Protein 6GXS (pdb70)

Secondary structure (DSSP, 8-state):
----EEEEEEEE-GGG-EEEEEEETTT--EEEEEEE-TTS-EEEEEEPPPPTTSTT--EEEEEEEE-GGG-EEEEEEETTS-EEEEEEE-TTS-EEEEEE--PPTT-----EEEEE-GGG-EEEEESSBSSS-EEEEEE-TTS-EEEEEE-PPPTT--S-EEEEEEEE-GGG-EEEEEEETTS-EEEEEEE-TTS-EEEEEEPPPPTT--S-EEEEEEEE-GGG-EEEEEEETTS-EEEEEEE-TTS-EEEEEEPPPPTT--S-EEEEEEEE-GGG-EEEEEEETTS-EEEEEEE-TTS-EEEEEEPPPPTT--S-EEEEEEEE-GGG-EEEEEEETT--EEEEEEE-TTS-EEEEEEPPP-/----EEEEEEEE-GGG-EEEEEEETTT--EEEEEEE-TTS-EEEEEEPPPPTTSTT--EEEEEEEE-GGG-EEEEEEETTS-EEEEEEE-TTS-EEEEEEPPPPTT-----EEEEE-GGG-EEEEESSBSSS-EEEEEE-TTS-EEEEEE-PPPTT--S-EEEEEEEE-GGG-EEEEEEETTS-EEEEEEE-TT--EEEEEEPPPPTT--S-EEEEEEEE-GGG-EEEEEEETTS-EEEEEEE-TTS-EEEEEEPPPPTT--S-EEEEEEEE-GGG-EEEEEEETTS-EEEEEEE-TTS-EEEEEEPPPPTT--S--S-EEEEE-GGG-EEEEEE-TTS-EEEEEEE-TTS-EEEEEEPPPP-/---EEEEEEEE-GGG-EEEEEEETTT--EEEEEEE-TTS-EEEEEEPPPPTTSTT--EEEEEEEE-GGG-EEEEEEETTS-EEEEEEE-TTS-EEEEEE--PPTT-----EEEEE-GGG-EEEEESSBSSS-EEEEEE-TTS-EEEEEE-PPPTT--S-EEEEEEEE-GGG-EEEEEEETTS-EEEEEEE-TTS-EEEEEEPPPPTT--S-EEEEEEEE-GGG-EEEEEEETTS-EEEEEEE-TTS-EEEEEEPPPPTT--S-EEEEEEEE-GGG-EEEEEEETTS-EEEEEEE-TTS-EEEEEEPPPPTT--S--SEEEEEE-GGG-EEEEEE-TT--EEEEEEE-TTS-EEEEEEPPP-/---EEEEEEEE-GGG-EEEEEEETTT--EEEEEEE-TTS-EEEEEEPPPPTTSTT--EEEEEEEE-GGG-EEEEEEETTS-EEEEEEE-TTS-EEEEEEPP--TT-----EEEEE-GGG-EEEEESSBSSS-EEEEEE-TTS-EEEEEE-PPSTT--S-EEEEEEEE-TT--EEEEEEETTS-EEEEEEE-TTS-EEEEEEPPPPBT--S-EEEEEEEE-GGG-EEEEEEETTS-EEEEEEE-TTS-EEEEEEPPPPTT--S-EEEEEEEE-GGG-EEEEEEETTS-EEEEEEE-TTS-EEEEEEPPPPTT--S-EEEEEEEE-GGG-EEEEEEETT--EEEEEEE-TTS-EEEEEEPPPP-

B-factor: mean 12.96, std 6.47, range [5.0, 69.21]

Solvent-accessible surface area: 48402 Å² total; per-residue (Å²): 132,20,36,45,6,70,29,11,10,31,10,44,7,25,90,113,51,1,2,0,0,0,0,0,28,69,7,19,28,0,13,2,0,2,70,4,29,87,59,23,56,22,65,42,11,91,49,6,48,37,0,99,102,17,86,134,3,21,0,24,42,9,26,18,6,61,10,20,79,114,64,1,2,0,0,0,2,1,0,36,7,48,3,6,5,0,0,71,4,27,52,101,22,133,20,50,34,15,79,51,9,43,89,16,110,57,26,43,7,5,14,3,25,19,8,53,8,22,70,105,51,1,2,0,0,3,10,16,5,41,62,36,0,28,5,0,0,63,5,27,80,61,20,91,34,62,66,12,101,80,7,38,36,5,75,85,40,74,38,0,1,36,28,3,10,20,10,51,10,19,97,154,39,1,3,0,0,0,0,0,89,58,7,41,7,16,2,0,0,69,4,30,53,144,21,111,41,32,79,2,79,60,8,40,102,4,73,91,34,93,22,41,6,49,18,2,14,23,6,61,9,30,51,108,44,2,3,0,0,0,7,2,75,65,13,47,5,10,2,1,0,59,5,30,88,60,19,93,31,58,75,2,72,55,8,45,75,5,116,77,20,140,17,46,4,5,59,3,42,29,6,44,2,23,80,96,49,2,3,0,0,0,0,0,34,56,0,46,9,12,4,0,0,72,5,26,79,57,20,91,31,60,33,13,72,69,3,40,87,3,16,48,1,121,20,6,6,24,44,1,8,16,10,29,12,28,87,91,63,1,4,0,0,0,2,2,2,2,1,12,7,7,5,2,0,71,4,14,71,128,22,111,30,63,52,3,27,22,3,46,97,14,64,23,17,27,6,68,28,12,11,33,10,44,10,25,86,109,49,1,2,0,0,0,1,6,23,66,8,18,31,1,20,2,1,2,66,5,27,83,56,23,85,23,62,44,1,78,46,7,48,38,0,98,106,19,94,108,3,23,0,23,44,9,28,21,6,64,11,23,76,110,38,1,2,0,0,0,1,1,0,36,3,39,2,6,5,0,0,72,5,28,50,97,21,129,22,45,35,14,74,44,2,62,95,3,73,62,20,40,5,5,14,3,24,20,6,49,9,30,68,109,37,2,4,0,0,3,10,14,5,35,65,32,0,29,4,0,0,46,4,2,83,25,21,10,25,21,37,5,77,73,6,39,37,5,76,89,42,73,37,0,1,40,33,5,13,21,10,51,12,21,99,155,40,1,3,0,0,0,0,0,88,55,6,41,8,15,2,0,0,69,5,29,62,139,20,111,34,36,77,3,82,62,8,42,100,5,71,89,35,94,23,45,4,15,17,4,15,25,7,67,6,35,54,111,45,3,4,0,0,0,6,1,74,64,12,38,4,10,2,0,0,65,6,28,96,60,22,88,28,57,74,2,73,55,7,48,75,7,114,76,24,147,18,44,2,4,63,4,40,29,8,51,9,27,81,118,51,1,3,0,0,0,0,1,37,52,0,46,6,13,4,0,0,73,5,28,88,55,19,87,30,64,36,12,72,79,3,41,64,4,74,80,4,140,14,7,2,23,43,0,7,14,10,45,13,28,71,156,58,1,4,0,0,0,2,2,2,3,1,12,8,7,4,1,0,71,5,14,64,118,22,112,26,61,51,2,86,78,6,51,174,6,107,67,25,27,6,69,31,12,12,33,10,46,8,25,87,111,48,1,2,0,0,0,0,12,23,65,10,18,30,1,52,2,1,2,68,4,28,84,57,21,81,27,63,45,11,92,47,7,48,37,0,99,108,20,95,116,4,22,0,21,43,8,25,18,7,64,10,23,87,114,64,2,3,0,0,0,3,2,0,35,6,46,3,8,4,0,0,72,4,26,50,94,21,135,24,57,36,16,78,49,9,44,91,16,110,59,24,42,7,4,14,2,25,19,6,47,8,28,67,110,54,2,4,0,0,2,12,14,4,30,62,34,1,30,4,0,0,65,4,26,83,62,20,92,38,62,65,13,93,81,6,36,34,5,76,86,40,68,39,0,1,9,31,6,13,22,11,55,11,20,99,157,39,2,4,0,0,0,0,0,78,57,7,42,7,16,3,0,0,71,4,29,60,132,23,115,37,35,78,2,79,60,11,41,102,4,72,90,31,98,20,42,6,12,15,3,15,23,6,66,6,40,62,113,50,1,4,0,0,0,5,2,69,62,13,47,6,11,2,1,0,70,4,31,103,62,21,85,26,57,74,1,76,58,8,46,77,6,115,72,23,140,18,46,4,4,59,4,40,28,8,42,0,23,82,107,52,1,3,0,0,0,0,0,35,57,1,48,9,14,4,0,0,69,5,30,86,58,20,89,29,66,35,13,74,74,4,38,106,8,75,69,9,108,23,6,6,25,44,3,10,17,11,34,13,28,82,86,56,1,3,0,0,0,2,2,2,4,2,17,8,8,3,2,0,68,4,29,77,158,22,136,18,49,48,1,79,55,4,50,167,41,59,29,50,5,66,29,12,11,36,10,48,5,23,90,96,51,1,2,0,0,0,0,0,28,71,10,18,29,0,18,3,0,2,68,4,30,80,64,19,100,24,61,42,2,81,46,7,46,36,0,104,109,19,93,127,2,21,0,25,42,9,26,20,8,71,11,33,82,118,61,3,3,0,0,0,2,2,0,34,9,45,2,8,7,0,0,70,4,17,52,77,19,126,28,57,34,14,82,44,7,43,91,15,112,55,27,37,7,4,16,3,26,19,8,42,0,38,68,94,54,2,4,0,0,2,11,13,5,40,66,40,0,25,4,0,0,58,6,29,95,61,19,91,29,66,51,14,87,79,8,31,42,2,92,93,39,74,42,2,1,32,22,4,12,20,9,45,9,87,54,83,61,2,9,0,0,0,0,0,87,57,8,39,7,19,2,0,0,70,8,36,72,139,18,112,37,30,83,3,84,63,8,35,99,4,80,86,32,90,26,42,6,41,23,3,16,26,5,60,5,37,58,78,46,1,4,0,0,0,5,2,75,60,12,45,5,9,3,1,0,71,4,29,93,64,24,88,29,56,71,2,81,56,7,45,60,6,114,73,19,21,11,43,2,3,58,4,40,30,7,46,0,24,80,99,49,1,2,0,0,0,0,0,34,59,1,43,8,13,3,0,0,72,5,25,88,62,20,85,30,64,34,15,72,78,2,40,62,4,76,77,6,136,13,7,3,23,45,2,8,15,10,29,10,24,90,77,60,1,4,0,0,0,3,2,3,2,2,5,8,9,3,2,0,67,5,15,59,116,20,117,26,65,47,1,83,66,5,50,129,7,115

Radius of gyration: 36.04 Å; Cα contacts (8 Å, |Δi|>4): 4890; chains: 4; bounding box: 75×85×105 Å

Structure (mmCIF, N/CA/C/O backbone):
data_6GXS
#
_entry.id   6GXS
#
_cell.length_a   65.709
_cell.length_b   123.781
_cell.length_c   180.935
_cell.angle_alpha   90.00
_cell.angle_beta   90.00
_cell.angle_gamma   90.00
#
_symmetry.space_group_name_H-M   'P 21 21 21'
#
loop_
_entity.id
_entity.type
_entity.pdbx_description
1 polymer 'CV39L lectin'
2 non-polymer 'SULFATE ION'
3 non-polymer 1,2-ETHANEDIOL
4 non-polymer DI(HYDROXYETHYL)ETHER
5 non-polymer 'PENTAETHYLENE GLYCOL'
6 water water
#
loop_
_atom_site.group_PDB
_atom_site.id
_atom_site.type_symbol
_atom_site.label_atom_id
_atom_site.label_alt_id
_atom_site.label_comp_id
_atom_site.label_asym_id
_atom_site.label_entity_id
_atom_site.label_seq_id
_atom_site.pdbx_PDB_ins_code
_atom_site.Cartn_x
_atom_site.Cartn_y
_atom_site.Cartn_z
_atom_site.occupancy
_atom_site.B_iso_or_equiv
_atom_site.auth_seq_id
_atom_site.auth_comp_id
_atom_site.auth_asym_id
_atom_site.auth_atom_id
_atom_site.pdbx_PDB_model_num
ATOM 1 N N . SER A 1 14 ? -26.418 -4.954 24.597 1.00 24.03 13 SER A N 1
ATOM 2 C CA . SER A 1 14 ? -25.440 -5.576 23.606 1.00 27.87 13 SER A CA 1
ATOM 3 C C . SER A 1 14 ? -26.149 -6.260 22.386 1.00 30.73 13 SER A C 1
ATOM 4 O O . SER A 1 14 ? -27.162 -7.022 22.494 1.00 34.40 13 SER A O 1
ATOM 7 N N . SER A 1 15 ? -25.644 -5.924 21.205 1.00 28.83 14 SER A N 1
ATOM 8 C CA . SER A 1 15 ? -25.961 -6.674 19.979 1.00 23.71 14 SER A CA 1
ATOM 9 C C . SER A 1 15 ? -25.045 -7.852 19.781 1.00 24.05 14 SER A C 1
ATOM 10 O O . SER A 1 15 ? -23.814 -7.736 20.135 1.00 24.03 14 SER A O 1
ATOM 13 N N . SER A 1 16 ? -25.560 -8.902 19.105 1.00 15.30 15 SER A N 1
ATOM 14 C CA . SER A 1 16 ? -24.686 -10.048 18.813 1.00 18.50 15 SER A CA 1
ATOM 15 C C . SER A 1 16 ? -24.686 -10.520 17.364 1.00 13.55 15 SER A C 1
ATOM 16 O O . SER A 1 16 ? -24.031 -11.561 17.047 1.00 12.72 15 SER A O 1
ATOM 19 N N . GLN A 1 17 ? -25.334 -9.770 16.447 1.00 10.61 16 GLN A N 1
ATOM 20 C CA . GLN A 1 17 ? -25.424 -10.193 15.053 1.00 9.37 16 GLN A CA 1
ATOM 21 C C . GLN A 1 17 ? -25.030 -8.978 14.223 1.00 9.34 16 GLN A C 1
ATOM 22 O O . GLN A 1 17 ? -25.407 -7.867 14.544 1.00 8.45 16 GLN A O 1
ATOM 28 N N . PHE A 1 18 ? -24.203 -9.236 13.257 1.00 7.32 17 PHE A N 1
ATOM 29 C CA . PHE A 1 18 ? -23.437 -8.212 12.562 1.00 7.25 17 PHE A CA 1
ATOM 30 C C . PHE A 1 18 ? -23.421 -8.372 11.062 1.00 7.91 17 PHE A C 1
ATOM 31 O O . PHE A 1 18 ? -23.746 -9.430 10.516 1.00 8.50 17 PHE A O 1
ATOM 39 N N . HIS A 1 19 ? -22.986 -7.301 10.413 1.00 7.89 18 HIS A N 1
ATOM 40 C CA . HIS A 1 19 ? -22.682 -7.250 8.950 1.00 7.97 18 HIS A CA 1
ATOM 41 C C . HIS A 1 19 ? -21.456 -6.393 8.845 1.00 7.46 18 HIS A C 1
ATOM 42 O O . HIS A 1 19 ? -21.031 -5.728 9.839 1.00 7.55 18 HIS A O 1
ATOM 49 N N . GLY A 1 20 ? -20.869 -6.324 7.663 1.00 6.44 19 GLY A N 1
ATOM 50 C CA . GLY A 1 20 ? -19.767 -5.342 7.427 1.00 6.68 19 GLY A CA 1
ATOM 51 C C . GLY A 1 20 ? -18.517 -5.525 8.235 1.00 6.88 19 GLY A C 1
ATOM 52 O O . GLY A 1 20 ? -17.994 -4.569 8.847 1.00 6.81 19 GLY A O 1
ATOM 53 N N . LEU A 1 21 ? -18.116 -6.785 8.424 1.00 7.71 20 LEU A N 1
ATOM 54 C CA . LEU A 1 21 ? -16.949 -7.044 9.219 1.00 7.28 20 LEU A CA 1
ATOM 55 C C . LEU A 1 21 ? -15.738 -6.400 8.629 1.00 7.08 20 LEU A C 1
ATOM 56 O O . LEU A 1 21 ? -15.586 -6.262 7.411 1.00 7.60 20 LEU A O 1
ATOM 61 N N . ALA A 1 22 ? -14.783 -6.119 9.509 1.00 7.19 21 ALA A N 1
ATOM 62 C CA . ALA A 1 22 ? -13.449 -5.663 9.184 1.00 8.43 21 ALA A CA 1
ATOM 63 C C . ALA A 1 22 ? -12.519 -6.299 10.165 1.00 8.71 21 ALA A C 1
ATOM 64 O O . ALA A 1 22 ? -12.898 -6.610 11.260 1.00 10.31 21 ALA A O 1
ATOM 66 N N . ILE A 1 23 ? -11.281 -6.523 9.823 1.00 10.14 22 ILE A N 1
ATOM 67 C CA . ILE A 1 23 ? -10.429 -7.311 10.670 1.00 11.46 22 ILE A CA 1
ATOM 68 C C . ILE A 1 23 ? -9.089 -6.614 10.729 1.00 11.89 22 ILE A C 1
ATOM 69 O O . ILE A 1 23 ? -8.635 -6.086 9.710 1.00 12.13 22 ILE A O 1
ATOM 74 N N . GLY A 1 24 ? -8.461 -6.565 11.897 1.00 10.69 23 GLY A N 1
ATOM 75 C CA . GLY A 1 24 ? -7.056 -6.062 11.891 1.00 10.79 23 GLY A CA 1
ATOM 76 C C . GLY A 1 24 ? -6.344 -6.512 13.132 1.00 10.61 23 GLY A C 1
ATOM 77 O O . GLY A 1 24 ? -6.934 -7.230 13.912 1.00 10.47 23 GLY A O 1
ATOM 78 N N . ASN A 1 25 ? -5.044 -6.188 13.245 1.00 9.60 24 ASN A N 1
ATOM 79 C CA . ASN A 1 25 ? -4.320 -6.563 14.449 1.00 10.11 24 ASN A CA 1
ATOM 80 C C . ASN A 1 25 ? -4.111 -5.391 15.350 1.00 9.70 24 ASN A C 1
ATOM 81 O O . ASN A 1 25 ? -3.671 -4.285 14.925 1.00 8.46 24 ASN A O 1
ATOM 86 N N . GLY A 1 26 ? -4.351 -5.619 16.615 1.00 8.96 25 GLY A N 1
ATOM 87 C CA . GLY A 1 26 ? -4.205 -4.611 17.615 1.00 9.62 25 GLY A CA 1
ATOM 88 C C . GLY A 1 26 ? -3.031 -4.792 18.533 1.00 10.72 25 GLY A C 1
ATOM 89 O O . GLY A 1 26 ? -1.951 -5.249 18.092 1.00 11.09 25 GLY A O 1
ATOM 90 N N . ASN A 1 27 ? -3.267 -4.475 19.821 1.00 10.80 26 ASN A N 1
ATOM 91 C CA . ASN A 1 27 ? -2.183 -4.505 20.825 1.00 12.96 26 ASN A CA 1
ATOM 92 C C . ASN A 1 27 ? -1.610 -5.925 20.865 1.00 12.28 26 ASN A C 1
ATOM 93 O O . ASN A 1 27 ? -2.364 -6.915 20.788 1.00 11.74 26 ASN A O 1
ATOM 98 N N . SER A 1 28 ? -0.258 -6.007 20.898 1.00 13.04 27 SER A N 1
ATOM 99 C CA . SER A 1 28 ? 0.423 -7.297 20.890 1.00 14.59 27 SER A CA 1
ATOM 100 C C . SER A 1 28 ? 0.045 -8.184 19.691 1.00 12.96 27 SER A C 1
ATOM 101 O O . SER A 1 28 ? 0.149 -9.460 19.791 1.00 12.57 27 SER A O 1
ATOM 104 N N . ASN A 1 29 ? -0.294 -7.551 18.582 1.00 12.82 28 ASN A N 1
ATOM 105 C CA . ASN A 1 29 ? -0.859 -8.180 17.386 1.00 13.22 28 ASN A CA 1
ATOM 106 C C . ASN A 1 29 ? -2.051 -9.074 17.627 1.00 12.36 28 ASN A C 1
ATOM 107 O O . ASN A 1 29 ? -2.332 -9.934 16.778 1.00 11.63 28 ASN A O 1
ATOM 112 N N . TYR A 1 30 ? -2.793 -8.864 18.699 1.00 11.69 29 TYR A N 1
ATOM 113 C CA . TYR A 1 30 ? -4.022 -9.647 18.867 1.00 10.56 29 TYR A CA 1
ATOM 114 C C . TYR A 1 30 ? -5.050 -9.334 17.766 1.00 9.31 29 TYR A C 1
ATOM 115 O O . TYR A 1 30 ? -5.348 -8.178 17.499 1.00 7.96 29 TYR A O 1
ATOM 124 N N . LEU A 1 31 ? -5.581 -10.343 17.157 1.00 9.12 30 LEU A N 1
ATOM 125 C CA . LEU A 1 31 ? -6.575 -10.161 16.102 1.00 9.98 30 LEU A CA 1
ATOM 126 C C . LEU A 1 31 ? -7.884 -9.576 16.679 1.00 8.73 30 LEU A C 1
ATOM 127 O O . LEU A 1 31 ? -8.396 -10.038 17.694 1.00 8.64 30 LEU A O 1
ATOM 132 N N . GLN A 1 32 ? -8.445 -8.603 15.954 1.00 9.15 31 GLN A N 1
ATOM 133 C CA . GLN A 1 32 ? -9.622 -7.864 16.317 1.00 9.33 31 GLN A CA 1
ATOM 134 C C . GLN A 1 32 ? -10.611 -7.988 15.182 1.00 9.14 31 GLN A C 1
ATOM 135 O O . GLN A 1 32 ? -10.243 -7.728 14.001 1.00 9.11 31 GLN A O 1
ATOM 141 N N . VAL A 1 33 ? -11.821 -8.418 15.490 1.00 8.32 32 VAL A N 1
ATOM 142 C CA . VAL A 1 33 ? -12.848 -8.502 14.474 1.00 8.77 32 VAL A CA 1
ATOM 143 C C . VAL A 1 33 ? -13.838 -7.408 14.783 1.00 8.62 32 VAL A C 1
ATOM 144 O O . VAL A 1 33 ? -14.433 -7.382 15.894 1.00 8.05 32 VAL A O 1
ATOM 148 N N . LEU A 1 34 ? -13.920 -6.420 13.874 1.00 7.69 33 LEU A N 1
ATOM 149 C CA . LEU A 1 34 ? -14.892 -5.352 13.978 1.00 8.18 33 LEU A CA 1
ATOM 150 C C . LEU A 1 34 ? -16.145 -5.692 13.148 1.00 8.14 33 LEU A C 1
ATOM 151 O O . LEU A 1 34 ? -16.087 -6.448 12.192 1.00 8.19 33 LEU A O 1
ATOM 156 N N . GLY A 1 35 ? -17.245 -5.001 13.443 1.00 7.91 34 GLY A N 1
ATOM 157 C CA . GLY A 1 35 ? -18.508 -5.243 12.782 1.00 8.65 34 GLY A CA 1
ATOM 158 C C . GLY A 1 35 ? -19.533 -4.159 12.999 1.00 7.85 34 GLY A C 1
ATOM 159 O O . GLY A 1 35 ? -19.410 -3.400 13.945 1.00 8.11 34 GLY A O 1
ATOM 160 N N . LEU A 1 36 ? -20.560 -4.141 12.145 1.00 7.63 35 LEU A N 1
ATOM 161 C CA . LEU A 1 36 ? -21.676 -3.292 12.319 1.00 8.01 35 LEU A CA 1
ATOM 162 C C . LEU A 1 36 ? -22.873 -4.118 12.817 1.00 7.64 35 LEU A C 1
ATOM 163 O O . LEU A 1 36 ? -23.267 -5.031 12.152 1.00 7.16 35 LEU A O 1
ATOM 168 N N . ALA A 1 37 ? -23.419 -3.737 13.959 1.00 7.58 36 ALA A N 1
ATOM 169 C CA . ALA A 1 37 ? -24.605 -4.421 14.439 1.00 7.86 36 ALA A CA 1
ATOM 170 C C . ALA A 1 37 ? -25.716 -4.359 13.385 1.00 8.27 36 ALA A C 1
ATOM 171 O O . ALA A 1 37 ? -25.996 -3.257 12.820 1.00 8.47 36 ALA A O 1
ATOM 173 N N . ASN A 1 38 ? -26.382 -5.502 13.228 1.00 8.38 37 ASN A N 1
ATOM 174 C CA . ASN A 1 38 ? -27.589 -5.535 12.458 1.00 9.38 37 ASN A CA 1
ATOM 175 C C . ASN A 1 38 ? -28.647 -4.617 13.093 1.00 8.86 37 ASN A C 1
ATOM 176 O O . ASN A 1 38 ? -28.569 -4.363 14.263 1.00 7.67 37 ASN A O 1
ATOM 181 N N . ILE A 1 39 ? -29.410 -4.017 12.199 1.00 9.35 38 ILE A N 1
ATOM 182 C CA . ILE A 1 39 ? -30.514 -3.088 12.523 1.00 11.37 38 ILE A CA 1
ATOM 183 C C . ILE A 1 39 ? -30.029 -1.691 12.939 1.00 11.04 38 ILE A C 1
ATOM 184 O O . ILE A 1 39 ? -30.462 -0.744 12.370 1.00 11.50 38 ILE A O 1
ATOM 189 N N . THR A 1 40 ? -29.060 -1.573 13.824 1.00 11.25 39 THR A N 1
ATOM 190 C CA . THR A 1 40 ? -28.684 -0.266 14.408 1.00 9.25 39 THR A CA 1
ATOM 191 C C . THR A 1 40 ? -27.498 0.345 13.702 1.00 10.09 39 THR A C 1
ATOM 192 O O . THR A 1 40 ? -27.306 1.505 13.765 1.00 10.22 39 THR A O 1
ATOM 196 N N . ASP A 1 41 ? -26.658 -0.482 13.078 1.00 9.43 40 ASP A N 1
ATOM 197 C CA . ASP A 1 41 ? -25.409 -0.041 12.457 1.00 9.26 40 ASP A CA 1
ATOM 198 C C . ASP A 1 41 ? -24.464 0.534 13.428 1.00 8.86 40 ASP A C 1
ATOM 199 O O . ASP A 1 41 ? -23.673 1.437 13.110 1.00 8.19 40 ASP A O 1
ATOM 204 N N . THR A 1 42 ? -24.494 0.028 14.655 1.00 9.07 41 THR A N 1
ATOM 205 C CA . THR A 1 42 ? -23.554 0.453 15.681 1.00 9.01 41 THR A CA 1
ATOM 206 C C . THR A 1 42 ? -22.226 -0.256 15.521 1.00 8.19 41 THR A C 1
ATOM 207 O O . THR A 1 42 ? -22.238 -1.469 15.293 1.00 7.44 41 THR A O 1
ATOM 211 N N . ALA A 1 43 ? -21.135 0.506 15.553 1.00 6.90 42 ALA A N 1
ATOM 212 C CA . ALA A 1 43 ? -19.765 -0.048 15.442 1.00 7.28 42 ALA A CA 1
ATOM 213 C C . ALA A 1 43 ? -19.374 -0.847 16.673 1.00 6.86 42 ALA A C 1
ATOM 214 O O . ALA A 1 43 ? -19.478 -0.336 17.754 1.00 7.14 42 ALA A O 1
ATOM 216 N N . TYR A 1 44 ? -18.896 -2.084 16.454 1.00 7.71 43 TYR A N 1
ATOM 217 C CA . TYR A 1 44 ? -18.539 -3.003 17.515 1.00 8.04 43 TYR A CA 1
ATOM 218 C C . TYR A 1 44 ? -17.197 -3.645 17.276 1.00 8.37 43 TYR A C 1
ATOM 219 O O . TYR A 1 44 ? -16.793 -3.915 16.131 1.00 8.39 43 TYR A O 1
ATOM 228 N N . LEU A 1 45 ? -16.501 -3.925 18.356 1.00 7.35 44 LEU A N 1
ATOM 229 C CA . LEU A 1 45 ? -15.569 -5.014 18.397 1.00 8.31 44 LEU A CA 1
ATOM 230 C C . LEU A 1 45 ? -16.450 -6.238 18.642 1.00 8.20 44 LEU A C 1
ATOM 231 O O . LEU A 1 45 ? -16.968 -6.409 19.742 1.00 8.96 44 LEU A O 1
ATOM 236 N N . THR A 1 46 ? -16.521 -7.165 17.695 1.00 7.05 45 THR A N 1
ATOM 237 C CA . THR A 1 46 ? -17.306 -8.366 17.978 1.00 7.79 45 THR A CA 1
ATOM 238 C C . THR A 1 46 ? -16.536 -9.293 18.874 1.00 8.65 45 THR A C 1
ATOM 239 O O . THR A 1 46 ? -17.094 -9.904 19.815 1.00 7.68 45 THR A O 1
ATOM 243 N N . ASP A 1 47 ? -15.247 -9.480 18.524 1.00 7.50 46 ASP A N 1
ATOM 244 C CA . ASP A 1 47 ? -14.465 -10.457 19.206 1.00 8.06 46 ASP A CA 1
ATOM 245 C C . ASP A 1 47 ? -12.999 -10.095 19.035 1.00 7.96 46 ASP A C 1
ATOM 246 O O . ASP A 1 47 ? -12.624 -9.483 18.026 1.00 7.13 46 ASP A O 1
ATOM 251 N N . TRP A 1 48 ? -12.165 -10.617 19.928 1.00 8.02 47 TRP A N 1
ATOM 252 C CA . TRP A 1 48 ? -10.736 -10.528 19.749 1.00 9.72 47 TRP A CA 1
ATOM 253 C C . TRP A 1 48 ? -10.068 -11.793 20.205 1.00 9.77 47 TRP A C 1
ATOM 254 O O . TRP A 1 48 ? -10.631 -12.525 20.975 1.00 8.54 47 TRP A O 1
ATOM 265 N N . GLN A 1 49 ? -8.851 -12.054 19.725 1.00 9.00 48 GLN A N 1
ATOM 266 C CA . GLN A 1 49 ? -8.186 -13.351 20.013 1.00 8.80 48 GLN A CA 1
ATOM 267 C C . GLN A 1 49 ? -6.844 -13.107 20.745 1.00 10.19 48 GLN A C 1
ATOM 268 O O . GLN A 1 49 ? -6.096 -12.235 20.340 1.00 9.95 48 GLN A O 1
ATOM 274 N N . ASP A 1 50 ? -6.601 -13.860 21.811 1.00 10.62 49 ASP A N 1
ATOM 275 C CA . ASP A 1 50 ? -5.365 -13.733 22.558 1.00 11.67 49 ASP A CA 1
ATOM 276 C C . ASP A 1 50 ? -4.246 -14.585 22.014 1.00 12.29 49 ASP A C 1
ATOM 277 O O . ASP A 1 50 ? -4.399 -15.290 20.975 1.00 10.97 49 ASP A O 1
ATOM 282 N N . SER A 1 51 ? -3.063 -14.500 22.687 1.00 14.08 50 SER A N 1
ATOM 283 C CA . SER A 1 51 ? -1.858 -15.161 22.158 1.00 16.65 50 SER A CA 1
ATOM 284 C C . SER A 1 51 ? -1.912 -16.689 22.325 1.00 15.44 50 SER A C 1
ATOM 285 O O . SER A 1 51 ? -1.115 -17.379 21.728 1.00 17.49 50 SER A O 1
ATOM 288 N N . GLY A 1 52 ? -2.864 -17.197 23.098 1.00 16.03 51 GLY A N 1
ATOM 289 C CA . GLY A 1 52 ? -3.154 -18.631 23.154 1.00 16.41 51 GLY A CA 1
ATOM 290 C C . GLY A 1 52 ? -4.194 -19.116 22.166 1.00 16.63 51 GLY A C 1
ATOM 291 O O . GLY A 1 52 ? -4.456 -20.307 22.113 1.00 15.66 51 GLY A O 1
ATOM 292 N N . GLY A 1 53 ? -4.744 -18.209 21.347 1.00 13.90 52 GLY A N 1
ATOM 293 C CA . GLY A 1 53 ? -5.706 -18.571 20.334 1.00 12.80 52 GLY A CA 1
ATOM 294 C C . GLY A 1 53 ? -7.128 -18.508 20.845 1.00 11.47 52 GLY A C 1
ATOM 295 O O . GLY A 1 53 ? -8.026 -18.951 20.147 1.00 12.13 52 GLY A O 1
ATOM 296 N N . ASN A 1 54 ? -7.294 -18.085 22.112 1.00 10.87 53 ASN A N 1
ATOM 297 C CA . ASN A 1 54 ? -8.579 -17.973 22.688 1.00 12.79 53 ASN A CA 1
ATOM 298 C C . ASN A 1 54 ? -9.322 -16.713 22.258 1.00 10.49 53 ASN A C 1
ATOM 299 O O . ASN A 1 54 ? -8.790 -15.607 22.289 1.00 9.50 53 ASN A O 1
ATOM 304 N N . TRP A 1 55 ? -10.593 -16.910 21.950 1.00 10.02 54 TRP A N 1
ATOM 305 C CA . TRP A 1 55 ? -11.439 -15.773 21.496 1.00 11.02 54 TRP A CA 1
ATOM 306 C C . TRP A 1 55 ? -12.280 -15.209 22.640 1.00 10.92 54 TRP A C 1
ATOM 307 O O . TRP A 1 55 ? -12.757 -15.955 23.524 1.00 13.46 54 TRP A O 1
ATOM 318 N N . HIS A 1 56 ? -12.418 -13.888 22.654 1.00 11.02 55 HIS A N 1
ATOM 319 C CA . HIS A 1 56 ? -13.154 -13.155 23.669 1.00 10.49 55 HIS A CA 1
ATOM 320 C C . HIS A 1 56 ? -14.185 -12.239 23.050 1.00 11.03 55 HIS A C 1
ATOM 321 O O . HIS A 1 56 ? -13.902 -11.593 22.075 1.00 9.96 55 HIS A O 1
ATOM 328 N N . ALA A 1 57 ? -15.361 -12.150 23.704 1.00 10.23 56 ALA A N 1
ATOM 329 C CA . ALA A 1 57 ? -16.379 -11.255 23.249 1.00 10.53 56 ALA A CA 1
ATOM 330 C C . ALA A 1 57 ? -15.932 -9.826 23.396 1.00 10.05 56 ALA A C 1
ATOM 331 O O . ALA A 1 57 ? -15.268 -9.457 24.358 1.00 10.25 56 ALA A O 1
ATOM 333 N N . GLY A 1 58 ? -16.350 -8.978 22.452 1.00 10.06 57 GLY A N 1
ATOM 334 C CA . GLY A 1 58 ? -16.134 -7.566 22.540 1.00 10.46 57 GLY A CA 1
ATOM 335 C C . GLY A 1 58 ? -17.368 -6.815 22.990 1.00 10.60 57 GLY A C 1
ATOM 336 O O . GLY A 1 58 ? -18.044 -7.224 23.987 1.00 11.53 57 GLY A O 1
ATOM 337 N N . PHE A 1 59 ? -17.594 -5.649 22.377 1.00 9.33 58 PHE A N 1
ATOM 338 C CA . PHE A 1 59 ? -18.418 -4.644 22.905 1.00 9.82 58 PHE A CA 1
ATOM 339 C C . PHE A 1 59 ? -18.517 -3.479 21.923 1.00 9.15 58 PHE A C 1
ATOM 340 O O . PHE A 1 59 ? -17.777 -3.429 20.970 1.00 7.65 58 PHE A O 1
ATOM 348 N N . ALA A 1 60 ? -19.499 -2.575 22.119 1.00 9.63 59 ALA A N 1
ATOM 349 C CA . ALA A 1 60 ? -19.595 -1.384 21.250 1.00 9.69 59 ALA A CA 1
ATOM 350 C C . ALA A 1 60 ? -18.393 -0.492 21.360 1.00 9.46 59 ALA A C 1
ATOM 351 O O . ALA A 1 60 ? -17.914 -0.233 22.481 1.00 8.62 59 ALA A O 1
ATOM 353 N N . LEU A 1 61 ? -17.883 -0.036 20.225 1.00 8.67 60 LEU A N 1
ATOM 354 C CA . LEU A 1 61 ? -16.755 0.807 20.224 1.00 8.63 60 LEU A CA 1
ATOM 355 C C . LEU A 1 61 ? -17.148 2.201 20.744 1.00 9.18 60 LEU A C 1
ATOM 356 O O . LEU A 1 61 ? -18.285 2.678 20.525 1.00 9.39 60 LEU A O 1
ATOM 361 N N . PRO A 1 62 ? -16.233 2.836 21.479 1.00 10.01 61 PRO A N 1
ATOM 362 C CA . PRO A 1 62 ? -16.446 4.239 21.860 1.00 11.13 61 PRO A CA 1
ATOM 363 C C . PRO A 1 62 ? -16.437 5.158 20.667 1.00 11.64 61 PRO A C 1
ATOM 364 O O . PRO A 1 62 ? -15.608 5.072 19.825 1.00 12.44 61 PRO A O 1
ATOM 368 N N . VAL A 1 63 ? -17.410 6.037 20.562 1.00 11.11 62 VAL A N 1
ATOM 369 C CA . VAL A 1 63 ? -17.593 6.806 19.379 1.00 10.26 62 VAL A CA 1
ATOM 370 C C . VAL A 1 63 ? -17.018 8.187 19.569 1.00 10.60 62 VAL A C 1
ATOM 371 O O . VAL A 1 63 ? -16.739 8.559 20.713 1.00 10.38 62 VAL A O 1
ATOM 375 N N . PRO A 1 64 ? -16.849 8.987 18.485 1.00 9.45 63 PRO A N 1
ATOM 376 C CA . PRO A 1 64 ? -16.273 10.292 18.602 1.00 10.92 63 PRO A CA 1
ATOM 377 C C . PRO A 1 64 ? -17.162 11.224 19.461 1.00 11.44 63 PRO A C 1
ATOM 378 O O . PRO A 1 64 ? -18.366 11.204 19.292 1.00 11.49 63 PRO A O 1
ATOM 382 N N . SER A 1 65 ? -16.548 12.062 20.284 1.00 12.62 64 SER A N 1
ATOM 383 C CA . SER A 1 65 ? -17.282 13.070 21.063 1.00 14.51 64 SER A CA 1
ATOM 384 C C . SER A 1 65 ? -18.098 14.020 20.162 1.00 14.82 64 SER A C 1
ATOM 385 O O . SER A 1 65 ? -19.143 14.515 20.558 1.00 17.16 64 SER A O 1
ATOM 388 N N . ASP A 1 66 ? -17.621 14.248 18.954 1.00 13.39 65 ASP A N 1
ATOM 389 C CA . ASP A 1 66 ? -18.371 14.997 17.960 1.00 16.94 65 ASP A CA 1
ATOM 390 C C . ASP A 1 66 ? -19.456 14.223 17.138 1.00 13.98 65 ASP A C 1
ATOM 391 O O . ASP A 1 66 ? -20.063 14.812 16.271 1.00 13.25 65 ASP A O 1
ATOM 396 N N . TYR A 1 67 ? -19.654 12.971 17.451 1.00 11.00 66 TYR A N 1
ATOM 397 C CA . TYR A 1 67 ? -20.682 12.136 16.861 1.00 10.23 66 TYR A CA 1
ATOM 398 C C . TYR A 1 67 ? -21.088 11.154 17.916 1.00 10.43 66 TYR A C 1
ATOM 399 O O . TYR A 1 67 ? -20.911 9.977 17.829 1.00 11.02 66 TYR A O 1
ATOM 408 N N . PRO A 1 68 ? -21.688 11.700 19.034 1.00 11.86 67 PRO A N 1
ATOM 409 C CA . PRO A 1 68 ? -21.708 10.889 20.229 1.00 11.92 67 PRO A CA 1
ATOM 410 C C . PRO A 1 68 ? -22.646 9.700 20.338 1.00 11.50 67 PRO A C 1
ATOM 411 O O . PRO A 1 68 ? -22.519 8.916 21.289 1.00 13.31 67 PRO A O 1
ATOM 415 N N . LYS A 1 69 ? -23.628 9.634 19.472 1.00 11.33 68 LYS A N 1
ATOM 416 C CA . LYS A 1 69 ? -24.506 8.504 19.309 1.00 10.90 68 LYS A CA 1
ATOM 417 C C . LYS A 1 69 ? -24.359 8.066 17.832 1.00 9.28 68 LYS A C 1
ATOM 418 O O . LYS A 1 69 ? -25.337 7.814 17.126 1.00 9.54 68 LYS A O 1
ATOM 424 N N . GLY A 1 70 ? -23.144 8.046 17.362 1.00 7.59 69 GLY A N 1
ATOM 425 C CA . GLY A 1 70 ? -22.945 7.934 15.943 1.00 7.68 69 GLY A CA 1
ATOM 426 C C . GLY A 1 70 ? -23.123 6.486 15.468 1.00 7.13 69 GLY A C 1
ATOM 427 O O . GLY A 1 70 ? -22.976 5.543 16.257 1.00 7.27 69 GLY A O 1
ATOM 428 N N . HIS A 1 71 ? -23.445 6.331 14.175 1.00 7.05 70 HIS A N 1
ATOM 429 C CA . HIS A 1 71 ? -23.648 5.054 13.522 1.00 7.19 70 HIS A CA 1
ATOM 430 C C . HIS A 1 71 ? -22.999 5.119 12.177 1.00 6.34 70 HIS A C 1
ATOM 431 O O . HIS A 1 71 ? -22.802 6.204 11.651 1.00 6.14 70 HIS A O 1
ATOM 438 N N . PHE A 1 72 ? -22.691 3.970 11.592 1.00 7.17 71 PHE A N 1
ATOM 439 C CA . PHE A 1 72 ? -21.792 3.874 10.395 1.00 6.43 71 PHE A CA 1
ATOM 440 C C . PHE A 1 72 ? -22.348 2.843 9.460 1.00 6.56 71 PHE A C 1
ATOM 441 O O . PHE A 1 72 ? -22.791 1.759 9.873 1.00 7.46 71 PHE A O 1
ATOM 449 N N . PHE A 1 73 ? -22.232 3.089 8.149 1.00 6.32 72 PHE A N 1
ATOM 450 C CA . PHE A 1 73 ? -22.679 2.096 7.201 1.00 6.36 72 PHE A CA 1
ATOM 451 C C . PHE A 1 73 ? -21.572 1.245 6.624 1.00 6.45 72 PHE A C 1
ATOM 452 O O . PHE A 1 73 ? -21.823 0.239 5.936 1.00 6.50 72 PHE A O 1
ATOM 460 N N . GLN A 1 74 ? -20.342 1.603 6.967 1.00 7.21 73 GLN A N 1
ATOM 461 C CA . GLN A 1 74 ? -19.209 0.833 6.558 1.00 7.34 73 GLN A CA 1
ATOM 462 C C . GLN A 1 74 ? -18.044 1.124 7.533 1.00 7.54 73 GLN A C 1
ATOM 463 O O . GLN A 1 74 ? -17.915 2.268 8.023 1.00 6.60 73 GLN A O 1
ATOM 469 N N . LEU A 1 75 ? -17.251 0.099 7.773 1.00 8.08 74 LEU A N 1
ATOM 470 C CA . LEU A 1 75 ? -16.026 0.187 8.589 1.00 9.23 74 LEU A CA 1
ATOM 471 C C . LEU A 1 75 ? -14.858 -0.405 7.893 1.00 8.66 74 LEU A C 1
ATOM 472 O O . LEU A 1 75 ? -14.987 -1.353 7.092 1.00 7.88 74 LEU A O 1
ATOM 477 N N . THR A 1 76 ? -13.678 0.077 8.257 1.00 8.86 75 THR A N 1
ATOM 478 C CA . THR A 1 76 ? -12.491 -0.573 7.906 1.00 9.07 75 THR A CA 1
ATOM 479 C C . THR A 1 76 ? -11.383 -0.263 8.917 1.00 9.37 75 THR A C 1
ATOM 480 O O . THR A 1 76 ? -11.561 0.624 9.734 1.00 10.38 75 THR A O 1
ATOM 484 N N . THR A 1 77 ? -10.298 -1.042 8.931 1.00 8.41 76 THR A N 1
ATOM 485 C CA . THR A 1 77 ? -9.215 -0.797 9.842 1.00 8.57 76 THR A CA 1
ATOM 486 C C . THR A 1 77 ? -7.953 -0.287 9.136 1.00 8.59 76 THR A C 1
ATOM 487 O O . THR A 1 77 ? -7.798 -0.499 7.919 1.00 8.72 76 THR A O 1
ATOM 491 N N . GLY A 1 78 ? -7.082 0.322 9.905 1.00 7.57 77 GLY A N 1
ATOM 492 C CA . GLY A 1 78 ? -5.754 0.692 9.449 1.00 8.70 77 GLY A CA 1
ATOM 493 C C . GLY A 1 78 ? -4.788 0.730 10.599 1.00 9.80 77 GLY A C 1
ATOM 494 O O . GLY A 1 78 ? -5.168 1.086 11.688 1.00 10.73 77 GLY A O 1
ATOM 495 N N . VAL A 1 79 ? -3.523 0.371 10.355 1.00 9.14 78 VAL A N 1
ATOM 496 C CA . VAL A 1 79 ? -2.491 0.493 11.350 1.00 10.73 78 VAL A CA 1
ATOM 497 C C . VAL A 1 79 ? -1.944 1.895 11.356 1.00 9.60 78 VAL A C 1
ATOM 498 O O . VAL A 1 79 ? -1.439 2.397 10.340 1.00 9.80 78 VAL A O 1
ATOM 502 N N . GLY A 1 80 ? -2.059 2.536 12.497 1.00 7.97 79 GLY A N 1
ATOM 503 C CA . GLY A 1 80 ? -1.685 3.940 12.633 1.00 8.67 79 GLY A CA 1
ATOM 504 C C . GLY A 1 80 ? -0.355 4.056 13.336 1.00 8.68 79 GLY A C 1
ATOM 505 O O . GLY A 1 80 ? 0.416 3.069 13.377 1.00 9.17 79 GLY A O 1
ATOM 506 N N . ASN A 1 81 ? -0.134 5.214 13.902 1.00 9.84 80 ASN A N 1
ATOM 507 C CA . ASN A 1 81 ? 1.063 5.548 14.675 1.00 10.13 80 ASN A CA 1
ATOM 508 C C . ASN A 1 81 ? 1.263 4.624 15.827 1.00 11.85 80 ASN A C 1
ATOM 509 O O . ASN A 1 81 ? 0.310 4.163 16.459 1.00 10.86 80 ASN A O 1
ATOM 514 N N . SER A 1 82 ? 2.531 4.308 16.080 1.00 12.08 81 SER A N 1
ATOM 515 C CA . SER A 1 82 ? 2.916 3.367 17.113 1.00 14.13 81 SER A CA 1
ATOM 516 C C . SER A 1 82 ? 2.150 2.097 17.055 1.00 13.84 81 SER A C 1
ATOM 517 O O . SER A 1 82 ? 1.934 1.453 18.096 1.00 13.27 81 SER A O 1
ATOM 520 N N . ASN A 1 83 ? 1.868 1.663 15.835 1.00 13.47 82 ASN A N 1
ATOM 521 C CA . ASN A 1 83 ? 1.046 0.497 15.515 1.00 12.82 82 ASN A CA 1
ATOM 522 C C . ASN A 1 83 ? -0.351 0.465 16.273 1.00 11.10 82 ASN A C 1
ATOM 523 O O . ASN A 1 83 ? -0.896 -0.596 16.463 1.00 12.12 82 ASN A O 1
ATOM 528 N N . TYR A 1 84 ? -0.839 1.584 16.617 1.00 10.24 83 TYR A N 1
ATOM 529 C CA . TYR A 1 84 ? -2.239 1.711 17.163 1.00 11.20 83 TYR A CA 1
ATOM 530 C C . TYR A 1 84 ? -3.237 1.442 16.087 1.00 10.02 83 TYR A C 1
ATOM 531 O O . TYR A 1 84 ? -3.272 2.116 15.082 1.00 10.00 83 TYR A O 1
ATOM 540 N N . LEU A 1 85 ? -4.026 0.398 16.292 1.00 10.44 84 LEU A N 1
ATOM 541 C CA . LEU A 1 85 ? -5.112 0.028 15.400 1.00 9.84 84 LEU A CA 1
ATOM 542 C C . LEU A 1 85 ? -6.149 1.187 15.322 1.00 9.01 84 LEU A C 1
ATOM 543 O O . LEU A 1 85 ? -6.690 1.631 16.356 1.00 8.79 84 LEU A O 1
ATOM 548 N N . GLN A 1 86 ? -6.473 1.609 14.092 1.00 8.20 85 GLN A N 1
ATOM 549 C CA . GLN A 1 86 ? -7.449 2.613 13.792 1.00 8.04 85 GLN A CA 1
ATOM 550 C C . GLN A 1 86 ? -8.664 1.945 13.116 1.00 8.19 85 GLN A C 1
ATOM 551 O O . GLN A 1 86 ? -8.516 1.139 12.228 1.00 8.44 85 GLN A O 1
ATOM 557 N N . VAL A 1 87 ? -9.850 2.327 13.550 1.00 7.23 86 VAL A N 1
ATOM 558 C CA . VAL A 1 87 ? -11.078 1.869 12.945 1.00 7.31 86 VAL A CA 1
ATOM 559 C C . VAL A 1 87 ? -11.752 3.073 12.286 1.00 7.17 86 VAL A C 1
ATOM 560 O O . VAL A 1 87 ? -12.096 4.054 12.990 1.00 7.22 86 VAL A O 1
ATOM 564 N N . LEU A 1 88 ? -11.852 3.039 10.951 1.00 6.57 87 LEU A N 1
ATOM 565 C CA A LEU A 1 88 ? -12.410 4.114 10.166 0.50 6.25 87 LEU A CA 1
ATOM 566 C CA B LEU A 1 88 ? -12.432 4.108 10.181 0.50 6.98 87 LEU A CA 1
ATOM 567 C C . LEU A 1 88 ? -13.877 3.773 9.867 1.00 6.86 87 LEU A C 1
ATOM 568 O O . LEU A 1 88 ? -14.223 2.608 9.695 1.00 6.86 87 LEU A O 1
ATOM 577 N N . GLY A 1 89 ? -14.739 4.790 9.804 1.00 6.76 88 GLY A N 1
ATOM 578 C CA . GLY A 1 89 ? -16.149 4.504 9.519 1.00 7.24 88 GLY A CA 1
ATOM 579 C C . GLY A 1 89 ? -16.764 5.578 8.635 1.00 7.31 88 GLY A C 1
ATOM 580 O O . GLY A 1 89 ? -16.421 6.782 8.764 1.00 8.11 88 GLY A O 1
ATOM 581 N N . ALA A 1 90 ? -17.662 5.149 7.765 1.00 6.90 89 ALA A N 1
ATOM 582 C CA . ALA A 1 90 ? -18.473 6.028 6.976 1.00 6.40 89 ALA A CA 1
ATOM 583 C C . ALA A 1 90 ? -19.742 6.365 7.765 1.00 6.13 89 ALA A C 1
ATOM 584 O O . ALA A 1 90 ? -20.573 5.531 7.998 1.00 6.03 89 ALA A O 1
ATOM 586 N N . GLY A 1 91 ? -19.813 7.585 8.278 1.00 6.71 90 GLY A N 1
ATOM 587 C CA . GLY A 1 91 ? -20.903 8.039 9.107 1.00 6.28 90 GLY A CA 1
ATOM 588 C C . GLY A 1 91 ? -22.188 8.054 8.324 1.00 6.17 90 GLY A C 1
ATOM 589 O O . GLY A 1 91 ? -22.253 8.511 7.187 1.00 5.92 90 GLY A O 1
ATOM 590 N N . GLU A 1 92 ? -23.247 7.726 9.054 1.00 6.35 91 GLU A N 1
ATOM 591 C CA . GLU A 1 92 ? -24.564 7.841 8.470 1.00 6.58 91 GLU A CA 1
ATOM 592 C C . GLU A 1 92 ? -25.081 9.290 8.414 1.00 7.07 91 GLU A C 1
ATOM 593 O O . GLU A 1 92 ? -26.083 9.594 7.782 1.00 6.71 91 GLU A O 1
ATOM 599 N N . ASP A 1 93 ? -24.341 10.179 9.021 1.00 6.62 92 ASP A N 1
ATOM 600 C CA . ASP A 1 93 ? -24.476 11.606 8.913 1.00 7.64 92 ASP A CA 1
ATOM 601 C C . ASP A 1 93 ? -23.729 12.208 7.689 1.00 8.23 92 ASP A C 1
ATOM 602 O O . ASP A 1 93 ? -23.685 13.426 7.517 1.00 9.25 92 ASP A O 1
ATOM 607 N N . GLY A 1 94 ? -23.109 11.354 6.874 1.00 7.38 93 GLY A N 1
ATOM 608 C CA . GLY A 1 94 ? -22.427 11.799 5.656 1.00 8.11 93 GLY A CA 1
ATOM 609 C C . GLY A 1 94 ? -21.029 12.198 5.832 1.00 7.55 93 GLY A C 1
ATOM 610 O O . GLY A 1 94 ? -20.416 12.642 4.880 1.00 8.01 93 GLY A O 1
ATOM 611 N N . ASN A 1 95 ? -20.475 12.027 7.038 1.00 7.91 94 ASN A N 1
ATOM 612 C CA . ASN A 1 95 ? -19.050 12.382 7.271 1.00 8.00 94 ASN A CA 1
ATOM 613 C C . ASN A 1 95 ? -18.191 11.158 7.532 1.00 8.37 94 ASN A C 1
ATOM 614 O O . ASN A 1 95 ? -18.644 10.202 8.124 1.00 7.02 94 ASN A O 1
ATOM 619 N N . PRO A 1 96 ? -16.930 11.175 7.077 1.00 8.01 95 PRO A N 1
ATOM 620 C CA . PRO A 1 96 ? -15.981 10.146 7.386 1.00 8.53 95 PRO A CA 1
ATOM 621 C C . PRO A 1 96 ? -15.338 10.329 8.702 1.00 8.59 95 PRO A C 1
ATOM 622 O O . PRO A 1 96 ? -15.090 11.492 9.092 1.00 8.99 95 PRO A O 1
ATOM 626 N N . TYR A 1 97 ? -15.138 9.222 9.433 1.00 8.52 96 TYR A N 1
ATOM 627 C CA . TYR A 1 97 ? -14.588 9.280 10.756 1.00 7.66 96 TYR A CA 1
ATOM 628 C C . TYR A 1 97 ? -13.503 8.310 11.028 1.00 8.60 96 TYR A C 1
ATOM 629 O O . TYR A 1 97 ? -13.434 7.259 10.444 1.00 7.98 96 TYR A O 1
ATOM 638 N N . LEU A 1 98 ? -12.707 8.669 12.014 1.00 8.44 97 LEU A N 1
ATOM 639 C CA . LEU A 1 98 ? -11.974 7.698 12.808 1.00 7.68 97 LEU A CA 1
ATOM 640 C C . LEU A 1 98 ? -13.004 7.406 13.834 1.00 8.00 97 LEU A C 1
ATOM 641 O O . LEU A 1 98 ? -13.310 8.273 14.680 1.00 7.60 97 LEU A O 1
ATOM 646 N N . VAL A 1 99 ? -13.614 6.225 13.808 1.00 7.82 98 VAL A N 1
ATOM 647 C CA . VAL A 1 99 ? -14.582 5.814 14.824 1.00 7.81 98 VAL A CA 1
ATOM 648 C C . VAL A 1 99 ? -13.875 5.731 16.180 1.00 7.44 98 VAL A C 1
ATOM 649 O O . VAL A 1 99 ? -14.326 6.367 17.180 1.00 7.08 98 VAL A O 1
ATOM 653 N N . SER A 1 100 ? -12.801 4.953 16.235 1.00 7.29 99 SER A N 1
ATOM 654 C CA . SER A 1 100 ? -12.092 4.648 17.482 1.00 8.46 99 SER A CA 1
ATOM 655 C C . SER A 1 100 ? -10.685 4.245 17.156 1.00 8.99 99 SER A C 1
ATOM 656 O O . SER A 1 100 ? -10.452 3.849 16.031 1.00 8.54 99 SER A O 1
ATOM 659 N N . TRP A 1 101 ? -9.781 4.358 18.114 1.00 8.49 100 TRP A N 1
ATOM 660 C CA . TRP A 1 101 ? -8.457 3.783 18.012 1.00 9.66 100 TRP A CA 1
ATOM 661 C C . TRP A 1 101 ? -8.116 3.015 19.262 1.00 9.14 100 TRP A C 1
ATOM 662 O O . TRP A 1 101 ? -8.659 3.344 20.309 1.00 10.03 100 TRP A O 1
ATOM 673 N N . GLN A 1 102 ? -7.232 2.040 19.164 1.00 9.38 101 GLN A N 1
ATOM 674 C CA . GLN A 1 102 ? -6.866 1.160 20.278 1.00 9.19 101 GLN A CA 1
ATOM 675 C C . GLN A 1 102 ? -5.392 1.392 20.652 1.00 10.20 101 GLN A C 1
ATOM 676 O O . GLN A 1 102 ? -4.509 1.377 19.805 1.00 10.86 101 GLN A O 1
ATOM 682 N N . ASP A 1 103 ? -5.134 1.612 21.926 1.00 12.30 102 ASP A N 1
ATOM 683 C CA . ASP A 1 103 ? -3.724 1.828 22.406 1.00 12.19 102 ASP A CA 1
ATOM 684 C C . ASP A 1 103 ? -3.009 0.527 22.644 1.00 12.63 102 ASP A C 1
ATOM 685 O O . ASP A 1 103 ? -3.526 -0.519 22.421 1.00 12.08 102 ASP A O 1
ATOM 690 N N . GLY A 1 104 ? -1.790 0.615 23.099 1.00 13.15 103 GLY A N 1
ATOM 691 C CA . GLY A 1 104 ? -0.920 -0.537 23.222 1.00 15.35 103 GLY A CA 1
ATOM 692 C C . GLY A 1 104 ? -1.260 -1.447 24.365 1.00 14.53 103 GLY A C 1
ATOM 693 O O . GLY A 1 104 ? -0.720 -2.575 24.424 1.00 15.56 103 GLY A O 1
ATOM 694 N N . SER A 1 105 ? -2.074 -0.969 25.306 1.00 16.49 104 SER A N 1
ATOM 695 C CA . SER A 1 105 ? -2.700 -1.795 26.335 1.00 17.55 104 SER A CA 1
ATOM 696 C C . SER A 1 105 ? -3.971 -2.491 25.981 1.00 17.45 104 SER A C 1
ATOM 697 O O . SER A 1 105 ? -4.442 -3.292 26.800 1.00 16.28 104 SER A O 1
ATOM 700 N N . GLY A 1 106 ? -4.533 -2.201 24.788 1.00 14.15 105 GLY A N 1
ATOM 701 C CA . GLY A 1 106 ? -5.761 -2.803 24.323 1.00 12.30 105 GLY A CA 1
ATOM 702 C C . GLY A 1 106 ? -6.968 -1.972 24.609 1.00 11.90 105 GLY A C 1
ATOM 703 O O . GLY A 1 106 ? -8.126 -2.377 24.211 1.00 11.52 105 GLY A O 1
ATOM 704 N N . LYS A 1 107 ? -6.756 -0.776 25.147 1.00 13.54 106 LYS A N 1
ATOM 705 C CA . LYS A 1 107 ? -7.900 0.103 25.471 1.00 13.44 106 LYS A CA 1
ATOM 706 C C . LYS A 1 107 ? -8.303 0.906 24.257 1.00 12.00 106 LYS A C 1
ATOM 707 O O . LYS A 1 107 ? -7.455 1.460 23.551 1.00 12.63 106 LYS A O 1
ATOM 713 N N . TRP A 1 108 ? -9.612 0.980 24.059 1.00 11.92 107 TRP A N 1
ATOM 714 C CA . TRP A 1 108 ? -10.204 1.734 22.969 1.00 10.81 107 TRP A CA 1
ATOM 715 C C . TRP A 1 108 ? -10.595 3.147 23.400 1.00 11.00 107 TRP A C 1
ATOM 716 O O . TRP A 1 108 ? -10.938 3.396 24.574 1.00 11.26 107 TRP A O 1
ATOM 727 N N . HIS A 1 109 ? -10.473 4.081 22.453 1.00 9.41 108 HIS A N 1
ATOM 728 C CA . HIS A 1 109 ? -10.692 5.467 22.637 1.00 11.57 108 HIS A CA 1
ATOM 729 C C . HIS A 1 109 ? -11.532 5.994 21.508 1.00 10.21 108 HIS A C 1
ATOM 730 O O . HIS A 1 109 ? -11.330 5.647 20.346 1.00 9.60 108 HIS A O 1
ATOM 737 N N . GLY A 1 110 ? -12.428 6.896 21.843 1.00 9.29 109 GLY A N 1
ATOM 738 C CA . GLY A 1 110 ? -13.274 7.542 20.856 1.00 8.88 109 GLY A CA 1
ATOM 739 C C . GLY A 1 110 ? -12.436 8.360 19.860 1.00 9.40 109 GLY A C 1
ATOM 740 O O . GLY A 1 110 ? -11.347 8.914 20.219 1.00 8.84 109 GLY A O 1
ATOM 741 N N . GLY A 1 111 ? -12.898 8.391 18.620 1.00 9.50 110 GLY A N 1
ATOM 742 C CA . GLY A 1 111 ? -12.262 8.976 17.529 1.00 9.32 110 GLY A CA 1
ATOM 743 C C . GLY A 1 111 ? -12.579 10.425 17.234 1.00 9.46 110 GLY A C 1
ATOM 744 O O . GLY A 1 111 ? -12.809 11.255 18.131 1.00 9.86 110 GLY A O 1
ATOM 745 N N . MET A 1 112 ? -12.655 10.772 15.949 1.00 10.86 111 MET A N 1
ATOM 746 C CA . MET A 1 112 ? -12.854 12.148 15.548 1.00 12.40 111 MET A CA 1
ATOM 747 C C . MET A 1 112 ? -13.254 12.171 14.103 1.00 12.66 111 MET A C 1
ATOM 748 O O . MET A 1 112 ? -12.923 11.254 13.381 1.00 11.09 111 MET A O 1
ATOM 753 N N . PRO A 1 113 ? -13.927 13.237 13.655 1.00 12.81 112 PRO A N 1
ATOM 754 C CA . PRO A 1 113 ? -14.179 13.343 12.255 1.00 12.92 112 PRO A CA 1
ATOM 755 C C . PRO A 1 113 ? -12.859 13.536 11.490 1.00 12.95 112 PRO A C 1
ATOM 756 O O . PRO A 1 113 ? -11.894 14.195 11.971 1.00 12.21 112 PRO A O 1
ATOM 760 N N . LEU A 1 114 ? -12.817 12.941 10.314 1.00 11.56 113 LEU A N 1
ATOM 761 C CA . LEU A 1 114 ? -11.660 13.149 9.449 1.00 13.12 113 LEU A CA 1
ATOM 762 C C . LEU A 1 114 ? -11.620 14.471 8.729 1.00 14.72 113 LEU A C 1
ATOM 763 O O . LEU A 1 114 ? -12.628 14.942 8.249 1.00 14.98 113 LEU A O 1
ATOM 768 N N . PRO A 1 115 ? -10.388 15.068 8.612 1.00 16.84 114 PRO A N 1
ATOM 769 C CA . PRO A 1 115 ? -10.293 16.342 7.950 1.00 18.03 114 PRO A CA 1
ATOM 770 C C . PRO A 1 115 ? -10.496 16.230 6.371 1.00 19.75 114 PRO A C 1
ATOM 771 O O . PRO A 1 115 ? -9.502 16.418 5.532 1.00 22.39 114 PRO A O 1
ATOM 775 N N . LYS A 1 116 ? -11.745 16.045 5.928 1.00 14.00 115 LYS A N 1
ATOM 776 C CA . LYS A 1 116 ? -11.949 15.673 4.598 1.00 16.81 115 LYS A CA 1
ATOM 777 C C . LYS A 1 116 ? -11.743 16.894 3.640 1.00 17.09 115 LYS A C 1
ATOM 778 O O . LYS A 1 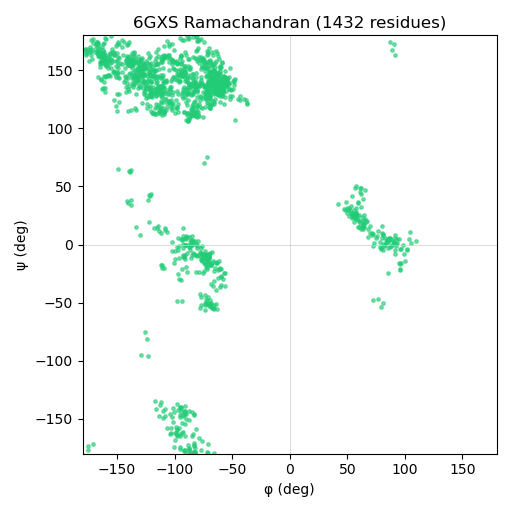116 ? -11.851 18.024 4.105 1.00 16.78 115 LYS A O 1
ATOM 784 N N . PRO A 1 117 ? -11.505 16.670 2.335 1.00 17.97 116 PRO A N 1
ATOM 785 C CA . PRO A 1 117 ? -11.349 17.757 1.376 1.00 16.69 116 PRO A CA 1
ATOM 786 C C . PRO A 1 117 ? -12.652 18.188 0.796 1.00 16.06 116 PRO A C 1
ATOM 787 O O . PRO A 1 117 ? -13.629 17.477 0.783 1.00 18.39 116 PRO A O 1
ATOM 791 N N . SER A 1 118 ? -12.651 19.424 0.265 1.00 18.60 117 SER A N 1
ATOM 792 C CA . SER A 1 118 ? -13.702 19.930 -0.579 1.00 20.18 117 SER A CA 1
ATOM 793 C C . SER A 1 118 ? -13.966 19.040 -1.786 1.00 20.45 117 SER A C 1
ATOM 794 O O . SER A 1 118 ? -13.036 18.560 -2.433 1.00 22.83 117 SER A O 1
ATOM 797 N N . GLY A 1 119 ? -15.243 18.744 -2.017 1.00 20.99 118 GLY A N 1
ATOM 798 C CA . GLY A 1 119 ? -15.682 17.995 -3.097 1.00 19.00 118 GLY A CA 1
ATOM 799 C C . GLY A 1 119 ? -15.891 16.504 -2.772 1.00 18.19 118 GLY A C 1
ATOM 800 O O . GLY A 1 119 ? -16.584 15.808 -3.526 1.00 18.68 118 GLY A O 1
ATOM 801 N N . TYR A 1 120 ? -15.342 16.049 -1.669 1.00 16.18 119 TYR A N 1
ATOM 802 C CA . TYR A 1 120 ? -15.582 14.656 -1.174 1.00 14.92 119 TYR A CA 1
ATOM 803 C C . TYR A 1 120 ? -17.066 14.466 -0.738 1.00 15.52 119 TYR A C 1
ATOM 804 O O . TYR A 1 120 ? -17.609 15.320 -0.038 1.00 14.81 119 TYR A O 1
ATOM 813 N N . SER A 1 121 ? -17.691 13.359 -1.162 1.00 13.66 120 SER A N 1
ATOM 814 C CA . SER A 1 121 ? -19.111 13.032 -0.901 1.00 12.71 120 SER A CA 1
ATOM 815 C C . SER A 1 121 ? -19.054 11.702 -0.146 1.00 11.48 120 SER A C 1
ATOM 816 O O . SER A 1 121 ? -18.304 10.775 -0.570 1.00 10.93 120 SER A O 1
ATOM 819 N N . GLY A 1 122 ? -19.742 11.646 0.982 1.00 11.11 121 GLY A N 1
ATOM 820 C CA . GLY A 1 122 ? -19.699 10.526 1.894 1.00 10.75 121 GLY A CA 1
ATOM 821 C C . GLY A 1 122 ? -19.886 9.178 1.174 1.00 9.98 121 GLY A C 1
ATOM 822 O O . GLY A 1 122 ? -20.740 9.012 0.308 1.00 10.69 121 GLY A O 1
ATOM 823 N N . GLY A 1 123 ? -19.070 8.218 1.592 1.00 8.94 122 GLY A N 1
ATOM 824 C CA . GLY A 1 123 ? -19.084 6.901 1.069 1.00 8.54 122 GLY A CA 1
ATOM 825 C C . GLY A 1 123 ? -18.117 5.985 1.834 1.00 7.70 122 GLY A C 1
ATOM 826 O O . GLY A 1 123 ? -17.515 6.425 2.772 1.00 7.69 122 GLY A O 1
ATOM 827 N N . PRO A 1 124 ? -17.987 4.753 1.402 1.00 7.65 123 PRO A N 1
ATOM 828 C CA . PRO A 1 124 ? -17.157 3.743 2.029 1.00 7.48 123 PRO A CA 1
ATOM 829 C C . PRO A 1 124 ? -15.684 4.174 1.918 1.00 7.08 123 PRO A C 1
ATOM 830 O O . PRO A 1 124 ? -15.307 4.933 0.992 1.00 6.38 123 PRO A O 1
ATOM 834 N N . LEU A 1 125 ? -14.899 3.721 2.855 1.00 6.91 124 LEU A N 1
ATOM 835 C CA . LEU A 1 125 ? -13.458 4.096 2.945 1.00 7.08 124 LEU A CA 1
ATOM 836 C C . LEU A 1 125 ? -12.589 2.901 2.727 1.00 7.01 124 LEU A C 1
ATOM 837 O O . LEU A 1 125 ? -12.986 1.754 3.026 1.00 7.60 124 LEU A O 1
ATOM 842 N N . VAL A 1 126 ? -11.353 3.161 2.294 1.00 7.83 125 VAL A N 1
ATOM 843 C CA . VAL A 1 126 ? -10.331 2.136 2.186 1.00 6.90 125 VAL A CA 1
ATOM 844 C C . VAL A 1 126 ? -9.047 2.715 2.735 1.00 7.17 125 VAL A C 1
ATOM 845 O O . VAL A 1 126 ? -8.780 3.894 2.555 1.00 7.78 125 VAL A O 1
ATOM 849 N N . THR A 1 127 ? -8.270 1.923 3.421 1.00 6.67 126 THR A N 1
ATOM 850 C CA . THR A 1 127 ? -7.037 2.421 3.935 1.00 7.11 126 THR A CA 1
ATOM 851 C C . THR A 1 127 ? -5.847 1.774 3.215 1.00 6.92 126 THR A C 1
ATOM 852 O O . THR A 1 127 ? -5.955 0.659 2.656 1.00 7.52 126 THR A O 1
ATOM 856 N N . GLY A 1 128 ? -4.743 2.408 3.344 1.00 7.36 127 GLY A N 1
ATOM 857 C CA . GLY A 1 128 ? -3.418 1.816 2.929 1.00 7.90 127 GLY A CA 1
ATOM 858 C C . GLY A 1 128 ? -2.310 2.437 3.700 1.00 8.34 127 GLY A C 1
ATOM 859 O O . GLY A 1 128 ? -2.424 3.534 4.253 1.00 8.51 127 GLY A O 1
ATOM 860 N N . ILE A 1 129 ? -1.192 1.704 3.749 1.00 8.28 128 ILE A N 1
ATOM 861 C CA . ILE A 1 129 ? 0.017 2.215 4.417 1.00 9.29 128 ILE A CA 1
ATOM 862 C C . ILE A 1 129 ? 0.899 2.928 3.401 1.00 9.08 128 ILE A C 1
ATOM 863 O O . ILE A 1 129 ? 1.390 2.271 2.447 1.00 9.08 128 ILE A O 1
ATOM 868 N N . GLY A 1 130 ? 1.067 4.244 3.541 1.00 7.85 129 GLY A N 1
ATOM 869 C CA . GLY A 1 130 ? 1.800 5.077 2.625 1.00 8.40 129 GLY A CA 1
ATOM 870 C C . GLY A 1 130 ? 3.236 5.293 2.974 1.00 8.11 129 GLY A C 1
ATOM 871 O O . GLY A 1 130 ? 3.886 4.533 3.716 1.00 7.59 129 GLY A O 1
ATOM 872 N N . ASN A 1 131 ? 3.704 6.414 2.503 1.00 8.67 130 ASN A N 1
ATOM 873 C CA . ASN A 1 131 ? 5.092 6.838 2.678 1.00 9.21 130 ASN A CA 1
ATOM 874 C C . ASN A 1 131 ? 5.385 7.070 4.135 1.00 10.77 130 ASN A C 1
ATOM 875 O O . ASN A 1 131 ? 4.501 7.475 4.902 1.00 8.45 130 ASN A O 1
ATOM 880 N N . SER A 1 132 ? 6.565 6.604 4.541 1.00 10.27 131 SER A N 1
ATOM 881 C CA . SER A 1 132 ? 6.973 6.679 5.962 1.00 12.12 131 SER A CA 1
ATOM 882 C C . SER A 1 132 ? 5.969 5.966 6.894 1.00 12.81 131 SER A C 1
ATOM 883 O O . SER A 1 132 ? 5.924 6.214 8.102 1.00 12.67 131 SER A O 1
ATOM 886 N N . ASN A 1 133 ? 5.287 4.963 6.355 1.00 12.32 132 ASN A N 1
ATOM 887 C CA . ASN A 1 133 ? 4.217 4.268 7.050 1.00 13.09 132 ASN A CA 1
ATOM 888 C C . ASN A 1 133 ? 2.994 5.126 7.388 1.00 11.85 132 ASN A C 1
ATOM 889 O O . ASN A 1 133 ? 2.197 4.647 8.202 1.00 13.62 132 ASN A O 1
ATOM 894 N N . TYR A 1 134 ? 2.842 6.321 6.835 1.00 9.83 133 TYR A N 1
ATOM 895 C CA . TYR A 1 134 ? 1.678 7.149 7.160 1.00 8.64 133 TYR A CA 1
ATOM 896 C C . TYR A 1 134 ? 0.398 6.495 6.666 1.00 8.35 133 TYR A C 1
ATOM 897 O O . TYR A 1 134 ? 0.262 6.195 5.481 1.00 8.03 133 TYR A O 1
ATOM 906 N N . LEU A 1 135 ? -0.535 6.264 7.584 1.00 8.70 134 LEU A N 1
ATOM 907 C CA . LEU A 1 135 ? -1.801 5.733 7.200 1.00 8.57 134 LEU A CA 1
ATOM 908 C C . LEU A 1 135 ? -2.590 6.666 6.285 1.00 7.75 134 LEU A C 1
ATOM 909 O O . LEU A 1 135 ? -2.749 7.848 6.585 1.00 7.25 134 LEU A O 1
ATOM 914 N N . GLN A 1 136 ? -3.104 6.137 5.163 1.00 7.09 135 GLN A N 1
ATOM 915 C CA . GLN A 1 136 ? -3.840 6.924 4.217 1.00 6.84 135 GLN A CA 1
ATOM 916 C C . GLN A 1 136 ? -5.293 6.428 4.292 1.00 6.66 135 GLN A C 1
ATOM 917 O O . GLN A 1 136 ? -5.496 5.202 4.238 1.00 7.05 135 GLN A O 1
ATOM 923 N N . VAL A 1 137 ? -6.266 7.308 4.309 1.00 6.30 136 VAL A N 1
ATOM 924 C CA . VAL A 1 137 ? -7.667 6.891 4.282 1.00 6.51 136 VAL A CA 1
ATOM 925 C C . VAL A 1 137 ? -8.227 7.459 2.996 1.00 6.40 136 VAL A C 1
ATOM 926 O O . VAL A 1 137 ? -8.204 8.692 2.766 1.00 7.38 136 VAL A O 1
ATOM 930 N N . ILE A 1 138 ? -8.660 6.605 2.121 1.00 6.36 137 ILE A N 1
ATOM 931 C CA . ILE A 1 138 ? -9.106 7.011 0.767 1.00 7.06 137 ILE A CA 1
ATOM 932 C C . ILE A 1 138 ? -10.597 6.699 0.552 1.00 7.08 137 ILE A C 1
ATOM 933 O O . ILE A 1 138 ? -11.092 5.739 1.091 1.00 7.15 137 ILE A O 1
ATOM 938 N N . GLY A 1 139 ? -11.282 7.500 -0.275 1.00 7.35 138 GLY A N 1
ATOM 939 C CA . GLY A 1 139 ? -12.685 7.222 -0.603 1.00 7.39 138 GLY A CA 1
ATOM 940 C C . GLY A 1 139 ? -12.698 5.988 -1.514 1.00 8.14 138 GLY A C 1
ATOM 941 O O . GLY A 1 139 ? -12.084 6.032 -2.605 1.00 7.45 138 GLY A O 1
ATOM 942 N N . ALA A 1 140 ? -13.394 4.925 -1.102 1.00 7.19 139 ALA A N 1
ATOM 943 C CA . ALA A 1 140 ? -13.355 3.640 -1.811 1.00 7.88 139 ALA A CA 1
ATOM 944 C C . ALA A 1 140 ? -14.287 3.575 -3.020 1.00 8.67 139 ALA A C 1
ATOM 945 O O . ALA A 1 140 ? -14.261 2.629 -3.768 1.00 8.39 139 ALA A O 1
ATOM 947 N N . ARG A 1 141 ? -15.142 4.568 -3.202 1.00 8.72 140 ARG A N 1
ATOM 948 C CA . ARG A 1 141 ? -15.976 4.665 -4.405 1.00 8.39 140 ARG A CA 1
ATOM 949 C C . ARG A 1 141 ? -15.724 6.047 -4.951 1.00 7.72 140 ARG A C 1
ATOM 950 O O . ARG A 1 141 ? -15.642 7.037 -4.116 1.00 8.06 140 ARG A O 1
ATOM 958 N N . VAL A 1 142 ? -15.613 6.181 -6.251 1.00 8.63 141 VAL A N 1
ATOM 959 C CA . VAL A 1 142 ? -15.236 7.452 -6.884 1.00 9.29 141 VAL A CA 1
ATOM 960 C C . VAL A 1 142 ? -16.324 7.856 -7.895 1.00 10.91 141 VAL A C 1
ATOM 961 O O . VAL A 1 142 ? -16.597 7.146 -8.867 1.00 9.53 141 VAL A O 1
ATOM 965 N N . GLU A 1 143 ? -16.956 8.995 -7.621 1.00 16.16 142 GLU A N 1
ATOM 966 C CA . GLU A 1 143 ? -18.098 9.483 -8.442 1.00 20.31 142 GLU A CA 1
ATOM 967 C C . GLU A 1 143 ? -17.591 10.479 -9.485 1.00 22.92 142 GLU A C 1
ATOM 968 O O . GLU A 1 143 ? -18.116 10.565 -10.594 1.00 29.83 142 GLU A O 1
ATOM 974 N N . SER A 1 144 ? -16.530 11.183 -9.148 1.00 25.15 143 SER A N 1
ATOM 975 C CA . SER A 1 144 ? -15.892 12.165 -9.994 1.00 23.36 143 SER A CA 1
ATOM 976 C C . SER A 1 144 ? -14.356 11.863 -10.054 1.00 23.27 143 SER A C 1
ATOM 977 O O . SER A 1 144 ? -13.920 11.016 -10.837 1.00 32.04 143 SER A O 1
ATOM 980 N N . SER A 1 145 ? -13.578 12.524 -9.198 1.00 17.10 144 SER A N 1
ATOM 981 C CA . SER A 1 145 ? -12.102 12.350 -9.034 1.00 17.40 144 SER A CA 1
ATOM 982 C C . SER A 1 145 ? -11.922 11.562 -7.743 1.00 12.79 144 SER A C 1
ATOM 983 O O . SER A 1 145 ? -12.770 11.633 -6.829 1.00 10.23 144 SER A O 1
ATOM 986 N N . PRO A 1 146 ? -10.850 10.783 -7.678 1.00 9.34 145 PRO A N 1
ATOM 987 C CA . PRO A 1 146 ? -10.492 10.083 -6.425 1.00 8.37 145 PRO A CA 1
ATOM 988 C C . PRO A 1 146 ? -10.081 11.104 -5.356 1.00 7.98 145 PRO A C 1
ATOM 989 O O . PRO A 1 146 ? -9.617 12.218 -5.699 1.00 8.19 145 PRO A O 1
ATOM 993 N N . TYR A 1 147 ? -10.329 10.765 -4.109 1.00 7.78 146 TYR A N 1
ATOM 994 C CA . TYR A 1 147 ? -9.966 11.590 -2.984 1.00 8.39 146 TYR A CA 1
ATOM 995 C C . TYR A 1 147 ? -9.178 10.818 -1.954 1.00 7.97 146 TYR A C 1
ATOM 996 O O . TYR A 1 147 ? -9.535 9.680 -1.586 1.00 7.83 146 TYR A O 1
ATOM 1005 N N . LEU A 1 148 ? -8.116 11.419 -1.477 1.00 6.83 147 LEU A N 1
ATOM 1006 C CA . LEU A 1 148 ? -7.558 11.086 -0.164 1.00 7.07 147 LEU A CA 1
ATOM 1007 C C . LEU A 1 148 ? -8.365 11.884 0.872 1.00 7.09 147 LEU A C 1
ATOM 1008 O O . LEU A 1 148 ? -8.483 13.088 0.755 1.00 7.24 147 LEU A O 1
ATOM 1013 N N . VAL A 1 149 ? -9.085 11.168 1.693 1.00 7.75 148 VAL A N 1
ATOM 1014 C CA . VAL A 1 149 ? -9.859 11.766 2.775 1.00 8.49 148 VAL A CA 1
ATOM 1015 C C . VAL A 1 149 ? -8.938 12.407 3.800 1.00 8.80 148 VAL A C 1
ATOM 1016 O O . VAL A 1 149 ? -9.155 13.585 4.204 1.00 7.86 148 VAL A O 1
ATOM 1020 N N . ALA A 1 150 ? -7.964 11.653 4.287 1.00 8.16 149 ALA A N 1
ATOM 1021 C CA . ALA A 1 150 ? -7.080 12.160 5.290 1.00 8.68 149 ALA A CA 1
ATOM 1022 C C . ALA A 1 150 ? -5.893 11.266 5.362 1.00 8.27 149 ALA A C 1
ATOM 1023 O O . ALA A 1 150 ? -5.937 10.124 4.923 1.00 7.46 149 ALA A O 1
ATOM 1025 N N . TRP A 1 151 ? -4.838 11.752 5.967 1.00 9.44 150 TRP A N 1
ATOM 1026 C CA . TRP A 1 151 ? -3.670 10.913 6.301 1.00 9.17 150 TRP A CA 1
ATOM 1027 C C . TRP A 1 151 ? -3.155 11.202 7.678 1.00 9.50 150 TRP A C 1
ATOM 1028 O O . TRP A 1 151 ? -3.402 12.297 8.239 1.00 11.53 150 TRP A O 1
ATOM 1039 N N . GLN A 1 152 ? -2.424 10.245 8.237 1.00 10.26 151 GLN A N 1
ATOM 1040 C CA . GLN A 1 152 ? -2.019 10.330 9.674 1.00 9.41 151 GLN A CA 1
ATOM 1041 C C . GLN A 1 152 ? -0.486 10.159 9.730 1.00 9.79 151 GLN A C 1
ATOM 1042 O O . GLN A 1 152 ? 0.071 9.240 9.102 1.00 9.79 151 GLN A O 1
ATOM 1048 N N . ASP A 1 153 ? 0.143 11.104 10.446 1.00 9.47 152 ASP A N 1
ATOM 1049 C CA . ASP A 1 153 ? 1.603 11.055 10.645 1.00 9.86 152 ASP A CA 1
ATOM 1050 C C . ASP A 1 153 ? 2.017 10.052 11.746 1.00 10.77 152 ASP A C 1
ATOM 1051 O O . ASP A 1 153 ? 1.200 9.382 12.393 1.00 9.41 152 ASP A O 1
ATOM 1056 N N . ASN A 1 154 ? 3.337 9.898 11.927 1.00 8.91 153 ASN A N 1
ATOM 1057 C CA . ASN A 1 154 ? 3.819 8.919 12.826 1.00 10.77 153 ASN A CA 1
ATOM 1058 C C . ASN A 1 154 ? 3.732 9.322 14.306 1.00 11.46 153 ASN A C 1
ATOM 1059 O O . ASN A 1 154 ? 4.003 8.508 15.209 1.00 11.20 153 ASN A O 1
ATOM 1064 N N . GLY A 1 155 ? 3.359 10.556 14.556 1.00 12.80 154 GLY A N 1
ATOM 1065 C CA . GLY A 1 155 ? 2.961 10.958 15.925 1.00 13.54 154 GLY A CA 1
ATOM 1066 C C . GLY A 1 155 ? 1.490 10.893 16.204 1.00 15.98 154 GLY A C 1
ATOM 1067 O O . GLY A 1 155 ? 1.057 11.278 17.277 1.00 16.12 154 GLY A O 1
ATOM 1068 N N . GLY A 1 156 ? 0.691 10.403 15.272 1.00 15.65 155 GLY A N 1
ATOM 1069 C CA . GLY A 1 156 ? -0.728 10.291 15.465 1.00 15.85 155 GLY A CA 1
ATOM 1070 C C . GLY A 1 156 ? -1.586 11.465 14.996 1.00 15.50 155 GLY A C 1
ATOM 1071 O O . GLY A 1 156 ? -2.852 11.387 15.067 1.00 17.19 155 GLY A O 1
ATOM 1072 N N . ASN A 1 157 ? -0.968 12.466 14.448 1.00 14.83 156 ASN A N 1
ATOM 1073 C CA . ASN A 1 157 ? -1.717 13.660 14.037 1.00 16.49 156 ASN A CA 1
ATOM 1074 C C . ASN A 1 157 ? -2.373 13.449 12.633 1.00 13.35 156 ASN A C 1
ATOM 1075 O O . ASN A 1 157 ? -1.757 12.923 11.724 1.00 12.27 156 ASN A O 1
ATOM 1080 N N . TRP A 1 158 ? -3.620 13.854 12.514 1.00 11.19 157 TRP A N 1
ATOM 1081 C CA . TRP A 1 158 ? -4.351 13.716 11.246 1.00 11.00 157 TRP A CA 1
ATOM 1082 C C . TRP A 1 158 ? -4.271 14.979 10.415 1.00 12.07 157 TRP A C 1
ATOM 1083 O O . TRP A 1 158 ? -4.198 16.150 10.953 1.00 12.28 157 TRP A O 1
ATOM 1094 N N . HIS A 1 159 ? -4.211 14.794 9.124 1.00 11.36 158 HIS A N 1
ATOM 1095 C CA . HIS A 1 159 ? -3.944 15.856 8.164 1.00 12.05 158 HIS A CA 1
ATOM 1096 C C . HIS A 1 159 ? -4.954 15.796 7.063 1.00 11.58 158 HIS A C 1
ATOM 1097 O O . HIS A 1 159 ? -5.336 14.754 6.662 1.00 10.54 158 HIS A O 1
ATOM 1104 N N . ALA A 1 160 ? -5.277 16.968 6.521 1.00 11.74 159 ALA A N 1
ATOM 1105 C CA . ALA A 1 160 ? -6.300 17.173 5.573 1.00 12.68 159 ALA A CA 1
ATOM 1106 C C . ALA A 1 160 ? -5.976 16.370 4.285 1.00 11.49 159 ALA A C 1
ATOM 1107 O O . ALA A 1 160 ? -4.847 16.382 3.832 1.00 12.32 159 ALA A O 1
ATOM 1109 N N . GLY A 1 161 ? -7.017 15.807 3.707 1.00 10.45 160 GLY A N 1
ATOM 1110 C CA . GLY A 1 161 ? -6.906 15.166 2.412 1.00 10.79 160 GLY A CA 1
ATOM 1111 C C . GLY A 1 161 ? -6.840 16.105 1.202 1.00 10.43 160 GLY A C 1
ATOM 1112 O O . GLY A 1 161 ? -6.691 17.328 1.334 1.00 9.51 160 GLY A O 1
ATOM 1113 N N . MET A 1 162 ? -6.965 15.503 0.018 1.00 10.83 161 MET A N 1
ATOM 1114 C CA A MET A 1 162 ? -6.883 16.204 -1.236 0.50 11.57 161 MET A CA 1
ATOM 1115 C CA B MET A 1 162 ? -6.891 16.205 -1.232 0.50 10.43 161 MET A CA 1
ATOM 1116 C C . MET A 1 162 ? -7.355 15.298 -2.348 1.00 10.96 161 MET A C 1
ATOM 1117 O O . MET A 1 162 ? -7.428 14.097 -2.193 1.00 9.48 161 MET A O 1
ATOM 1126 N N . PRO A 1 163 ? -7.683 15.879 -3.506 1.00 10.53 162 PRO A N 1
ATOM 1127 C CA . PRO A 1 163 ? -7.920 14.985 -4.660 1.00 10.85 162 PRO A CA 1
ATOM 1128 C C . PRO A 1 163 ? -6.672 14.143 -4.993 1.00 10.11 162 PRO A C 1
ATOM 1129 O O . PRO A 1 163 ? -5.510 14.615 -4.799 1.00 10.51 162 PRO A O 1
ATOM 1133 N N . LEU A 1 164 ? -6.901 12.974 -5.572 1.00 9.71 163 LEU A N 1
ATOM 1134 C CA . LEU A 1 164 ? -5.815 12.152 -6.089 1.00 9.86 163 LEU A CA 1
ATOM 1135 C C . LEU A 1 164 ? -5.974 12.010 -7.582 1.00 9.26 163 LEU A C 1
ATOM 1136 O O . LEU A 1 164 ? -7.046 12.189 -8.079 1.00 10.68 163 LEU A O 1
ATOM 1141 N N . PRO A 1 165 ? -4.894 11.697 -8.314 1.00 9.70 164 PRO A N 1
ATOM 1142 C CA . PRO A 1 165 ? -4.994 11.513 -9.773 1.00 8.90 164 PRO A CA 1
ATOM 1143 C C . PRO A 1 165 ? -5.858 10.353 -10.271 1.00 8.69 164 PRO A C 1
ATOM 1144 O O . PRO A 1 165 ? -5.930 9.304 -9.652 1.00 8.75 164 PRO A O 1
ATOM 1148 N N . ASN A 1 166 ? -6.612 10.608 -11.332 1.00 9.30 165 ASN A N 1
ATOM 1149 C CA . ASN A 1 166 ? -7.168 9.574 -12.124 1.00 8.67 165 ASN A CA 1
ATOM 1150 C C . ASN A 1 166 ? -6.095 8.879 -12.868 1.00 8.16 165 ASN A C 1
ATOM 1151 O O . ASN A 1 166 ? -4.982 9.411 -13.049 1.00 9.27 165 ASN A O 1
ATOM 1156 N N . PRO A 1 167 ? -6.372 7.664 -13.288 1.00 8.04 166 PRO A N 1
ATOM 1157 C CA . PRO A 1 167 ? -5.416 6.999 -14.185 1.00 7.88 166 PRO A CA 1
ATOM 1158 C C . PRO A 1 167 ? -5.323 7.742 -15.529 1.00 7.82 166 PRO A C 1
ATOM 1159 O O . PRO A 1 167 ? -6.259 8.398 -15.972 1.00 6.86 166 PRO A O 1
ATOM 1163 N N . SER A 1 168 ? -4.170 7.523 -16.172 1.00 7.34 167 SER A N 1
ATOM 1164 C CA . SER A 1 168 ? -4.033 7.762 -17.594 1.00 7.69 167 SER A CA 1
ATOM 1165 C C . SER A 1 168 ? -5.281 7.376 -18.342 1.00 7.44 167 SER A C 1
ATOM 1166 O O . SER A 1 168 ? -5.710 6.192 -18.355 1.00 7.54 167 SER A O 1
ATOM 1169 N N . GLY A 1 169 ? -5.812 8.352 -19.081 1.00 7.70 168 GLY A N 1
ATOM 1170 C CA . GLY A 1 169 ? -6.859 8.148 -19.986 1.00 8.02 168 GLY A CA 1
ATOM 1171 C C . GLY A 1 169 ? -8.276 7.936 -19.584 1.00 7.91 168 GLY A C 1
ATOM 1172 O O . GLY A 1 169 ? -9.077 7.526 -20.428 1.00 8.92 168 GLY A O 1
ATOM 1173 N N . TYR A 1 170 ? -8.608 8.044 -18.300 1.00 8.24 169 TYR A N 1
ATOM 1174 C CA . TYR A 1 170 ? -9.908 7.654 -17.852 1.00 8.84 169 TYR A CA 1
ATOM 1175 C C . TYR A 1 170 ? -10.336 8.502 -16.693 1.00 9.55 169 TYR A C 1
ATOM 1176 O O . TYR A 1 170 ? -9.590 8.625 -15.762 1.00 9.54 169 TYR A O 1
ATOM 1185 N N . ALA A 1 171 ? -11.558 9.062 -16.775 1.00 9.88 170 ALA A N 1
ATOM 1186 C CA . ALA A 1 171 ? -12.140 9.796 -15.635 1.00 10.09 170 ALA A CA 1
ATOM 1187 C C . ALA A 1 171 ? -13.595 9.491 -15.438 1.00 10.86 170 ALA A C 1
ATOM 1188 O O . ALA A 1 171 ? -14.342 10.382 -15.030 1.00 9.45 170 ALA A O 1
ATOM 1190 N N . GLY A 1 172 ? -13.975 8.228 -15.643 1.00 9.84 171 GLY A N 1
ATOM 1191 C CA . GLY A 1 172 ? -15.374 7.790 -15.563 1.00 9.61 171 GLY A CA 1
ATOM 1192 C C . GLY A 1 172 ? -15.867 7.330 -14.229 1.00 9.62 171 GLY A C 1
ATOM 1193 O O . GLY A 1 172 ? -17.044 6.911 -14.109 1.00 11.57 171 GLY A O 1
ATOM 1194 N N . GLY A 1 173 ? -15.017 7.441 -13.195 1.00 9.33 172 GLY A N 1
ATOM 1195 C CA . GLY A 1 173 ? -15.384 7.100 -11.877 1.00 9.95 172 GLY A CA 1
ATOM 1196 C C . GLY A 1 173 ? -15.055 5.634 -11.601 1.00 8.14 172 GLY A C 1
ATOM 1197 O O . GLY A 1 173 ? -14.806 4.901 -12.544 1.00 8.13 172 GLY A O 1
ATOM 1198 N N . PHE A 1 174 ? -15.195 5.204 -10.350 1.00 8.03 173 PHE A N 1
ATOM 1199 C CA . PHE A 1 174 ? -14.831 3.877 -9.961 1.00 7.53 173 PHE A CA 1
ATOM 1200 C C . PHE A 1 174 ? -15.840 3.304 -8.990 1.00 8.15 173 PHE A C 1
ATOM 1201 O O . PHE A 1 174 ? -16.214 3.953 -7.998 1.00 8.92 173 PHE A O 1
ATOM 1209 N N . GLN A 1 175 ? -16.241 2.110 -9.272 1.00 7.86 174 GLN A N 1
ATOM 1210 C CA . GLN A 1 175 ? -17.067 1.292 -8.340 1.00 8.14 174 GLN A CA 1
ATOM 1211 C C . GLN A 1 175 ? -16.418 1.001 -7.019 1.00 7.95 174 GLN A C 1
ATOM 1212 O O . GLN A 1 175 ? -17.152 0.987 -6.007 1.00 7.78 174 GLN A O 1
ATOM 1218 N N . GLN A 1 176 ? -15.093 0.786 -7.031 1.00 7.02 175 GLN A N 1
ATOM 1219 C CA . GLN A 1 176 ? -14.394 0.267 -5.902 1.00 8.38 175 GLN A CA 1
ATOM 1220 C C . GLN A 1 176 ? -12.930 0.530 -6.095 1.00 8.27 175 GLN A C 1
ATOM 1221 O O . GLN A 1 176 ? -12.431 0.278 -7.192 1.00 9.82 175 GLN A O 1
ATOM 1227 N N . LEU A 1 177 ? -12.283 1.033 -5.048 1.00 7.52 176 LEU A N 1
ATOM 1228 C CA . LEU A 1 177 ? -10.838 1.121 -4.920 1.00 7.65 176 LEU A CA 1
ATOM 1229 C C . LEU A 1 177 ? -10.358 0.203 -3.835 1.00 8.43 176 LEU A C 1
ATOM 1230 O O . LEU A 1 177 ? -11.020 0.010 -2.785 1.00 9.20 176 LEU A O 1
ATOM 1235 N N . ALA A 1 178 ? -9.188 -0.389 -4.084 1.00 7.81 177 ALA A N 1
ATOM 1236 C CA . ALA A 1 178 ? -8.537 -1.206 -3.179 1.00 7.41 177 ALA A CA 1
ATOM 1237 C C . ALA A 1 178 ? -7.052 -0.833 -3.148 1.00 7.73 177 ALA A C 1
ATOM 1238 O O . ALA A 1 178 ? -6.581 -0.134 -4.062 1.00 8.13 177 ALA A O 1
ATOM 1240 N N . THR A 1 179 ? -6.352 -1.292 -2.127 1.00 7.04 178 THR A N 1
ATOM 1241 C CA . THR A 1 179 ? -4.931 -0.832 -1.932 1.00 7.42 178 THR A CA 1
ATOM 1242 C C . THR A 1 179 ? -4.057 -1.998 -1.694 1.00 7.79 178 THR A C 1
ATOM 1243 O O . THR A 1 179 ? -4.520 -3.020 -1.175 1.00 7.69 178 THR A O 1
ATOM 1247 N N . GLY A 1 180 ? -2.780 -1.830 -1.967 1.00 7.88 179 GLY A N 1
ATOM 1248 C CA . GLY A 1 180 ? -1.801 -2.811 -1.586 1.00 8.42 179 GLY A CA 1
ATOM 1249 C C . GLY A 1 180 ? -0.435 -2.187 -1.688 1.00 8.43 179 GLY A C 1
ATOM 1250 O O . GLY A 1 180 ? -0.253 -1.176 -2.366 1.00 8.63 179 GLY A O 1
ATOM 1251 N N . ASN A 1 181 ? 0.527 -2.797 -1.024 1.00 8.77 180 ASN A N 1
ATOM 1252 C CA . ASN A 1 181 ? 1.918 -2.325 -1.157 1.00 10.10 180 ASN A CA 1
ATOM 1253 C C . ASN A 1 181 ? 2.666 -3.052 -2.199 1.00 9.47 180 ASN A C 1
ATOM 1254 O O . ASN A 1 181 ? 2.669 -4.289 -2.268 1.00 9.26 180 ASN A O 1
ATOM 1259 N N . GLY A 1 182 ? 3.245 -2.248 -3.065 1.00 9.75 181 GLY A N 1
ATOM 1260 C CA . GLY A 1 182 ? 4.023 -2.677 -4.183 1.00 10.81 181 GLY A CA 1
ATOM 1261 C C . GLY A 1 182 ? 5.542 -2.611 -4.043 1.00 11.77 181 GLY A C 1
ATOM 1262 O O . GLY A 1 182 ? 6.086 -2.770 -2.945 1.00 11.76 181 GLY A O 1
ATOM 1263 N N . ASN A 1 183 ? 6.179 -2.462 -5.189 1.00 10.66 182 ASN A N 1
ATOM 1264 C CA . ASN A 1 183 ? 7.627 -2.377 -5.218 1.00 12.15 182 ASN A CA 1
ATOM 1265 C C . ASN A 1 183 ? 8.095 -1.257 -4.316 1.00 12.21 182 ASN A C 1
ATOM 1266 O O . ASN A 1 183 ? 7.467 -0.171 -4.258 1.00 10.90 182 ASN A O 1
ATOM 1271 N N . ASP A 1 184 ? 9.211 -1.539 -3.581 1.00 12.05 183 ASP A N 1
ATOM 1272 C CA . ASP A 1 184 ? 9.782 -0.540 -2.667 1.00 13.70 183 ASP A CA 1
ATOM 1273 C C . ASP A 1 184 ? 8.790 0.044 -1.665 1.00 13.19 183 ASP A C 1
ATOM 1274 O O . ASP A 1 184 ? 8.924 1.191 -1.285 1.00 13.24 183 ASP A O 1
ATOM 1279 N N . HIS A 1 185 ? 7.821 -0.781 -1.224 1.00 14.30 184 HIS A N 1
ATOM 1280 C CA . HIS A 1 185 ? 6.753 -0.404 -0.354 1.00 16.13 184 HIS A CA 1
ATOM 1281 C C . HIS A 1 185 ? 5.817 0.654 -0.874 1.00 12.66 184 HIS A C 1
ATOM 1282 O O . HIS A 1 185 ? 5.082 1.177 -0.107 1.00 12.63 184 HIS A O 1
ATOM 1289 N N . PHE A 1 186 ? 5.830 0.988 -2.151 1.00 9.67 185 PHE A N 1
ATOM 1290 C CA . PHE A 1 186 ? 4.988 2.101 -2.651 1.00 9.65 185 PHE A CA 1
ATOM 1291 C C . PHE A 1 186 ? 3.563 1.677 -2.618 1.00 8.29 185 PHE A C 1
ATOM 1292 O O . PHE A 1 186 ? 3.225 0.639 -3.174 1.00 8.31 185 PHE A O 1
ATOM 1300 N N . LEU A 1 187 ? 2.688 2.507 -2.040 1.00 8.03 186 LEU A N 1
ATOM 1301 C CA . LEU A 1 187 ? 1.235 2.185 -1.995 1.00 7.63 186 LEU A CA 1
ATOM 1302 C C . LEU A 1 187 ? 0.674 2.273 -3.371 1.00 7.48 186 LEU A C 1
ATOM 1303 O O . LEU A 1 187 ? 0.854 3.330 -4.081 1.00 7.22 186 LEU A O 1
ATOM 1308 N N . GLN A 1 188 ? -0.122 1.255 -3.749 1.00 6.83 187 GLN A N 1
ATOM 1309 C CA . GLN A 1 188 ? -0.805 1.217 -4.959 1.00 6.25 187 GLN A CA 1
ATOM 1310 C C . GLN A 1 188 ? -2.283 1.263 -4.709 1.00 6.00 187 GLN A C 1
ATOM 1311 O O . GLN A 1 188 ? -2.802 0.528 -3.815 1.00 5.85 187 GLN A O 1
ATOM 1317 N N . VAL A 1 189 ? -3.005 2.065 -5.495 1.00 5.39 188 VAL A N 1
ATOM 1318 C CA . VAL A 1 189 ? -4.452 2.135 -5.367 1.00 5.90 188 VAL A CA 1
ATOM 1319 C C . VAL A 1 189 ? -5.023 1.631 -6.661 1.00 6.00 188 VAL A C 1
ATOM 1320 O O . VAL A 1 189 ? -4.814 2.248 -7.734 1.00 6.46 188 VAL A O 1
ATOM 1324 N N . VAL A 1 190 ? -5.687 0.475 -6.623 1.00 5.99 189 VAL A N 1
ATOM 1325 C CA . VAL A 1 190 ? -6.316 -0.134 -7.814 1.00 6.16 189 VAL A CA 1
ATOM 1326 C C . VAL A 1 190 ? -7.827 0.059 -7.757 1.00 6.83 189 VAL A C 1
ATOM 1327 O O . VAL A 1 190 ? -8.365 0.385 -6.682 1.00 7.68 189 VAL A O 1
ATOM 1331 N N . GLY A 1 191 ? -8.486 0.013 -8.912 1.00 5.90 190 GLY A N 1
ATOM 1332 C CA . GLY A 1 191 ? -9.951 0.208 -8.930 1.00 6.41 190 GLY A CA 1
ATOM 1333 C C . GLY A 1 191 ? -10.636 -0.397 -10.122 1.00 6.96 190 GLY A C 1
ATOM 1334 O O . GLY A 1 191 ? -10.023 -0.650 -11.147 1.00 6.99 190 GLY A O 1
ATOM 1335 N N . VAL A 1 192 ? -11.916 -0.666 -9.927 1.00 7.36 191 VAL A N 1
ATOM 1336 C CA . VAL A 1 192 ? -12.786 -1.140 -10.961 1.00 7.85 191 VAL A CA 1
ATOM 1337 C C . VAL A 1 192 ? -13.539 0.067 -11.439 1.00 7.86 191 VAL A C 1
ATOM 1338 O O . VAL A 1 192 ? -14.223 0.744 -10.632 1.00 6.84 191 VAL A O 1
ATOM 1342 N N . GLY A 1 193 ? -13.361 0.426 -12.732 1.00 7.81 192 GLY A N 1
ATOM 1343 C CA . GLY A 1 193 ? -13.946 1.625 -13.258 1.00 7.42 192 GLY A CA 1
ATOM 1344 C C . GLY A 1 193 ? -15.461 1.401 -13.363 1.00 7.81 192 GLY A C 1
ATOM 1345 O O . GLY A 1 193 ? -15.958 0.270 -13.362 1.00 7.40 192 GLY A O 1
ATOM 1346 N N . ASN A 1 194 ? -16.182 2.477 -13.549 1.00 8.67 193 ASN A N 1
ATOM 1347 C CA . ASN A 1 194 ? -17.567 2.378 -13.934 1.00 9.56 193 ASN A CA 1
ATOM 1348 C C . ASN A 1 194 ? -17.692 1.731 -15.298 1.00 9.75 193 ASN A C 1
ATOM 1349 O O . ASN A 1 194 ? -18.804 1.303 -15.709 1.00 10.21 193 ASN A O 1
ATOM 1354 N N . ASP A 1 195 ? -16.564 1.655 -16.033 1.00 8.66 194 ASP A N 1
ATOM 1355 C CA . ASP A 1 195 ? -16.545 0.962 -17.284 1.00 8.71 194 ASP A CA 1
ATOM 1356 C C . ASP A 1 195 ? -16.273 -0.556 -17.123 1.00 9.15 194 ASP A C 1
ATOM 1357 O O . ASP A 1 195 ? -16.199 -1.341 -18.129 1.00 8.81 194 ASP A O 1
ATOM 1362 N N . GLY A 1 196 ? -16.099 -0.989 -15.910 1.00 8.00 195 GLY A N 1
ATOM 1363 C CA . GLY A 1 196 ? -15.834 -2.430 -15.603 1.00 8.47 195 GLY A CA 1
ATOM 1364 C C . GLY A 1 196 ? -14.374 -2.842 -15.774 1.00 7.89 195 GLY A C 1
ATOM 1365 O O . GLY A 1 196 ? -14.052 -3.993 -15.554 1.00 8.69 195 GLY A O 1
ATOM 1366 N N . ASN A 1 197 ? -13.480 -1.926 -16.195 1.00 8.16 196 ASN A N 1
ATOM 1367 C CA . ASN A 1 197 ? -12.091 -2.236 -16.416 1.00 8.47 196 ASN A CA 1
ATOM 1368 C C . ASN A 1 197 ? -11.330 -2.066 -15.122 1.00 8.04 196 ASN A C 1
ATOM 1369 O O . ASN A 1 197 ? -11.727 -1.299 -14.224 1.00 7.99 196 ASN A O 1
ATOM 1374 N N . ALA A 1 198 ? -10.259 -2.860 -15.002 1.00 7.06 197 ALA A N 1
ATOM 1375 C CA . ALA A 1 198 ? -9.310 -2.793 -13.925 1.00 6.52 197 ALA A CA 1
ATOM 1376 C C . ALA A 1 198 ? -8.171 -1.810 -14.181 1.00 6.64 197 ALA A C 1
ATOM 1377 O O . ALA A 1 198 ? -7.483 -1.875 -15.240 1.00 6.87 197 ALA A O 1
ATOM 1379 N N . TYR A 1 199 ? -8.025 -0.900 -13.252 1.00 6.24 198 TYR A N 1
ATOM 1380 C CA . TYR A 1 199 ? -6.961 0.152 -13.257 1.00 6.83 198 TYR A CA 1
ATOM 1381 C C . TYR A 1 199 ? -6.064 0.168 -12.072 1.00 6.67 198 TYR A C 1
ATOM 1382 O O . TYR A 1 199 ? -6.477 -0.140 -10.918 1.00 5.81 198 TYR A O 1
ATOM 1391 N N . LEU A 1 200 ? -4.771 0.552 -12.316 1.00 5.93 199 LEU A N 1
ATOM 1392 C CA . LEU A 1 200 ? -4.033 1.175 -11.302 1.00 6.38 199 LEU A CA 1
ATOM 1393 C C . LEU A 1 200 ? -4.538 2.618 -11.330 1.00 5.82 199 LEU A C 1
ATOM 1394 O O . LEU A 1 200 ? -4.335 3.324 -12.331 1.00 5.89 199 LEU A O 1
ATOM 1399 N N . VAL A 1 201 ? -5.262 3.046 -10.309 1.00 6.09 200 VAL A N 1
ATOM 1400 C CA . VAL A 1 201 ? -5.756 4.427 -10.292 1.00 7.07 200 VAL A CA 1
ATOM 1401 C C . VAL A 1 201 ? -4.580 5.403 -10.098 1.00 6.93 200 VAL A C 1
ATOM 1402 O O . VAL A 1 201 ? -4.427 6.376 -10.883 1.00 6.76 200 VAL A O 1
ATOM 1406 N N . THR A 1 202 ? -3.778 5.144 -9.067 1.00 6.90 201 THR A N 1
ATOM 1407 C CA . THR A 1 202 ? -2.680 6.020 -8.672 1.00 7.70 201 THR A CA 1
ATOM 1408 C C . THR A 1 202 ? -1.769 5.288 -7.774 1.00 7.76 201 THR A C 1
ATOM 1409 O O . THR A 1 202 ? -2.188 4.303 -7.156 1.00 7.08 201 THR A O 1
ATOM 1413 N N . TRP A 1 203 ? -0.519 5.716 -7.712 1.00 7.60 202 TRP A N 1
ATOM 1414 C CA . TRP A 1 203 ? 0.433 5.161 -6.810 1.00 8.32 202 TRP A CA 1
ATOM 1415 C C . TRP A 1 203 ? 1.275 6.290 -6.133 1.00 7.64 202 TRP A C 1
ATOM 1416 O O . TRP A 1 203 ? 1.379 7.372 -6.661 1.00 9.08 202 TRP A O 1
ATOM 1427 N N . GLN A 1 204 ? 1.806 6.005 -4.985 1.00 7.22 203 GLN A N 1
ATOM 1428 C CA . GLN A 1 204 ? 2.444 6.981 -4.108 1.00 7.17 203 GLN A CA 1
ATOM 1429 C C . GLN A 1 204 ? 3.899 6.600 -3.873 1.00 7.23 203 GLN A C 1
ATOM 1430 O O . GLN A 1 204 ? 4.209 5.444 -3.522 1.00 8.65 203 GLN A O 1
ATOM 1436 N N . ASN A 1 205 ? 4.789 7.512 -4.089 1.00 8.00 204 ASN A N 1
ATOM 1437 C CA . ASN A 1 205 ? 6.181 7.258 -3.828 1.00 8.40 204 ASN A CA 1
ATOM 1438 C C . ASN A 1 205 ? 6.574 7.471 -2.425 1.00 9.14 204 ASN A C 1
ATOM 1439 O O . ASN A 1 205 ? 5.766 7.673 -1.548 1.00 9.55 204 ASN A O 1
ATOM 1444 N N . ALA A 1 206 ? 7.860 7.279 -2.172 1.00 9.66 205 ALA A N 1
ATOM 1445 C CA . ALA A 1 206 ? 8.348 7.323 -0.781 1.00 11.88 205 ALA A CA 1
ATOM 1446 C C . ALA A 1 206 ? 8.386 8.695 -0.130 1.00 12.11 205 ALA A C 1
ATOM 1447 O O . ALA A 1 206 ? 8.622 8.758 1.049 1.00 11.57 205 ALA A O 1
ATOM 1449 N N . GLN A 1 207 ? 8.189 9.750 -0.899 1.00 12.18 206 GLN A N 1
ATOM 1450 C CA . GLN A 1 207 ? 8.185 11.102 -0.459 1.00 14.60 206 GLN A CA 1
ATOM 1451 C C . GLN A 1 207 ? 6.701 11.544 -0.358 1.00 14.53 206 GLN A C 1
ATOM 1452 O O . GLN A 1 207 ? 6.396 12.725 -0.184 1.00 16.10 206 GLN A O 1
ATOM 1458 N N . GLY A 1 208 ? 5.758 10.660 -0.635 1.00 11.31 207 GLY A N 1
ATOM 1459 C CA . GLY A 1 208 ? 4.351 10.989 -0.516 1.00 11.48 207 GLY A CA 1
ATOM 1460 C C . GLY A 1 208 ? 3.653 11.515 -1.715 1.00 11.69 207 GLY A C 1
ATOM 1461 O O . GLY A 1 208 ? 2.440 11.857 -1.638 1.00 11.52 207 GLY A O 1
ATOM 1462 N N . GLN A 1 209 ? 4.349 11.533 -2.843 1.00 10.35 208 GLN A N 1
ATOM 1463 C CA . GLN A 1 209 ? 3.784 12.093 -4.064 1.00 12.16 208 GLN A CA 1
ATOM 1464 C C . GLN A 1 209 ? 2.999 11.048 -4.840 1.00 10.54 208 GLN A C 1
ATOM 1465 O O . GLN A 1 209 ? 3.483 9.932 -5.038 1.00 9.77 208 GLN A O 1
ATOM 1471 N N . TRP A 1 210 ? 1.864 11.489 -5.361 1.00 9.66 209 TRP A N 1
ATOM 1472 C CA . TRP A 1 210 ? 0.953 10.595 -6.043 1.00 9.54 209 TRP A CA 1
ATOM 1473 C C . TRP A 1 210 ? 1.049 10.783 -7.546 1.00 10.31 209 TRP A C 1
ATOM 1474 O O . TRP A 1 210 ? 1.014 11.921 -8.034 1.00 11.36 209 TRP A O 1
ATOM 1485 N N . SER A 1 211 ? 1.165 9.697 -8.266 1.00 9.93 210 SER A N 1
ATOM 1486 C CA . SER A 1 211 ? 1.270 9.706 -9.722 1.00 10.25 210 SER A CA 1
ATOM 1487 C C . SER A 1 211 ? 0.078 9.008 -10.362 1.00 10.42 210 SER A C 1
ATOM 1488 O O . SER A 1 211 ? -0.478 8.083 -9.759 1.00 9.33 210 SER A O 1
ATOM 1491 N N . PRO A 1 212 ? -0.307 9.428 -11.564 1.00 8.94 211 PRO A N 1
ATOM 1492 C CA . PRO A 1 212 ? -1.415 8.733 -12.259 1.00 9.35 211 PRO A CA 1
ATOM 1493 C C . PRO A 1 212 ? -1.014 7.323 -12.636 1.00 7.55 211 PRO A C 1
ATOM 1494 O O . PRO A 1 212 ? 0.164 7.035 -13.037 1.00 7.79 211 PRO A O 1
ATOM 1498 N N . GLY A 1 213 ? -1.956 6.417 -12.486 1.00 7.40 212 GLY A N 1
ATOM 1499 C CA . GLY A 1 213 ? -1.798 5.081 -13.016 1.00 7.40 212 GLY A CA 1
ATOM 1500 C C . GLY A 1 213 ? -2.308 4.937 -14.421 1.00 7.26 212 GLY A C 1
ATOM 1501 O O . GLY A 1 213 ? -2.085 5.813 -15.267 1.00 7.72 212 GLY A O 1
ATOM 1502 N N . PHE A 1 214 ? -2.822 3.791 -14.698 1.00 7.82 213 PHE A N 1
ATOM 1503 C CA . PHE A 1 214 ? -3.093 3.331 -16.068 1.00 8.77 213 PHE A CA 1
ATOM 1504 C C . PHE A 1 214 ? -3.949 2.064 -16.004 1.00 8.32 213 PHE A C 1
ATOM 1505 O O . PHE A 1 214 ? -4.131 1.494 -14.942 1.00 8.55 213 PHE A O 1
ATOM 1513 N N . ALA A 1 215 ? -4.489 1.640 -17.124 1.00 7.66 214 ALA A N 1
ATOM 1514 C CA . ALA A 1 215 ? -5.179 0.331 -17.190 1.00 8.97 214 ALA A CA 1
ATOM 1515 C C . ALA A 1 215 ? -4.228 -0.810 -16.863 1.00 9.65 214 ALA A C 1
ATOM 1516 O O . ALA A 1 215 ? -3.146 -0.910 -17.424 1.00 8.86 214 ALA A O 1
ATOM 1518 N N . LEU A 1 216 ? -4.650 -1.710 -15.978 1.00 7.67 215 LEU A N 1
ATOM 1519 C CA . LEU A 1 216 ? -3.877 -2.906 -15.719 1.00 8.42 215 LEU A CA 1
ATOM 1520 C C . LEU A 1 216 ? -3.961 -3.880 -16.922 1.00 8.03 215 LEU A C 1
ATOM 1521 O O . LEU A 1 216 ? -4.929 -3.851 -17.706 1.00 7.76 215 LEU A O 1
ATOM 1526 N N . PRO A 1 217 ? -2.899 -4.604 -17.191 1.00 9.19 216 PRO A N 1
ATOM 1527 C CA . PRO A 1 217 ? -2.926 -5.594 -18.267 1.00 9.85 216 PRO A CA 1
ATOM 1528 C C . PRO A 1 217 ? -4.065 -6.594 -17.979 1.00 11.09 216 PRO A C 1
ATOM 1529 O O . PRO A 1 217 ? -4.233 -6.906 -16.818 1.00 10.61 216 PRO A O 1
ATOM 1533 N N . LYS A 1 218 ? -4.843 -6.997 -19.006 1.00 9.53 217 LYS A N 1
ATOM 1534 C CA . LYS A 1 218 ? -5.882 -7.965 -18.761 1.00 9.51 217 LYS A CA 1
ATOM 1535 C C . LYS A 1 218 ? -5.292 -9.332 -18.461 1.00 8.88 217 LYS A C 1
ATOM 1536 O O . LYS A 1 218 ? -4.215 -9.663 -18.976 1.00 8.97 217 LYS A O 1
ATOM 1542 N N . PRO A 1 219 ? -5.983 -10.132 -17.648 1.00 7.92 218 PRO A N 1
ATOM 1543 C CA . PRO A 1 219 ? -5.537 -11.492 -17.467 1.00 7.60 218 PRO A CA 1
ATOM 1544 C C . PRO A 1 219 ? -5.529 -12.322 -18.786 1.00 7.72 218 PRO A C 1
ATOM 1545 O O . PRO A 1 219 ? -6.302 -12.062 -19.703 1.00 8.23 218 PRO A O 1
ATOM 1549 N N . SER A 1 220 ? -4.652 -13.298 -18.823 1.00 8.54 219 SER A N 1
ATOM 1550 C CA . SER A 1 220 ? -4.610 -14.351 -19.853 1.00 7.88 219 SER A CA 1
ATOM 1551 C C . SER A 1 220 ? -5.998 -14.770 -20.286 1.00 8.93 219 SER A C 1
ATOM 1552 O O . SER A 1 220 ? -6.856 -15.146 -19.451 1.00 10.14 219 SER A O 1
ATOM 1555 N N . GLY A 1 221 ? -6.242 -14.613 -21.563 1.00 7.62 220 GLY A N 1
ATOM 1556 C CA . GLY A 1 221 ? -7.425 -15.198 -22.176 1.00 8.23 220 GLY A CA 1
ATOM 1557 C C . GLY A 1 221 ? -8.751 -14.551 -21.832 1.00 8.80 220 GLY A C 1
ATOM 1558 O O . GLY A 1 221 ? -9.793 -15.129 -22.150 1.00 11.05 220 GLY A O 1
ATOM 1559 N N . TYR A 1 222 ? -8.773 -13.409 -21.172 1.00 8.76 221 TYR A N 1
ATOM 1560 C CA . TYR A 1 222 ? -10.043 -12.847 -20.743 1.00 10.05 221 TYR A CA 1
ATOM 1561 C C . TYR A 1 222 ? -10.064 -11.388 -21.091 1.00 11.02 221 TYR A C 1
ATOM 1562 O O . TYR A 1 222 ? -9.234 -10.623 -20.600 1.00 10.85 221 TYR A O 1
ATOM 1571 N N . SER A 1 223 ? -10.980 -11.015 -21.993 1.00 11.68 222 SER A N 1
ATOM 1572 C CA . SER A 1 223 ? -11.093 -9.597 -22.428 1.00 13.62 222 SER A CA 1
ATOM 1573 C C . SER A 1 223 ? -12.183 -8.759 -21.722 1.00 11.71 222 SER A C 1
ATOM 1574 O O . SER A 1 223 ? -12.293 -7.560 -21.939 1.00 12.03 222 SER A O 1
ATOM 1577 N N . GLY A 1 224 ? -12.922 -9.425 -20.841 1.00 11.48 223 GLY A N 1
ATOM 1578 C CA . GLY A 1 224 ? -14.117 -8.933 -20.219 1.00 10.35 223 GLY A CA 1
ATOM 1579 C C . GLY A 1 224 ? -13.863 -8.055 -19.017 1.00 9.82 223 GLY A C 1
ATOM 1580 O O . GLY A 1 224 ? -12.727 -7.713 -18.689 1.00 8.85 223 GLY A O 1
ATOM 1581 N N . THR A 1 225 ? -14.947 -7.695 -18.348 1.00 8.74 224 THR A N 1
ATOM 1582 C CA . THR A 1 225 ? -14.912 -6.730 -17.238 1.00 8.69 224 THR A CA 1
ATOM 1583 C C . THR A 1 225 ? -14.987 -7.418 -15.861 1.00 7.70 224 THR A C 1
ATOM 1584 O O . THR A 1 225 ? -15.061 -8.642 -15.774 1.00 7.63 224 THR A O 1
ATOM 1588 N N . PHE A 1 226 ? -14.814 -6.638 -14.805 1.00 8.30 225 PHE A N 1
ATOM 1589 C CA . PHE A 1 226 ? -14.720 -7.035 -13.436 1.00 7.91 225 PHE A CA 1
ATOM 1590 C C . PHE A 1 226 ? -15.706 -6.287 -12.580 1.00 8.45 225 PHE A C 1
ATOM 1591 O O . PHE A 1 226 ? -16.174 -5.173 -12.959 1.00 8.37 225 PHE A O 1
ATOM 1599 N N . THR A 1 227 ? -16.071 -6.929 -11.457 1.00 8.53 226 THR A N 1
ATOM 1600 C CA . THR A 1 227 ? -16.984 -6.327 -10.513 1.00 10.13 226 THR A CA 1
ATOM 1601 C C . THR A 1 227 ? -16.320 -5.965 -9.161 1.00 9.17 226 THR A C 1
ATOM 1602 O O . THR A 1 227 ? -16.853 -5.123 -8.378 1.00 9.46 226 THR A O 1
ATOM 1606 N N . GLN A 1 228 ? -15.155 -6.562 -8.896 1.00 7.97 227 GLN A N 1
ATOM 1607 C CA . GLN A 1 228 ? -14.510 -6.422 -7.618 1.00 7.60 227 GLN A CA 1
ATOM 1608 C C . GLN A 1 228 ? -13.059 -6.746 -7.731 1.00 7.78 227 GLN A C 1
ATOM 1609 O O . GLN A 1 228 ? -12.698 -7.657 -8.490 1.00 6.79 227 GLN A O 1
ATOM 1615 N N . LEU A 1 229 ? -12.252 -6.042 -6.967 1.00 7.43 228 LEU A N 1
ATOM 1616 C CA . LEU A 1 229 ? -10.794 -6.355 -6.869 1.00 8.59 228 LEU A CA 1
ATOM 1617 C C . LEU A 1 229 ? -10.413 -6.579 -5.405 1.00 9.17 228 LEU A C 1
ATOM 1618 O O . LEU A 1 229 ? -11.087 -6.102 -4.467 1.00 9.73 228 LEU A O 1
ATOM 1623 N N . ALA A 1 230 ? -9.319 -7.287 -5.155 1.00 8.39 229 ALA A N 1
ATOM 1624 C CA . ALA A 1 230 ? -8.761 -7.341 -3.868 1.00 8.91 229 ALA A CA 1
ATOM 1625 C C . ALA A 1 230 ? -7.258 -7.518 -4.049 1.00 9.28 229 ALA A C 1
ATOM 1626 O O . ALA A 1 230 ? -6.857 -8.015 -5.041 1.00 12.18 229 ALA A O 1
ATOM 1628 N N . THR A 1 231 ? -6.460 -7.068 -3.154 1.00 8.00 230 THR A N 1
ATOM 1629 C CA . THR A 1 231 ? -5.011 -7.257 -3.315 1.00 8.06 230 THR A CA 1
ATOM 1630 C C . THR A 1 231 ? -4.485 -8.301 -2.348 1.00 8.34 230 THR A C 1
ATOM 1631 O O . THR A 1 231 ? -5.096 -8.626 -1.320 1.00 7.69 230 THR A O 1
ATOM 1635 N N . GLY A 1 232 ? -3.303 -8.808 -2.627 1.00 7.83 231 GLY A N 1
ATOM 1636 C CA . GLY A 1 232 ? -2.666 -9.771 -1.692 1.00 8.09 231 GLY A CA 1
ATOM 1637 C C . GLY A 1 232 ? -1.162 -9.721 -1.977 1.00 9.06 231 GLY A C 1
ATOM 1638 O O . GLY A 1 232 ? -0.743 -9.528 -3.117 1.00 8.89 231 GLY A O 1
ATOM 1639 N N . VAL A 1 233 ? -0.380 -9.887 -0.957 1.00 9.12 232 VAL A N 1
ATOM 1640 C CA . VAL A 1 233 ? 1.092 -9.999 -1.104 1.00 10.19 232 VAL A CA 1
ATOM 1641 C C . VAL A 1 233 ? 1.468 -11.430 -1.487 1.00 10.36 232 VAL A C 1
ATOM 1642 O O . VAL A 1 233 ? 1.245 -12.412 -0.742 1.00 10.61 232 VAL A O 1
ATOM 1646 N N . GLY A 1 234 ? 1.997 -11.572 -2.694 1.00 9.96 233 GLY A N 1
ATOM 1647 C CA . GLY A 1 234 ? 2.412 -12.797 -3.249 1.00 10.37 233 GLY A CA 1
ATOM 1648 C C . GLY A 1 234 ? 3.858 -13.280 -3.073 1.00 10.91 233 GLY A C 1
ATOM 1649 O O . GLY A 1 234 ? 4.615 -12.774 -2.271 1.00 11.22 233 GLY A O 1
ATOM 1650 N N . ASN A 1 235 ? 4.224 -14.257 -3.885 1.00 10.69 234 ASN A N 1
ATOM 1651 C CA . ASN A 1 235 ? 5.611 -14.785 -3.785 1.00 12.05 234 ASN A CA 1
ATOM 1652 C C . ASN A 1 235 ? 6.551 -13.636 -4.077 1.00 12.10 234 ASN A C 1
ATOM 1653 O O . ASN A 1 235 ? 6.244 -12.687 -4.853 1.00 10.98 234 ASN A O 1
ATOM 1658 N N . GLY A 1 236 ? 7.699 -13.682 -3.425 1.00 14.74 235 GLY A N 1
ATOM 1659 C CA . GLY A 1 236 ? 8.716 -12.662 -3.704 1.00 15.91 235 GLY A CA 1
ATOM 1660 C C . GLY A 1 236 ? 8.329 -11.236 -3.327 1.00 14.71 235 GLY A C 1
ATOM 1661 O O . GLY A 1 236 ? 8.951 -10.269 -3.822 1.00 15.96 235 GLY A O 1
ATOM 1662 N N . ASN A 1 237 ? 7.272 -11.083 -2.519 1.00 14.51 236 ASN A N 1
ATOM 1663 C CA . ASN A 1 237 ? 6.600 -9.815 -2.194 1.00 15.11 236 ASN A CA 1
ATOM 1664 C C . ASN A 1 237 ? 5.955 -9.130 -3.357 1.00 12.58 236 ASN A C 1
ATOM 1665 O O . ASN A 1 237 ? 5.682 -7.945 -3.275 1.00 16.03 236 ASN A O 1
ATOM 1670 N N . PHE A 1 238 ? 5.722 -9.851 -4.404 1.00 11.85 237 PHE A N 1
ATOM 1671 C CA . PHE A 1 238 ? 5.118 -9.348 -5.621 1.00 10.12 237 PHE A CA 1
ATOM 1672 C C . PHE A 1 238 ? 3.629 -9.056 -5.280 1.00 9.15 237 PHE A C 1
ATOM 1673 O O . PHE A 1 238 ? 2.912 -9.973 -4.886 1.00 8.42 237 PHE A O 1
ATOM 1681 N N . LEU A 1 239 ? 3.218 -7.798 -5.398 1.00 8.05 238 LEU A N 1
ATOM 1682 C CA . LEU A 1 239 ? 1.795 -7.501 -5.237 1.00 7.51 238 LEU A CA 1
ATOM 1683 C C . LEU A 1 239 ? 0.908 -8.180 -6.293 1.00 6.95 238 LEU A C 1
ATOM 1684 O O . LEU A 1 239 ? 1.172 -8.137 -7.480 1.00 6.56 238 LEU A O 1
ATOM 1689 N N . GLN A 1 240 ? -0.169 -8.808 -5.833 1.00 6.95 239 GLN A N 1
ATOM 1690 C CA . GLN A 1 240 ? -1.131 -9.497 -6.676 1.00 6.72 239 GLN A CA 1
ATOM 1691 C C . GLN A 1 240 ? -2.451 -8.734 -6.596 1.00 6.78 239 GLN A C 1
ATOM 1692 O O . GLN A 1 240 ? -2.890 -8.368 -5.497 1.00 6.64 239 GLN A O 1
ATOM 1698 N N . VAL A 1 241 ? -3.059 -8.486 -7.757 1.00 6.03 240 VAL A N 1
ATOM 1699 C CA . VAL A 1 241 ? -4.413 -7.879 -7.795 1.00 6.62 240 VAL A CA 1
ATOM 1700 C C . VAL A 1 241 ? -5.361 -8.961 -8.292 1.00 6.59 240 VAL A C 1
ATOM 1701 O O . VAL A 1 241 ? -5.341 -9.394 -9.430 1.00 6.66 240 VAL A O 1
ATOM 1705 N N . LEU A 1 242 ? -6.210 -9.403 -7.393 1.00 6.59 241 LEU A N 1
ATOM 1706 C CA . LEU A 1 242 ? -7.206 -10.389 -7.715 1.00 6.69 241 LEU A CA 1
ATOM 1707 C C . LEU A 1 242 ? -8.546 -9.708 -8.106 1.00 6.78 241 LEU A C 1
ATOM 1708 O O . LEU A 1 242 ? -8.796 -8.580 -7.707 1.00 6.59 241 LEU A O 1
ATOM 1713 N N . GLY A 1 243 ? -9.378 -10.413 -8.839 1.00 6.74 242 GLY A N 1
ATOM 1714 C CA . GLY A 1 243 ? -10.690 -9.803 -9.226 1.00 7.75 242 GLY A CA 1
ATOM 1715 C C . GLY A 1 243 ? -11.692 -10.888 -9.477 1.00 7.60 242 GLY A C 1
ATOM 1716 O O . GLY A 1 243 ? -11.374 -12.057 -9.888 1.00 7.23 242 GLY A O 1
ATOM 1717 N N . ILE A 1 244 ? -12.934 -10.451 -9.349 1.00 7.32 243 ILE A N 1
ATOM 1718 C CA . ILE A 1 244 ? -14.100 -11.206 -9.825 1.00 8.29 243 ILE A CA 1
ATOM 1719 C C . ILE A 1 244 ? -14.537 -10.664 -11.152 1.00 7.69 243 ILE A C 1
ATOM 1720 O O . ILE A 1 244 ? -14.806 -9.454 -11.251 1.00 6.48 243 ILE A O 1
ATOM 1725 N N . GLY A 1 245 ? -14.617 -11.550 -12.172 1.00 8.06 244 GLY A N 1
ATOM 1726 C CA . GLY A 1 245 ? -15.059 -11.147 -13.464 1.00 8.26 244 GLY A CA 1
ATOM 1727 C C . GLY A 1 245 ? -16.550 -10.905 -13.498 1.00 9.04 244 GLY A C 1
ATOM 1728 O O . GLY A 1 245 ? -17.280 -11.542 -12.745 1.00 8.86 244 GLY A O 1
ATOM 1729 N N . THR A 1 246 ? -16.996 -10.110 -14.431 1.00 9.73 245 THR A N 1
ATOM 1730 C CA . THR A 1 246 ? -18.479 -10.079 -14.702 1.00 12.29 245 THR A CA 1
ATOM 1731 C C . THR A 1 246 ? -18.997 -11.448 -15.142 1.00 12.37 245 THR A C 1
ATOM 1732 O O . THR A 1 246 ? -20.201 -11.731 -15.053 1.00 13.32 245 THR A O 1
ATOM 1736 N N . ASP A 1 247 ? -18.103 -12.293 -15.618 1.00 11.79 246 ASP A N 1
ATOM 1737 C CA . ASP A 1 247 ? -18.347 -13.687 -15.902 1.00 11.61 246 ASP A CA 1
ATOM 1738 C C . ASP A 1 247 ? -18.551 -14.609 -14.679 1.00 10.76 246 ASP A C 1
ATOM 1739 O O . ASP A 1 247 ? -18.870 -15.822 -14.804 1.00 12.32 246 ASP A O 1
ATOM 1744 N N . GLY A 1 248 ? -18.291 -14.096 -13.515 1.00 11.01 247 GLY A N 1
ATOM 1745 C CA . GLY A 1 248 ? -18.408 -14.828 -12.303 1.00 11.05 247 GLY A CA 1
ATOM 1746 C C . GLY A 1 248 ? -17.163 -15.602 -11.889 1.00 9.84 247 GLY A C 1
ATOM 1747 O O . GLY A 1 248 ? -17.170 -16.304 -10.849 1.00 10.11 247 GLY A O 1
ATOM 1748 N N . ASN A 1 249 ? -16.105 -15.548 -12.698 1.00 9.26 248 ASN A N 1
ATOM 1749 C CA . ASN A 1 249 ? -14.902 -16.269 -12.371 1.00 9.47 248 ASN A CA 1
ATOM 1750 C C . ASN A 1 249 ? -13.932 -15.459 -11.585 1.00 8.11 248 ASN A C 1
ATOM 1751 O O . ASN A 1 249 ? -13.884 -14.210 -11.691 1.00 8.14 248 ASN A O 1
ATOM 1756 N N . ALA A 1 250 ? -13.105 -16.147 -10.808 1.00 8.57 249 ALA A N 1
ATOM 1757 C CA . ALA A 1 250 ? -12.047 -15.536 -10.049 1.00 8.38 249 ALA A CA 1
ATOM 1758 C C . ALA A 1 250 ? -10.791 -15.460 -10.876 1.00 8.63 249 ALA A C 1
ATOM 1759 O O . ALA A 1 250 ? -10.405 -16.441 -11.437 1.00 8.32 249 ALA A O 1
ATOM 1761 N N . TYR A 1 251 ? -10.108 -14.319 -10.847 1.00 8.54 250 TYR A N 1
ATOM 1762 C CA . TYR A 1 251 ? -8.880 -14.079 -11.602 1.00 8.11 250 TYR A CA 1
ATOM 1763 C C . TYR A 1 251 ? -7.787 -13.542 -10.759 1.00 8.60 250 TYR A C 1
ATOM 1764 O O . TYR A 1 251 ? -8.018 -12.757 -9.845 1.00 8.29 250 TYR A O 1
ATOM 1773 N N . LEU A 1 252 ? -6.567 -13.839 -11.167 1.00 7.39 251 LEU A N 1
ATOM 1774 C CA . LEU A 1 252 ? -5.468 -12.923 -10.841 1.00 7.31 251 LEU A CA 1
ATOM 1775 C C . LEU A 1 252 ? -5.542 -11.985 -12.045 1.00 6.83 251 LEU A C 1
ATOM 1776 O O . LEU A 1 252 ? -5.278 -12.402 -13.158 1.00 6.08 251 LEU A O 1
ATOM 1781 N N . VAL A 1 253 ? -5.905 -10.729 -11.858 1.00 6.52 252 VAL A N 1
ATOM 1782 C CA . VAL A 1 253 ? -6.005 -9.721 -12.930 1.00 6.75 252 VAL A CA 1
ATOM 1783 C C . VAL A 1 253 ? -4.582 -9.438 -13.439 1.00 6.46 252 VAL A C 1
ATOM 1784 O O . VAL A 1 253 ? -4.315 -9.551 -14.637 1.00 5.81 252 VAL A O 1
ATOM 1788 N N . ALA A 1 254 ? -3.711 -9.087 -12.506 1.00 5.87 253 ALA A N 1
ATOM 1789 C CA . ALA A 1 254 ? -2.335 -8.679 -12.813 1.00 6.13 253 ALA A CA 1
ATOM 1790 C C . ALA A 1 254 ? -1.496 -8.719 -11.568 1.00 6.99 253 ALA A C 1
ATOM 1791 O O . ALA A 1 254 ? -2.060 -8.735 -10.476 1.00 6.62 253 ALA A O 1
ATOM 1793 N N . TRP A 1 255 ? -0.160 -8.745 -11.722 1.00 6.25 254 TRP A N 1
ATOM 1794 C CA . TRP A 1 255 ? 0.765 -8.726 -10.623 1.00 7.15 254 TRP A CA 1
ATOM 1795 C C . TRP A 1 255 ? 1.887 -7.800 -10.974 1.00 6.66 254 TRP A C 1
ATOM 1796 O O . TRP A 1 255 ? 2.052 -7.450 -12.157 1.00 6.61 254 TRP A O 1
ATOM 1807 N N . GLN A 1 256 ? 2.497 -7.274 -9.949 1.00 7.39 255 GLN A N 1
ATOM 1808 C CA . GLN A 1 256 ? 3.570 -6.277 -10.048 1.00 7.38 255 GLN A CA 1
ATOM 1809 C C . GLN A 1 256 ? 4.896 -6.843 -9.594 1.00 7.76 255 GLN A C 1
ATOM 1810 O O . GLN A 1 256 ? 5.026 -7.336 -8.528 1.00 8.87 255 GLN A O 1
ATOM 1816 N N . ASP A 1 257 ? 5.914 -6.676 -10.407 1.00 8.70 256 ASP A N 1
ATOM 1817 C CA . ASP A 1 257 ? 7.271 -7.083 -10.023 1.00 10.21 256 ASP A CA 1
ATOM 1818 C C . ASP A 1 257 ? 7.968 -6.115 -9.060 1.00 12.39 256 ASP A C 1
ATOM 1819 O O . ASP A 1 257 ? 7.443 -5.028 -8.704 1.00 9.69 256 ASP A O 1
ATOM 1824 N N . ASN A 1 258 ? 9.183 -6.510 -8.650 1.00 12.29 257 ASN A N 1
ATOM 1825 C CA . ASN A 1 258 ? 9.960 -5.725 -7.610 1.00 16.18 257 ASN A CA 1
ATOM 1826 C C . ASN A 1 258 ? 10.540 -4.452 -8.206 1.00 15.83 257 ASN A C 1
ATOM 1827 O O . ASN A 1 258 ? 11.060 -3.575 -7.461 1.00 15.57 257 ASN A O 1
ATOM 1832 N N . GLY A 1 259 ? 10.439 -4.295 -9.530 1.00 15.86 258 GLY A N 1
ATOM 1833 C CA . GLY A 1 259 ? 10.818 -3.106 -10.264 1.00 16.45 258 GLY A CA 1
ATOM 1834 C C . GLY A 1 259 ? 9.674 -2.162 -10.573 1.00 17.09 258 GLY A C 1
ATOM 1835 O O . GLY A 1 259 ? 9.860 -1.109 -11.216 1.00 18.09 258 GLY A O 1
ATOM 1836 N N . GLY A 1 260 ? 8.452 -2.565 -10.226 1.00 13.40 259 GLY A N 1
ATOM 1837 C CA . GLY A 1 260 ? 7.317 -1.699 -10.431 1.00 12.46 259 GLY A CA 1
ATOM 1838 C C . GLY A 1 260 ? 6.509 -2.005 -11.666 1.00 13.54 259 GLY A C 1
ATOM 1839 O O . GLY A 1 260 ? 5.435 -1.426 -11.831 1.00 13.16 259 GLY A O 1
ATOM 1840 N N . ASN A 1 261 ? 6.978 -2.905 -12.517 1.00 12.14 260 ASN A N 1
ATOM 1841 C CA . ASN A 1 261 ? 6.248 -3.193 -13.762 1.00 12.73 260 ASN A CA 1
ATOM 1842 C C . ASN A 1 261 ? 5.131 -4.208 -13.574 1.00 10.60 260 ASN A C 1
ATOM 1843 O O . ASN A 1 261 ? 5.266 -5.158 -12.818 1.00 10.47 260 ASN A O 1
ATOM 1848 N N . TRP A 1 262 ? 4.069 -4.053 -14.325 1.00 9.70 261 TRP A N 1
ATOM 1849 C CA . TRP A 1 262 ? 2.888 -4.887 -14.156 1.00 9.26 261 TRP A CA 1
ATOM 1850 C C . TRP A 1 262 ? 2.806 -5.986 -15.218 1.00 8.74 261 TRP A C 1
ATOM 1851 O O . TRP A 1 262 ? 3.181 -5.746 -16.364 1.00 10.16 261 TRP A O 1
ATOM 1862 N N . HIS A 1 263 ? 2.323 -7.148 -14.871 1.00 7.41 262 HIS A N 1
ATOM 1863 C CA . HIS A 1 263 ? 2.270 -8.281 -15.770 1.00 7.71 262 HIS A CA 1
ATOM 1864 C C . HIS A 1 263 ? 0.877 -8.899 -15.725 1.00 7.82 262 HIS A C 1
ATOM 1865 O O . HIS A 1 263 ? 0.225 -8.911 -14.664 1.00 6.57 262 HIS A O 1
ATOM 1872 N N . PRO A 1 264 ? 0.434 -9.486 -16.833 1.00 7.46 263 PRO A N 1
ATOM 1873 C CA . PRO A 1 264 ? -0.882 -10.113 -16.866 1.00 7.94 263 PRO A CA 1
ATOM 1874 C C . PRO A 1 264 ? -1.024 -11.313 -16.007 1.00 7.85 263 PRO A C 1
ATOM 1875 O O . PRO A 1 264 ? -0.067 -12.160 -15.840 1.00 8.04 263 PRO A O 1
ATOM 1879 N N . GLY A 1 265 ? -2.232 -11.414 -15.409 1.00 7.17 264 GLY A N 1
ATOM 1880 C CA . GLY A 1 265 ? -2.594 -12.621 -14.677 1.00 7.59 264 GLY A CA 1
ATOM 1881 C C . GLY A 1 265 ? -3.312 -13.675 -15.500 1.00 8.01 264 GLY A C 1
ATOM 1882 O O . GLY A 1 265 ? -3.006 -13.898 -16.704 1.00 8.11 264 GLY A O 1
ATOM 1883 N N . PHE A 1 266 ? -4.267 -14.343 -14.868 1.00 7.43 265 PHE A N 1
ATOM 1884 C CA . PHE A 1 266 ? -4.976 -15.461 -15.476 1.00 8.68 265 PHE A CA 1
ATOM 1885 C C . PHE A 1 266 ? -6.120 -15.860 -14.559 1.00 8.67 265 PHE A C 1
ATOM 1886 O O . PHE A 1 266 ? -6.136 -15.464 -13.378 1.00 7.20 265 PHE A O 1
ATOM 1894 N N . ALA A 1 267 ? -7.045 -16.675 -15.092 1.00 8.19 266 ALA A N 1
ATOM 1895 C CA . ALA A 1 267 ? -8.095 -17.302 -14.227 1.00 8.23 266 ALA A CA 1
ATOM 1896 C C . ALA A 1 267 ? -7.433 -18.154 -13.150 1.00 9.15 266 ALA A C 1
ATOM 1897 O O . ALA A 1 267 ? -6.450 -18.917 -13.388 1.00 8.12 266 ALA A O 1
ATOM 1899 N N . LEU A 1 268 ? -7.856 -17.965 -11.908 1.00 8.46 267 LEU A N 1
ATOM 1900 C CA . LEU A 1 268 ? -7.403 -18.781 -10.842 1.00 9.04 267 LEU A CA 1
ATOM 1901 C C . LEU A 1 268 ? -7.836 -20.275 -11.007 1.00 9.07 267 LEU A C 1
ATOM 1902 O O . LEU A 1 268 ? -8.930 -20.549 -11.540 1.00 7.41 267 LEU A O 1
ATOM 1907 N N . PRO A 1 269 ? -6.969 -21.191 -10.549 1.00 8.21 268 PRO A N 1
ATOM 1908 C CA . PRO A 1 269 ? -7.361 -22.611 -10.579 1.00 10.59 268 PRO A CA 1
ATOM 1909 C C . PRO A 1 269 ? -8.417 -22.863 -9.523 1.00 10.94 268 PRO A C 1
ATOM 1910 O O . PRO A 1 269 ? -8.211 -22.490 -8.386 1.00 14.43 268 PRO A O 1
ATOM 1914 N N . LYS A 1 270 ? -9.509 -23.472 -9.906 1.00 11.07 269 LYS A N 1
ATOM 1915 C CA . LYS A 1 270 ? -10.683 -23.550 -9.014 1.00 11.44 269 LYS A CA 1
ATOM 1916 C C . LYS A 1 270 ? -10.538 -24.806 -8.103 1.00 11.65 269 LYS A C 1
ATOM 1917 O O . LYS A 1 270 ? -9.840 -25.770 -8.465 1.00 10.63 269 LYS A O 1
ATOM 1923 N N . PRO A 1 271 ? -11.248 -24.844 -6.972 1.00 10.11 270 PRO A N 1
ATOM 1924 C CA . PRO A 1 271 ? -11.250 -26.060 -6.161 1.00 10.94 270 PRO A CA 1
ATOM 1925 C C . PRO A 1 271 ? -11.726 -27.238 -7.026 1.00 12.08 270 PRO A C 1
ATOM 1926 O O . PRO A 1 271 ? -12.651 -27.091 -7.827 1.00 10.23 270 PRO A O 1
ATOM 1930 N N . SER A 1 272 ? -11.081 -28.391 -6.868 1.00 13.98 271 SER A N 1
ATOM 1931 C CA . SER A 1 272 ? -11.476 -29.600 -7.579 1.00 16.39 271 SER A CA 1
ATOM 1932 C C . SER A 1 272 ? -12.939 -29.872 -7.440 1.00 15.30 271 SER A C 1
ATOM 1933 O O . SER A 1 272 ? -13.494 -29.903 -6.356 1.00 17.85 271 SER A O 1
ATOM 1936 N N . GLY A 1 273 ? -13.541 -30.056 -8.549 1.00 16.93 272 GLY A N 1
ATOM 1937 C CA . GLY A 1 273 ? -14.974 -30.470 -8.557 1.00 19.92 272 GLY A CA 1
ATOM 1938 C C . GLY A 1 273 ? -15.956 -29.360 -8.601 1.00 22.30 272 GLY A C 1
ATOM 1939 O O . GLY A 1 273 ? -17.192 -29.602 -8.693 1.00 22.25 272 GLY A O 1
ATOM 1940 N N . TYR A 1 274 ? -15.472 -28.138 -8.452 1.00 17.93 273 TYR A N 1
ATOM 1941 C CA . TYR A 1 274 ? -16.434 -27.007 -8.279 1.00 16.11 273 TYR A CA 1
ATOM 1942 C C . TYR A 1 274 ? -16.631 -26.365 -9.626 1.00 16.50 273 TYR A C 1
ATOM 1943 O O . TYR A 1 274 ? -15.681 -25.925 -10.257 1.00 17.53 273 TYR A O 1
ATOM 1952 N N . ASN A 1 275 ? -17.870 -26.169 -10.053 1.00 16.94 274 ASN A N 1
ATOM 1953 C CA . ASN A 1 275 ? -18.159 -25.581 -11.363 1.00 18.17 274 ASN A CA 1
ATOM 1954 C C . ASN A 1 275 ? -19.009 -24.306 -11.286 1.00 16.78 274 ASN A C 1
ATOM 1955 O O . ASN A 1 275 ? -19.577 -23.852 -12.292 1.00 18.76 274 ASN A O 1
ATOM 1960 N N . GLY A 1 276 ? -19.046 -23.680 -10.125 1.00 13.64 275 GLY A N 1
ATOM 1961 C CA . GLY A 1 276 ? -19.840 -22.520 -9.929 1.00 12.87 275 GLY A CA 1
ATOM 1962 C C . GLY A 1 276 ? -19.025 -21.282 -10.131 1.00 12.95 275 GLY A C 1
ATOM 1963 O O . GLY A 1 276 ? -17.921 -21.321 -10.688 1.00 14.22 275 GLY A O 1
ATOM 1964 N N . THR A 1 277 ? -19.588 -20.187 -9.663 1.00 10.56 276 THR A N 1
ATOM 1965 C CA . THR A 1 277 ? -18.981 -18.831 -9.705 1.00 10.90 276 THR A CA 1
ATOM 1966 C C . THR A 1 277 ? -18.488 -18.402 -8.276 1.00 9.27 276 THR A C 1
ATOM 1967 O O . THR A 1 277 ? -18.721 -19.083 -7.255 1.00 8.20 276 THR A O 1
ATOM 1971 N N . PHE A 1 278 ? -17.839 -17.254 -8.230 1.00 8.69 277 PHE A N 1
ATOM 1972 C CA . PHE A 1 278 ? -17.424 -16.652 -6.983 1.00 8.43 277 PHE A CA 1
ATOM 1973 C C . PHE A 1 278 ? -17.808 -15.226 -6.861 1.00 9.02 277 PHE A C 1
ATOM 1974 O O . PHE A 1 278 ? -18.034 -14.488 -7.863 1.00 9.50 277 PHE A O 1
ATOM 1982 N N . ALA A 1 279 ? -17.920 -14.779 -5.621 1.00 7.72 278 ALA A N 1
ATOM 1983 C CA . ALA A 1 279 ? -18.076 -13.385 -5.305 1.00 7.58 278 ALA A CA 1
ATOM 1984 C C . ALA A 1 279 ? -17.404 -13.172 -3.946 1.00 6.80 278 ALA A C 1
ATOM 1985 O O . ALA A 1 279 ? -17.105 -14.157 -3.208 1.00 7.45 278 ALA A O 1
ATOM 1987 N N . LYS A 1 280 ? -17.317 -11.939 -3.567 1.00 6.92 279 LYS A N 1
ATOM 1988 C CA . LYS A 1 280 ? -16.934 -11.535 -2.234 1.00 7.26 279 LYS A CA 1
ATOM 1989 C C . LYS A 1 280 ? -15.520 -12.019 -1.921 1.00 6.99 279 LYS A C 1
ATOM 1990 O O . LYS A 1 280 ? -15.261 -12.598 -0.846 1.00 6.98 279 LYS A O 1
ATOM 1996 N N . LEU A 1 281 ? -14.604 -11.772 -2.848 1.00 7.45 280 LEU A N 1
ATOM 1997 C CA . LEU A 1 281 ? -13.272 -12.314 -2.737 1.00 7.80 280 LEU A CA 1
ATOM 1998 C C . LEU A 1 281 ? -12.434 -11.555 -1.679 1.00 7.42 280 LEU A C 1
ATOM 1999 O O . LEU A 1 281 ? -12.533 -10.293 -1.660 1.00 7.23 280 LEU A O 1
ATOM 2004 N N . VAL A 1 282 ? -11.682 -12.229 -0.822 1.00 7.71 281 VAL A N 1
ATOM 2005 C CA . VAL A 1 282 ? -10.760 -11.656 0.174 1.00 7.66 281 VAL A CA 1
ATOM 2006 C C . VAL A 1 282 ? -9.483 -12.474 0.160 1.00 8.13 281 VAL A C 1
ATOM 2007 O O . VAL A 1 282 ? -9.521 -13.625 -0.266 1.00 8.27 281 VAL A O 1
ATOM 2011 N N . THR A 1 283 ? -8.371 -11.898 0.601 1.00 7.61 282 THR A N 1
ATOM 2012 C CA . THR A 1 283 ? -7.118 -12.610 0.677 1.00 7.21 282 THR A CA 1
ATOM 2013 C C . THR A 1 283 ? -6.661 -12.776 2.092 1.00 7.80 282 THR A C 1
ATOM 2014 O O . THR A 1 283 ? -7.045 -12.032 2.984 1.00 8.17 282 THR A O 1
ATOM 2018 N N . GLY A 1 284 ? -5.739 -13.714 2.275 1.00 7.36 283 GLY A N 1
ATOM 2019 C CA . GLY A 1 284 ? -5.103 -13.924 3.536 1.00 8.30 283 GLY A CA 1
ATOM 2020 C C . GLY A 1 284 ? -3.674 -14.474 3.329 1.00 8.57 283 GLY A C 1
ATOM 2021 O O . GLY A 1 284 ? -3.350 -15.059 2.276 1.00 7.96 283 GLY A O 1
ATOM 2022 N N . ILE A 1 285 ? -2.865 -14.271 4.349 1.00 8.02 284 ILE A N 1
ATOM 2023 C CA . ILE A 1 285 ? -1.475 -14.770 4.363 1.00 8.74 284 ILE A CA 1
ATOM 2024 C C . ILE A 1 285 ? -1.394 -16.046 5.170 1.00 9.17 284 ILE A C 1
ATOM 2025 O O . ILE A 1 285 ? -1.623 -16.040 6.384 1.00 9.24 284 ILE A O 1
ATOM 2030 N N . GLY A 1 286 ? -1.107 -17.143 4.495 1.00 8.94 285 GLY A N 1
ATOM 2031 C CA . GLY A 1 286 ? -1.130 -18.422 5.139 1.00 9.72 285 GLY A CA 1
ATOM 2032 C C . GLY A 1 286 ? 0.179 -18.931 5.624 1.00 9.75 285 GLY A C 1
ATOM 2033 O O . GLY A 1 286 ? 1.108 -18.124 5.872 1.00 11.19 285 GLY A O 1
ATOM 2034 N N . ASN A 1 287 ? 0.226 -20.251 5.782 1.00 9.73 286 ASN A N 1
ATOM 2035 C CA . ASN A 1 287 ? 1.409 -20.925 6.236 1.00 10.27 286 ASN A CA 1
ATOM 2036 C C . ASN A 1 287 ? 2.545 -20.631 5.282 1.00 10.94 286 ASN A C 1
ATOM 2037 O O . ASN A 1 287 ? 2.302 -20.560 4.028 1.00 8.45 286 ASN A O 1
ATOM 2042 N N . SER A 1 288 ? 3.752 -20.439 5.835 1.00 9.76 287 SER A N 1
ATOM 2043 C CA . SER A 1 288 ? 4.912 -20.065 4.986 1.00 11.51 287 SER A CA 1
ATOM 2044 C C . SER A 1 288 ? 4.685 -18.816 4.112 1.00 12.04 287 SER A C 1
ATOM 2045 O O . SER A 1 288 ? 5.262 -18.656 3.046 1.00 10.99 287 SER A O 1
ATOM 2048 N N . ASN A 1 289 ? 3.786 -17.984 4.571 1.00 12.22 288 ASN A N 1
ATOM 2049 C CA . ASN A 1 289 ? 3.320 -16.773 3.895 1.00 13.50 288 ASN A CA 1
ATOM 2050 C C . ASN A 1 289 ? 2.768 -16.998 2.530 1.00 11.06 288 ASN A C 1
ATOM 2051 O O . ASN A 1 289 ? 2.669 -16.059 1.741 1.00 12.50 288 ASN A O 1
ATOM 2056 N N . TYR A 1 290 ? 2.269 -18.175 2.268 1.00 9.50 289 TYR A N 1
ATOM 2057 C CA . TYR A 1 290 ? 1.622 -18.494 0.977 1.00 9.09 289 TYR A CA 1
ATOM 2058 C C . TYR A 1 290 ? 0.320 -17.739 0.874 1.00 9.23 289 TYR A C 1
ATOM 2059 O O . TYR A 1 290 ? -0.536 -17.846 1.797 1.00 8.85 289 TYR A O 1
ATOM 2068 N N . LEU A 1 291 ? 0.136 -17.009 -0.217 1.00 8.46 290 LEU A N 1
ATOM 2069 C CA . LEU A 1 291 ? -1.054 -16.199 -0.327 1.00 7.97 290 LEU A CA 1
ATOM 2070 C C . LEU A 1 291 ? -2.273 -17.070 -0.507 1.00 7.61 290 LEU A C 1
ATOM 2071 O O . LEU A 1 291 ? -2.246 -18.066 -1.332 1.00 7.33 290 LEU A O 1
ATOM 2076 N N . GLN A 1 292 ? -3.370 -16.727 0.174 1.00 7.00 291 GLN A N 1
ATOM 2077 C CA . GLN A 1 292 ? -4.606 -17.486 0.011 1.00 6.97 291 GLN A CA 1
ATOM 2078 C C . GLN A 1 292 ? -5.689 -16.564 -0.498 1.00 6.95 291 GLN A C 1
ATOM 2079 O O . GLN A 1 292 ? -5.792 -15.414 -0.082 1.00 7.31 291 GLN A O 1
ATOM 2085 N N . VAL A 1 293 ? -6.566 -17.087 -1.311 1.00 6.45 292 VAL A N 1
ATOM 2086 C CA . VAL A 1 293 ? -7.674 -16.343 -1.882 1.00 6.70 292 VAL A CA 1
ATOM 2087 C C . VAL A 1 293 ? -8.964 -17.042 -1.554 1.00 6.94 292 VAL A C 1
ATOM 2088 O O . VAL A 1 293 ? -9.088 -18.252 -1.878 1.00 7.10 292 VAL A O 1
ATOM 2092 N N . PHE A 1 294 ? -9.854 -16.336 -0.861 1.00 6.84 293 PHE A N 1
ATOM 2093 C CA . PHE A 1 294 ? -11.128 -16.911 -0.395 1.00 6.59 293 PHE A CA 1
ATOM 2094 C C . PHE A 1 294 ? -12.261 -16.280 -1.164 1.00 6.80 293 PHE A C 1
ATOM 2095 O O . PHE A 1 294 ? -12.187 -15.112 -1.616 1.00 7.09 293 PHE A O 1
ATOM 2103 N N . GLY A 1 295 ? -13.365 -17.000 -1.204 1.00 6.82 294 GLY A N 1
ATOM 2104 C CA . GLY A 1 295 ? -14.557 -16.485 -1.869 1.00 6.64 294 GLY A CA 1
ATOM 2105 C C . GLY A 1 295 ? -15.807 -17.300 -1.529 1.00 6.84 294 GLY A C 1
ATOM 2106 O O . GLY A 1 295 ? -15.719 -18.473 -1.000 1.00 7.31 294 GLY A O 1
ATOM 2107 N N . ILE A 1 296 ? -16.939 -16.763 -1.949 1.00 6.12 295 ILE A N 1
ATOM 2108 C CA . ILE A 1 296 ? -18.268 -17.382 -1.636 1.00 7.11 295 ILE A CA 1
ATOM 2109 C C . ILE A 1 296 ? -18.828 -17.903 -2.954 1.00 7.45 295 ILE A C 1
ATOM 2110 O O . ILE A 1 296 ? -18.886 -17.133 -3.943 1.00 8.24 295 ILE A O 1
ATOM 2115 N N . GLY A 1 297 ? -19.228 -19.153 -2.991 1.00 7.49 296 GLY A N 1
ATOM 2116 C CA . GLY A 1 297 ? -19.723 -19.759 -4.159 1.00 7.83 296 GLY A CA 1
ATOM 2117 C C . GLY A 1 297 ? -21.159 -19.500 -4.525 1.00 8.05 296 GLY A C 1
ATOM 2118 O O . GLY A 1 297 ? -21.907 -19.038 -3.711 1.00 9.04 296 GLY A O 1
ATOM 2119 N N . SER A 1 298 ? -21.533 -19.856 -5.738 1.00 8.10 297 SER A N 1
ATOM 2120 C CA . SER A 1 298 ? -22.949 -19.719 -6.159 1.00 8.18 297 SER A CA 1
ATOM 2121 C C . SER A 1 298 ? -23.856 -20.779 -5.510 1.00 9.30 297 SER A C 1
ATOM 2122 O O . SER A 1 298 ? -25.092 -20.747 -5.623 1.00 10.07 297 SER A O 1
ATOM 2125 N N . ASN A 1 299 ? -23.238 -21.766 -4.880 1.00 9.35 298 ASN A N 1
ATOM 2126 C CA . ASN A 1 299 ? -23.894 -22.674 -3.967 1.00 9.61 298 ASN A CA 1
ATOM 2127 C C . ASN A 1 299 ? -23.905 -22.220 -2.530 1.00 10.35 298 ASN A C 1
ATOM 2128 O O . ASN A 1 299 ? -24.283 -23.004 -1.622 1.00 11.55 298 ASN A O 1
ATOM 2133 N N . GLY A 1 300 ? -23.459 -21.010 -2.251 1.00 9.03 299 GLY A N 1
ATOM 2134 C CA . GLY A 1 300 ? -23.346 -20.467 -0.908 1.00 9.17 299 GLY A CA 1
ATOM 2135 C C . GLY A 1 300 ? -22.177 -20.872 -0.096 1.00 9.68 299 GLY A C 1
ATOM 2136 O O . GLY A 1 300 ? -21.984 -20.394 1.028 1.00 11.62 299 GLY A O 1
ATOM 2137 N N . VAL A 1 301 ? -21.376 -21.775 -0.664 1.00 9.24 300 VAL A N 1
ATOM 2138 C CA . VAL A 1 301 ? -20.296 -22.383 0.094 1.00 8.33 300 VAL A CA 1
ATOM 2139 C C . VAL A 1 301 ? -19.065 -21.502 0.233 1.00 8.04 300 VAL A C 1
ATOM 2140 O O . VAL A 1 301 ? -18.703 -20.828 -0.708 1.00 8.31 300 VAL A O 1
ATOM 2144 N N . ALA A 1 302 ? -18.493 -21.452 1.431 1.00 7.61 301 ALA A N 1
ATOM 2145 C CA . ALA A 1 302 ? -17.250 -20.707 1.717 1.00 8.06 301 ALA A CA 1
ATOM 2146 C C . ALA A 1 302 ? -16.080 -21.520 1.244 1.00 7.02 301 ALA A C 1
ATOM 2147 O O . ALA A 1 302 ? -15.860 -22.614 1.703 1.00 8.03 301 ALA A O 1
ATOM 2149 N N . TYR A 1 303 ? -15.303 -20.936 0.336 1.00 7.48 302 TYR A N 1
ATOM 2150 C CA . TYR A 1 303 ? -14.165 -21.612 -0.221 1.00 7.39 302 TYR A CA 1
ATOM 2151 C C . TYR A 1 303 ? -12.849 -20.917 -0.068 1.00 8.54 302 TYR A C 1
ATOM 2152 O O . TYR A 1 303 ? -12.776 -19.713 -0.051 1.00 7.28 302 TYR A O 1
ATOM 2161 N N . LEU A 1 304 ? -11.788 -21.715 -0.028 1.00 7.58 303 LEU A N 1
ATOM 2162 C CA . LEU A 1 304 ? -10.452 -21.240 -0.392 1.00 7.76 303 LEU A CA 1
ATOM 2163 C C . LEU A 1 304 ? -10.506 -21.431 -1.893 1.00 8.34 303 LEU A C 1
ATOM 2164 O O . LEU A 1 304 ? -10.663 -22.587 -2.364 1.00 9.61 303 LEU A O 1
ATOM 2169 N N . VAL A 1 305 ? -10.498 -20.370 -2.704 1.00 7.56 304 VAL A N 1
ATOM 2170 C CA . VAL A 1 305 ? -10.613 -20.485 -4.146 1.00 8.20 304 VAL A CA 1
ATOM 2171 C C . VAL A 1 305 ? -9.307 -21.124 -4.694 1.00 7.09 304 VAL A C 1
ATOM 2172 O O . VAL A 1 305 ? -9.319 -22.111 -5.497 1.00 8.53 304 VAL A O 1
ATOM 2176 N N . SER A 1 306 ? -8.228 -20.548 -4.204 1.00 7.60 305 SER A N 1
ATOM 2177 C CA . SER A 1 306 ? -6.889 -20.979 -4.673 1.00 7.77 305 SER A CA 1
ATOM 2178 C C . SER A 1 306 ? -5.876 -20.517 -3.682 1.00 8.21 305 SER A C 1
ATOM 2179 O O . SER A 1 306 ? -6.100 -19.595 -2.870 1.00 6.99 305 SER A O 1
ATOM 2182 N N . TRP A 1 307 ? -4.692 -21.130 -3.733 1.00 8.45 306 TRP A N 1
ATOM 2183 C CA . TRP A 1 307 ? -3.544 -20.650 -2.935 1.00 8.58 306 TRP A CA 1
ATOM 2184 C C . TRP A 1 307 ? -2.324 -20.614 -3.829 1.00 8.68 306 TRP A C 1
ATOM 2185 O O . TRP A 1 307 ? -2.259 -21.350 -4.832 1.00 9.49 306 TRP A O 1
ATOM 2196 N N . GLN A 1 308 ? -1.358 -19.825 -3.429 1.00 8.75 307 GLN A N 1
ATOM 2197 C CA . GLN A 1 308 ? -0.142 -19.630 -4.243 1.00 8.78 307 GLN A CA 1
ATOM 2198 C C . GLN A 1 308 ? 1.070 -20.066 -3.477 1.00 9.28 307 GLN A C 1
ATOM 2199 O O . GLN A 1 308 ? 1.239 -19.643 -2.361 1.00 9.42 307 GLN A O 1
ATOM 2205 N N . ASP A 1 309 ? 1.874 -20.942 -4.057 1.00 10.61 308 ASP A N 1
ATOM 2206 C CA . ASP A 1 309 ? 3.093 -21.333 -3.373 1.00 13.01 308 ASP A CA 1
ATOM 2207 C C . ASP A 1 309 ? 4.143 -20.266 -3.425 1.00 12.92 308 ASP A C 1
ATOM 2208 O O . ASP A 1 309 ? 3.992 -19.274 -4.086 1.00 11.63 308 ASP A O 1
ATOM 2213 N N . SER A 1 310 ? 5.255 -20.490 -2.711 1.00 13.91 309 SER A N 1
ATOM 2214 C CA . SER A 1 310 ? 6.359 -19.581 -2.615 1.00 15.65 309 SER A CA 1
ATOM 2215 C C . SER A 1 310 ? 7.075 -19.386 -3.992 1.00 12.98 309 SER A C 1
ATOM 2216 O O . SER A 1 310 ? 7.775 -18.422 -4.161 1.00 13.44 309 SER A O 1
ATOM 2219 N N . GLY A 1 311 ? 6.900 -20.278 -4.904 1.00 14.00 310 GLY A N 1
ATOM 2220 C CA . GLY A 1 311 ? 7.463 -20.044 -6.263 1.00 14.27 310 GLY A CA 1
ATOM 2221 C C . GLY A 1 311 ? 6.570 -19.258 -7.201 1.00 14.42 310 GLY A C 1
ATOM 2222 O O . GLY A 1 311 ? 6.949 -18.974 -8.341 1.00 13.42 310 GLY A O 1
ATOM 2223 N N . GLY A 1 312 ? 5.340 -18.926 -6.784 1.00 11.31 311 GLY A N 1
ATOM 2224 C CA . GLY A 1 312 ? 4.406 -18.247 -7.600 1.00 10.26 311 GLY A CA 1
ATOM 2225 C C . GLY A 1 312 ? 3.395 -19.113 -8.267 1.00 11.06 311 GLY A C 1
ATOM 2226 O O . GLY A 1 312 ? 2.564 -18.599 -9.003 1.00 12.69 311 GLY A O 1
ATOM 2227 N N . ASN A 1 313 ? 3.455 -20.425 -8.060 1.00 10.61 312 ASN A N 1
ATOM 2228 C CA . ASN A 1 313 ? 2.553 -21.316 -8.724 1.00 10.82 312 ASN A CA 1
ATOM 2229 C C . ASN A 1 313 ? 1.248 -21.327 -7.933 1.00 9.56 312 ASN A C 1
ATOM 2230 O O . ASN A 1 313 ? 1.280 -21.497 -6.667 1.00 10.37 312 ASN A O 1
ATOM 2235 N N . TRP A 1 314 ? 0.153 -21.262 -8.675 1.00 10.38 313 TRP A N 1
ATOM 2236 C CA . TRP A 1 314 ? -1.166 -21.342 -8.070 1.00 9.44 313 TRP A CA 1
ATOM 2237 C C . TRP A 1 314 ? -1.746 -22.746 -8.058 1.00 10.06 313 TRP A C 1
ATOM 2238 O O . TRP A 1 314 ? -1.597 -23.546 -9.030 1.00 11.69 313 TRP A O 1
ATOM 2249 N N . HIS A 1 315 ? -2.527 -23.033 -7.006 1.00 9.66 314 HIS A N 1
ATOM 2250 C CA . HIS A 1 315 ? -3.104 -24.373 -6.772 1.00 9.68 314 HIS A CA 1
ATOM 2251 C C . HIS A 1 315 ? -4.599 -24.219 -6.471 1.00 9.29 314 HIS A C 1
ATOM 2252 O O . HIS A 1 315 ? -5.003 -23.259 -5.834 1.00 8.21 314 HIS A O 1
ATOM 2259 N N . GLY A 1 316 ? -5.384 -25.133 -6.984 1.00 9.07 315 GLY A N 1
ATOM 2260 C CA . GLY A 1 316 ? -6.821 -25.140 -6.696 1.00 9.30 315 GLY A CA 1
ATOM 2261 C C . GLY A 1 316 ? -7.061 -25.253 -5.233 1.00 8.88 315 GLY A C 1
ATOM 2262 O O . GLY A 1 316 ? -6.312 -25.921 -4.485 1.00 9.03 315 GLY A O 1
ATOM 2263 N N . GLY A 1 317 ? -8.104 -24.545 -4.774 1.00 9.49 316 GLY A N 1
ATOM 2264 C CA . GLY A 1 317 ? -8.481 -24.544 -3.369 1.00 9.24 316 GLY A CA 1
ATOM 2265 C C . GLY A 1 317 ? -9.327 -25.684 -2.903 1.00 9.66 316 GLY A C 1
ATOM 2266 O O . GLY A 1 317 ? -9.145 -26.840 -3.369 1.00 8.35 316 GLY A O 1
ATOM 2267 N N . LEU A 1 318 ? -10.204 -25.398 -1.947 1.00 8.93 317 LEU A N 1
ATOM 2268 C CA . LEU A 1 318 ? -11.007 -26.449 -1.298 1.00 9.46 317 LEU A CA 1
ATOM 2269 C C . LEU A 1 318 ? -12.170 -25.805 -0.595 1.00 10.13 317 LEU A C 1
ATOM 2270 O O . LEU A 1 318 ? -12.178 -24.576 -0.352 1.00 8.01 317 LEU A O 1
ATOM 2275 N N . THR A 1 319 ? -13.159 -26.635 -0.224 1.00 9.68 318 THR A N 1
ATOM 2276 C CA . THR A 1 319 ? -14.210 -26.167 0.643 1.00 10.37 318 THR A CA 1
ATOM 2277 C C . THR A 1 319 ? -13.641 -25.923 1.988 1.00 9.65 318 THR A C 1
ATOM 2278 O O . THR A 1 319 ? -12.999 -26.811 2.542 1.00 9.53 318 THR A O 1
ATOM 2282 N N . LEU A 1 320 ? -13.902 -24.772 2.600 1.00 8.44 319 LEU A N 1
ATOM 2283 C CA . LEU A 1 320 ? -13.381 -24.554 3.929 1.00 8.19 319 LEU A CA 1
ATOM 2284 C C . LEU A 1 320 ? -14.091 -25.509 4.911 1.00 8.82 319 LEU A C 1
ATOM 2285 O O . LEU A 1 320 ? -15.342 -25.649 4.779 1.00 9.76 319 LEU A O 1
ATOM 2290 N N . PRO A 1 321 ? -13.379 -26.138 5.832 1.00 9.67 320 PRO A N 1
ATOM 2291 C CA . PRO A 1 321 ? -14.010 -27.190 6.705 1.00 10.65 320 PRO A CA 1
ATOM 2292 C C . PRO A 1 321 ? -15.059 -26.455 7.552 1.00 10.13 320 PRO A C 1
ATOM 2293 O O . PRO A 1 321 ? -14.763 -25.442 8.101 1.00 10.19 320 PRO A O 1
ATOM 2297 N N . GLN A 1 322 ? -16.290 -26.936 7.500 1.00 10.17 321 GLN A N 1
ATOM 2298 C CA . GLN A 1 322 ? -17.417 -26.190 8.069 1.00 10.46 321 GLN A CA 1
ATOM 2299 C C . GLN A 1 322 ? -17.216 -26.123 9.580 1.00 9.77 321 GLN A C 1
ATOM 2300 O O . GLN A 1 322 ? -16.803 -27.149 10.198 1.00 9.52 321 GLN A O 1
ATOM 2306 N N . PRO A 1 323 ? -17.541 -24.982 10.200 1.00 8.74 322 PRO A N 1
ATOM 2307 C CA . PRO A 1 323 ? -17.431 -24.839 11.636 1.00 8.79 322 PRO A CA 1
ATOM 2308 C C . PRO A 1 323 ? -18.488 -25.682 12.307 1.00 8.60 322 PRO A C 1
ATOM 2309 O O . PRO A 1 323 ? -19.524 -26.051 11.656 1.00 7.98 322 PRO A O 1
ATOM 2313 N N . SER A 1 324 ? -18.233 -26.011 13.565 1.00 9.77 323 SER A N 1
ATOM 2314 C CA . SER A 1 324 ? -19.091 -26.969 14.249 1.00 11.08 323 SER A CA 1
ATOM 2315 C C . SER A 1 324 ? -20.471 -26.505 14.346 1.00 10.57 323 SER A C 1
ATOM 2316 O O . SER A 1 324 ? -20.721 -25.299 14.664 1.00 10.85 323 SER A O 1
ATOM 2319 N N . GLY A 1 325 ? -21.373 -27.451 14.008 1.00 11.03 324 GLY A N 1
ATOM 2320 C CA . GLY A 1 325 ? -22.788 -27.179 14.070 1.00 12.71 324 GLY A CA 1
ATOM 2321 C C . GLY A 1 325 ? -23.405 -26.215 13.118 1.00 12.26 324 GLY A C 1
ATOM 2322 O O . GLY A 1 325 ? -24.564 -25.771 13.359 1.00 16.12 324 GLY A O 1
ATOM 2323 N N . TYR A 1 326 ? -22.713 -25.829 12.060 1.00 10.41 325 TYR A N 1
ATOM 2324 C CA . TYR A 1 326 ? -23.309 -24.969 11.049 1.00 8.75 325 TYR A CA 1
ATOM 2325 C C . TYR A 1 326 ? -22.929 -25.429 9.667 1.00 9.41 325 TYR A C 1
ATOM 2326 O O . TYR A 1 326 ? -21.768 -25.354 9.267 1.00 10.29 325 TYR A O 1
ATOM 2335 N N . ASN A 1 327 ? -23.914 -25.847 8.893 1.00 9.78 326 ASN A N 1
ATOM 2336 C CA . ASN A 1 327 ? -23.619 -26.330 7.554 1.00 12.68 326 ASN A CA 1
ATOM 2337 C C . ASN A 1 327 ? -24.195 -25.356 6.559 1.00 11.67 326 ASN A C 1
ATOM 2338 O O . ASN A 1 327 ? -24.228 -25.675 5.357 1.00 10.10 326 ASN A O 1
ATOM 2343 N N . GLY A 1 328 ? -24.649 -24.195 7.050 1.00 10.16 327 GLY A N 1
ATOM 2344 C CA . GLY A 1 328 ? -25.138 -23.132 6.162 1.00 9.17 327 GLY A CA 1
ATOM 2345 C C . GLY A 1 328 ? -24.064 -22.285 5.480 1.00 9.35 327 GLY A C 1
ATOM 2346 O O . GLY A 1 328 ? -22.863 -22.589 5.489 1.00 8.45 327 GLY A O 1
ATOM 2347 N N . SER A 1 329 ? -24.501 -21.187 4.924 1.00 7.24 328 SER A N 1
ATOM 2348 C CA . SER A 1 329 ? -23.647 -20.369 4.111 1.00 7.61 328 SER A CA 1
ATOM 2349 C C . SER A 1 329 ? -23.193 -19.132 4.990 1.00 7.15 328 SER A C 1
ATOM 2350 O O . SER A 1 329 ? -23.858 -18.666 5.940 1.00 6.63 328 SER A O 1
ATOM 2353 N N . PHE A 1 330 ? -22.075 -18.520 4.583 1.00 7.15 329 PHE A N 1
ATOM 2354 C CA . PHE A 1 330 ? -21.652 -17.267 5.116 1.00 6.84 329 PHE A CA 1
ATOM 2355 C C . PHE A 1 330 ? -21.854 -16.142 4.113 1.00 7.27 329 PHE A C 1
ATOM 2356 O O . PHE A 1 330 ? -21.603 -16.304 2.953 1.00 8.26 329 PHE A O 1
ATOM 2364 N N . SER A 1 331 ? -22.277 -14.991 4.570 1.00 7.46 330 SER A N 1
ATOM 2365 C CA . SER A 1 331 ? -22.543 -13.860 3.690 1.00 7.00 330 SER A CA 1
ATOM 2366 C C . SER A 1 331 ? -21.348 -12.952 3.513 1.00 6.79 330 SER A C 1
ATOM 2367 O O . SER A 1 331 ? -21.365 -12.011 2.679 1.00 7.34 330 SER A O 1
ATOM 2370 N N . GLN A 1 332 ? -20.318 -13.164 4.342 1.00 6.36 331 GLN A N 1
ATOM 2371 C CA . GLN A 1 332 ? -19.061 -12.416 4.212 1.00 6.48 331 GLN A CA 1
ATOM 2372 C C . GLN A 1 332 ? -17.962 -13.256 4.839 1.00 6.41 331 GLN A C 1
ATOM 2373 O O . GLN A 1 332 ? -18.217 -13.888 5.837 1.00 6.52 331 GLN A O 1
ATOM 2379 N N . LEU A 1 333 ? -16.757 -13.205 4.273 1.00 6.55 332 LEU A N 1
ATOM 2380 C CA . LEU A 1 333 ? -15.570 -13.790 4.817 1.00 7.55 332 LEU A CA 1
ATOM 2381 C C . LEU A 1 333 ? -14.571 -12.694 4.987 1.00 7.41 332 LEU A C 1
ATOM 2382 O O . LEU A 1 333 ? -14.510 -11.765 4.171 1.00 9.86 332 LEU A O 1
ATOM 2387 N N . ALA A 1 334 ? -13.796 -12.776 6.062 1.00 8.06 333 ALA A N 1
ATOM 2388 C CA . ALA A 1 334 ? -12.652 -11.931 6.283 1.00 7.31 333 ALA A CA 1
ATOM 2389 C C . ALA A 1 334 ? -11.526 -12.746 6.891 1.00 8.56 333 ALA A C 1
ATOM 2390 O O . ALA A 1 334 ? -11.738 -13.766 7.531 1.00 8.71 333 ALA A O 1
ATOM 2392 N N . ALA A 1 335 ? -10.287 -12.301 6.703 1.00 8.14 334 ALA A N 1
ATOM 2393 C CA . ALA A 1 335 ? -9.153 -13.123 7.136 1.00 8.11 334 ALA A CA 1
ATOM 2394 C C . ALA A 1 335 ? -8.076 -12.334 7.784 1.00 8.96 334 ALA A C 1
ATOM 2395 O O . ALA A 1 335 ? -7.773 -11.205 7.377 1.00 10.07 334 ALA A O 1
ATOM 2397 N N . GLY A 1 336 ? -7.425 -12.927 8.716 1.00 8.42 335 GLY A N 1
ATOM 2398 C CA . GLY A 1 336 ? -6.229 -12.319 9.263 1.00 8.80 335 GLY A CA 1
ATOM 2399 C C . GLY A 1 336 ? -5.392 -13.279 10.024 1.00 9.11 335 GLY A C 1
ATOM 2400 O O . GLY A 1 336 ? -5.870 -14.389 10.406 1.00 9.46 335 GLY A O 1
ATOM 2401 N N . ASN A 1 337 ? -4.182 -12.833 10.376 1.00 9.08 336 ASN A N 1
ATOM 2402 C CA . ASN A 1 337 ? -3.303 -13.683 11.181 1.00 9.82 336 ASN A CA 1
ATOM 2403 C C . ASN A 1 337 ? -3.438 -13.506 12.646 1.00 9.66 336 ASN A C 1
ATOM 2404 O O . ASN A 1 337 ? -3.328 -12.393 13.173 1.00 9.31 336 ASN A O 1
ATOM 2409 N N . GLY A 1 338 ? -3.657 -14.654 13.330 1.00 9.84 337 GLY A N 1
ATOM 2410 C CA . GLY A 1 338 ? -3.783 -14.754 14.748 1.00 11.18 337 GLY A CA 1
ATOM 2411 C C . GLY A 1 338 ? -2.571 -15.282 15.491 1.00 11.40 337 GLY A C 1
ATOM 2412 O O . GLY A 1 338 ? -1.356 -15.152 15.049 1.00 9.39 337 GLY A O 1
ATOM 2413 N N . ASN A 1 339 ? -2.877 -15.961 16.571 1.00 11.33 338 ASN A N 1
ATOM 2414 C CA . ASN A 1 339 ? -1.806 -16.518 17.431 1.00 13.47 338 ASN A CA 1
ATOM 2415 C C . ASN A 1 339 ? -0.897 -17.479 16.622 1.00 12.45 338 ASN A C 1
ATOM 2416 O O . ASN A 1 339 ? -1.370 -18.228 15.796 1.00 11.01 338 ASN A O 1
ATOM 2421 N N . SER A 1 340 ? 0.421 -17.388 16.876 1.00 14.06 339 SER A N 1
ATOM 2422 C CA . SER A 1 340 ? 1.428 -18.136 16.136 1.00 13.62 339 SER A CA 1
ATOM 2423 C C . SER A 1 340 ? 1.418 -17.832 14.640 1.00 13.03 339 SER A C 1
ATOM 2424 O O . SER A 1 340 ? 1.933 -18.592 13.926 1.00 13.25 339 SER A O 1
ATOM 2427 N N . HIS A 1 341 ? 0.766 -16.768 14.201 1.00 11.72 340 HIS A N 1
ATOM 2428 C CA . HIS A 1 341 ? 0.610 -16.380 12.813 1.00 13.45 340 HIS A CA 1
ATOM 2429 C C . HIS A 1 341 ? -0.419 -17.255 12.100 1.00 12.40 340 HIS A C 1
ATOM 2430 O O . HIS A 1 341 ? -0.563 -17.043 10.897 1.00 11.04 340 HIS A O 1
ATOM 2437 N N . TYR A 1 342 ? -1.156 -18.139 12.804 1.00 9.41 341 TYR A N 1
ATOM 2438 C CA . TYR A 1 342 ? -2.158 -19.031 12.137 1.00 10.16 341 TYR A CA 1
ATOM 2439 C C . TYR A 1 342 ? -3.239 -18.184 11.469 1.00 7.80 341 TYR A C 1
ATOM 2440 O O . TYR A 1 342 ? -3.764 -17.229 12.103 1.00 7.82 341 TYR A O 1
ATOM 2449 N N . LEU A 1 343 ? -3.503 -18.465 10.210 1.00 8.07 342 LEU A N 1
ATOM 2450 C CA . LEU A 1 343 ? -4.480 -17.714 9.417 1.00 8.17 342 LEU A CA 1
ATOM 2451 C C . LEU A 1 343 ? -5.902 -18.087 9.935 1.00 8.56 342 LEU A C 1
ATOM 2452 O O . LEU A 1 343 ? -6.222 -19.272 10.034 1.00 8.73 342 LEU A O 1
ATOM 2457 N N . GLN A 1 344 ? -6.737 -17.066 10.138 1.00 8.68 343 GLN A N 1
ATOM 2458 C CA . GLN A 1 344 ? -8.098 -17.254 10.568 1.00 8.41 343 GLN A CA 1
ATOM 2459 C C . GLN A 1 344 ? -9.018 -16.714 9.553 1.00 8.22 343 GLN A C 1
ATOM 2460 O O . GLN A 1 344 ? -8.772 -15.578 9.096 1.00 9.49 343 GLN A O 1
ATOM 2466 N N . VAL A 1 345 ? -10.071 -17.440 9.230 1.00 7.13 344 VAL A N 1
ATOM 2467 C CA . VAL A 1 345 ? -11.113 -16.922 8.348 1.00 6.63 344 VAL A CA 1
ATOM 2468 C C . VAL A 1 345 ? -12.380 -16.834 9.169 1.00 6.20 344 VAL A C 1
ATOM 2469 O O . VAL A 1 345 ? -12.837 -17.890 9.705 1.00 5.96 344 VAL A O 1
ATOM 2473 N N . VAL A 1 346 ? -12.866 -15.629 9.286 1.00 6.09 345 VAL A N 1
ATOM 2474 C CA . VAL A 1 346 ? -14.090 -15.334 10.033 1.00 6.56 345 VAL A CA 1
ATOM 2475 C C . VAL A 1 346 ? -15.181 -14.975 9.061 1.00 6.68 345 VAL A C 1
ATOM 2476 O O . VAL A 1 346 ? -14.896 -14.672 7.893 1.00 7.86 345 VAL A O 1
ATOM 2480 N N . GLY A 1 347 ? -16.435 -15.055 9.511 1.00 5.54 346 GLY A N 1
ATOM 2481 C CA . GLY A 1 347 ? -17.512 -14.706 8.640 1.00 6.01 346 GLY A CA 1
ATOM 2482 C C . GLY A 1 347 ? -18.795 -14.553 9.398 1.00 6.02 346 GLY A C 1
ATOM 2483 O O . GLY A 1 347 ? -18.880 -14.971 10.583 1.00 6.21 346 GLY A O 1
ATOM 2484 N N . THR A 1 348 ? -19.796 -14.005 8.721 1.00 6.45 347 THR A N 1
ATOM 2485 C CA . THR A 1 348 ? -21.138 -13.888 9.240 1.00 7.22 347 THR A CA 1
ATOM 2486 C C . THR A 1 348 ? -22.050 -14.937 8.630 1.00 6.69 347 THR A C 1
ATOM 2487 O O . THR A 1 348 ? -22.189 -14.996 7.408 1.00 6.00 347 THR A O 1
ATOM 2491 N N . ASP A 1 349 ? -22.689 -15.727 9.527 1.00 5.97 348 ASP A N 1
ATOM 2492 C CA . ASP A 1 349 ? -23.625 -16.709 9.055 1.00 5.95 348 ASP A CA 1
ATOM 2493 C C . ASP A 1 349 ? -24.876 -15.988 8.549 1.00 6.23 348 ASP A C 1
ATOM 2494 O O . ASP A 1 349 ? -24.939 -14.748 8.568 1.00 5.78 348 ASP A O 1
ATOM 2499 N N . ALA A 1 350 ? -25.929 -16.742 8.231 1.00 5.79 349 ALA A N 1
ATOM 2500 C CA . ALA A 1 350 ? -27.153 -16.119 7.625 1.00 6.22 349 ALA A CA 1
ATOM 2501 C C . ALA A 1 350 ? -27.887 -15.161 8.577 1.00 7.35 349 ALA A C 1
ATOM 2502 O O . ALA A 1 350 ? -28.458 -14.146 8.066 1.00 8.45 349 ALA A O 1
ATOM 2504 N N . GLN A 1 351 ? -27.850 -15.397 9.902 1.00 7.19 350 GLN A N 1
ATOM 2505 C CA . GLN A 1 351 ? -28.441 -14.448 10.900 1.00 8.11 350 GLN A CA 1
ATOM 2506 C C . GLN A 1 351 ? -27.560 -13.264 11.164 1.00 7.60 350 GLN A C 1
ATOM 2507 O O . GLN A 1 351 ? -28.032 -12.207 11.675 1.00 8.52 350 GLN A O 1
ATOM 2513 N N . GLY A 1 352 ? -26.252 -13.440 10.898 1.00 6.68 351 GLY A N 1
ATOM 2514 C CA . GLY A 1 352 ? -25.255 -12.435 11.270 1.00 6.89 351 GLY A CA 1
ATOM 2515 C C . GLY A 1 352 ? -24.388 -12.746 12.477 1.00 6.75 351 GLY A C 1
ATOM 2516 O O . GLY A 1 352 ? -23.588 -11.906 12.931 1.00 7.36 351 GLY A O 1
ATOM 2517 N N . ASN A 1 353 ? -24.444 -13.995 12.974 1.00 7.87 352 ASN A N 1
ATOM 2518 C CA . ASN A 1 353 ? -23.581 -14.431 14.066 1.00 7.26 352 ASN A CA 1
ATOM 2519 C C . ASN A 1 353 ? -22.172 -14.534 13.468 1.00 6.96 352 ASN A C 1
ATOM 2520 O O . ASN A 1 353 ? -22.005 -15.057 12.356 1.00 7.10 352 ASN A O 1
ATOM 2525 N N . VAL A 1 354 ? -21.184 -14.110 14.206 1.00 6.82 353 VAL A N 1
ATOM 2526 C CA . VAL A 1 354 ? -19.791 -14.205 13.764 1.00 6.85 353 VAL A CA 1
ATOM 2527 C C . VAL A 1 354 ? -19.206 -15.584 14.118 1.00 6.52 353 VAL A C 1
ATOM 2528 O O . VAL A 1 354 ? -19.218 -15.998 15.260 1.00 6.73 353 VAL A O 1
ATOM 2532 N N . TYR A 1 355 ? -18.620 -16.230 13.128 1.00 6.21 354 TYR A N 1
ATOM 2533 C CA . TYR A 1 355 ? -17.955 -17.468 13.276 1.00 5.93 354 TYR A CA 1
ATOM 2534 C C . TYR A 1 355 ? -16.498 -17.346 12.930 1.00 6.33 354 TYR A C 1
ATOM 2535 O O . TYR A 1 355 ? -16.115 -16.561 12.077 1.00 6.82 354 TYR A O 1
ATOM 2544 N N . LEU A 1 356 ? -15.705 -18.168 13.587 1.00 6.37 355 LEU A N 1
ATOM 2545 C CA . LEU A 1 356 ? -14.412 -18.582 12.965 1.00 6.64 355 LEU A CA 1
ATOM 2546 C C . LEU A 1 356 ? -14.900 -19.653 12.012 1.00 6.42 355 LEU A C 1
ATOM 2547 O O . LEU A 1 356 ? -15.378 -20.696 12.415 1.00 6.63 355 LEU A O 1
ATOM 2552 N N . VAL A 1 357 ? -14.791 -19.455 10.691 1.00 5.98 356 VAL A N 1
ATOM 2553 C CA . VAL A 1 357 ? -15.223 -20.432 9.774 1.00 6.53 356 VAL A CA 1
ATOM 2554 C C . VAL A 1 357 ? -14.229 -21.604 9.797 1.00 6.47 356 VAL A C 1
ATOM 2555 O O . VAL A 1 357 ? -14.591 -22.783 10.025 1.00 5.37 356 VAL A O 1
ATOM 2559 N N . SER A 1 358 ? -12.935 -21.251 9.660 1.00 6.66 357 SER A N 1
ATOM 2560 C CA . SER A 1 358 ? -11.873 -22.256 9.713 1.00 6.72 357 SER A CA 1
ATOM 2561 C C . SER A 1 358 ? -10.575 -21.516 10.062 1.00 7.30 357 SER A C 1
ATOM 2562 O O . SER A 1 358 ? -10.462 -20.298 9.860 1.00 6.32 357 SER A O 1
ATOM 2565 N N . TRP A 1 359 ? -9.619 -22.293 10.599 1.00 8.31 358 TRP A N 1
ATOM 2566 C CA . TRP A 1 359 ? -8.290 -21.761 10.804 1.00 8.24 358 TRP A CA 1
ATOM 2567 C C . TRP A 1 359 ? -7.296 -22.724 10.199 1.00 7.82 358 TRP A C 1
ATOM 2568 O O . TRP A 1 359 ? -7.553 -23.883 10.006 1.00 7.96 358 TRP A O 1
ATOM 2579 N N . GLN A 1 360 ? -6.084 -22.217 9.910 1.00 8.83 359 GLN A N 1
ATOM 2580 C CA . GLN A 1 360 ? -5.071 -22.998 9.195 1.00 9.12 359 GLN A CA 1
ATOM 2581 C C . GLN A 1 360 ? -3.787 -23.068 10.009 1.00 9.99 359 GLN A C 1
ATOM 2582 O O . GLN A 1 360 ? -3.294 -22.064 10.509 1.00 9.40 359 GLN A O 1
ATOM 2588 N N . ASP A 1 361 ? -3.218 -24.268 10.036 1.00 9.93 360 ASP A N 1
ATOM 2589 C CA . ASP A 1 361 ? -2.041 -24.509 10.826 1.00 12.08 360 ASP A CA 1
ATOM 2590 C C . ASP A 1 361 ? -0.780 -24.244 10.056 1.00 11.90 360 ASP A C 1
ATOM 2591 O O . ASP A 1 361 ? -0.835 -23.847 8.885 1.00 11.11 360 ASP A O 1
ATOM 2596 N N . SER A 1 362 ? 0.377 -24.457 10.700 1.00 12.51 361 SER A N 1
ATOM 2597 C CA . SER A 1 362 ? 1.675 -24.106 9.996 1.00 15.90 361 SER A CA 1
ATOM 2598 C C . SER A 1 362 ? 2.016 -24.951 8.849 1.00 15.50 361 SER A C 1
ATOM 2599 O O . SER A 1 362 ? 2.954 -24.623 8.094 1.00 15.48 361 SER A O 1
ATOM 2602 N N . GLU A 1 363 ? 1.402 -26.098 8.752 1.00 15.24 362 GLU A N 1
ATOM 2603 C CA . GLU A 1 363 ? 1.516 -26.958 7.610 1.00 17.61 362 GLU A CA 1
ATOM 2604 C C . GLU A 1 363 ? 0.577 -26.744 6.489 1.00 16.23 362 GLU A C 1
ATOM 2605 O O . GLU A 1 363 ? 0.729 -27.324 5.431 1.00 15.72 362 GLU A O 1
ATOM 2611 N N . GLY A 1 364 ? -0.340 -25.795 6.631 1.00 12.21 363 GLY A N 1
ATOM 2612 C CA . GLY A 1 364 ? -1.205 -25.515 5.581 1.00 13.00 363 GLY A CA 1
ATOM 2613 C C . GLY A 1 364 ? -2.542 -26.209 5.695 1.00 12.01 363 GLY A C 1
ATOM 2614 O O . GLY A 1 364 ? -3.421 -26.000 4.829 1.00 13.38 363 GLY A O 1
ATOM 2615 N N . LYS A 1 365 ? -2.715 -27.045 6.710 1.00 12.15 364 LYS A N 1
ATOM 2616 C CA . LYS A 1 365 ? -3.946 -27.817 6.845 1.00 13.34 364 LYS A CA 1
ATOM 2617 C C . LYS A 1 365 ? -5.017 -26.918 7.501 1.00 10.86 364 LYS A C 1
ATOM 2618 O O . LYS A 1 365 ? -4.718 -26.240 8.479 1.00 11.15 364 LYS A O 1
ATOM 2624 N N . TRP A 1 366 ? -6.243 -27.020 7.016 1.00 10.91 365 TRP A N 1
ATOM 2625 C CA . TRP A 1 366 ? -7.360 -26.228 7.528 1.00 9.72 365 TRP A CA 1
ATOM 2626 C C . TRP A 1 366 ? -8.185 -27.004 8.555 1.00 11.42 365 TRP A C 1
ATOM 2627 O O . TRP A 1 366 ? -8.341 -28.220 8.390 1.00 10.55 365 TRP A O 1
ATOM 2638 N N . HIS A 1 367 ? -8.717 -26.296 9.567 1.00 10.51 366 HIS A N 1
ATOM 2639 C CA . HIS A 1 367 ? -9.419 -26.918 10.680 1.00 12.31 366 HIS A CA 1
ATOM 2640 C C . HIS A 1 367 ? -10.751 -26.177 10.869 1.00 10.97 366 HIS A C 1
ATOM 2641 O O . HIS A 1 367 ? -10.796 -24.944 10.774 1.00 12.35 366 HIS A O 1
ATOM 2648 N N . ALA A 1 368 ? -11.785 -26.931 11.178 1.00 9.92 367 ALA A N 1
ATOM 2649 C CA . ALA A 1 368 ? -13.094 -26.367 11.421 1.00 10.26 367 ALA A CA 1
ATOM 2650 C C . ALA A 1 368 ? -13.073 -25.414 12.551 1.00 10.62 367 ALA A C 1
ATOM 2651 O O . ALA A 1 368 ? -12.519 -25.677 13.639 1.00 10.18 367 ALA A O 1
ATOM 2653 N N . GLY A 1 369 ? -13.785 -24.288 12.351 1.00 8.97 368 GLY A N 1
ATOM 2654 C CA . GLY A 1 369 ? -13.962 -23.306 13.393 1.00 8.77 368 GLY A CA 1
ATOM 2655 C C . GLY A 1 369 ? -15.241 -23.522 14.241 1.00 8.75 368 GLY A C 1
ATOM 2656 O O . GLY A 1 369 ? -15.704 -24.678 14.476 1.00 10.21 368 GLY A O 1
ATOM 2657 N N . PHE A 1 370 ? -15.814 -22.415 14.683 1.00 8.62 369 PHE A N 1
ATOM 2658 C CA . PHE A 1 370 ? -16.902 -22.396 15.692 1.00 9.10 369 PHE A CA 1
ATOM 2659 C C . PHE A 1 370 ? -17.432 -21.010 15.806 1.00 8.80 369 PHE A C 1
ATOM 2660 O O . PHE A 1 370 ? -16.762 -20.045 15.435 1.00 9.80 369 PHE A O 1
ATOM 2668 N N . GLU A 1 371 ? -18.639 -20.888 16.327 1.00 8.55 370 GLU A N 1
ATOM 2669 C CA . GLU A 1 371 ? -19.311 -19.595 16.512 1.00 9.28 370 GLU A CA 1
ATOM 2670 C C . GLU A 1 371 ? -18.603 -18.856 17.678 1.00 9.42 370 GLU A C 1
ATOM 2671 O O . GLU A 1 371 ? -18.478 -19.360 18.828 1.00 9.81 370 GLU A O 1
ATOM 2677 N N . LEU A 1 372 ? -18.190 -17.636 17.417 1.00 8.23 371 LEU A N 1
ATOM 2678 C CA . LEU A 1 372 ? -17.338 -16.960 18.391 1.00 8.53 371 LEU A CA 1
ATOM 2679 C C . LEU A 1 372 ? -18.221 -16.416 19.563 1.00 8.83 371 LEU A C 1
ATOM 2680 O O . LEU A 1 372 ? -19.447 -16.322 19.412 1.00 9.34 371 LEU A O 1
ATOM 2685 N N . PRO A 1 373 ? -17.624 -16.125 20.697 1.00 9.86 372 PRO A N 1
ATOM 2686 C CA . PRO A 1 373 ? -18.421 -15.609 21.816 1.00 10.75 372 PRO A CA 1
ATOM 2687 C C . PRO A 1 373 ? -19.173 -14.362 21.493 1.00 14.36 372 PRO A C 1
ATOM 2688 O O . PRO A 1 373 ? -18.669 -13.514 20.770 1.00 13.65 372 PRO A O 1
ATOM 2692 N N . ARG A 1 374 ? -20.370 -14.222 22.063 1.00 15.09 373 ARG A N 1
ATOM 2693 C CA . ARG A 1 374 ? -21.258 -13.089 21.677 1.00 20.45 373 ARG A CA 1
ATOM 2694 C C . ARG A 1 374 ? -20.915 -11.779 22.334 1.00 28.00 373 ARG A C 1
ATOM 2695 O O . ARG A 1 374 ? -20.971 -11.700 23.570 1.00 22.23 373 ARG A O 1
ATOM 2703 N N . ALA A 1 375 ? -20.733 -10.701 21.532 1.00 26.74 374 ALA A N 1
ATOM 2704 C CA . ALA A 1 375 ? -20.331 -9.377 22.082 1.00 31.51 374 ALA A CA 1
ATOM 2705 C C . ALA A 1 375 ? -21.312 -8.836 23.127 1.00 35.33 374 ALA A C 1
ATOM 2706 O O . ALA A 1 375 ? -22.477 -9.236 23.046 1.00 33.71 374 ALA A O 1
ATOM 2708 N N . SER B 1 14 ? -22.749 -18.391 53.073 1.00 47.10 13 SER B N 1
ATOM 2709 C CA . SER B 1 14 ? -23.789 -18.085 54.121 1.00 35.15 13 SER B CA 1
ATOM 2710 C C . SER B 1 14 ? -23.826 -19.245 55.199 1.00 31.93 13 SER B C 1
ATOM 2711 O O . SER B 1 14 ? -23.397 -18.957 56.260 1.00 30.42 13 SER B O 1
ATOM 2714 N N . SER B 1 15 ? -24.138 -20.540 54.977 1.00 22.85 14 SER B N 1
ATOM 2715 C CA . SER B 1 15 ? -23.866 -21.579 56.072 1.00 18.94 14 SER B CA 1
ATOM 2716 C C . SER B 1 15 ? -22.604 -22.459 55.956 1.00 16.56 14 SER B C 1
ATOM 2717 O O . SER B 1 15 ? -22.223 -23.173 56.915 1.00 17.75 14 SER B O 1
ATOM 2720 N N . SER B 1 16 ? -21.980 -22.522 54.763 1.00 14.87 15 SER B N 1
ATOM 2721 C CA . SER B 1 16 ? -21.015 -23.558 54.455 1.00 14.96 15 SER B CA 1
ATOM 2722 C C . SER B 1 16 ? -21.464 -25.000 54.685 1.00 11.87 15 SER B C 1
ATOM 2723 O O . SER B 1 16 ? -20.636 -25.870 55.008 1.00 11.20 15 SER B O 1
ATOM 2726 N N . GLN B 1 17 ? -22.783 -25.238 54.539 1.00 10.04 16 GLN B N 1
ATOM 2727 C CA . GLN B 1 17 ? -23.373 -26.568 54.667 1.00 10.16 16 GLN B CA 1
ATOM 2728 C C . GLN B 1 17 ? -24.107 -26.801 53.392 1.00 9.67 16 GLN B C 1
ATOM 2729 O O . GLN B 1 17 ? -24.751 -25.875 52.924 1.00 9.68 16 GLN B O 1
ATOM 2735 N N . PHE B 1 18 ? -23.939 -27.981 52.817 1.00 8.50 17 PHE B N 1
ATOM 2736 C CA . PHE B 1 18 ? -24.202 -28.260 51.429 1.00 8.17 17 PHE B CA 1
ATOM 2737 C C . PHE B 1 18 ? -24.875 -29.569 51.268 1.00 8.43 17 PHE B C 1
ATOM 2738 O O . PHE B 1 18 ? -24.828 -30.436 52.144 1.00 8.58 17 PHE B O 1
ATOM 2746 N N . HIS B 1 19 ? -25.542 -29.716 50.083 1.00 7.99 18 HIS B N 1
ATOM 2747 C CA . HIS B 1 19 ? -26.077 -30.948 49.611 1.00 8.05 18 HIS B CA 1
ATOM 2748 C C . HIS B 1 19 ? -25.809 -30.951 48.149 1.00 7.45 18 HIS B C 1
ATOM 2749 O O . HIS B 1 19 ? -25.310 -29.925 47.589 1.00 7.66 18 HIS B O 1
ATOM 2756 N N . GLY B 1 20 ? -26.084 -32.089 47.528 1.00 6.94 19 GLY B N 1
ATOM 2757 C CA . GLY B 1 20 ? -25.921 -32.223 46.098 1.00 7.46 19 GLY B CA 1
ATOM 2758 C C . GLY B 1 20 ? -24.548 -31.925 45.549 1.00 7.46 19 GLY B C 1
ATOM 2759 O O . GLY B 1 20 ? -24.380 -31.188 44.598 1.00 7.05 19 GLY B O 1
ATOM 2760 N N . LEU B 1 21 ? -23.534 -32.494 46.160 1.00 8.18 20 LEU B N 1
ATOM 2761 C CA . LEU B 1 21 ? -22.194 -32.317 45.716 1.00 8.87 20 LEU B CA 1
ATOM 2762 C C . LEU B 1 21 ? -22.028 -32.783 44.301 1.00 9.26 20 LEU B C 1
ATOM 2763 O O . LEU B 1 21 ? -22.720 -33.736 43.898 1.00 9.56 20 LEU B O 1
ATOM 2768 N N . ALA B 1 22 ? -21.009 -32.240 43.611 1.00 9.16 21 ALA B N 1
ATOM 2769 C CA . ALA B 1 22 ? -20.536 -32.724 42.381 1.00 8.72 21 ALA B CA 1
ATOM 2770 C C . ALA B 1 22 ? -19.040 -32.507 42.396 1.00 10.73 21 ALA B C 1
ATOM 2771 O O . ALA B 1 22 ? -18.576 -31.669 43.123 1.00 10.42 21 ALA B O 1
ATOM 2773 N N . ILE B 1 23 ? -18.349 -33.175 41.524 1.00 9.37 22 ILE B N 1
ATOM 2774 C CA . ILE B 1 23 ? -16.896 -33.175 41.598 1.00 9.37 22 ILE B CA 1
ATOM 2775 C C . ILE B 1 23 ? -16.304 -33.192 40.250 1.00 9.52 22 ILE B C 1
ATOM 2776 O O . ILE B 1 23 ? -16.763 -33.925 39.359 1.00 9.88 22 ILE B O 1
ATOM 2781 N N . GLY B 1 24 ? -15.209 -32.421 40.064 1.00 8.94 23 GLY B N 1
ATOM 2782 C CA . GLY B 1 24 ? -14.549 -32.435 38.739 1.00 8.90 23 GLY B CA 1
ATOM 2783 C C . GLY B 1 24 ? -13.132 -31.930 38.867 1.00 9.91 23 GLY B C 1
ATOM 2784 O O . GLY B 1 24 ? -12.757 -31.522 39.973 1.00 10.31 23 GLY B O 1
ATOM 2785 N N . ASN B 1 25 ? -12.391 -31.937 37.744 1.00 9.19 24 ASN B N 1
ATOM 2786 C CA . ASN B 1 25 ? -10.992 -31.416 37.770 1.00 10.88 24 ASN B CA 1
ATOM 2787 C C . ASN B 1 25 ? -10.978 -30.178 36.915 1.00 10.59 24 ASN B C 1
ATOM 2788 O O . ASN B 1 25 ? -11.580 -30.196 35.822 1.00 9.84 24 ASN B O 1
ATOM 2793 N N . GLY B 1 26 ? -10.336 -29.140 37.453 1.00 10.92 25 GLY B N 1
ATOM 2794 C CA . GLY B 1 26 ? -10.202 -27.817 36.818 1.00 11.35 25 GLY B CA 1
ATOM 2795 C C . GLY B 1 26 ? -8.771 -27.555 36.339 1.00 10.07 25 GLY B C 1
ATOM 2796 O O . GLY B 1 26 ? -8.043 -28.420 35.884 1.00 10.50 25 GLY B O 1
ATOM 2797 N N . ASN B 1 27 ? -8.428 -26.313 36.412 1.00 10.32 26 ASN B N 1
ATOM 2798 C CA . ASN B 1 27 ? -7.126 -25.798 36.018 1.00 12.40 26 ASN B CA 1
ATOM 2799 C C . ASN B 1 27 ? -6.032 -26.552 36.724 1.00 11.72 26 ASN B C 1
ATOM 2800 O O . ASN B 1 27 ? -6.141 -26.855 37.887 1.00 11.20 26 ASN B O 1
ATOM 2805 N N . SER B 1 28 ? -4.958 -26.825 35.963 1.00 13.69 27 SER B N 1
ATOM 2806 C CA . SER B 1 28 ? -3.839 -27.714 36.422 1.00 16.73 27 SER B CA 1
ATOM 2807 C C . SER B 1 28 ? -4.295 -29.036 37.062 1.00 16.17 27 SER B C 1
ATOM 2808 O O . SER B 1 28 ? -3.578 -29.652 37.903 1.00 14.73 27 SER B O 1
ATOM 2811 N N . ASN B 1 29 ? -5.435 -29.507 36.596 1.00 14.39 28 ASN B N 1
ATOM 2812 C CA . ASN B 1 29 ? -6.101 -30.715 37.164 1.00 15.87 28 ASN B CA 1
ATOM 2813 C C . ASN B 1 29 ? -6.464 -30.677 38.580 1.00 11.99 28 ASN B C 1
ATOM 2814 O O . ASN B 1 29 ? -6.660 -31.714 39.166 1.00 11.73 28 ASN B O 1
ATOM 2819 N N . TYR B 1 30 ? -6.582 -29.491 39.166 1.00 11.49 29 TYR B N 1
ATOM 2820 C CA . TYR B 1 30 ? -6.953 -29.361 40.568 1.00 11.04 29 TYR B CA 1
ATOM 2821 C C . TYR B 1 30 ? -8.401 -29.857 40.783 1.00 11.45 29 TYR B C 1
ATOM 2822 O O . TYR B 1 30 ? -9.316 -29.416 40.052 1.00 10.77 29 TYR B O 1
ATOM 2831 N N . LEU B 1 31 ? -8.587 -30.737 41.757 1.00 10.05 30 LEU B N 1
ATOM 2832 C CA . LEU B 1 31 ? -9.934 -31.225 42.099 1.00 9.94 30 LEU B CA 1
ATOM 2833 C C . LEU B 1 31 ? -10.801 -30.072 42.661 1.00 9.14 30 LEU B C 1
ATOM 2834 O O . LEU B 1 31 ? -10.336 -29.270 43.455 1.00 8.56 30 LEU B O 1
ATOM 2839 N N . GLN B 1 32 ? -12.044 -29.977 42.196 1.00 8.26 31 GLN B N 1
ATOM 2840 C CA . GLN B 1 32 ? -13.002 -28.999 42.536 1.00 9.25 31 GLN B CA 1
ATOM 2841 C C . GLN B 1 32 ? -14.278 -29.709 43.082 1.00 8.79 31 GLN B C 1
ATOM 2842 O O . GLN B 1 32 ? -14.728 -30.673 42.461 1.00 9.44 31 GLN B O 1
ATOM 2848 N N . VAL B 1 33 ? -14.717 -29.309 44.258 1.00 8.09 32 VAL B N 1
ATOM 2849 C CA . VAL B 1 33 ? -15.909 -29.870 44.891 1.00 8.63 32 VAL B CA 1
ATOM 2850 C C . VAL B 1 33 ? -16.951 -28.814 44.792 1.00 8.07 32 VAL B C 1
ATOM 2851 O O . VAL B 1 33 ? -16.830 -27.765 45.417 1.00 8.28 32 VAL B O 1
ATOM 2855 N N . LEU B 1 34 ? -18.027 -29.112 44.041 1.00 7.72 33 LEU B N 1
ATOM 2856 C CA . LEU B 1 34 ? -19.150 -28.224 43.899 1.00 7.88 33 LEU B CA 1
ATOM 2857 C C . LEU B 1 34 ? -20.273 -28.683 44.818 1.00 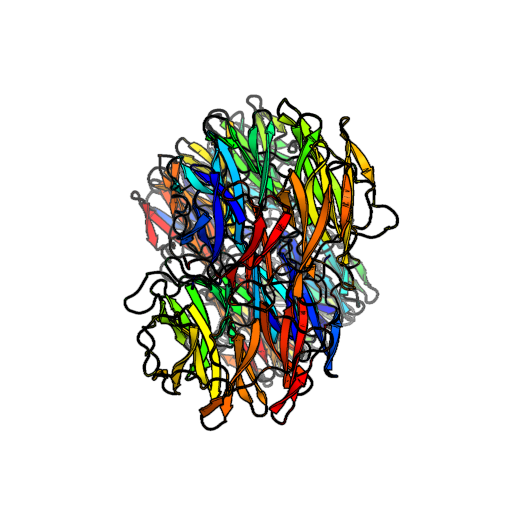7.22 33 LEU B C 1
ATOM 2858 O O . LEU B 1 34 ? -20.389 -29.875 45.131 1.00 6.63 33 LEU B O 1
ATOM 2863 N N . GLY B 1 35 ? -21.179 -27.768 45.167 1.00 7.46 34 GLY B N 1
ATOM 2864 C CA . GLY B 1 35 ? -22.400 -28.204 45.852 1.00 6.79 34 GLY B CA 1
ATOM 2865 C C . GLY B 1 35 ? -23.416 -27.101 45.992 1.00 7.68 34 GLY B C 1
ATOM 2866 O O . GLY B 1 35 ? -23.186 -25.987 45.567 1.00 9.09 34 GLY B O 1
ATOM 2867 N N . LEU B 1 36 ? -24.579 -27.438 46.541 1.00 6.35 35 LEU B N 1
ATOM 2868 C CA . LEU B 1 36 ? -25.669 -26.578 46.671 1.00 6.56 35 LEU B CA 1
ATOM 2869 C C . LEU B 1 36 ? -25.820 -26.174 48.126 1.00 6.43 35 LEU B C 1
ATOM 2870 O O . LEU B 1 36 ? -25.911 -27.048 48.967 1.00 6.98 35 LEU B O 1
ATOM 2875 N N . ALA B 1 37 ? -25.782 -24.871 48.437 1.00 6.26 36 ALA B N 1
ATOM 2876 C CA . ALA B 1 37 ? -25.982 -24.477 49.821 1.00 6.33 36 ALA B CA 1
ATOM 2877 C C . ALA B 1 37 ? -27.352 -24.993 50.323 1.00 7.07 36 ALA B C 1
ATOM 2878 O O . ALA B 1 37 ? -28.349 -24.948 49.584 1.00 6.28 36 ALA B O 1
ATOM 2880 N N . ASN B 1 38 ? -27.351 -25.557 51.518 1.00 7.01 37 ASN B N 1
ATOM 2881 C CA . ASN B 1 38 ? -28.551 -25.958 52.188 1.00 8.31 37 ASN B CA 1
ATOM 2882 C C . ASN B 1 38 ? -29.509 -24.747 52.326 1.00 8.61 37 ASN B C 1
ATOM 2883 O O . ASN B 1 38 ? -29.026 -23.567 52.446 1.00 8.39 37 ASN B O 1
ATOM 2888 N N . ILE B 1 39 ? -30.766 -25.047 52.152 1.00 8.87 38 ILE B N 1
ATOM 2889 C CA . ILE B 1 39 ? -31.873 -24.083 52.272 1.00 10.25 38 ILE B CA 1
ATOM 2890 C C . ILE B 1 39 ? -32.034 -23.219 51.048 1.00 9.35 38 ILE B C 1
ATOM 2891 O O . ILE B 1 39 ? -33.136 -23.062 50.547 1.00 11.03 38 ILE B O 1
ATOM 2896 N N . THR B 1 40 ? -30.959 -22.564 50.629 1.00 9.52 39 THR B N 1
ATOM 2897 C CA . THR B 1 40 ? -31.051 -21.622 49.511 1.00 9.42 39 THR B CA 1
ATOM 2898 C C . THR B 1 40 ? -30.810 -22.215 48.147 1.00 9.16 39 THR B C 1
ATOM 2899 O O . THR B 1 40 ? -31.215 -21.588 47.142 1.00 8.56 39 THR B O 1
ATOM 2903 N N . ASP B 1 41 ? -30.169 -23.378 48.049 1.00 8.76 40 ASP B N 1
ATOM 2904 C CA . ASP B 1 41 ? -29.823 -24.005 46.707 1.00 9.55 40 ASP B CA 1
ATOM 2905 C C . ASP B 1 41 ? -28.931 -23.097 45.827 1.00 9.45 40 ASP B C 1
ATOM 2906 O O . ASP B 1 41 ? -29.098 -22.969 44.601 1.00 8.10 40 ASP B O 1
ATOM 2911 N N . THR B 1 42 ? -28.038 -22.397 46.509 1.00 7.98 41 THR B N 1
ATOM 2912 C CA . THR B 1 42 ? -27.083 -21.547 45.862 1.00 8.80 41 THR B CA 1
ATOM 2913 C C . THR B 1 42 ? -25.888 -22.403 45.418 1.00 8.20 41 THR B C 1
ATOM 2914 O O . THR B 1 42 ? -25.325 -23.168 46.211 1.00 7.66 41 THR B O 1
ATOM 2918 N N . ALA B 1 43 ? -25.488 -22.275 44.126 1.00 9.67 42 ALA B N 1
ATOM 2919 C CA . ALA B 1 43 ? -24.404 -23.050 43.593 1.00 8.87 42 ALA B CA 1
ATOM 2920 C C . ALA B 1 43 ? -23.063 -22.505 44.187 1.00 9.17 42 ALA B C 1
ATOM 2921 O O . ALA B 1 43 ? -22.763 -21.301 44.120 1.00 9.56 42 ALA B O 1
ATOM 2923 N N . TYR B 1 44 ? -22.285 -23.415 44.749 1.00 8.73 43 TYR B N 1
ATOM 2924 C CA . TYR B 1 44 ? -20.985 -23.136 45.300 1.00 9.21 43 TYR B CA 1
ATOM 2925 C C . TYR B 1 44 ? -19.880 -24.026 44.816 1.00 8.89 43 TYR B C 1
ATOM 2926 O O . TYR B 1 44 ? -20.108 -25.171 44.490 1.00 8.95 43 TYR B O 1
ATOM 2935 N N . LEU B 1 45 ? -18.691 -23.491 44.790 1.00 8.33 44 LEU B N 1
ATOM 2936 C CA . LEU B 1 45 ? -17.446 -24.205 44.863 1.00 8.60 44 LEU B CA 1
ATOM 2937 C C . LEU B 1 45 ? -17.251 -24.362 46.378 1.00 9.15 44 LEU B C 1
ATOM 2938 O O . LEU B 1 45 ? -17.021 -23.352 47.074 1.00 8.33 44 LEU B O 1
ATOM 2943 N N . THR B 1 46 ? -17.321 -25.563 46.937 1.00 7.81 45 THR B N 1
ATOM 2944 C CA . THR B 1 46 ? -17.192 -25.699 48.328 1.00 9.09 45 THR B CA 1
ATOM 2945 C C . THR B 1 46 ? -15.702 -25.596 48.738 1.00 8.83 45 THR B C 1
ATOM 2946 O O . THR B 1 46 ? -15.336 -24.964 49.770 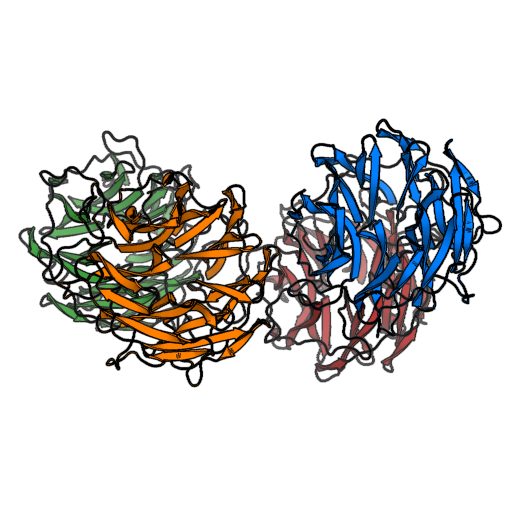1.00 9.47 45 THR B O 1
ATOM 2950 N N . ASP B 1 47 ? -14.870 -26.263 47.939 1.00 10.33 46 ASP B N 1
ATOM 2951 C CA . ASP B 1 47 ? -13.470 -26.505 48.248 1.00 10.29 46 ASP B CA 1
ATOM 2952 C C . ASP B 1 47 ? -12.754 -26.942 46.997 1.00 10.05 46 ASP B C 1
ATOM 2953 O O . ASP B 1 47 ? -13.348 -27.564 46.098 1.00 8.44 46 ASP B O 1
ATOM 2958 N N . TRP B 1 48 ? -11.441 -26.667 46.952 1.00 9.59 47 TRP B N 1
ATOM 2959 C CA . TRP B 1 48 ? -10.628 -27.147 45.852 1.00 10.34 47 TRP B CA 1
ATOM 2960 C C . TRP B 1 48 ? -9.279 -27.567 46.426 1.00 10.65 47 TRP B C 1
ATOM 2961 O O . TRP B 1 48 ? -8.944 -27.170 47.546 1.00 12.85 47 TRP B O 1
ATOM 2972 N N . GLN B 1 49 ? -8.553 -28.398 45.696 1.00 10.51 48 GLN B N 1
ATOM 2973 C CA . GLN B 1 49 ? -7.260 -28.919 46.225 1.00 10.34 48 GLN B CA 1
ATOM 2974 C C . GLN B 1 49 ? -6.163 -28.617 45.274 1.00 10.67 48 GLN B C 1
ATOM 2975 O O . GLN B 1 49 ? -6.312 -28.819 44.090 1.00 10.87 48 GLN B O 1
ATOM 2981 N N . ASP B 1 50 ? -5.013 -28.189 45.768 1.00 12.92 49 ASP B N 1
ATOM 2982 C CA . ASP B 1 50 ? -3.875 -27.866 44.876 1.00 14.91 49 ASP B CA 1
ATOM 2983 C C . ASP B 1 50 ? -2.919 -29.058 44.739 1.00 14.36 49 ASP B C 1
ATOM 2984 O O . ASP B 1 50 ? -3.158 -30.165 45.260 1.00 13.75 49 ASP B O 1
ATOM 2989 N N . SER B 1 51 ? -1.821 -28.840 44.025 1.00 14.62 50 SER B N 1
ATOM 2990 C CA . SER B 1 51 ? -0.963 -29.997 43.634 1.00 16.38 50 SER B CA 1
ATOM 2991 C C . SER B 1 51 ? -0.128 -30.459 44.779 1.00 16.64 50 SER B C 1
ATOM 2992 O O . SER B 1 51 ? 0.451 -31.528 44.700 1.00 17.31 50 SER B O 1
ATOM 2995 N N . GLY B 1 52 ? -0.062 -29.679 45.859 1.00 14.90 51 GLY B N 1
ATOM 2996 C CA . GLY B 1 52 ? 0.491 -30.184 47.109 1.00 16.06 51 GLY B CA 1
ATOM 2997 C C . GLY B 1 52 ? -0.414 -30.949 48.001 1.00 17.90 51 GLY B C 1
ATOM 2998 O O . GLY B 1 52 ? -0.021 -31.328 49.067 1.00 19.17 51 GLY B O 1
ATOM 2999 N N . GLY B 1 53 ? -1.678 -31.189 47.587 1.00 14.81 52 GLY B N 1
ATOM 3000 C CA . GLY B 1 53 ? -2.620 -31.850 48.490 1.00 15.34 52 GLY B CA 1
ATOM 3001 C C . GLY B 1 53 ? -3.368 -30.951 49.449 1.00 16.01 52 GLY B C 1
ATOM 3002 O O . GLY B 1 53 ? -4.253 -31.425 50.152 1.00 16.94 52 GLY B O 1
ATOM 3003 N N . ASN B 1 54 ? -3.132 -29.630 49.337 1.00 15.11 53 ASN B N 1
ATOM 3004 C CA . ASN B 1 54 ? -3.677 -28.706 50.280 1.00 16.82 53 ASN B CA 1
ATOM 3005 C C . ASN B 1 54 ? -5.074 -28.318 49.768 1.00 12.93 53 ASN B C 1
ATOM 3006 O O . ASN B 1 54 ? -5.233 -28.003 48.592 1.00 12.95 53 ASN B O 1
ATOM 3011 N N . TRP B 1 55 ? -6.021 -28.267 50.688 1.00 12.16 54 TRP B N 1
ATOM 3012 C CA . TRP B 1 55 ? -7.431 -27.801 50.387 1.00 12.08 54 TRP B CA 1
ATOM 3013 C C . TRP B 1 55 ? -7.671 -26.344 50.747 1.00 13.00 54 TRP B C 1
ATOM 3014 O O . TRP B 1 55 ? -7.130 -25.796 51.761 1.00 14.60 54 TRP B O 1
ATOM 3025 N N . HIS B 1 56 ? -8.521 -25.708 49.938 1.00 12.13 55 HIS B N 1
ATOM 3026 C CA . HIS B 1 56 ? -8.776 -24.301 49.952 1.00 12.37 55 HIS B CA 1
ATOM 3027 C C . HIS B 1 56 ? -10.272 -24.097 49.964 1.00 12.37 55 HIS B C 1
ATOM 3028 O O . HIS B 1 56 ? -10.990 -24.758 49.197 1.00 10.79 55 HIS B O 1
ATOM 3035 N N . ALA B 1 57 ? -10.682 -23.143 50.756 1.00 10.49 56 ALA B N 1
ATOM 3036 C CA . ALA B 1 57 ? -12.097 -22.796 50.860 1.00 11.43 56 ALA B CA 1
ATOM 3037 C C . ALA B 1 57 ? -12.594 -22.225 49.535 1.00 10.80 56 ALA B C 1
ATOM 3038 O O . ALA B 1 57 ? -11.876 -21.382 48.893 1.00 11.73 56 ALA B O 1
ATOM 3040 N N . GLY B 1 58 ? -13.834 -22.585 49.149 1.00 9.48 57 GLY B N 1
ATOM 3041 C CA . GLY B 1 58 ? -14.421 -22.023 47.900 1.00 9.94 57 GLY B CA 1
ATOM 3042 C C . GLY B 1 58 ? -15.272 -20.792 48.154 1.00 11.12 57 GLY B C 1
ATOM 3043 O O . GLY B 1 58 ? -14.975 -19.938 49.074 1.00 11.93 57 GLY B O 1
ATOM 3044 N N . PHE B 1 59 ? -16.344 -20.657 47.390 1.00 10.97 58 PHE B N 1
ATOM 3045 C CA . PHE B 1 59 ? -17.131 -19.404 47.351 1.00 12.18 58 PHE B CA 1
ATOM 3046 C C . PHE B 1 59 ? -18.299 -19.617 46.422 1.00 10.38 58 PHE B C 1
ATOM 3047 O O . PHE B 1 59 ? -18.359 -20.664 45.729 1.00 10.51 58 PHE B O 1
ATOM 3055 N N . ALA B 1 60 ? -19.267 -18.725 46.442 1.00 11.03 59 ALA B N 1
ATOM 3056 C CA . ALA B 1 60 ? -20.432 -18.898 45.537 1.00 11.55 59 ALA B CA 1
ATOM 3057 C C . ALA B 1 60 ? -20.006 -18.810 44.100 1.00 10.43 59 ALA B C 1
ATOM 3058 O O . ALA B 1 60 ? -19.281 -17.836 43.703 1.00 10.24 59 ALA B O 1
ATOM 3060 N N . LEU B 1 61 ? -20.524 -19.668 43.252 1.00 9.34 60 LEU B N 1
ATOM 3061 C CA . LEU B 1 61 ? -20.208 -19.577 41.860 1.00 9.22 60 LEU B CA 1
ATOM 3062 C C . LEU B 1 61 ? -20.820 -18.326 41.204 1.00 9.58 60 LEU B C 1
ATOM 3063 O O . LEU B 1 61 ? -21.920 -17.914 41.594 1.00 10.06 60 LEU B O 1
ATOM 3068 N N . PRO B 1 62 ? -20.129 -17.782 40.207 1.00 10.37 61 PRO B N 1
ATOM 3069 C CA . PRO B 1 62 ? -20.762 -16.639 39.502 1.00 10.92 61 PRO B CA 1
ATOM 3070 C C . PRO B 1 62 ? -21.927 -17.207 38.667 1.00 11.08 61 PRO B C 1
ATOM 3071 O O . PRO B 1 62 ? -21.722 -18.159 37.914 1.00 13.44 61 PRO B O 1
ATOM 3075 N N . VAL B 1 63 ? -23.081 -16.619 38.758 1.00 9.95 62 VAL B N 1
ATOM 3076 C CA . VAL B 1 63 ? -24.266 -17.128 38.023 1.00 10.14 62 VAL B CA 1
ATOM 3077 C C . VAL B 1 63 ? -24.424 -16.522 36.623 1.00 10.57 62 VAL B C 1
ATOM 3078 O O . VAL B 1 63 ? -23.828 -15.454 36.347 1.00 11.54 62 VAL B O 1
ATOM 3082 N N . PRO B 1 64 ? -25.228 -17.124 35.743 1.00 9.87 63 PRO B N 1
ATOM 3083 C CA . PRO B 1 64 ? -25.486 -16.527 34.430 1.00 10.11 63 PRO B CA 1
ATOM 30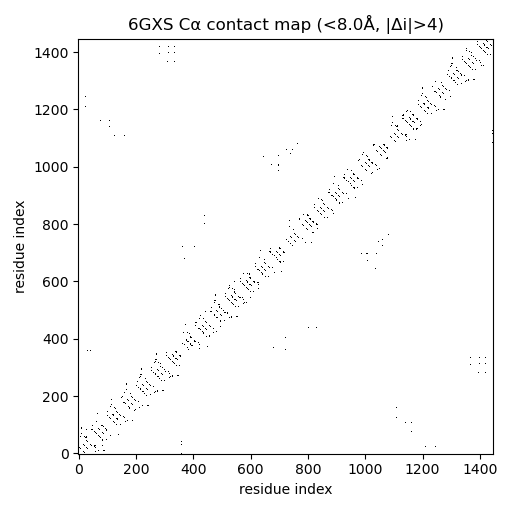84 C C . PRO B 1 64 ? -26.094 -15.136 34.521 1.00 11.15 63 PRO B C 1
ATOM 3085 O O . PRO B 1 64 ? -27.025 -14.895 35.362 1.00 10.65 63 PRO B O 1
ATOM 3089 N N . SER B 1 65 ? -25.609 -14.225 33.665 1.00 12.23 64 SER B N 1
ATOM 3090 C CA . SER B 1 65 ? -26.170 -12.887 33.615 1.00 14.08 64 SER B CA 1
ATOM 3091 C C . SER B 1 65 ? -27.630 -12.894 33.272 1.00 14.02 64 SER B C 1
ATOM 3092 O O . SER B 1 65 ? -28.334 -12.005 33.775 1.00 12.95 64 SER B O 1
ATOM 3095 N N . ASP B 1 66 ? -28.126 -13.912 32.543 1.00 12.76 65 ASP B N 1
ATOM 3096 C CA . ASP B 1 66 ? -29.568 -14.065 32.322 1.00 13.06 65 ASP B CA 1
ATOM 3097 C C . ASP B 1 66 ? -30.363 -14.609 33.495 1.00 12.63 65 ASP B C 1
ATOM 3098 O O . ASP B 1 66 ? -31.629 -14.671 33.401 1.00 15.84 65 ASP B O 1
ATOM 3103 N N . TYR B 1 67 ? -29.686 -15.056 34.570 1.00 9.57 66 TYR B N 1
ATOM 3104 C CA . TYR B 1 67 ? -30.352 -15.542 35.777 1.00 9.81 66 TYR B CA 1
ATOM 3105 C C . TYR B 1 67 ? -29.626 -15.047 36.994 1.00 9.97 66 TYR B C 1
ATOM 3106 O O . TYR B 1 67 ? -29.000 -15.842 37.695 1.00 11.46 66 TYR B O 1
ATOM 3115 N N . PRO B 1 68 ? -29.561 -13.689 37.195 1.00 12.28 67 PRO B N 1
ATOM 3116 C CA . PRO B 1 68 ? -28.439 -13.144 37.976 1.00 12.38 67 PRO B CA 1
ATOM 3117 C C . PRO B 1 68 ? -28.534 -13.350 39.523 1.00 11.99 67 PRO B C 1
ATOM 3118 O O . PRO B 1 68 ? -27.520 -13.096 40.298 1.00 15.84 67 PRO B O 1
ATOM 3122 N N . LYS B 1 69 ? -29.696 -13.758 39.945 1.00 10.68 68 LYS B N 1
ATOM 3123 C CA . LYS B 1 69 ? -29.901 -14.232 41.336 1.00 12.02 68 LYS B CA 1
ATOM 3124 C C . LYS B 1 69 ? -30.438 -15.606 41.330 1.00 10.29 68 LYS B C 1
ATOM 3125 O O . LYS B 1 69 ? -31.376 -15.945 42.081 1.00 11.30 68 LYS B O 1
ATOM 3131 N N . GLY B 1 70 ? -29.934 -16.400 40.404 1.00 9.51 69 GLY B N 1
ATOM 3132 C CA . GLY B 1 70 ? -30.428 -17.693 40.214 1.00 10.12 69 GLY B CA 1
ATOM 3133 C C . GLY B 1 70 ? -29.985 -18.798 41.200 1.00 10.12 69 GLY B C 1
ATOM 3134 O O . GLY B 1 70 ? -29.027 -18.642 41.908 1.00 9.35 69 GLY B O 1
ATOM 3135 N N . HIS B 1 71 ? -30.799 -19.868 41.254 1.00 8.25 70 HIS B N 1
ATOM 3136 C CA . HIS B 1 71 ? -30.648 -20.979 42.207 1.00 7.79 70 HIS B CA 1
ATOM 3137 C C . HIS B 1 71 ? -30.943 -22.248 41.460 1.00 7.48 70 HIS B C 1
ATOM 3138 O O . HIS B 1 71 ? -31.691 -22.254 40.475 1.00 6.77 70 HIS B O 1
ATOM 3145 N N . PHE B 1 72 ? -30.399 -23.371 41.959 1.00 6.58 71 PHE B N 1
ATOM 3146 C CA . PHE B 1 72 ? -30.426 -24.619 41.203 1.00 6.53 71 PHE B CA 1
ATOM 3147 C C . PHE B 1 72 ? -30.716 -25.780 42.102 1.00 6.79 71 PHE B C 1
ATOM 3148 O O . PHE B 1 72 ? -30.212 -25.807 43.227 1.00 6.51 71 PHE B O 1
ATOM 3156 N N . PHE B 1 73 ? -31.606 -26.701 41.659 1.00 6.59 72 PHE B N 1
ATOM 3157 C CA . PHE B 1 73 ? -31.911 -27.876 42.470 1.00 7.66 72 PHE B CA 1
ATOM 3158 C C . PHE B 1 73 ? -30.985 -29.065 42.321 1.00 7.82 72 PHE B C 1
ATOM 3159 O O . PHE B 1 73 ? -31.039 -29.993 43.156 1.00 7.66 72 PHE B O 1
ATOM 3167 N N . GLN B 1 74 ? -30.114 -29.033 41.305 1.00 8.24 73 GLN B N 1
ATOM 3168 C CA . GLN B 1 74 ? -29.150 -30.057 41.071 1.00 8.08 73 GLN B CA 1
ATOM 3169 C C . GLN B 1 74 ? -28.049 -29.472 40.236 1.00 7.78 73 GLN B C 1
ATOM 3170 O O . GLN B 1 74 ? -28.299 -28.600 39.345 1.00 7.78 73 GLN B O 1
ATOM 3176 N N . LEU B 1 75 ? -26.852 -29.927 40.490 1.00 7.92 74 LEU B N 1
ATOM 3177 C CA . LEU B 1 75 ? -25.656 -29.594 39.776 1.00 8.55 74 LEU B CA 1
ATOM 3178 C C . LEU B 1 75 ? -24.919 -30.843 39.269 1.00 8.13 74 LEU B C 1
ATOM 3179 O O . LEU B 1 75 ? -24.923 -31.944 39.817 1.00 7.78 74 LEU B O 1
ATOM 3184 N N . THR B 1 76 ? -24.167 -30.642 38.188 1.00 7.34 75 THR B N 1
ATOM 3185 C CA . THR B 1 76 ? -23.211 -31.684 37.766 1.00 8.46 75 THR B CA 1
ATOM 3186 C C . THR B 1 76 ? -22.069 -31.046 36.983 1.00 8.63 75 THR B C 1
ATOM 3187 O O . THR B 1 76 ? -22.167 -29.825 36.618 1.00 10.78 75 THR B O 1
ATOM 3191 N N . THR B 1 77 ? -20.995 -31.759 36.723 1.00 9.49 76 THR B N 1
ATOM 3192 C CA . THR B 1 77 ? -19.861 -31.159 35.982 1.00 8.88 76 THR B CA 1
ATOM 3193 C C . THR B 1 77 ? -19.671 -31.856 34.671 1.00 9.45 76 THR B C 1
ATOM 3194 O O . THR B 1 77 ? -20.107 -33.008 34.513 1.00 7.86 76 THR B O 1
ATOM 3198 N N . GLY B 1 78 ? -18.980 -31.176 33.747 1.00 8.67 77 GLY B N 1
ATOM 3199 C CA . GLY B 1 78 ? -18.417 -31.864 32.614 1.00 8.75 77 GLY B CA 1
ATOM 3200 C C . GLY B 1 78 ? -17.138 -31.237 32.176 1.00 8.40 77 GLY B C 1
ATOM 3201 O O . GLY B 1 78 ? -16.965 -30.038 32.440 1.00 8.66 77 GLY B O 1
ATOM 3202 N N . VAL B 1 79 ? -16.272 -32.004 31.502 1.00 8.15 78 VAL B N 1
ATOM 3203 C CA . VAL B 1 79 ? -15.061 -31.471 30.870 1.00 8.52 78 VAL B CA 1
ATOM 3204 C C . VAL B 1 79 ? -15.423 -30.842 29.520 1.00 8.21 78 VAL B C 1
ATOM 3205 O O . VAL B 1 79 ? -15.907 -31.525 28.572 1.00 9.09 78 VAL B O 1
ATOM 3209 N N . GLY B 1 80 ? -15.161 -29.553 29.403 1.00 7.91 79 GLY B N 1
ATOM 3210 C CA . GLY B 1 80 ? -15.524 -28.848 28.179 1.00 8.29 79 GLY B CA 1
ATOM 3211 C C . GLY B 1 80 ? -14.338 -28.507 27.290 1.00 7.95 79 GLY B C 1
ATOM 3212 O O . GLY B 1 80 ? -13.340 -29.225 27.277 1.00 8.98 79 GLY B O 1
ATOM 3213 N N . ASN B 1 81 ? -14.509 -27.500 26.423 1.00 8.30 80 ASN B N 1
ATOM 3214 C CA . ASN B 1 81 ? -13.477 -27.115 25.543 1.00 8.72 80 ASN B CA 1
ATOM 3215 C C . ASN B 1 81 ? -12.227 -26.758 26.281 1.00 8.51 80 ASN B C 1
ATOM 3216 O O . ASN B 1 81 ? -12.241 -26.194 27.358 1.00 8.38 80 ASN B O 1
ATOM 3221 N N . SER B 1 82 ? -11.088 -27.083 25.654 1.00 11.07 81 SER B N 1
ATOM 3222 C CA . SER B 1 82 ? -9.795 -26.806 26.278 1.00 11.45 81 SER B CA 1
ATOM 3223 C C . SER B 1 82 ? -9.642 -27.363 27.699 1.00 12.81 81 SER B C 1
ATOM 3224 O O . SER B 1 82 ? -8.852 -26.858 28.492 1.00 11.52 81 SER B O 1
ATOM 3227 N N . ASN B 1 83 ? -10.380 -28.437 27.957 1.00 12.16 82 ASN B N 1
ATOM 3228 C CA . ASN B 1 83 ? -10.530 -29.065 29.313 1.00 11.96 82 ASN B CA 1
ATOM 3229 C C . ASN B 1 83 ? -10.972 -28.100 30.381 1.00 10.70 82 ASN B C 1
ATOM 3230 O O . ASN B 1 83 ? -10.759 -28.387 31.572 1.00 10.54 82 ASN B O 1
ATOM 3235 N N . TYR B 1 84 ? -11.704 -27.023 30.024 1.00 8.06 83 TYR B N 1
ATOM 3236 C CA . TYR B 1 84 ? -12.237 -26.107 30.994 1.00 8.57 83 TYR B CA 1
ATOM 3237 C C . TYR B 1 84 ? -13.414 -26.782 31.712 1.00 8.74 83 TYR B C 1
ATOM 3238 O O . TYR B 1 84 ? -14.329 -27.335 31.043 1.00 8.07 83 TYR B O 1
ATOM 3247 N N . LEU B 1 85 ? -13.439 -26.662 33.043 1.00 7.73 84 LEU B N 1
ATOM 3248 C CA . LEU B 1 85 ? -14.459 -27.338 33.788 1.00 8.99 84 LEU B CA 1
ATOM 3249 C C . LEU B 1 85 ? -15.779 -26.592 33.617 1.00 8.30 84 LEU B C 1
ATOM 3250 O O . LEU B 1 85 ? -15.784 -25.414 33.790 1.00 9.24 84 LEU B O 1
ATOM 3255 N N . GLN B 1 86 ? -16.878 -27.298 33.290 1.00 8.07 85 GLN B N 1
ATOM 3256 C CA . GLN B 1 86 ? -18.249 -26.730 33.118 1.00 7.69 85 GLN B CA 1
ATOM 3257 C C . GLN B 1 86 ? -19.105 -27.224 34.273 1.00 7.18 85 GLN B C 1
ATOM 3258 O O . GLN B 1 86 ? -19.058 -28.432 34.627 1.00 6.46 85 GLN B O 1
ATOM 3264 N N . VAL B 1 87 ? -19.857 -26.337 34.903 1.00 7.27 86 VAL B N 1
ATOM 3265 C CA . VAL B 1 87 ? -20.816 -26.737 35.966 1.00 7.13 86 VAL B CA 1
ATOM 3266 C C . VAL B 1 87 ? -22.172 -26.492 35.448 1.00 7.01 86 VAL B C 1
ATOM 3267 O O . VAL B 1 87 ? -22.509 -25.351 35.153 1.00 8.21 86 VAL B O 1
ATOM 3271 N N . LEU B 1 88 ? -22.936 -27.557 35.274 1.00 6.85 87 LEU B N 1
ATOM 3272 C CA . LEU B 1 88 ? -24.310 -27.490 34.810 1.00 6.87 87 LEU B CA 1
ATOM 3273 C C . LEU B 1 88 ? -25.232 -27.498 35.993 1.00 7.05 87 LEU B C 1
ATOM 3274 O O . LEU B 1 88 ? -24.911 -28.112 37.015 1.00 7.51 87 LEU B O 1
ATOM 3279 N N . GLY B 1 89 ? -26.402 -26.863 35.831 1.00 7.51 88 GLY B N 1
ATOM 3280 C CA . GLY B 1 89 ? -27.376 -26.764 36.891 1.00 7.44 88 GLY B CA 1
ATOM 3281 C C . GLY B 1 89 ? -28.794 -26.748 36.360 1.00 7.18 88 GLY B C 1
ATOM 3282 O O . GLY B 1 89 ? -29.048 -26.170 35.286 1.00 7.86 88 GLY B O 1
ATOM 3283 N N . ALA B 1 90 ? -29.665 -27.379 37.096 1.00 6.49 89 ALA B N 1
ATOM 3284 C CA . ALA B 1 90 ? -31.112 -27.410 36.876 1.00 7.02 89 ALA B CA 1
ATOM 3285 C C . ALA B 1 90 ? -31.712 -26.232 37.583 1.00 6.54 89 ALA B C 1
ATOM 3286 O O . ALA B 1 90 ? -31.725 -26.156 38.793 1.00 7.03 89 ALA B O 1
ATOM 3288 N N . GLY B 1 91 ? -32.130 -25.216 36.846 1.00 7.00 90 GLY B N 1
ATOM 3289 C CA . GLY B 1 91 ? -32.632 -24.007 37.482 1.00 6.25 90 GLY B CA 1
ATOM 3290 C C . GLY B 1 91 ? -33.982 -24.156 38.114 1.00 6.62 90 GLY B C 1
ATOM 3291 O O . GLY B 1 91 ? -34.893 -24.834 37.627 1.00 6.16 90 GLY B O 1
ATOM 3292 N N . GLU B 1 92 ? -34.157 -23.447 39.226 1.00 6.42 91 GLU B N 1
ATOM 3293 C CA . GLU B 1 92 ? -35.410 -23.438 39.932 1.00 7.02 91 GLU B CA 1
ATOM 3294 C C . GLU B 1 92 ? -36.514 -22.670 39.222 1.00 7.49 91 GLU B C 1
ATOM 3295 O O . GLU B 1 92 ? -37.672 -22.787 39.567 1.00 7.90 91 GLU B O 1
ATOM 3301 N N . ASP B 1 93 ? -36.116 -21.922 38.199 1.00 7.57 92 ASP B N 1
ATOM 3302 C CA . ASP B 1 93 ? -36.999 -21.309 37.206 1.00 8.14 92 ASP B CA 1
ATOM 3303 C C . ASP B 1 93 ? -37.470 -22.255 36.109 1.00 8.40 92 ASP B C 1
ATOM 3304 O O . ASP B 1 93 ? -38.154 -21.783 35.154 1.00 8.43 92 ASP B O 1
ATOM 3309 N N . GLY B 1 94 ? -37.089 -23.546 36.196 1.00 7.55 93 GLY B N 1
ATOM 3310 C CA . GLY B 1 94 ? -37.482 -24.511 35.154 1.00 7.37 93 GLY B CA 1
ATOM 3311 C C . GLY B 1 94 ? -36.620 -24.603 33.938 1.00 7.40 93 GLY B C 1
ATOM 3312 O O . GLY B 1 94 ? -36.950 -25.339 32.994 1.00 7.71 93 GLY B O 1
ATOM 3313 N N . ASN B 1 95 ? -35.511 -23.867 33.919 1.00 6.93 94 ASN B N 1
ATOM 3314 C CA . ASN B 1 95 ? -34.545 -23.867 32.878 1.00 7.49 94 ASN B CA 1
ATOM 3315 C C . ASN B 1 95 ? -33.228 -24.492 33.203 1.00 7.64 94 ASN B C 1
ATOM 3316 O O . ASN B 1 95 ? -32.720 -24.311 34.303 1.00 6.35 94 ASN B O 1
ATOM 3321 N N . PRO B 1 96 ? -32.667 -25.250 32.216 1.00 7.01 95 PRO B N 1
ATOM 3322 C CA . PRO B 1 96 ? -31.326 -25.802 32.361 1.00 7.43 95 PRO B CA 1
ATOM 3323 C C . PRO B 1 96 ? -30.265 -24.761 32.030 1.00 7.48 95 PRO B C 1
ATOM 3324 O O . PRO B 1 96 ? -30.451 -23.957 31.136 1.00 7.11 95 PRO B O 1
ATOM 3328 N N . TYR B 1 97 ? -29.152 -24.803 32.751 1.00 8.14 96 TYR B N 1
ATOM 3329 C CA . TYR B 1 97 ? -28.112 -23.845 32.614 1.00 7.28 96 TYR B CA 1
ATOM 3330 C C . TYR B 1 97 ? -26.735 -24.397 32.621 1.00 8.24 96 TYR B C 1
ATOM 3331 O O . TYR B 1 97 ? -26.466 -25.390 33.272 1.00 8.07 96 TYR B O 1
ATOM 3340 N N . LEU B 1 98 ? -25.835 -23.683 31.992 1.00 7.56 97 LEU B N 1
ATOM 3341 C CA . LEU B 1 98 ? -24.429 -23.778 32.323 1.00 7.54 97 LEU B CA 1
ATOM 3342 C C . LEU B 1 98 ? -24.334 -22.746 33.437 1.00 8.03 97 LEU B C 1
ATOM 3343 O O . LEU B 1 98 ? -24.525 -21.566 33.159 1.00 9.17 97 LEU B O 1
ATOM 3348 N N . VAL B 1 99 ? -24.168 -23.134 34.699 1.00 7.32 98 VAL B N 1
ATOM 3349 C CA . VAL B 1 99 ? -24.075 -22.212 35.818 1.00 7.51 98 VAL B CA 1
ATOM 3350 C C . VAL B 1 99 ? -22.836 -21.339 35.671 1.00 7.67 98 VAL B C 1
ATOM 3351 O O . VAL B 1 99 ? -22.979 -20.115 35.673 1.00 8.09 98 VAL B O 1
ATOM 3355 N N . SER B 1 100 ? -21.688 -21.979 35.453 1.00 7.60 99 SER B N 1
ATOM 3356 C CA . SER B 1 100 ? -20.381 -21.374 35.384 1.00 8.58 99 SER B CA 1
ATOM 3357 C C . SER B 1 100 ? -19.416 -22.243 34.698 1.00 8.69 99 SER B C 1
ATOM 3358 O O . SER B 1 100 ? -19.634 -23.434 34.624 1.00 8.69 99 SER B O 1
ATOM 3361 N N . TRP B 1 101 ? -18.308 -21.655 34.187 1.00 8.31 100 TRP B N 1
ATOM 3362 C CA . TRP B 1 101 ? -17.164 -22.421 33.729 1.00 9.26 100 TRP B CA 1
ATOM 3363 C C . TRP B 1 101 ? -15.877 -21.794 34.239 1.00 9.37 100 TRP B C 1
ATOM 3364 O O . TRP B 1 101 ? -15.828 -20.607 34.656 1.00 9.30 100 TRP B O 1
ATOM 3375 N N . GLN B 1 102 ? -14.844 -22.621 34.300 1.00 9.84 101 GLN B N 1
ATOM 3376 C CA . GLN B 1 102 ? -13.567 -22.203 34.846 1.00 9.73 101 GLN B CA 1
ATOM 3377 C C . GLN B 1 102 ? -12.506 -22.273 33.779 1.00 10.81 101 GLN B C 1
ATOM 3378 O O . GLN B 1 102 ? -12.381 -23.261 33.078 1.00 8.42 101 GLN B O 1
ATOM 3384 N N . ASP B 1 103 ? -11.725 -21.178 33.640 1.00 10.95 102 ASP B N 1
ATOM 3385 C CA . ASP B 1 103 ? -10.667 -21.150 32.704 1.00 11.38 102 ASP B CA 1
ATOM 3386 C C . ASP B 1 103 ? -9.380 -21.779 33.244 1.00 11.14 102 ASP B C 1
ATOM 3387 O O . ASP B 1 103 ? -9.330 -22.267 34.334 1.00 10.92 102 ASP B O 1
ATOM 3392 N N . GLY B 1 104 ? -8.372 -21.792 32.391 1.00 11.18 103 GLY B N 1
ATOM 3393 C CA . GLY B 1 104 ? -7.119 -22.442 32.694 1.00 13.43 103 GLY B CA 1
ATOM 3394 C C . GLY B 1 104 ? -6.285 -21.778 33.729 1.00 13.74 103 GLY B C 1
ATOM 3395 O O . GLY B 1 104 ? -5.232 -22.276 34.064 1.00 13.49 103 GLY B O 1
ATOM 3396 N N . SER B 1 105 ? -6.635 -20.585 34.120 1.00 15.06 104 SER B N 1
ATOM 3397 C CA . SER B 1 105 ? -5.976 -19.932 35.218 1.00 19.13 104 SER B CA 1
ATOM 3398 C C . SER B 1 105 ? -6.743 -20.121 36.553 1.00 18.71 104 SER B C 1
ATOM 3399 O O . SER B 1 105 ? -6.301 -19.641 37.588 1.00 15.79 104 SER B O 1
ATOM 3402 N N . GLY B 1 106 ? -7.899 -20.811 36.518 1.00 14.92 105 GLY B N 1
ATOM 3403 C CA . GLY B 1 106 ? -8.733 -21.014 37.718 1.00 14.22 105 GLY B CA 1
ATOM 3404 C C . GLY B 1 106 ? -9.831 -20.040 37.988 1.00 12.95 105 GLY B C 1
ATOM 3405 O O . GLY B 1 106 ? -10.595 -20.203 38.949 1.00 13.16 105 GLY B O 1
ATOM 3406 N N . LYS B 1 107 ? -10.002 -19.056 37.087 1.00 14.14 106 LYS B N 1
ATOM 3407 C CA . LYS B 1 107 ? -11.010 -18.066 37.219 1.00 14.44 106 LYS B CA 1
ATOM 3408 C C . LYS B 1 107 ? -12.338 -18.593 36.717 1.00 12.08 106 LYS B C 1
ATOM 3409 O O . LYS B 1 107 ? -12.382 -19.182 35.647 1.00 10.84 106 LYS B O 1
ATOM 3415 N N . TRP B 1 108 ? -13.378 -18.351 37.519 1.00 12.19 107 TRP B N 1
ATOM 3416 C CA . TRP B 1 108 ? -14.718 -18.769 37.198 1.00 11.77 107 TRP B CA 1
ATOM 3417 C C . TRP B 1 108 ? -15.448 -17.660 36.448 1.00 11.69 107 TRP B C 1
ATOM 3418 O O . TRP B 1 108 ? -15.286 -16.454 36.749 1.00 10.90 107 TRP B O 1
ATOM 3429 N N . HIS B 1 109 ? -16.323 -18.061 35.524 1.00 11.50 108 HIS B N 1
ATOM 3430 C CA . HIS B 1 109 ? -17.073 -17.172 34.673 1.00 11.54 108 HIS B CA 1
ATOM 3431 C C . HIS B 1 109 ? -18.517 -17.551 34.725 1.00 11.51 108 HIS B C 1
ATOM 3432 O O . HIS B 1 109 ? -18.833 -18.728 34.702 1.00 12.13 108 HIS B O 1
ATOM 3439 N N . GLY B 1 110 ? -19.379 -16.537 34.845 1.00 10.86 109 GLY B N 1
ATOM 3440 C CA . GLY B 1 110 ? -20.840 -16.755 34.761 1.00 10.20 109 GLY B CA 1
ATOM 3441 C C . GLY B 1 110 ? -21.226 -17.453 33.473 1.00 10.33 109 GLY B C 1
ATOM 3442 O O . GLY B 1 110 ? -20.653 -17.203 32.407 1.00 9.31 109 GLY B O 1
ATOM 3443 N N . GLY B 1 111 ? -22.195 -18.368 33.551 1.00 9.25 110 GLY B N 1
ATOM 3444 C CA . GLY B 1 111 ? -22.588 -19.207 32.406 1.00 9.74 110 GLY B CA 1
ATOM 3445 C C . GLY B 1 111 ? -23.783 -18.638 31.601 1.00 10.37 110 GLY B C 1
ATOM 3446 O O . GLY B 1 111 ? -23.851 -17.390 31.405 1.00 9.74 110 GLY B O 1
ATOM 3447 N N . MET B 1 112 ? -24.704 -19.504 31.140 1.00 11.43 111 MET B N 1
ATOM 3448 C CA . MET B 1 112 ? -25.791 -19.074 30.250 1.00 11.96 111 MET B CA 1
ATOM 3449 C C . MET B 1 112 ? -26.884 -20.080 30.282 1.00 9.92 111 MET B C 1
ATOM 3450 O O . MET B 1 112 ? -26.611 -21.261 30.599 1.00 9.30 111 MET B O 1
ATOM 3455 N N . PRO B 1 113 ? -28.109 -19.700 29.935 1.00 10.06 112 PRO B N 1
ATOM 3456 C CA . PRO B 1 113 ? -29.124 -20.725 29.821 1.00 10.18 112 PRO B CA 1
ATOM 3457 C C . PRO B 1 113 ? -28.780 -21.652 28.661 1.00 9.82 112 PRO B C 1
ATOM 3458 O O . PRO B 1 113 ? -28.161 -21.195 27.634 1.00 9.62 112 PRO B O 1
ATOM 3462 N N . LEU B 1 114 ? -29.179 -22.914 28.738 1.00 9.67 113 LEU B N 1
ATOM 3463 C CA . LEU B 1 114 ? -29.159 -23.798 27.616 1.00 12.47 113 LEU B CA 1
ATOM 3464 C C . LEU B 1 114 ? -30.596 -23.777 27.037 1.00 13.90 113 LEU B C 1
ATOM 3465 O O . LEU B 1 114 ? -31.539 -24.076 27.711 1.00 17.46 113 LEU B O 1
ATOM 3470 N N . PRO B 1 115 ? -30.775 -23.415 25.826 1.00 21.08 114 PRO B N 1
ATOM 3471 C CA . PRO B 1 115 ? -32.147 -23.471 25.288 1.00 21.21 114 PRO B CA 1
ATOM 3472 C C . PRO B 1 115 ? -32.879 -24.818 25.434 1.00 17.33 114 PRO B C 1
ATOM 3473 O O . PRO B 1 115 ? -32.290 -25.837 25.179 1.00 13.59 114 PRO B O 1
ATOM 3477 N N . LYS B 1 116 ? -34.168 -24.834 25.887 1.00 16.99 115 LYS B N 1
ATOM 3478 C CA . LYS B 1 116 ? -34.831 -26.114 26.087 1.00 16.71 115 LYS B CA 1
ATOM 3479 C C . LYS B 1 116 ? -35.292 -26.689 24.677 1.00 19.58 115 LYS B C 1
ATOM 3480 O O . LYS B 1 116 ? -36.134 -25.971 24.009 1.00 19.14 115 LYS B O 1
ATOM 3486 N N . PRO B 1 117 ? -34.786 -27.905 24.204 1.00 15.58 116 PRO B N 1
ATOM 3487 C CA . PRO B 1 117 ? -35.517 -28.433 23.022 1.00 13.62 116 PRO B CA 1
ATOM 3488 C C . PRO B 1 117 ? -36.965 -28.476 23.311 1.00 13.85 116 PRO B C 1
ATOM 3489 O O . PRO B 1 117 ? -37.423 -28.684 24.455 1.00 12.88 116 PRO B O 1
ATOM 3493 N N . SER B 1 118 ? -37.759 -28.357 22.249 1.00 12.63 117 SER B N 1
ATOM 3494 C CA . SER B 1 118 ? -39.202 -28.560 22.339 1.00 13.58 117 SER B CA 1
ATOM 3495 C C . SER B 1 118 ? -39.564 -29.885 23.000 1.00 13.33 117 SER B C 1
ATOM 3496 O O . SER B 1 118 ? -39.063 -30.981 22.620 1.00 12.16 117 SER B O 1
ATOM 3499 N N . GLY B 1 119 ? -40.391 -29.786 24.047 1.00 14.17 118 GLY B N 1
ATOM 3500 C CA . GLY B 1 119 ? -40.895 -30.908 24.757 1.00 13.66 118 GLY B CA 1
ATOM 3501 C C . GLY B 1 119 ? -40.114 -31.272 26.015 1.00 12.95 118 GLY B C 1
ATOM 3502 O O . GLY B 1 119 ? -40.646 -32.021 26.856 1.00 12.03 118 GLY B O 1
ATOM 3503 N N . TYR B 1 120 ? -38.895 -30.773 26.138 1.00 10.71 119 TYR B N 1
ATOM 3504 C CA . TYR B 1 120 ? -38.078 -30.949 27.342 1.00 10.74 119 TYR B CA 1
ATOM 3505 C C . TYR B 1 120 ? -38.779 -30.272 28.518 1.00 9.68 119 TYR B C 1
ATOM 3506 O O . TYR B 1 120 ? -39.256 -29.118 28.339 1.00 10.02 119 TYR B O 1
ATOM 3515 N N . SER B 1 121 ? -38.873 -30.981 29.657 1.00 8.41 120 SER B N 1
ATOM 3516 C CA . SER B 1 121 ? -39.355 -30.415 30.882 1.00 8.57 120 SER B CA 1
ATOM 3517 C C . SER B 1 121 ? -38.239 -30.414 31.909 1.00 8.59 120 SER B C 1
ATOM 3518 O O . SER B 1 121 ? -37.572 -31.380 32.038 1.00 8.14 120 SER B O 1
ATOM 3521 N N . GLY B 1 122 ? -38.128 -29.334 32.700 1.00 8.84 121 GLY B N 1
ATOM 3522 C CA . GLY B 1 122 ? -36.994 -29.151 33.621 1.00 8.45 121 GLY B CA 1
ATOM 3523 C C . GLY B 1 122 ? -36.792 -30.263 34.653 1.00 7.15 121 GLY B C 1
ATOM 3524 O O . GLY B 1 122 ? -37.733 -30.905 35.206 1.00 9.31 121 GLY B O 1
ATOM 3525 N N . GLY B 1 123 ? -35.540 -30.561 34.795 1.00 7.82 122 GLY B N 1
ATOM 3526 C CA . GLY B 1 123 ? -35.140 -31.715 35.551 1.00 7.53 122 GLY B CA 1
ATOM 3527 C C . GLY B 1 123 ? -33.645 -31.776 35.742 1.00 7.49 122 GLY B C 1
ATOM 3528 O O . GLY B 1 123 ? -32.930 -30.907 35.243 1.00 7.09 122 GLY B O 1
ATOM 3529 N N . PRO B 1 124 ? -33.190 -32.766 36.502 1.00 7.16 123 PRO B N 1
ATOM 3530 C CA . PRO B 1 124 ? -31.737 -32.931 36.669 1.00 6.48 123 PRO B CA 1
ATOM 3531 C C . PRO B 1 124 ? -31.008 -33.203 35.375 1.00 6.62 123 PRO B C 1
ATOM 3532 O O . PRO B 1 124 ? -31.620 -33.776 34.437 1.00 6.29 123 PRO B O 1
ATOM 3536 N N . LEU B 1 125 ? -29.692 -32.945 35.381 1.00 6.27 124 LEU B N 1
ATOM 3537 C CA . LEU B 1 125 ? -28.893 -33.055 34.185 1.00 7.09 124 LEU B CA 1
ATOM 3538 C C . LEU B 1 125 ? -27.777 -34.066 34.355 1.00 7.20 124 LEU B C 1
ATOM 3539 O O . LEU B 1 125 ? -27.312 -34.265 35.517 1.00 6.60 124 LEU B O 1
ATOM 3544 N N . VAL B 1 126 ? -27.360 -34.712 33.240 1.00 7.39 125 VAL B N 1
ATOM 3545 C CA . VAL B 1 126 ? -26.198 -35.572 33.271 1.00 7.82 125 VAL B CA 1
ATOM 3546 C C . VAL B 1 126 ? -25.332 -35.249 32.063 1.00 7.78 125 VAL B C 1
ATOM 3547 O O . VAL B 1 126 ? -25.862 -34.872 30.981 1.00 8.34 125 VAL B O 1
ATOM 3551 N N . THR B 1 127 ? -24.028 -35.355 32.223 1.00 7.65 126 THR B N 1
ATOM 3552 C CA . THR B 1 127 ? -23.136 -35.008 31.122 1.00 7.29 126 THR B CA 1
ATOM 3553 C C . THR B 1 127 ? -22.463 -36.277 30.615 1.00 7.19 126 THR B C 1
ATOM 3554 O O . THR B 1 127 ? -22.245 -37.235 31.355 1.00 8.29 126 THR B O 1
ATOM 3558 N N . GLY B 1 128 ? -22.013 -36.231 29.372 1.00 7.58 127 GLY B N 1
ATOM 3559 C CA . GLY B 1 128 ? -21.193 -37.279 28.768 1.00 8.04 127 GLY B CA 1
ATOM 3560 C C . GLY B 1 128 ? -20.240 -36.671 27.759 1.00 9.37 127 GLY B C 1
ATOM 3561 O O . GLY B 1 128 ? -20.480 -35.597 27.211 1.00 8.44 127 GLY B O 1
ATOM 3562 N N . ILE B 1 129 ? -19.210 -37.392 27.433 1.00 9.30 128 ILE B N 1
ATOM 3563 C CA . ILE B 1 129 ? -18.263 -36.925 26.397 1.00 10.93 128 ILE B CA 1
ATOM 3564 C C . ILE B 1 129 ? -18.548 -37.674 25.139 1.00 10.35 128 ILE B C 1
ATOM 3565 O O . ILE B 1 129 ? -18.480 -38.925 25.084 1.00 11.73 128 ILE B O 1
ATOM 3570 N N . GLY B 1 130 ? -18.942 -36.912 24.130 1.00 10.77 129 GLY B N 1
ATOM 3571 C CA . GLY B 1 130 ? -19.368 -37.439 22.902 1.00 10.72 129 GLY B CA 1
ATOM 3572 C C . GLY B 1 130 ? -18.260 -37.437 21.823 1.00 11.50 129 GLY B C 1
ATOM 3573 O O . GLY B 1 130 ? -17.027 -37.330 22.102 1.00 9.12 129 GLY B O 1
ATOM 3574 N N . ASN B 1 131 ? -18.721 -37.615 20.592 1.00 10.44 130 ASN B N 1
ATOM 3575 C CA . ASN B 1 131 ? -17.826 -37.560 19.432 1.00 11.01 130 ASN B CA 1
ATOM 3576 C C . ASN B 1 131 ? -17.033 -36.279 19.385 1.00 10.51 130 ASN B C 1
ATOM 3577 O O . ASN B 1 131 ? -17.444 -35.211 19.863 1.00 10.65 130 ASN B O 1
ATOM 3582 N N . SER B 1 132 ? -15.785 -36.421 18.951 1.00 12.71 131 SER B N 1
ATOM 3583 C CA . SER B 1 132 ? -14.833 -35.260 18.889 1.00 14.66 131 SER B CA 1
ATOM 3584 C C . SER B 1 132 ? -14.653 -34.598 20.251 1.00 13.94 131 SER B C 1
ATOM 3585 O O . SER B 1 132 ? -14.345 -33.391 20.358 1.00 13.84 131 SER B O 1
ATOM 3588 N N . ASN B 1 133 ? -14.869 -35.354 21.296 1.00 12.36 132 ASN B N 1
ATOM 3589 C CA . ASN B 1 133 ? -14.880 -34.860 22.675 1.00 13.85 132 ASN B CA 1
ATOM 3590 C C . ASN B 1 133 ? -15.856 -33.736 22.936 1.00 11.13 132 ASN B C 1
ATOM 3591 O O . ASN B 1 133 ? -15.685 -32.939 23.851 1.00 11.52 132 ASN B O 1
ATOM 3596 N N . TYR B 1 134 ? -16.916 -33.671 22.152 1.00 9.26 133 TYR B N 1
ATOM 3597 C CA . TYR B 1 134 ? -17.894 -32.647 22.377 1.00 9.18 133 TYR B CA 1
ATOM 3598 C C . TYR B 1 134 ? -18.673 -33.013 23.651 1.00 8.15 133 TYR B C 1
ATOM 3599 O O . TYR B 1 134 ? -19.251 -34.088 23.776 1.00 8.30 133 TYR B O 1
ATOM 3608 N N . LEU B 1 135 ? -18.739 -32.074 24.571 1.00 8.11 134 LEU B N 1
ATOM 3609 C CA . LEU B 1 135 ? -19.569 -32.252 25.772 1.00 7.81 134 LEU B CA 1
ATOM 3610 C C . LEU B 1 135 ? -21.059 -32.319 25.494 1.00 7.68 134 LEU B C 1
ATOM 3611 O O . LEU B 1 135 ? -21.614 -31.463 24.797 1.00 7.88 134 LEU B O 1
ATOM 3616 N N . GLN B 1 136 ? -21.758 -33.316 26.048 1.00 7.04 135 GLN B N 1
ATOM 3617 C CA . GLN B 1 136 ? -23.198 -33.493 25.835 1.00 6.95 135 GLN B CA 1
ATOM 3618 C C . GLN B 1 136 ? -23.865 -33.310 27.177 1.00 7.43 135 GLN B C 1
ATOM 3619 O O . GLN B 1 136 ? -23.403 -33.900 28.187 1.00 7.84 135 GLN B O 1
ATOM 3625 N N . VAL B 1 137 ? -24.987 -32.617 27.176 1.00 6.69 136 VAL B N 1
ATOM 3626 C CA . VAL B 1 137 ? -25.742 -32.394 28.402 1.00 6.79 136 VAL B CA 1
ATOM 3627 C C . VAL B 1 137 ? -27.126 -33.001 28.126 1.00 6.46 136 VAL B C 1
ATOM 3628 O O . VAL B 1 137 ? -27.871 -32.520 27.208 1.00 6.25 136 VAL B O 1
ATOM 3632 N N . ILE B 1 138 ? -27.484 -34.002 28.934 1.00 6.09 137 ILE B N 1
ATOM 3633 C CA . ILE B 1 138 ? -28.646 -34.811 28.726 1.00 6.77 137 ILE B CA 1
ATOM 3634 C C . ILE B 1 138 ? -29.619 -34.648 29.925 1.00 6.30 137 ILE B C 1
ATOM 3635 O O . ILE B 1 138 ? -29.185 -34.459 31.014 1.00 6.15 137 ILE B O 1
ATOM 3640 N N . GLY B 1 139 ? -30.952 -34.777 29.713 1.00 6.01 138 GLY B N 1
ATOM 3641 C CA . GLY B 1 139 ? -31.916 -34.804 30.792 1.00 6.13 138 GLY B CA 1
ATOM 3642 C C . GLY B 1 139 ? -31.738 -36.105 31.566 1.00 6.68 138 GLY B C 1
ATOM 3643 O O . GLY B 1 139 ? -31.785 -37.195 30.961 1.00 8.08 138 GLY B O 1
ATOM 3644 N N . ALA B 1 140 ? -31.437 -36.012 32.850 1.00 6.44 139 ALA B N 1
ATOM 3645 C CA . ALA B 1 140 ? -31.135 -37.169 33.644 1.00 6.88 139 ALA B CA 1
ATOM 3646 C C . ALA B 1 140 ? -32.346 -37.909 34.121 1.00 7.07 139 ALA B C 1
ATOM 3647 O O . ALA B 1 140 ? -32.204 -39.019 34.614 1.00 7.45 139 ALA B O 1
ATOM 3649 N N . ARG B 1 141 ? -33.525 -37.347 33.958 1.00 7.76 140 ARG B N 1
ATOM 3650 C CA . ARG B 1 141 ? -34.811 -38.024 34.229 1.00 8.33 140 ARG B CA 1
ATOM 3651 C C . ARG B 1 141 ? -35.590 -37.859 32.931 1.00 8.37 140 ARG B C 1
ATOM 3652 O O . ARG B 1 141 ? -35.591 -36.754 32.323 1.00 8.69 140 ARG B O 1
ATOM 3660 N N . VAL B 1 142 ? -36.322 -38.892 32.530 1.00 7.79 141 VAL B N 1
ATOM 3661 C CA . VAL B 1 142 ? -37.133 -38.856 31.325 1.00 7.33 141 VAL B CA 1
ATOM 3662 C C . VAL B 1 142 ? -38.582 -39.095 31.657 1.00 7.51 141 VAL B C 1
ATOM 3663 O O . VAL B 1 142 ? -38.877 -40.054 32.382 1.00 7.74 141 VAL B O 1
ATOM 3667 N N . GLU B 1 143 ? -39.453 -38.240 31.177 1.00 7.81 142 GLU B N 1
ATOM 3668 C CA . GLU B 1 143 ? -40.892 -38.444 31.355 1.00 8.82 142 GLU B CA 1
ATOM 3669 C C . GLU B 1 143 ? -41.499 -39.165 30.183 1.00 10.23 142 GLU B C 1
ATOM 3670 O O . GLU B 1 143 ? -42.256 -40.137 30.379 1.00 9.70 142 GLU B O 1
ATOM 3676 N N . SER B 1 144 ? -41.193 -38.687 28.979 1.00 10.87 143 SER B N 1
ATOM 3677 C CA . SER B 1 144 ? -41.633 -39.314 27.736 1.00 12.80 143 SER B CA 1
ATOM 3678 C C . SER B 1 144 ? -40.446 -39.655 26.794 1.00 11.26 143 SER B C 1
ATOM 3679 O O . SER B 1 144 ? -39.910 -40.779 26.771 1.00 12.75 143 SER B O 1
ATOM 3682 N N . SER B 1 145 ? -39.979 -38.678 26.075 1.00 10.03 144 SER B N 1
ATOM 3683 C CA . SER B 1 145 ? -38.792 -38.815 25.271 1.00 9.80 144 SER B CA 1
ATOM 3684 C C . SER B 1 145 ? -37.537 -38.451 26.058 1.00 7.91 144 SER B C 1
ATOM 3685 O O . SER B 1 145 ? -37.571 -37.416 26.739 1.00 7.66 144 SER B O 1
ATOM 3688 N N . PRO B 1 146 ? -36.448 -39.194 25.882 1.00 7.24 145 PRO B N 1
ATOM 3689 C CA . PRO B 1 146 ? -35.198 -38.630 26.297 1.00 7.13 145 PRO B CA 1
ATOM 3690 C C . PRO B 1 146 ? -34.837 -37.368 25.475 1.00 7.00 145 PRO B C 1
ATOM 3691 O O . PRO B 1 146 ? -35.281 -37.182 24.296 1.00 5.95 145 PRO B O 1
ATOM 3695 N N . TYR B 1 147 ? -33.965 -36.525 26.079 1.00 6.82 146 TYR B N 1
ATOM 3696 C CA . TYR B 1 147 ? -33.456 -35.326 25.452 1.00 6.28 146 TYR B CA 1
ATOM 3697 C C . TYR B 1 147 ? -31.994 -35.136 25.616 1.00 6.77 146 TYR B C 1
ATOM 3698 O O . TYR B 1 147 ? -31.481 -35.186 26.763 1.00 7.42 146 TYR B O 1
ATOM 3707 N N . LEU B 1 148 ? -31.372 -34.717 24.510 1.00 6.25 147 LEU B N 1
ATOM 3708 C CA . LEU B 1 148 ? -30.118 -34.005 24.579 1.00 6.36 147 LEU B CA 1
ATOM 3709 C C . LEU B 1 148 ? -30.529 -32.547 24.784 1.00 7.46 147 LEU B C 1
ATOM 3710 O O . LEU B 1 148 ? -31.182 -31.941 23.886 1.00 7.30 147 LEU B O 1
ATOM 3715 N N . VAL B 1 149 ? -30.162 -31.958 25.927 1.00 7.25 148 VAL B N 1
ATOM 3716 C CA . VAL B 1 149 ? -30.492 -30.580 26.190 1.00 7.80 148 VAL B CA 1
ATOM 3717 C C . VAL B 1 149 ? -29.619 -29.616 25.342 1.00 7.17 148 VAL B C 1
ATOM 3718 O O . VAL B 1 149 ? -30.102 -28.621 24.762 1.00 8.10 148 VAL B O 1
ATOM 3722 N N . ALA B 1 150 ? -28.343 -29.957 25.293 1.00 7.77 149 ALA B N 1
ATOM 3723 C CA . ALA B 1 150 ? -27.363 -29.163 24.603 1.00 8.33 149 ALA B CA 1
ATOM 3724 C C . ALA B 1 150 ? -26.078 -29.901 24.416 1.00 8.00 149 ALA B C 1
ATOM 3725 O O . ALA B 1 150 ? -25.787 -30.895 25.045 1.00 7.75 149 ALA B O 1
ATOM 3727 N N . TRP B 1 151 ? -25.278 -29.394 23.488 1.00 7.16 150 TRP B N 1
ATOM 3728 C CA . TRP B 1 151 ? -23.901 -29.845 23.322 1.00 7.57 150 TRP B CA 1
ATOM 3729 C C . TRP B 1 151 ? -22.965 -28.715 23.060 1.00 7.70 150 TRP B C 1
ATOM 3730 O O . TRP B 1 151 ? -23.399 -27.647 22.554 1.00 7.68 150 TRP B O 1
ATOM 3741 N N . GLN B 1 152 ? -21.691 -28.963 23.406 1.00 7.48 151 GLN B N 1
ATOM 3742 C CA . GLN B 1 152 ? -20.679 -27.906 23.318 1.00 7.47 151 GLN B CA 1
ATOM 3743 C C . GLN B 1 152 ? -19.552 -28.334 22.377 1.00 8.53 151 GLN B C 1
ATOM 3744 O O . GLN B 1 152 ? -19.061 -29.501 22.405 1.00 8.81 151 GLN B O 1
ATOM 3750 N N . ASP B 1 153 ? -19.179 -27.440 21.479 1.00 7.44 152 ASP B N 1
ATOM 3751 C CA . ASP B 1 153 ? -18.095 -27.736 20.556 1.00 8.83 152 ASP B CA 1
ATOM 3752 C C . ASP B 1 153 ? -16.708 -27.521 21.168 1.00 9.29 152 ASP B C 1
ATOM 3753 O O . ASP B 1 153 ? -16.608 -27.109 22.314 1.00 9.33 152 ASP B O 1
ATOM 3758 N N . ASN B 1 154 ? -15.668 -27.801 20.376 1.00 9.39 153 ASN B N 1
ATOM 3759 C CA . ASN B 1 154 ? -14.293 -27.625 20.881 1.00 10.48 153 ASN B CA 1
ATOM 3760 C C . ASN B 1 154 ? -13.810 -26.226 21.014 1.00 10.19 153 ASN B C 1
ATOM 3761 O O . ASN B 1 154 ? -12.734 -26.013 21.549 1.00 9.53 153 ASN B O 1
ATOM 3766 N N . GLY B 1 155 ? -14.598 -25.231 20.560 1.00 9.56 154 GLY B N 1
ATOM 3767 C CA . GLY B 1 155 ? -14.376 -23.833 20.795 1.00 10.27 154 GLY B CA 1
ATOM 3768 C C . GLY B 1 155 ? -15.041 -23.255 22.018 1.00 10.29 154 GLY B C 1
ATOM 3769 O O . GLY B 1 155 ? -14.898 -22.098 22.302 1.00 11.28 154 GLY B O 1
ATOM 3770 N N . GLY B 1 156 ? -15.978 -24.017 22.613 1.00 9.32 155 GLY B N 1
ATOM 3771 C CA . GLY B 1 156 ? -16.804 -23.545 23.689 1.00 9.95 155 GLY B CA 1
ATOM 3772 C C . GLY B 1 156 ? -18.233 -23.126 23.396 1.00 9.52 155 GLY B C 1
ATOM 3773 O O . GLY B 1 156 ? -18.947 -22.747 24.339 1.00 10.40 155 GLY B O 1
ATOM 3774 N N . ASN B 1 157 ? -18.619 -23.120 22.130 1.00 9.04 156 ASN B N 1
ATOM 3775 C CA . ASN B 1 157 ? -19.929 -22.668 21.782 1.00 9.69 156 ASN B CA 1
ATOM 3776 C C . ASN B 1 157 ? -20.929 -23.804 22.116 1.00 8.67 156 ASN B C 1
ATOM 3777 O O . ASN B 1 157 ? -20.689 -24.991 21.760 1.00 9.18 156 ASN B O 1
ATOM 3782 N N . TRP B 1 158 ? -22.062 -23.375 22.645 1.00 9.04 157 TRP B N 1
ATOM 3783 C CA . TRP B 1 158 ? -23.214 -24.251 22.909 1.00 9.46 157 TRP B CA 1
ATOM 3784 C C . TRP B 1 158 ? -24.224 -24.355 21.793 1.00 10.25 157 TRP B C 1
ATOM 3785 O O . TRP B 1 158 ? -24.582 -23.351 21.184 1.00 11.47 157 TRP B O 1
ATOM 3796 N N . HIS B 1 159 ? -24.747 -25.556 21.576 1.00 9.11 158 HIS B N 1
ATOM 3797 C CA . HIS B 1 159 ? -25.627 -25.872 20.527 1.00 8.42 158 HIS B CA 1
ATOM 3798 C C . HIS B 1 159 ? -26.933 -26.391 21.040 1.00 8.87 158 HIS B C 1
ATOM 3799 O O . HIS B 1 159 ? -26.924 -27.170 21.985 1.00 8.36 158 HIS B O 1
ATOM 3806 N N . ALA B 1 160 ? -28.020 -26.072 20.343 1.00 7.96 159 ALA B N 1
ATOM 3807 C CA . ALA B 1 160 ? -29.333 -26.594 20.674 1.00 10.20 159 ALA B CA 1
ATOM 3808 C C . ALA B 1 160 ? -29.392 -28.094 20.701 1.00 9.15 159 ALA B C 1
ATOM 3809 O O . ALA B 1 160 ? -28.699 -28.788 19.896 1.00 7.98 159 ALA B O 1
ATOM 3811 N N . GLY B 1 161 ? -30.287 -28.578 21.568 1.00 9.00 160 GLY B N 1
ATOM 3812 C CA . GLY B 1 161 ? -30.470 -29.994 21.688 1.00 8.25 160 GLY B CA 1
ATOM 3813 C C . GLY B 1 161 ? -31.556 -30.560 20.813 1.00 8.68 160 GLY B C 1
ATOM 3814 O O . GLY B 1 161 ? -31.977 -29.945 19.839 1.00 8.23 160 GLY B O 1
ATOM 3815 N N . MET B 1 162 ? -32.013 -31.759 21.165 1.00 8.26 161 MET B N 1
ATOM 3816 C CA . MET B 1 162 ? -32.972 -32.506 20.359 1.00 8.96 161 MET B CA 1
ATOM 3817 C C . MET B 1 162 ? -33.481 -33.684 21.165 1.00 9.03 161 MET B C 1
ATOM 3818 O O . MET B 1 162 ? -32.790 -34.122 22.055 1.00 9.33 161 MET B O 1
ATOM 3823 N N . PRO B 1 163 ? -34.577 -34.320 20.734 1.00 9.18 162 PRO B N 1
ATOM 3824 C CA . PRO B 1 163 ? -34.908 -35.620 21.346 1.00 9.01 162 PRO B CA 1
ATOM 3825 C C . PRO B 1 163 ? -33.908 -36.657 21.006 1.00 8.49 162 PRO B C 1
ATOM 3826 O O . PRO B 1 163 ? -33.234 -36.574 19.934 1.00 8.40 162 PRO B O 1
ATOM 3830 N N . LEU B 1 164 ? -33.735 -37.598 21.929 1.00 8.84 163 LEU B N 1
ATOM 3831 C CA . LEU B 1 164 ? -32.868 -38.752 21.693 1.00 8.54 163 LEU B CA 1
ATOM 3832 C C . LEU B 1 164 ? -33.793 -39.985 21.732 1.00 8.25 163 LEU B C 1
ATOM 3833 O O . LEU B 1 164 ? -34.890 -39.892 22.307 1.00 8.69 163 LEU B O 1
ATOM 3838 N N . PRO B 1 165 ? -33.414 -41.060 21.091 1.00 9.38 164 PRO B N 1
ATOM 3839 C CA . PRO B 1 165 ? -34.335 -42.252 21.048 1.00 9.74 164 PRO B CA 1
ATOM 3840 C C . PRO B 1 165 ? -34.508 -42.956 22.319 1.00 8.53 164 PRO B C 1
ATOM 3841 O O . PRO B 1 165 ? -33.559 -43.098 23.069 1.00 8.30 164 PRO B O 1
ATOM 3845 N N . ASN B 1 166 ? -35.749 -43.375 22.621 1.00 8.13 165 ASN B N 1
ATOM 3846 C CA . ASN B 1 166 ? -35.955 -44.401 23.645 1.00 7.88 165 ASN B CA 1
ATOM 3847 C C . ASN B 1 166 ? -35.302 -45.728 23.272 1.00 7.47 165 ASN B C 1
ATOM 3848 O O . ASN B 1 166 ? -35.079 -45.982 22.090 1.00 8.09 165 ASN B O 1
ATOM 3853 N N . PRO B 1 167 ? -35.088 -46.620 24.221 1.00 6.97 166 PRO B N 1
ATOM 3854 C CA . PRO B 1 167 ? -34.634 -47.907 23.813 1.00 6.99 166 PRO B CA 1
ATOM 3855 C C . PRO B 1 167 ? -35.711 -48.718 23.095 1.00 7.13 166 PRO B C 1
ATOM 3856 O O . PRO B 1 167 ? -36.888 -48.436 23.174 1.00 6.70 166 PRO B O 1
ATOM 3860 N N . SER B 1 168 ? -35.264 -49.756 22.418 1.00 7.69 167 SER B N 1
ATOM 3861 C CA . SER B 1 168 ? -36.143 -50.790 21.860 1.00 8.14 167 SER B CA 1
ATOM 3862 C C . SER B 1 168 ? -37.289 -51.163 22.792 1.00 8.61 167 SER B C 1
ATOM 3863 O O . SER B 1 168 ? -37.075 -51.553 23.925 1.00 7.28 167 SER B O 1
ATOM 3866 N N . GLY B 1 169 ? -38.527 -51.072 22.307 1.00 7.71 168 GLY B N 1
ATOM 3867 C CA . GLY B 1 169 ? -39.694 -51.562 23.013 1.00 9.06 168 GLY B CA 1
ATOM 3868 C C . GLY B 1 169 ? -40.240 -50.869 24.202 1.00 9.27 168 GLY B C 1
ATOM 3869 O O . GLY B 1 169 ? -41.208 -51.366 24.832 1.00 10.17 168 GLY B O 1
ATOM 3870 N N . TYR B 1 170 ? -39.656 -49.750 24.628 1.00 8.60 169 TYR B N 1
ATOM 3871 C CA . TYR B 1 170 ? -40.019 -49.125 25.863 1.00 8.50 169 TYR B CA 1
ATOM 3872 C C . TYR B 1 170 ? -40.025 -47.589 25.816 1.00 9.54 169 TYR B C 1
ATOM 3873 O O . TYR B 1 170 ? -39.084 -46.968 25.320 1.00 9.57 169 TYR B O 1
ATOM 3882 N N . ALA B 1 171 ? -41.114 -46.997 26.315 1.00 9.78 170 ALA B N 1
ATOM 3883 C CA . ALA B 1 171 ? -41.236 -45.561 26.360 1.00 9.77 170 ALA B CA 1
ATOM 3884 C C . ALA B 1 171 ? -41.902 -45.165 27.669 1.00 10.15 170 ALA B C 1
ATOM 3885 O O . ALA B 1 171 ? -42.619 -44.172 27.744 1.00 11.29 170 ALA B O 1
ATOM 3887 N N . GLY B 1 172 ? -41.613 -45.881 28.748 1.00 9.38 171 GLY B N 1
ATOM 3888 C CA . GLY B 1 172 ? -42.248 -45.601 30.025 1.00 8.93 171 GLY B CA 1
ATOM 3889 C C . GLY B 1 172 ? -41.608 -44.581 30.917 1.00 8.99 171 GLY B C 1
ATOM 3890 O O . GLY B 1 172 ? -42.091 -44.443 32.071 1.00 9.49 171 GLY B O 1
ATOM 3891 N N . GLY B 1 173 ? -40.568 -43.885 30.445 1.00 7.52 172 GLY B N 1
ATOM 3892 C CA . GLY B 1 173 ? -39.839 -42.905 31.211 1.00 7.91 172 GLY B CA 1
ATOM 3893 C C . GLY B 1 173 ? -38.701 -43.572 31.966 1.00 7.94 172 GLY B C 1
ATOM 3894 O O . GLY B 1 173 ? -38.688 -44.798 32.100 1.00 6.82 172 GLY B O 1
ATOM 3895 N N . PHE B 1 174 ? -37.802 -42.751 32.502 1.00 6.90 173 PHE B N 1
ATOM 3896 C CA . PHE B 1 174 ? -36.588 -43.149 33.162 1.00 7.12 173 PHE B CA 1
ATOM 3897 C C . PHE B 1 174 ? -36.451 -42.375 34.452 1.00 7.40 173 PHE B C 1
ATOM 3898 O O . PHE B 1 174 ? -36.627 -41.141 34.436 1.00 6.66 173 PHE B O 1
ATOM 3906 N N . GLN B 1 175 ? -36.204 -43.109 35.531 1.00 6.90 174 GLN B N 1
ATOM 3907 C CA . GLN B 1 175 ? -35.860 -42.518 36.823 1.00 7.45 174 GLN B CA 1
ATOM 3908 C C . GLN B 1 175 ? -34.546 -41.772 36.764 1.00 7.70 174 GLN B C 1
ATOM 3909 O O . GLN B 1 175 ? -34.419 -40.725 37.401 1.00 8.08 174 GLN B O 1
ATOM 3915 N N . GLN B 1 176 ? -33.611 -42.304 36.066 1.00 7.12 175 GLN B N 1
ATOM 3916 C CA . GLN B 1 176 ? -32.253 -41.832 36.115 1.00 8.02 175 GLN B CA 1
ATOM 3917 C C . GLN B 1 176 ? -31.488 -42.290 34.910 1.00 7.68 175 GLN B C 1
ATOM 3918 O O . GLN B 1 176 ? -31.569 -43.471 34.580 1.00 8.07 175 GLN B O 1
ATOM 3924 N N . LEU B 1 177 ? -30.716 -41.391 34.286 1.00 7.36 176 LEU B N 1
ATOM 3925 C CA . LEU B 1 177 ? -29.770 -41.723 33.189 1.00 8.12 176 LEU B CA 1
ATOM 3926 C C . LEU B 1 177 ? -28.394 -41.447 33.646 1.00 7.90 176 LEU B C 1
ATOM 3927 O O . LEU B 1 177 ? -28.213 -40.516 34.464 1.00 8.61 176 LEU B O 1
ATOM 3932 N N . ALA B 1 178 ? -27.444 -42.289 33.202 1.00 7.22 177 ALA B N 1
ATOM 3933 C CA . ALA B 1 178 ? -26.035 -42.126 33.486 1.00 7.28 177 ALA B CA 1
ATOM 3934 C C . ALA B 1 178 ? -25.269 -42.403 32.203 1.00 6.95 177 ALA B C 1
ATOM 3935 O O . ALA B 1 178 ? -25.817 -42.960 31.217 1.00 6.80 177 ALA B O 1
ATOM 3937 N N . THR B 1 179 ? -24.061 -41.900 32.151 1.00 6.82 178 THR B N 1
ATOM 3938 C CA . THR B 1 179 ? -23.269 -41.997 30.913 1.00 8.16 178 THR B CA 1
ATOM 3939 C C . THR B 1 179 ? -21.906 -42.614 31.114 1.00 8.31 178 THR B C 1
ATOM 3940 O O . THR B 1 179 ? -21.309 -42.569 32.225 1.00 8.54 178 THR B O 1
ATOM 3944 N N . GLY B 1 180 ? -21.369 -43.184 30.050 1.00 9.15 179 GLY B N 1
ATOM 3945 C CA . GLY B 1 180 ? -19.978 -43.520 30.025 1.00 8.99 179 GLY B CA 1
ATOM 3946 C C . GLY B 1 180 ? -19.507 -43.842 28.640 1.00 10.34 179 GLY B C 1
ATOM 3947 O O . GLY B 1 180 ? -20.342 -43.945 27.751 1.00 9.27 179 GLY B O 1
ATOM 3948 N N . ASN B 1 181 ? -18.207 -44.024 28.476 1.00 10.91 180 ASN B N 1
ATOM 3949 C CA . ASN B 1 181 ? -17.681 -44.296 27.135 1.00 11.81 180 ASN B CA 1
ATOM 3950 C C . ASN B 1 181 ? -17.354 -45.740 27.034 1.00 12.40 180 ASN B C 1
ATOM 3951 O O . ASN B 1 181 ? -16.677 -46.289 27.900 1.00 10.11 180 ASN B O 1
ATOM 3956 N N . GLY B 1 182 ? -17.798 -46.328 25.905 1.00 13.42 181 GLY B N 1
ATOM 3957 C CA . GLY B 1 182 ? -17.618 -47.684 25.634 1.00 14.05 181 GLY B CA 1
ATOM 3958 C C . GLY B 1 182 ? -16.680 -48.006 24.505 1.00 14.57 181 GLY B C 1
ATOM 3959 O O . GLY B 1 182 ? -15.678 -47.360 24.361 1.00 14.82 181 GLY B O 1
ATOM 3960 N N . ASN B 1 183 ? -17.117 -48.953 23.672 1.00 13.76 182 ASN B N 1
ATOM 3961 C CA . ASN B 1 183 ? -16.284 -49.460 22.563 1.00 13.61 182 ASN B CA 1
ATOM 3962 C C . ASN B 1 183 ? -16.078 -48.289 21.652 1.00 13.69 182 ASN B C 1
ATOM 3963 O O . ASN B 1 183 ? -16.964 -47.481 21.424 1.00 11.56 182 ASN B O 1
ATOM 3968 N N . ASP B 1 184 ? -14.849 -48.230 21.095 1.00 12.82 183 ASP B N 1
ATOM 3969 C CA . ASP B 1 184 ? -14.436 -47.137 20.214 1.00 13.20 183 ASP B CA 1
ATOM 3970 C C . ASP B 1 184 ? -14.712 -45.718 20.768 1.00 12.13 183 ASP B C 1
ATOM 3971 O O . ASP B 1 184 ? -14.876 -44.767 20.011 1.00 12.55 183 ASP B O 1
ATOM 3976 N N . HIS B 1 185 ? -14.662 -45.596 22.076 1.00 11.88 184 HIS B N 1
ATOM 3977 C CA . HIS B 1 185 ? -14.952 -44.393 22.836 1.00 14.63 184 HIS B CA 1
ATOM 3978 C C . HIS B 1 185 ? -16.378 -43.870 22.633 1.00 12.25 184 HIS B C 1
ATOM 3979 O O . HIS B 1 185 ? -16.652 -42.771 23.062 1.00 14.73 184 HIS B O 1
ATOM 3986 N N . PHE B 1 186 ? -17.271 -44.669 22.071 1.00 9.53 185 PHE B N 1
ATOM 3987 C CA . PHE B 1 186 ? -18.656 -44.261 21.840 1.00 9.29 185 PHE B CA 1
ATOM 3988 C C . PHE B 1 186 ? -19.382 -44.000 23.167 1.00 8.47 185 PHE B C 1
ATOM 3989 O O . PHE B 1 186 ? -19.408 -44.853 24.087 1.00 7.94 185 PHE B O 1
ATOM 3997 N N . LEU B 1 187 ? -20.056 -42.832 23.225 1.00 8.29 186 LEU B N 1
ATOM 3998 C CA . LEU B 1 187 ? -20.837 -42.473 24.403 1.00 8.25 186 LEU B CA 1
ATOM 3999 C C . LEU B 1 187 ? -22.063 -43.336 24.565 1.00 7.72 186 LEU B C 1
ATOM 4000 O O . LEU B 1 187 ? -22.854 -43.442 23.665 1.00 8.66 186 LEU B O 1
ATOM 4005 N N . GLN B 1 188 ? -22.220 -43.964 25.752 1.00 7.73 187 GLN B N 1
ATOM 4006 C CA . GLN B 1 188 ? -23.368 -44.817 26.089 1.00 8.33 187 GLN B CA 1
ATOM 4007 C C . GLN B 1 188 ? -24.174 -44.100 27.150 1.00 7.64 187 GLN B C 1
ATOM 4008 O O . GLN B 1 188 ? -23.580 -43.614 28.116 1.00 7.75 187 GLN B O 1
ATOM 4014 N N . VAL B 1 189 ? -25.510 -44.113 26.995 1.00 6.99 188 VAL B N 1
ATOM 4015 C CA . VAL B 1 189 ? -26.389 -43.494 27.973 1.00 6.93 188 VAL B CA 1
ATOM 4016 C C . VAL B 1 189 ? -27.238 -44.637 28.461 1.00 7.24 188 VAL B C 1
ATOM 4017 O O . VAL B 1 189 ? -28.097 -45.170 27.733 1.00 7.34 188 VAL B O 1
ATOM 4021 N N . VAL B 1 190 ? -27.062 -45.001 29.724 1.00 7.38 189 VAL B N 1
ATOM 4022 C CA . VAL B 1 190 ? -27.811 -46.048 30.355 1.00 7.55 189 VAL B CA 1
ATOM 4023 C C . VAL B 1 190 ? -28.841 -45.453 31.279 1.00 7.65 189 VAL B C 1
ATOM 4024 O O . VAL B 1 190 ? -28.756 -44.287 31.710 1.00 7.57 189 VAL B O 1
ATOM 4028 N N . GLY B 1 191 ? -29.824 -46.223 31.633 1.00 7.39 190 GLY B N 1
ATOM 4029 C CA . GLY B 1 191 ? -30.925 -45.658 32.430 1.00 7.66 190 GLY B CA 1
ATOM 4030 C C . GLY B 1 191 ? -31.684 -46.719 33.199 1.00 8.77 190 GLY B C 1
ATOM 4031 O O . GLY B 1 191 ? -31.771 -47.851 32.776 1.00 7.58 190 GLY B O 1
ATOM 4032 N N . VAL B 1 192 ? -32.247 -46.314 34.315 1.00 7.83 191 VAL B N 1
ATOM 4033 C CA . VAL B 1 192 ? -33.214 -47.104 35.088 1.00 8.97 191 VAL B CA 1
ATOM 4034 C C . VAL B 1 192 ? -34.609 -46.671 34.719 1.00 7.85 191 VAL B C 1
ATOM 4035 O O . VAL B 1 192 ? -35.007 -45.480 34.908 1.00 7.55 191 VAL B O 1
ATOM 4039 N N . GLY B 1 193 ? -35.370 -47.568 34.088 1.00 7.07 192 GLY B N 1
ATOM 4040 C CA . GLY B 1 193 ? -36.747 -47.232 33.706 1.00 7.32 192 GLY B CA 1
ATOM 4041 C C . GLY B 1 193 ? -37.642 -46.965 34.846 1.00 7.77 192 GLY B C 1
ATOM 4042 O O . GLY B 1 193 ? -37.348 -47.342 35.957 1.00 8.08 192 GLY B O 1
ATOM 4043 N N . ASN B 1 194 ? -38.812 -46.392 34.559 1.00 9.09 193 ASN B N 1
ATOM 4044 C CA . ASN B 1 194 ? -39.890 -46.367 35.517 1.00 9.16 193 ASN B CA 1
ATOM 4045 C C . ASN B 1 194 ? -40.429 -47.719 35.795 1.00 9.38 193 ASN B C 1
ATOM 4046 O O . ASN B 1 194 ? -41.182 -47.891 36.845 1.00 10.36 193 ASN B O 1
ATOM 4051 N N . ASP B 1 195 ? -40.076 -48.692 34.951 1.00 7.90 194 ASP B N 1
ATOM 4052 C CA . ASP B 1 195 ? -40.312 -50.106 35.261 1.00 8.74 194 ASP B CA 1
ATOM 4053 C C . ASP B 1 195 ? -39.285 -50.739 36.174 1.00 9.82 194 ASP B C 1
ATOM 4054 O O . ASP B 1 195 ? -39.416 -51.920 36.567 1.00 10.23 194 ASP B O 1
ATOM 4059 N N . GLY B 1 196 ? -38.302 -49.959 36.590 1.00 8.34 195 GLY B N 1
ATOM 4060 C CA . GLY B 1 196 ? -37.206 -50.476 37.418 1.00 8.62 195 GLY B CA 1
ATOM 4061 C C . GLY B 1 196 ? -36.120 -51.241 36.678 1.00 7.70 195 GLY B C 1
ATOM 4062 O O . GLY B 1 196 ? -35.148 -51.750 37.313 1.00 7.63 195 GLY B O 1
ATOM 4063 N N . ASN B 1 197 ? -36.257 -51.440 35.390 1.00 7.87 196 ASN B N 1
ATOM 4064 C CA . ASN B 1 197 ? -35.326 -52.244 34.617 1.00 7.49 196 ASN B CA 1
ATOM 4065 C C . ASN B 1 197 ? -34.157 -51.358 34.108 1.00 7.56 196 ASN B C 1
ATOM 4066 O O . ASN B 1 197 ? -34.333 -50.168 33.889 1.00 7.23 196 ASN B O 1
ATOM 4071 N N . ALA B 1 198 ? -32.989 -51.973 33.878 1.00 7.04 197 ALA B N 1
ATOM 4072 C CA . ALA B 1 198 ? -31.818 -51.308 33.394 1.00 7.30 197 ALA B CA 1
ATOM 4073 C C . ALA B 1 198 ? -31.729 -51.398 31.897 1.00 7.52 197 ALA B C 1
ATOM 4074 O O . ALA B 1 198 ? -31.825 -52.511 31.315 1.00 7.88 197 ALA B O 1
ATOM 4076 N N . TYR B 1 199 ? -31.499 -50.240 31.273 1.00 7.19 198 TYR B N 1
ATOM 4077 C CA . TYR B 1 199 ? -31.435 -50.138 29.828 1.00 7.58 198 TYR B CA 1
ATOM 4078 C C . TYR B 1 199 ? -30.191 -49.403 29.348 1.00 8.12 198 TYR B C 1
ATOM 4079 O O . TYR B 1 199 ? -29.668 -48.544 30.033 1.00 8.38 198 TYR B O 1
ATOM 4088 N N . LEU B 1 200 ? -29.782 -49.713 28.118 1.00 8.28 199 LEU B N 1
ATOM 4089 C CA . LEU B 1 200 ? -28.983 -48.799 27.312 1.00 8.09 199 LEU B CA 1
ATOM 4090 C C . LEU B 1 200 ? -30.071 -48.023 26.623 1.00 8.30 199 LEU B C 1
ATOM 4091 O O . LEU B 1 200 ? -30.845 -48.579 25.881 1.00 8.14 199 LEU B O 1
ATOM 4096 N N . VAL B 1 201 ? -30.201 -46.750 26.935 1.00 7.83 200 VAL B N 1
ATOM 4097 C CA . VAL B 1 201 ? -31.224 -45.902 26.404 1.00 7.64 200 VAL B CA 1
ATOM 4098 C C . VAL B 1 201 ? -30.879 -45.596 24.994 1.00 7.98 200 VAL B C 1
ATOM 4099 O O . VAL B 1 201 ? -31.693 -45.812 24.057 1.00 7.23 200 VAL B O 1
ATOM 4103 N N . THR B 1 202 ? -29.643 -45.118 24.775 1.00 7.58 201 THR B N 1
ATOM 4104 C CA . THR B 1 202 ? -29.254 -44.674 23.449 1.00 7.81 201 THR B CA 1
ATOM 4105 C C . THR B 1 202 ? -27.721 -44.579 23.449 1.00 8.16 201 THR B C 1
ATOM 4106 O O . THR B 1 202 ? -27.043 -44.560 24.554 1.00 7.72 201 THR B O 1
ATOM 4110 N N . TRP B 1 203 ? -27.113 -44.648 22.275 1.00 8.65 202 TRP B N 1
ATOM 4111 C CA . TRP B 1 203 ? -25.678 -44.490 22.199 1.00 9.13 202 TRP B CA 1
ATOM 4112 C C . TRP B 1 203 ? -25.307 -43.682 20.948 1.00 9.85 202 TRP B C 1
ATOM 4113 O O . TRP B 1 203 ? -26.093 -43.597 20.034 1.00 10.77 202 TRP B O 1
ATOM 4124 N N . GLN B 1 204 ? -24.111 -43.156 20.931 1.00 8.79 203 GLN B N 1
ATOM 4125 C CA . GLN B 1 204 ? -23.694 -42.170 19.888 1.00 9.18 203 GLN B CA 1
ATOM 4126 C C . GLN B 1 204 ? -22.442 -42.664 19.189 1.00 10.70 203 GLN B C 1
ATOM 4127 O O . GLN B 1 204 ? -21.439 -43.013 19.830 1.00 10.34 203 GLN B O 1
ATOM 4133 N N . ASN B 1 205 ? -22.445 -42.576 17.867 1.00 10.34 204 ASN B N 1
ATOM 4134 C CA . ASN B 1 205 ? -21.283 -43.094 17.120 1.00 12.54 204 ASN B CA 1
ATOM 4135 C C . ASN B 1 205 ? -20.329 -41.941 16.852 1.00 11.58 204 ASN B C 1
ATOM 4136 O O . ASN B 1 205 ? -20.463 -40.827 17.409 1.00 12.49 204 ASN B O 1
ATOM 4141 N N . ALA B 1 206 ? -19.289 -42.228 16.073 1.00 16.02 205 ALA B N 1
ATOM 4142 C CA . ALA B 1 206 ? -18.220 -41.277 15.839 1.00 16.53 205 ALA B CA 1
ATOM 4143 C C . ALA B 1 206 ? -18.632 -40.149 14.938 1.00 19.42 205 ALA B C 1
ATOM 4144 O O . ALA B 1 206 ? -18.045 -39.073 14.902 1.00 18.50 205 ALA B O 1
ATOM 4146 N N . GLN B 1 207 ? -19.697 -40.388 14.204 1.00 21.16 206 GLN B N 1
ATOM 4147 C CA . GLN B 1 207 ? -20.314 -39.347 13.409 1.00 22.05 206 GLN B CA 1
ATOM 4148 C C . GLN B 1 207 ? -21.332 -38.527 14.193 1.00 19.73 206 GLN B C 1
ATOM 4149 O O . GLN B 1 207 ? -22.055 -37.710 13.599 1.00 18.60 206 GLN B O 1
ATOM 4155 N N . GLY B 1 208 ? -21.520 -38.795 15.491 1.00 15.13 207 GLY B N 1
ATOM 4156 C CA . GLY B 1 208 ? -22.434 -38.018 16.272 1.00 13.88 207 GLY B CA 1
ATOM 4157 C C . GLY B 1 208 ? -23.867 -38.486 16.209 1.00 11.85 207 GLY B C 1
ATOM 4158 O O . GLY B 1 208 ? -24.723 -37.788 16.764 1.00 13.45 207 GLY B O 1
ATOM 4159 N N . GLN B 1 209 ? -24.118 -39.599 15.526 1.00 10.71 208 GLN B N 1
ATOM 4160 C CA . GLN B 1 209 ? -25.458 -40.133 15.341 1.00 11.69 208 GLN B CA 1
ATOM 4161 C C . GLN B 1 209 ? -25.885 -40.911 16.570 1.00 10.53 208 GLN B C 1
ATOM 4162 O O . GLN B 1 209 ? -25.135 -41.695 17.046 1.00 10.15 208 GLN B O 1
ATOM 4168 N N . TRP B 1 210 ? -27.127 -40.671 16.996 1.00 9.61 209 TRP B N 1
ATOM 4169 C CA . TRP B 1 210 ? -27.707 -41.369 18.133 1.00 9.03 209 TRP B CA 1
ATOM 4170 C C . TRP B 1 210 ? -28.606 -42.553 17.714 1.00 9.40 209 TRP B C 1
ATOM 4171 O O . TRP B 1 210 ? -29.431 -42.388 16.806 1.00 9.57 209 TRP B O 1
ATOM 4182 N N . SER B 1 211 ? -28.425 -43.725 18.323 1.00 8.91 210 SER B N 1
ATOM 4183 C CA . SER B 1 211 ? -29.222 -44.904 18.002 1.00 8.81 210 SER B CA 1
ATOM 4184 C C . SER B 1 211 ? -29.936 -45.426 19.216 1.00 8.53 210 SER B C 1
ATOM 4185 O O . SER B 1 211 ? -29.421 -45.271 20.345 1.00 8.41 210 SER B O 1
ATOM 4188 N N . PRO B 1 212 ? -31.095 -46.024 19.038 1.00 8.53 211 PRO B N 1
ATOM 4189 C CA . PRO B 1 212 ? -31.787 -46.545 20.231 1.00 7.99 211 PRO B CA 1
ATOM 4190 C C . PRO B 1 212 ? -31.038 -47.687 20.857 1.00 7.73 211 PRO B C 1
ATOM 4191 O O . PRO B 1 212 ? -30.393 -48.511 20.191 1.00 7.89 211 PRO B O 1
ATOM 4195 N N . GLY B 1 213 ? -31.185 -47.768 22.148 1.00 7.45 212 GLY B N 1
ATOM 4196 C CA . GLY B 1 213 ? -30.748 -48.902 22.897 1.00 7.16 212 GLY B CA 1
ATOM 4197 C C . GLY B 1 213 ? -31.713 -50.055 23.111 1.00 7.12 212 GLY B C 1
ATOM 4198 O O . GLY B 1 213 ? -32.596 -50.360 22.266 1.00 6.58 212 GLY B O 1
ATOM 4199 N N . PHE B 1 214 ? -31.540 -50.721 24.229 1.00 7.49 213 PHE B N 1
ATOM 4200 C CA . PHE B 1 214 ? -32.230 -51.990 24.488 1.00 8.65 213 PHE B CA 1
ATOM 4201 C C . PHE B 1 214 ? -32.066 -52.322 25.988 1.00 8.41 213 PHE B C 1
ATOM 4202 O O . PHE B 1 214 ? -31.285 -51.671 26.639 1.00 8.49 213 PHE B O 1
ATOM 4210 N N . ALA B 1 215 ? -32.858 -53.235 26.502 1.00 8.47 214 ALA B N 1
ATOM 4211 C CA . ALA B 1 215 ? -32.672 -53.689 27.834 1.00 7.87 214 ALA B CA 1
ATOM 4212 C C . ALA B 1 215 ? -31.244 -54.273 28.028 1.00 8.05 214 ALA B C 1
ATOM 4213 O O . ALA B 1 215 ? -30.752 -55.112 27.194 1.00 7.10 214 ALA B O 1
ATOM 4215 N N . LEU B 1 216 ? -30.572 -53.917 29.122 1.00 7.03 215 LEU B N 1
ATOM 4216 C CA . LEU B 1 216 ? -29.257 -54.483 29.402 1.00 7.97 215 LEU B CA 1
ATOM 4217 C C . LEU B 1 216 ? -29.483 -55.965 29.926 1.00 8.55 215 LEU B C 1
ATOM 4218 O O . LEU B 1 216 ? -30.553 -56.277 30.489 1.00 8.83 215 LEU B O 1
ATOM 4223 N N . PRO B 1 217 ? -28.464 -56.831 29.720 1.00 9.10 216 PRO B N 1
ATOM 4224 C CA . PRO B 1 217 ? -28.537 -58.134 30.366 1.00 9.40 216 PRO B CA 1
ATOM 4225 C C . PRO B 1 217 ? -28.521 -57.946 31.842 1.00 9.09 216 PRO B C 1
ATOM 4226 O O . PRO B 1 217 ? -27.822 -57.064 32.390 1.00 9.46 216 PRO B O 1
ATOM 4230 N N . LYS B 1 218 ? -29.405 -58.665 32.510 1.00 8.77 217 LYS B N 1
ATOM 4231 C CA . LYS B 1 218 ? -29.470 -58.552 33.940 1.00 8.99 217 LYS B CA 1
ATOM 4232 C C . LYS B 1 218 ? -28.293 -59.224 34.596 1.00 7.96 217 LYS B C 1
ATOM 4233 O O . LYS B 1 218 ? -27.674 -60.152 34.049 1.00 8.30 217 LYS B O 1
ATOM 4239 N N . PRO B 1 219 ? -27.953 -58.793 35.799 1.00 7.64 218 PRO B N 1
ATOM 4240 C CA . PRO B 1 219 ? -26.776 -59.419 36.451 1.00 7.65 218 PRO B CA 1
ATOM 4241 C C . PRO B 1 219 ? -27.096 -60.860 36.856 1.00 7.45 218 PRO B C 1
ATOM 4242 O O . PRO B 1 219 ? -28.286 -61.220 37.050 1.00 8.36 218 PRO B O 1
ATOM 4246 N N . SER B 1 220 ? -26.047 -61.665 36.977 1.00 8.37 219 SER B N 1
ATOM 4247 C CA . SER B 1 220 ? -26.090 -63.057 37.475 1.00 7.75 219 SER B CA 1
ATOM 4248 C C . SER B 1 220 ? -27.014 -63.155 38.715 1.00 8.99 219 SER B C 1
ATOM 4249 O O . SER B 1 220 ? -26.874 -62.400 39.704 1.00 8.29 219 SER B O 1
ATOM 4252 N N . GLY B 1 221 ? -27.949 -64.079 38.666 1.00 8.63 220 GLY B N 1
ATOM 4253 C CA . GLY B 1 221 ? -28.740 -64.406 39.825 1.00 10.47 220 GLY B CA 1
ATOM 4254 C C . GLY B 1 221 ? -29.693 -63.372 40.380 1.00 10.82 220 GLY B C 1
ATOM 4255 O O . GLY B 1 221 ? -30.075 -63.525 41.549 1.00 11.56 220 GLY B O 1
ATOM 4256 N N . TYR B 1 222 ? -30.083 -62.364 39.619 1.00 9.29 221 TYR B N 1
ATOM 4257 C CA . TYR B 1 222 ? -30.992 -61.353 40.084 1.00 9.81 221 TYR B CA 1
ATOM 4258 C C . TYR B 1 222 ? -31.967 -60.965 39.010 1.00 9.99 221 TYR B C 1
ATOM 4259 O O . TYR B 1 222 ? -31.559 -60.433 38.012 1.00 9.08 221 TYR B O 1
ATOM 4268 N N . SER B 1 223 ? -33.254 -61.263 39.245 1.00 9.84 222 SER B N 1
ATOM 4269 C CA . SER B 1 223 ? -34.280 -60.905 38.318 1.00 10.87 222 SER B CA 1
ATOM 4270 C C . SER B 1 223 ? -34.895 -59.589 38.589 1.00 10.95 222 SER B C 1
ATOM 4271 O O . SER B 1 223 ? -35.760 -59.187 37.792 1.00 12.11 222 SER B O 1
ATOM 4274 N N . GLY B 1 224 ? -34.599 -58.987 39.744 1.00 10.11 223 GLY B N 1
ATOM 4275 C CA . GLY B 1 224 ? -35.387 -57.840 40.205 1.00 10.79 223 GLY B CA 1
ATOM 4276 C C . GLY B 1 224 ? -34.934 -56.527 39.584 1.00 9.88 223 GLY B C 1
ATOM 4277 O O . GLY B 1 224 ? -34.099 -56.454 38.653 1.00 10.15 223 GLY B O 1
ATOM 4278 N N . THR B 1 225 ? -35.498 -55.436 40.118 1.00 9.50 224 THR B N 1
ATOM 4279 C CA . THR B 1 225 ? -35.339 -54.094 39.605 1.00 9.04 224 THR B CA 1
ATOM 4280 C C . THR B 1 225 ? -34.172 -53.291 40.300 1.00 9.62 224 THR B C 1
ATOM 4281 O O . THR B 1 225 ? -33.539 -53.800 41.244 1.00 8.71 224 THR B O 1
ATOM 4285 N N . PHE B 1 226 ? -33.934 -52.056 39.797 1.00 8.90 225 PHE B N 1
ATOM 4286 C CA . PHE B 1 226 ? -32.911 -51.212 40.215 1.00 8.52 225 PHE B CA 1
ATOM 4287 C C . PHE B 1 226 ? -33.473 -49.858 40.578 1.00 8.81 225 PHE B C 1
ATOM 4288 O O . PHE B 1 226 ? -34.546 -49.495 40.123 1.00 7.16 225 PHE B O 1
ATOM 4296 N N . THR B 1 227 ? -32.718 -49.175 41.446 1.00 9.22 226 THR B N 1
ATOM 4297 C CA . THR B 1 227 ? -33.106 -47.825 41.850 1.00 10.10 226 THR B CA 1
ATOM 4298 C C . THR B 1 227 ? -32.134 -46.794 41.291 1.00 8.88 226 THR B C 1
ATOM 4299 O O . THR B 1 227 ? -32.455 -45.622 41.280 1.00 10.25 226 THR B O 1
ATOM 4303 N N . GLN B 1 228 ? -30.932 -47.185 40.915 1.00 8.76 227 GLN B N 1
ATOM 4304 C CA . GLN B 1 228 ? -29.891 -46.224 40.649 1.00 8.40 227 GLN B CA 1
ATOM 4305 C C . GLN B 1 228 ? -28.798 -46.913 39.876 1.00 7.60 227 GLN B C 1
ATOM 4306 O O . GLN B 1 228 ? -28.533 -48.081 40.161 1.00 7.73 227 GLN B O 1
ATOM 4312 N N . LEU B 1 229 ? -28.204 -46.252 38.927 1.00 7.95 228 LEU B N 1
ATOM 4313 C CA . LEU B 1 229 ? -27.021 -46.750 38.165 1.00 8.71 228 LEU B CA 1
ATOM 4314 C C . LEU B 1 229 ? -25.843 -45.788 38.297 1.00 9.04 228 LEU B C 1
ATOM 4315 O O . LEU B 1 229 ? -26.007 -44.564 38.586 1.00 9.02 228 LEU B O 1
ATOM 4320 N N . ALA B 1 230 ? -24.669 -46.302 38.012 1.00 9.08 229 ALA B N 1
ATOM 4321 C CA . ALA B 1 230 ? -23.430 -45.508 37.880 1.00 8.98 229 ALA B CA 1
ATOM 4322 C C . ALA B 1 230 ? -22.514 -46.242 36.944 1.00 10.25 229 ALA B C 1
ATOM 4323 O O . ALA B 1 230 ? -22.591 -47.452 36.869 1.00 10.17 229 ALA B O 1
ATOM 4325 N N . THR B 1 231 ? -21.669 -45.523 36.195 1.00 8.82 230 THR B N 1
ATOM 4326 C CA . THR B 1 231 ? -20.786 -46.179 35.344 1.00 8.88 230 THR B CA 1
ATOM 4327 C C . THR B 1 231 ? -19.363 -46.041 35.875 1.00 8.85 230 THR B C 1
ATOM 4328 O O . THR B 1 231 ? -19.046 -45.143 36.659 1.00 10.25 230 THR B O 1
ATOM 4332 N N . GLY B 1 232 ? -18.512 -46.917 35.418 1.00 9.19 231 GLY B N 1
ATOM 4333 C CA . GLY B 1 232 ? -17.066 -46.787 35.663 1.00 9.96 231 GLY B CA 1
ATOM 4334 C C . GLY B 1 232 ? -16.238 -47.364 34.564 1.00 9.44 231 GLY B C 1
ATOM 4335 O O . GLY B 1 232 ? -16.681 -48.301 33.894 1.00 9.67 231 GLY B O 1
ATOM 4336 N N . VAL B 1 233 ? -15.006 -46.858 34.418 1.00 10.45 232 VAL B N 1
ATOM 4337 C CA . VAL B 1 233 ? -14.047 -47.399 33.491 1.00 11.11 232 VAL B CA 1
ATOM 4338 C C . VAL B 1 233 ? -13.293 -48.539 34.139 1.00 12.11 232 VAL B C 1
ATOM 4339 O O . VAL B 1 233 ? -12.575 -48.336 35.136 1.00 11.41 232 VAL B O 1
ATOM 4343 N N . GLY B 1 234 ? -13.525 -49.724 33.595 1.00 11.96 233 GLY B N 1
ATOM 4344 C CA . GLY B 1 234 ? -13.004 -50.962 34.100 1.00 12.12 233 GLY B CA 1
ATOM 4345 C C . GLY B 1 234 ? -11.660 -51.369 33.485 1.00 14.53 233 GLY B C 1
ATOM 4346 O O . GLY B 1 234 ? -11.045 -50.669 32.679 1.00 13.47 233 GLY B O 1
ATOM 4347 N N . ASN B 1 235 ? -11.228 -52.542 33.913 1.00 14.66 234 ASN B N 1
ATOM 4348 C CA . ASN B 1 235 ? -10.103 -53.240 33.280 1.00 16.90 234 ASN B CA 1
ATOM 4349 C C . ASN B 1 235 ? -10.274 -53.246 31.763 1.00 17.53 234 ASN B C 1
ATOM 4350 O O . ASN B 1 235 ? -11.394 -53.420 31.207 1.00 17.54 234 ASN B O 1
ATOM 4355 N N . GLY B 1 236 ? -9.170 -53.094 31.062 1.00 17.80 235 GLY B N 1
ATOM 4356 C CA . GLY B 1 236 ? -9.202 -53.111 29.576 1.00 20.34 235 GLY B CA 1
ATOM 4357 C C . GLY B 1 236 ? -9.992 -51.973 28.957 1.00 17.35 235 GLY B C 1
ATOM 4358 O O . GLY B 1 236 ? -10.363 -52.041 27.795 1.00 18.67 235 GLY B O 1
ATOM 4359 N N . ASN B 1 237 ? -10.243 -50.947 29.749 1.00 16.33 236 ASN B N 1
ATOM 4360 C CA . ASN B 1 237 ? -11.161 -49.858 29.468 1.00 16.94 236 ASN B CA 1
ATOM 4361 C C . ASN B 1 237 ? -12.590 -50.304 29.140 1.00 15.52 236 ASN B C 1
ATOM 4362 O O . ASN B 1 237 ? -13.295 -49.594 28.464 1.00 14.82 236 ASN B O 1
ATOM 4367 N N . PHE B 1 238 ? -12.998 -51.472 29.594 1.00 13.03 237 PHE B N 1
ATOM 4368 C CA . PHE B 1 238 ? -14.342 -51.909 29.366 1.00 10.60 237 PHE B CA 1
ATOM 4369 C C . PHE B 1 238 ? -15.285 -51.097 30.240 1.00 10.54 237 PHE B C 1
ATOM 4370 O O . PHE B 1 238 ? -15.102 -50.937 31.428 1.00 8.70 237 PHE B O 1
ATOM 4378 N N . LEU B 1 239 ? -16.364 -50.621 29.631 1.00 10.35 238 LEU B N 1
ATOM 4379 C CA . LEU B 1 239 ? -17.336 -49.839 30.436 1.00 9.39 238 LEU B CA 1
ATOM 4380 C C . LEU B 1 239 ? -18.091 -50.774 31.350 1.00 8.95 238 LEU B C 1
ATOM 4381 O O . LEU B 1 239 ? -18.580 -51.785 30.883 1.00 9.22 238 LEU B O 1
ATOM 4386 N N . GLN B 1 240 ? -18.175 -50.405 32.634 1.00 8.07 239 GLN B N 1
ATOM 4387 C CA . GLN B 1 240 ? -18.921 -51.092 33.670 1.00 7.85 239 GLN B CA 1
ATOM 4388 C C . GLN B 1 240 ? -20.144 -50.289 34.062 1.00 7.40 239 GLN B C 1
ATOM 4389 O O . GLN B 1 240 ? -20.060 -49.068 34.261 1.00 6.89 239 GLN B O 1
ATOM 4395 N N . VAL B 1 241 ? -21.311 -50.931 34.118 1.00 6.45 240 VAL B N 1
ATOM 4396 C CA . VAL B 1 241 ? -22.528 -50.292 34.623 1.00 7.01 240 VAL B CA 1
ATOM 4397 C C . VAL B 1 241 ? -22.856 -50.915 35.973 1.00 7.13 240 VAL B C 1
ATOM 4398 O O . VAL B 1 241 ? -23.222 -52.096 36.035 1.00 7.92 240 VAL B O 1
ATOM 4402 N N . LEU B 1 242 ? -22.734 -50.139 37.041 1.00 7.47 241 LEU B N 1
ATOM 4403 C CA . LEU B 1 242 ? -22.992 -50.573 38.367 1.00 8.21 241 LEU B CA 1
ATOM 4404 C C . LEU B 1 242 ? -24.412 -50.129 38.752 1.00 7.88 241 LEU B C 1
ATOM 4405 O O . LEU B 1 242 ? -25.002 -49.142 38.229 1.00 7.34 241 LEU B O 1
ATOM 4410 N N . GLY B 1 243 ? -24.995 -50.836 39.705 1.00 7.73 242 GLY B N 1
ATOM 4411 C CA . GLY B 1 243 ? -26.366 -50.550 40.093 1.00 8.44 242 GLY B CA 1
ATOM 4412 C C . GLY B 1 243 ? -26.688 -50.882 41.527 1.00 8.48 242 GLY B C 1
ATOM 4413 O O . GLY B 1 243 ? -26.020 -51.721 42.103 1.00 7.82 242 GLY B O 1
ATOM 4414 N N . ILE B 1 244 ? -27.686 -50.163 42.065 1.00 7.52 243 ILE B N 1
ATOM 4415 C CA . ILE B 1 244 ? -28.304 -50.503 43.295 1.00 7.86 243 ILE B CA 1
ATOM 4416 C C . ILE B 1 244 ? -29.645 -51.182 43.051 1.00 8.11 243 ILE B C 1
ATOM 4417 O O . ILE B 1 244 ? -30.507 -50.640 42.336 1.00 8.08 243 ILE B O 1
ATOM 4422 N N . GLY B 1 245 ? -29.774 -52.405 43.545 1.00 8.41 244 GLY B N 1
ATOM 4423 C CA . GLY B 1 245 ? -31.006 -53.155 43.423 1.00 8.25 244 GLY B CA 1
ATOM 4424 C C . GLY B 1 245 ? -32.054 -52.616 44.336 1.00 9.10 244 GLY B C 1
ATOM 4425 O O . GLY B 1 245 ? -31.771 -52.092 45.416 1.00 8.44 244 GLY B O 1
ATOM 4426 N N . THR B 1 246 ? -33.317 -52.782 43.950 1.00 9.67 245 THR B N 1
ATOM 4427 C CA . THR B 1 246 ? -34.396 -52.575 44.882 1.00 11.31 245 THR B CA 1
ATOM 4428 C C . THR B 1 246 ? -34.310 -53.506 46.087 1.00 12.13 245 THR B C 1
ATOM 4429 O O . THR B 1 246 ? -34.850 -53.134 47.178 1.00 12.39 245 THR B O 1
ATOM 4433 N N . ASP B 1 247 ? -33.592 -54.607 45.927 1.00 12.77 246 ASP B N 1
ATOM 4434 C CA . ASP B 1 247 ? -33.153 -55.491 47.057 1.00 12.35 246 ASP B CA 1
ATOM 4435 C C . ASP B 1 247 ? -32.099 -54.873 48.038 1.00 12.59 246 ASP B C 1
ATOM 4436 O O . ASP B 1 247 ? -31.756 -55.465 49.087 1.00 13.11 246 ASP B O 1
ATOM 4441 N N . GLY B 1 248 ? -31.583 -53.687 47.711 1.00 10.58 247 GLY B N 1
ATOM 4442 C CA . GLY B 1 248 ? -30.552 -53.032 48.473 1.00 10.81 247 GLY B CA 1
ATOM 4443 C C . GLY B 1 248 ? -29.126 -53.482 48.250 1.00 9.54 247 GLY B C 1
ATOM 4444 O O . GLY B 1 248 ? -28.182 -52.977 48.900 1.00 9.97 247 GLY B O 1
ATOM 4445 N N . ASN B 1 249 ? -28.913 -54.443 47.369 1.00 8.32 248 ASN B N 1
ATOM 4446 C CA . ASN B 1 249 ? -27.562 -54.875 47.093 1.00 9.35 248 ASN B CA 1
ATOM 4447 C C . ASN B 1 249 ? -26.937 -54.118 45.955 1.00 8.19 248 ASN B C 1
ATOM 4448 O O . ASN B 1 249 ? -27.651 -53.635 44.999 1.00 9.78 248 ASN B O 1
ATOM 4453 N N . ALA B 1 250 ? -25.624 -54.025 45.967 1.00 8.25 249 ALA B N 1
ATOM 4454 C CA . ALA B 1 250 ? -24.831 -53.425 44.909 1.00 8.16 249 ALA B CA 1
ATOM 4455 C C . ALA B 1 250 ? -24.481 -54.464 43.859 1.00 8.09 249 ALA B C 1
ATOM 4456 O O . ALA B 1 250 ? -24.080 -55.559 44.207 1.00 8.40 249 ALA B O 1
ATOM 4458 N N . TYR B 1 251 ? -24.633 -54.105 42.589 1.00 8.19 250 TYR B N 1
ATOM 4459 C CA . TYR B 1 251 ? -24.340 -54.978 41.493 1.00 7.54 250 TYR B CA 1
ATOM 4460 C C . TYR B 1 251 ? -23.494 -54.383 40.467 1.00 8.41 250 TYR B C 1
ATOM 4461 O O . TYR B 1 251 ? -23.499 -53.152 40.264 1.00 8.14 250 TYR B O 1
ATOM 4470 N N . LEU B 1 252 ? -22.740 -55.213 39.771 1.00 8.40 251 LEU B N 1
ATOM 4471 C CA . LEU B 1 252 ? -22.270 -54.889 38.432 1.00 8.03 251 LEU B CA 1
ATOM 4472 C C . LEU B 1 252 ? -23.466 -55.349 37.648 1.00 7.91 251 LEU B C 1
ATOM 4473 O O . LEU B 1 252 ? -23.707 -56.526 37.558 1.00 7.64 251 LEU B O 1
ATOM 4478 N N . VAL B 1 253 ? -24.203 -54.438 37.047 1.00 7.19 252 VAL B N 1
ATOM 4479 C CA . VAL B 1 253 ? -25.335 -54.823 36.217 1.00 7.89 252 VAL B CA 1
ATOM 4480 C C . VAL B 1 253 ? -24.942 -55.583 34.988 1.00 6.81 252 VAL B C 1
ATOM 4481 O O . VAL B 1 253 ? -25.413 -56.674 34.722 1.00 7.87 252 VAL B O 1
ATOM 4485 N N . ALA B 1 254 ? -24.057 -54.964 34.198 1.00 6.98 253 ALA B N 1
ATOM 4486 C CA . ALA B 1 254 ? -23.553 -55.490 32.924 1.00 6.90 253 ALA B CA 1
ATOM 4487 C C . ALA B 1 254 ? -22.285 -54.738 32.589 1.00 6.90 253 ALA B C 1
ATOM 4488 O O . ALA B 1 254 ? -22.031 -53.620 33.151 1.00 6.13 253 ALA B O 1
ATOM 4490 N N . TRP B 1 255 ? -21.491 -55.234 31.657 1.00 7.62 254 TRP B N 1
ATOM 4491 C CA . TRP B 1 255 ? -20.316 -54.563 31.166 1.00 8.77 254 TRP B CA 1
ATOM 4492 C C . TRP B 1 255 ? -20.255 -54.758 29.655 1.00 9.88 254 TRP B C 1
ATOM 4493 O O . TRP B 1 255 ? -20.889 -55.657 29.109 1.00 9.00 254 TRP B O 1
ATOM 4504 N N . GLN B 1 256 ? -19.549 -53.855 28.983 1.00 9.90 255 GLN B N 1
ATOM 4505 C CA . GLN B 1 256 ? -19.554 -53.836 27.549 1.00 8.90 255 GLN B CA 1
ATOM 4506 C C . GLN B 1 256 ? -18.130 -54.174 27.026 1.00 9.17 255 GLN B C 1
ATOM 4507 O O . GLN B 1 256 ? -17.159 -53.622 27.500 1.00 9.97 255 GLN B O 1
ATOM 4513 N N . ASP B 1 257 ? -18.044 -55.031 26.020 1.00 10.24 256 ASP B N 1
ATOM 4514 C CA . ASP B 1 257 ? -16.745 -55.388 25.482 1.00 10.86 256 ASP B CA 1
ATOM 4515 C C . ASP B 1 257 ? -16.341 -54.495 24.320 1.00 13.65 256 ASP B C 1
ATOM 4516 O O . ASP B 1 257 ? -17.071 -53.589 23.948 1.00 13.94 256 ASP B O 1
ATOM 4521 N N . ASN B 1 258 ? -15.152 -54.776 23.708 1.00 13.52 257 ASN B N 1
ATOM 4522 C CA . ASN B 1 258 ? -14.680 -53.892 22.659 1.00 15.05 257 ASN B CA 1
ATOM 4523 C C . ASN B 1 258 ? -15.417 -53.981 21.385 1.00 15.60 257 ASN B C 1
ATOM 4524 O O . ASN B 1 258 ? -15.161 -53.179 20.518 1.00 15.72 257 ASN B O 1
ATOM 4529 N N . GLY B 1 259 ? -16.258 -55.010 21.209 1.00 13.96 258 GLY B N 1
ATOM 4530 C CA . GLY B 1 259 ? -17.148 -55.155 20.092 1.00 14.03 258 GLY B CA 1
ATOM 4531 C C . GLY B 1 259 ? -18.467 -54.449 20.255 1.00 13.59 258 GLY B C 1
ATOM 4532 O O . GLY B 1 259 ? -19.337 -54.546 19.373 1.00 13.90 258 GLY B O 1
ATOM 4533 N N . GLY B 1 260 ? -18.658 -53.779 21.407 1.00 12.84 259 GLY B N 1
ATOM 4534 C CA . GLY B 1 260 ? -19.922 -53.170 21.748 1.00 13.12 259 GLY B CA 1
ATOM 4535 C C . GLY B 1 260 ? -20.959 -54.106 22.363 1.00 12.51 259 GLY B C 1
ATOM 4536 O O . GLY B 1 260 ? -22.118 -53.712 22.483 1.00 13.12 259 GLY B O 1
ATOM 4537 N N . ASN B 1 261 ? -20.603 -55.352 22.651 1.00 12.40 260 ASN B N 1
ATOM 4538 C CA . ASN B 1 261 ? -21.531 -56.368 23.106 1.00 13.11 260 ASN B CA 1
ATOM 4539 C C . ASN B 1 261 ? -21.578 -56.278 24.635 1.00 11.39 260 ASN B C 1
ATOM 4540 O O . ASN B 1 261 ? -20.541 -56.070 25.281 1.00 11.02 260 ASN B O 1
ATOM 4545 N N . TRP B 1 262 ? -22.781 -56.468 25.168 1.00 10.28 261 TRP B N 1
ATOM 4546 C CA . TRP B 1 262 ? -22.980 -56.385 26.624 1.00 9.72 261 TRP B CA 1
ATOM 4547 C C . TRP B 1 262 ? -23.026 -57.755 27.259 1.00 9.66 261 TRP B C 1
ATOM 4548 O O . TRP B 1 262 ? -23.616 -58.738 26.676 1.00 10.65 261 TRP B O 1
ATOM 4559 N N . HIS B 1 263 ? -22.443 -57.836 28.428 1.00 9.01 262 HIS B N 1
ATOM 4560 C CA . HIS B 1 263 ? -22.322 -59.070 29.186 1.00 9.71 262 HIS B CA 1
ATOM 4561 C C . HIS B 1 263 ? -22.913 -58.907 30.554 1.00 9.27 262 HIS B C 1
ATOM 4562 O O . HIS B 1 263 ? -22.787 -57.861 31.149 1.00 9.67 262 HIS B O 1
ATOM 4569 N N . PRO B 1 264 ? -23.534 -59.969 31.087 1.00 9.99 263 PRO B N 1
ATOM 4570 C CA . PRO B 1 264 ? -24.087 -59.899 32.476 1.00 9.92 263 PRO B CA 1
ATOM 4571 C C . PRO B 1 264 ? -23.063 -59.731 33.531 1.00 9.15 263 PRO B C 1
ATOM 4572 O O . PRO B 1 264 ? -21.993 -60.328 33.510 1.00 9.89 263 PRO B O 1
ATOM 4576 N N . GLY B 1 265 ? -23.466 -58.962 34.554 1.00 8.81 264 GLY B N 1
ATOM 4577 C CA . GLY B 1 265 ? -22.642 -58.731 35.712 1.00 8.36 264 GLY B CA 1
ATOM 4578 C C . GLY B 1 265 ? -23.066 -59.705 36.800 1.00 8.55 264 GLY B C 1
ATOM 4579 O O . GLY B 1 265 ? -23.383 -60.840 36.485 1.00 7.88 264 GLY B O 1
ATOM 4580 N N . PHE B 1 266 ? -23.064 -59.257 38.040 1.00 8.62 265 PHE B N 1
ATOM 4581 C CA . PHE B 1 266 ? -23.181 -60.073 39.211 1.00 9.51 265 PHE B CA 1
ATOM 4582 C C . PHE B 1 266 ? -23.233 -59.139 40.459 1.00 9.97 265 PHE B C 1
ATOM 4583 O O . PHE B 1 266 ? -22.978 -57.946 40.382 1.00 9.73 265 PHE B O 1
ATOM 4591 N N . ALA B 1 267 ? -23.652 -59.717 41.562 1.00 8.94 266 ALA B N 1
ATOM 4592 C CA . ALA B 1 267 ? -23.591 -58.955 42.832 1.00 9.55 266 ALA B CA 1
ATOM 4593 C C . ALA B 1 267 ? -22.126 -58.725 43.154 1.00 9.87 266 ALA B C 1
ATOM 4594 O O . ALA B 1 267 ? -21.250 -59.611 43.054 1.00 9.18 266 ALA B O 1
ATOM 4596 N N . LEU B 1 268 ? -21.846 -57.494 43.583 1.00 9.35 267 LEU B N 1
ATOM 4597 C CA . LEU B 1 268 ? -20.508 -57.151 43.949 1.00 10.01 267 LEU B CA 1
ATOM 4598 C C . LEU B 1 268 ? -20.107 -57.868 45.250 1.00 9.87 267 LEU B C 1
ATOM 4599 O O . LEU B 1 268 ? -20.940 -58.144 46.096 1.00 10.24 267 LEU B O 1
ATOM 4604 N N . PRO B 1 269 ? -18.838 -58.266 45.353 1.00 11.04 268 PRO B N 1
ATOM 4605 C CA . PRO B 1 269 ? -18.425 -58.861 46.597 1.00 11.64 268 PRO B CA 1
ATOM 4606 C C . PRO B 1 269 ? -18.367 -57.771 47.693 1.00 11.67 268 PRO B C 1
ATOM 4607 O O . PRO B 1 269 ? -17.794 -56.709 47.530 1.00 11.98 268 PRO B O 1
ATOM 4611 N N . LYS B 1 270 ? -19.009 -58.034 48.785 1.00 13.21 269 LYS B N 1
ATOM 4612 C CA . LYS B 1 270 ? -19.249 -57.027 49.831 1.00 14.26 269 LYS B CA 1
ATOM 4613 C C . LYS B 1 270 ? -18.016 -56.938 50.763 1.00 13.41 269 LYS B C 1
ATOM 4614 O O . LYS B 1 270 ? -17.208 -57.860 50.804 1.00 12.96 269 LYS B O 1
ATOM 4620 N N . PRO B 1 271 ? -17.883 -55.852 51.528 1.00 13.31 270 PRO B N 1
ATOM 4621 C CA . PRO B 1 271 ? -16.821 -55.805 52.525 1.00 13.45 270 PRO B CA 1
ATOM 4622 C C . PRO B 1 271 ? -16.994 -56.925 53.514 1.00 15.89 270 PRO B C 1
ATOM 4623 O O . PRO B 1 271 ? -18.136 -57.305 53.794 1.00 13.86 270 PRO B O 1
ATOM 4627 N N . SER B 1 272 ? -15.878 -57.520 53.928 1.00 17.35 271 SER B N 1
ATOM 4628 C CA . SER B 1 272 ? -15.971 -58.685 54.816 1.00 18.39 271 SER B CA 1
ATOM 4629 C C . SER B 1 272 ? -16.731 -58.293 56.080 1.00 18.93 271 SER B C 1
ATOM 4630 O O . SER B 1 272 ? -16.529 -57.195 56.632 1.00 21.24 271 SER B O 1
ATOM 4633 N N . GLY B 1 273 ? -17.707 -59.131 56.390 1.00 20.56 272 GLY B N 1
ATOM 4634 C CA . GLY B 1 273 ? -18.433 -59.020 57.618 1.00 23.75 272 GLY B CA 1
ATOM 4635 C C . GLY B 1 273 ? -19.601 -58.040 57.524 1.00 26.43 272 GLY B C 1
ATOM 4636 O O . GLY B 1 273 ? -20.377 -57.895 58.499 1.00 22.26 272 GLY B O 1
ATOM 4637 N N . TYR B 1 274 ? -19.761 -57.376 56.363 1.00 22.13 273 TYR B N 1
ATOM 4638 C CA . TYR B 1 274 ? -20.909 -56.455 56.184 1.00 20.85 273 TYR B CA 1
ATOM 4639 C C . TYR B 1 274 ? -22.161 -57.170 55.610 1.00 20.78 273 TYR B C 1
ATOM 4640 O O . TYR B 1 274 ? -22.153 -57.774 54.592 1.00 24.74 273 TYR B O 1
ATOM 4649 N N . ASN B 1 275 ? -23.236 -57.125 56.377 1.00 24.25 274 ASN B N 1
ATOM 4650 C CA . ASN B 1 275 ? -24.493 -57.854 56.140 1.00 24.57 274 ASN B CA 1
ATOM 4651 C C . ASN B 1 275 ? -25.633 -56.862 55.862 1.00 23.48 274 ASN B C 1
ATOM 4652 O O . ASN B 1 275 ? -26.830 -57.233 55.911 1.00 22.67 274 ASN B O 1
ATOM 4657 N N . GLY B 1 276 ? -25.288 -55.614 55.546 1.00 19.47 275 GLY B N 1
ATOM 4658 C CA . GLY B 1 276 ? -26.290 -54.580 55.278 1.00 16.06 275 GLY B CA 1
ATOM 4659 C C . GLY B 1 276 ? -26.526 -54.329 53.759 1.00 14.40 275 GLY B C 1
ATOM 4660 O O . GLY B 1 276 ? -26.152 -55.127 52.950 1.00 15.88 275 GLY B O 1
ATOM 4661 N N . THR B 1 277 ? -27.232 -53.260 53.456 1.00 11.54 276 THR B N 1
ATOM 4662 C CA . THR B 1 277 ? -27.523 -52.769 52.100 1.00 12.04 276 THR B CA 1
ATOM 4663 C C . THR B 1 277 ? -26.714 -51.570 51.761 1.00 10.90 276 THR B C 1
ATOM 4664 O O . THR B 1 277 ? -25.983 -50.996 52.589 1.00 11.29 276 THR B O 1
ATOM 4668 N N . PHE B 1 278 ? -26.793 -51.147 50.506 1.00 10.43 277 PHE B N 1
ATOM 4669 C CA . PHE B 1 278 ? -26.162 -49.928 50.095 1.00 9.18 277 PHE B CA 1
ATOM 4670 C C . PHE B 1 278 ? -27.110 -49.024 49.318 1.00 9.26 277 PHE B C 1
ATOM 4671 O O . PHE B 1 278 ? -28.138 -49.479 48.787 1.00 8.61 277 PHE B O 1
ATOM 4679 N N . ALA B 1 279 ? -26.752 -47.767 49.296 1.00 8.04 278 ALA B N 1
ATOM 4680 C CA . ALA B 1 279 ? -27.399 -46.780 48.443 1.00 8.46 278 ALA B CA 1
ATOM 4681 C C . ALA B 1 279 ? -26.409 -45.732 48.113 1.00 8.18 278 ALA B C 1
ATOM 4682 O O . ALA B 1 279 ? -25.275 -45.733 48.610 1.00 8.73 278 ALA B O 1
ATOM 4684 N N . LYS B 1 280 ? -26.781 -44.862 47.187 1.00 8.15 279 LYS B N 1
ATOM 4685 C CA . LYS B 1 280 ? -25.970 -43.693 46.868 1.00 8.72 279 LYS B CA 1
ATOM 4686 C C . LYS B 1 280 ? -24.555 -44.117 46.334 1.00 8.78 279 LYS B C 1
ATOM 4687 O O . LYS B 1 280 ? -23.499 -43.599 46.737 1.00 9.12 279 LYS B O 1
ATOM 4693 N N . LEU B 1 281 ? -24.550 -45.045 45.375 1.00 8.32 280 LEU B N 1
ATOM 4694 C CA . LEU B 1 281 ? -23.320 -45.579 44.859 1.00 9.65 280 LEU B CA 1
ATOM 4695 C C . LEU B 1 281 ? -22.618 -44.645 43.913 1.00 9.16 280 LEU B C 1
ATOM 4696 O O . LEU B 1 281 ? -23.277 -43.895 43.151 1.00 9.10 280 LEU B O 1
ATOM 4701 N N . VAL B 1 282 ? -21.309 -44.535 44.025 1.00 7.73 281 VAL B N 1
ATOM 4702 C CA . VAL B 1 282 ? -20.507 -43.710 43.129 1.00 8.85 281 VAL B CA 1
ATOM 4703 C C . VAL B 1 282 ? -19.233 -44.498 42.793 1.00 8.05 281 VAL B C 1
ATOM 4704 O O . VAL B 1 282 ? -18.897 -45.432 43.520 1.00 8.88 281 VAL B O 1
ATOM 4708 N N . THR B 1 283 ? -18.591 -44.194 41.712 1.00 8.12 282 THR B N 1
ATOM 4709 C CA . THR B 1 283 ? -17.333 -44.885 41.399 1.00 7.79 282 THR B CA 1
ATOM 4710 C C . THR B 1 283 ? -16.163 -43.911 41.400 1.00 8.44 282 THR B C 1
ATOM 4711 O O . THR B 1 283 ? -16.359 -42.639 41.352 1.00 7.59 282 THR B O 1
ATOM 4715 N N . GLY B 1 284 ? -14.968 -44.473 41.420 1.00 8.27 283 GLY B N 1
ATOM 4716 C CA . GLY B 1 284 ? -13.744 -43.719 41.262 1.00 9.17 283 GLY B CA 1
ATOM 4717 C C . GLY B 1 284 ? -12.660 -44.568 40.676 1.00 9.29 283 GLY B C 1
ATOM 4718 O O . GLY B 1 284 ? -12.751 -45.759 40.720 1.00 9.55 283 GLY B O 1
ATOM 4719 N N . ILE B 1 285 ? -11.584 -43.906 40.220 1.00 10.44 284 ILE B N 1
ATOM 4720 C CA . ILE B 1 285 ? -10.445 -44.559 39.637 1.00 10.72 284 ILE B CA 1
ATOM 4721 C C . ILE B 1 285 ? -9.333 -44.471 40.666 1.00 10.61 284 ILE B C 1
ATOM 4722 O O . ILE B 1 285 ? -8.922 -43.362 40.981 1.00 10.09 284 ILE B O 1
ATOM 4727 N N . GLY B 1 286 ? -8.855 -45.627 41.144 1.00 9.35 285 GLY B N 1
ATOM 4728 C CA . GLY B 1 286 ? -7.903 -45.702 42.243 1.00 10.01 285 GLY B CA 1
ATOM 4729 C C . GLY B 1 286 ? -6.514 -45.982 41.735 1.00 10.30 285 GLY B C 1
ATOM 4730 O O . GLY B 1 286 ? -6.189 -45.759 40.552 1.00 9.97 285 GLY B O 1
ATOM 4731 N N . ASN B 1 287 ? -5.653 -46.428 42.657 1.00 10.23 286 ASN B N 1
ATOM 4732 C CA . ASN B 1 287 ? -4.276 -46.753 42.296 1.00 10.68 286 ASN B CA 1
ATOM 4733 C C . ASN B 1 287 ? -4.243 -47.715 41.111 1.00 11.10 286 ASN B C 1
ATOM 4734 O O . ASN B 1 287 ? -5.097 -48.636 40.987 1.00 12.76 286 ASN B O 1
ATOM 4739 N N . SER B 1 288 ? -3.240 -47.547 40.240 1.00 11.92 287 SER B N 1
ATOM 4740 C CA . SER B 1 288 ? -3.025 -48.448 39.085 1.00 14.13 287 SER B CA 1
ATOM 4741 C C . SER B 1 288 ? -4.267 -48.521 38.175 1.00 14.50 287 SER B C 1
ATOM 4742 O O . SER B 1 288 ? -4.450 -49.473 37.454 1.00 13.19 287 SER B O 1
ATOM 4745 N N . ASN B 1 289 ? -5.084 -47.471 38.247 1.00 14.62 288 ASN B N 1
ATOM 4746 C CA . ASN B 1 289 ? -6.358 -47.372 37.513 1.00 14.91 288 ASN B CA 1
ATOM 4747 C C . ASN B 1 289 ? -7.373 -48.433 37.918 1.00 13.95 288 ASN B C 1
ATOM 4748 O O . ASN B 1 289 ? -8.290 -48.697 37.157 1.00 14.68 288 ASN B O 1
ATOM 4753 N N . TYR B 1 290 ? -7.297 -49.016 39.113 1.00 11.14 289 TYR B N 1
ATOM 4754 C CA . TYR B 1 290 ? -8.264 -49.957 39.579 1.00 10.29 289 TYR B CA 1
ATOM 4755 C C . TYR B 1 290 ? -9.596 -49.311 39.912 1.00 10.34 289 TYR B C 1
ATOM 4756 O O . TYR B 1 290 ? -9.627 -48.343 40.616 1.00 9.83 289 TYR B O 1
ATOM 4765 N N . LEU B 1 291 ? -10.651 -49.764 39.260 1.00 10.23 290 LEU B N 1
ATOM 4766 C CA . LEU B 1 291 ? -11.972 -49.204 39.505 1.00 9.93 290 LEU B CA 1
ATOM 4767 C C . LEU B 1 291 ? -12.414 -49.439 40.982 1.00 8.92 290 LEU B C 1
ATOM 4768 O O . LEU B 1 291 ? -12.226 -50.520 41.536 1.00 9.26 290 LEU B O 1
ATOM 4773 N N . GLN B 1 292 ? -12.962 -48.396 41.642 1.00 7.72 291 GLN B N 1
ATOM 4774 C CA . GLN B 1 292 ? -13.423 -48.460 43.013 1.00 7.90 291 GLN B CA 1
ATOM 4775 C C . GLN B 1 292 ? -14.928 -48.124 43.025 1.00 8.06 291 GLN B C 1
ATOM 4776 O O . GLN B 1 292 ? -15.371 -47.295 42.238 1.00 8.06 291 GLN B O 1
ATOM 4782 N N . VAL B 1 293 ? -15.691 -48.819 43.839 1.00 8.11 292 VAL B N 1
ATOM 4783 C CA . VAL B 1 293 ? -17.123 -48.559 43.950 1.00 7.79 292 VAL B CA 1
ATOM 4784 C C . VAL B 1 293 ? -17.392 -48.223 45.406 1.00 8.17 292 VAL B C 1
ATOM 4785 O O . VAL B 1 293 ? -17.098 -49.080 46.303 1.00 8.64 292 VAL B O 1
ATOM 4789 N N . PHE B 1 294 ? -18.053 -47.097 45.673 1.00 6.85 293 PHE B N 1
ATOM 4790 C CA . PHE B 1 294 ? -18.367 -46.634 46.996 1.00 7.58 293 PHE B CA 1
ATOM 4791 C C . PHE B 1 294 ? -19.853 -46.610 47.216 1.00 8.14 293 PHE B C 1
ATOM 4792 O O . PHE B 1 294 ? -20.671 -46.385 46.283 1.00 7.61 293 PHE B O 1
ATOM 4800 N N . GLY B 1 295 ? -20.225 -46.708 48.467 1.00 8.69 294 GLY B N 1
ATOM 4801 C CA . GLY B 1 295 ? -21.630 -46.492 48.809 1.00 7.75 294 GLY B CA 1
ATOM 4802 C C . GLY B 1 295 ? -21.839 -46.314 50.263 1.00 8.01 294 GLY B C 1
ATOM 4803 O O . GLY B 1 295 ? -20.911 -46.437 51.083 1.00 7.46 294 GLY B O 1
ATOM 4804 N N . ILE B 1 296 ? -23.092 -45.971 50.585 1.00 7.52 295 ILE B N 1
ATOM 4805 C CA . ILE B 1 296 ? -23.540 -45.658 51.966 1.00 8.45 295 ILE B CA 1
ATOM 4806 C C . ILE B 1 296 ? -24.358 -46.834 52.496 1.00 8.55 295 ILE B C 1
ATOM 4807 O O . ILE B 1 296 ? -25.345 -47.212 51.895 1.00 7.69 295 ILE B O 1
ATOM 4812 N N . GLY B 1 297 ? -23.917 -47.376 53.630 1.00 8.89 296 GLY B N 1
ATOM 4813 C CA . GLY B 1 297 ? -24.589 -48.459 54.299 1.00 8.33 296 GLY B CA 1
ATOM 4814 C C . GLY B 1 297 ? -25.932 -48.139 54.898 1.00 8.92 296 GLY B C 1
ATOM 4815 O O . GLY B 1 297 ? -26.240 -46.998 55.194 1.00 9.24 296 GLY B O 1
ATOM 4816 N N . SER B 1 298 ? -26.682 -49.196 55.253 1.00 10.69 297 SER B N 1
ATOM 4817 C CA . SER B 1 298 ? -27.934 -49.030 56.018 1.00 11.15 297 SER B CA 1
ATOM 4818 C C . SER B 1 298 ? -27.684 -48.578 57.510 1.00 11.40 297 SER B C 1
ATOM 4819 O O . SER B 1 298 ? -28.624 -48.200 58.208 1.00 11.50 297 SER B O 1
ATOM 4822 N N . ASN B 1 299 ? -26.426 -48.646 57.908 1.00 13.25 298 ASN B N 1
ATOM 4823 C CA . ASN B 1 299 ? -25.899 -48.146 59.220 1.00 12.83 298 ASN B CA 1
ATOM 4824 C C . ASN B 1 299 ? -25.387 -46.726 59.127 1.00 11.17 298 ASN B C 1
ATOM 4825 O O . ASN B 1 299 ? -24.859 -46.154 60.079 1.00 11.69 298 ASN B O 1
ATOM 4830 N N . GLY B 1 300 ? -25.474 -46.133 57.952 1.00 9.59 299 GLY B N 1
ATOM 4831 C CA . GLY B 1 300 ? -24.935 -44.836 57.692 1.00 9.49 299 GLY B CA 1
ATOM 4832 C C . GLY B 1 300 ? -23.487 -44.752 57.371 1.00 8.97 299 GLY B C 1
ATOM 4833 O O . GLY B 1 300 ? -22.975 -43.629 57.172 1.00 8.73 299 GLY B O 1
ATOM 4834 N N . VAL B 1 301 ? -22.841 -45.913 57.361 1.00 9.20 300 VAL B N 1
ATOM 4835 C CA . VAL B 1 301 ? -21.379 -45.989 57.243 1.00 8.99 300 VAL B CA 1
ATOM 4836 C C . VAL B 1 301 ? -20.930 -45.871 55.805 1.00 9.55 300 VAL B C 1
ATOM 4837 O O . VAL B 1 301 ? -21.614 -46.429 54.934 1.00 10.05 300 VAL B O 1
ATOM 4841 N N . ALA B 1 302 ? -19.879 -45.101 55.561 1.00 9.15 301 ALA B N 1
ATOM 4842 C CA . ALA B 1 302 ? -19.302 -44.940 54.246 1.00 9.49 301 ALA B CA 1
ATOM 4843 C C . ALA B 1 302 ? -18.341 -46.119 53.908 1.00 9.79 301 ALA B C 1
ATOM 4844 O O . ALA B 1 302 ? -17.393 -46.359 54.625 1.00 9.23 301 ALA B O 1
ATOM 4846 N N . TYR B 1 303 ? -18.611 -46.804 52.792 1.00 10.19 302 TYR B N 1
ATOM 4847 C CA . TYR B 1 303 ? -17.846 -47.931 52.371 1.00 9.85 302 TYR B CA 1
ATOM 4848 C C . TYR B 1 303 ? -17.228 -47.838 51.004 1.00 9.96 302 TYR B C 1
ATOM 4849 O O . TYR B 1 303 ? -17.753 -47.246 50.103 1.00 9.29 302 TYR B O 1
ATOM 4858 N N . LEU B 1 304 ? -16.089 -48.468 50.861 1.00 9.23 303 LEU B N 1
ATOM 4859 C CA . LEU B 1 304 ? -15.648 -48.999 49.607 1.00 8.46 303 LEU B CA 1
ATOM 4860 C C . LEU B 1 304 ? -16.388 -50.304 49.526 1.00 8.84 303 LEU B C 1
ATOM 4861 O O . LEU B 1 304 ? -16.126 -51.226 50.285 1.00 8.39 303 LEU B O 1
ATOM 4866 N N . VAL B 1 305 ? -17.327 -50.445 48.597 1.00 8.58 304 VAL B N 1
ATOM 4867 C CA . VAL B 1 305 ? -18.041 -51.655 48.431 1.00 9.09 304 VAL B CA 1
ATOM 4868 C C . VAL B 1 305 ? -17.129 -52.758 47.881 1.00 8.00 304 VAL B C 1
ATOM 4869 O O . VAL B 1 305 ? -17.033 -53.827 48.493 1.00 8.98 304 VAL B O 1
ATOM 4873 N N . SER B 1 306 ? -16.425 -52.468 46.787 1.00 9.03 305 SER B N 1
ATOM 4874 C CA . SER B 1 306 ? -15.590 -53.458 46.033 1.00 10.07 305 SER B CA 1
ATOM 4875 C C . SER B 1 306 ? -14.606 -52.658 45.225 1.00 10.89 305 SER B C 1
ATOM 4876 O O . SER B 1 306 ? -14.884 -51.509 44.932 1.00 10.63 305 SER B O 1
ATOM 4879 N N . TRP B 1 307 ? -13.549 -53.307 44.744 1.00 10.62 306 TRP B N 1
ATOM 4880 C CA . TRP B 1 307 ? -12.622 -52.734 43.773 1.00 10.92 306 TRP B CA 1
ATOM 4881 C C . TRP B 1 307 ? -12.279 -53.815 42.778 1.00 11.41 306 TRP B C 1
ATOM 4882 O O . TRP B 1 307 ? -12.433 -55.013 43.099 1.00 10.66 306 TRP B O 1
ATOM 4893 N N . GLN B 1 308 ? -11.809 -53.392 41.617 1.00 11.68 307 GLN B N 1
ATOM 4894 C CA . GLN B 1 308 ? -11.555 -54.312 40.493 1.00 11.90 307 GLN B CA 1
ATOM 4895 C C . GLN B 1 308 ? -10.092 -54.268 40.088 1.00 12.28 307 GLN B C 1
ATOM 4896 O O . GLN B 1 308 ? -9.566 -53.211 39.956 1.00 12.81 307 GLN B O 1
ATOM 4902 N N . ASP B 1 309 ? -9.435 -55.422 39.991 1.00 15.97 308 ASP B N 1
ATOM 4903 C CA . ASP B 1 309 ? -8.009 -55.441 39.558 1.00 17.69 308 ASP B CA 1
ATOM 4904 C C . ASP B 1 309 ? -7.851 -55.388 38.041 1.00 17.31 308 ASP B C 1
ATOM 4905 O O . ASP B 1 309 ? -8.822 -55.391 37.336 1.00 18.70 308 ASP B O 1
ATOM 4910 N N . SER B 1 310 ? -6.617 -55.414 37.521 1.00 20.21 309 SER B N 1
ATOM 4911 C CA . SER B 1 310 ? -6.421 -55.161 36.070 1.00 21.86 309 SER B CA 1
ATOM 4912 C C . SER B 1 310 ? -6.867 -56.344 35.239 1.00 23.28 309 SER B C 1
ATOM 4913 O O . SER B 1 310 ? -7.114 -56.209 34.012 1.00 22.21 309 SER B O 1
ATOM 4916 N N . GLY B 1 311 ? -6.993 -57.469 35.933 1.00 24.03 310 GLY B N 1
ATOM 4917 C CA . GLY B 1 311 ? -7.594 -58.695 35.462 1.00 24.44 310 GLY B CA 1
ATOM 4918 C C . GLY B 1 311 ? -9.079 -58.722 35.291 1.00 23.91 310 GLY B C 1
ATOM 4919 O O . GLY B 1 311 ? -9.590 -59.656 34.714 1.00 21.25 310 GLY B O 1
ATOM 4920 N N . GLY B 1 312 ? -9.777 -57.679 35.762 1.00 19.10 311 GLY B N 1
ATOM 4921 C CA . GLY B 1 312 ? -11.223 -57.675 35.793 1.00 17.18 311 GLY B CA 1
ATOM 4922 C C . GLY B 1 312 ? -11.792 -58.354 37.014 1.00 16.43 311 GLY B C 1
ATOM 4923 O O . GLY B 1 312 ? -13.014 -58.436 37.143 1.00 19.08 311 GLY B O 1
ATOM 4924 N N . ASN B 1 313 ? -10.949 -58.848 37.926 1.00 17.85 312 ASN B N 1
ATOM 4925 C CA . ASN B 1 313 ? -11.474 -59.599 39.129 1.00 17.30 312 ASN B CA 1
ATOM 4926 C C . ASN B 1 313 ? -11.900 -58.607 40.231 1.00 14.12 312 ASN B C 1
ATOM 4927 O O . ASN B 1 313 ? -11.139 -57.701 40.503 1.00 15.26 312 ASN B O 1
ATOM 4932 N N . TRP B 1 314 ? -13.036 -58.845 40.858 1.00 13.33 313 TRP B N 1
ATOM 4933 C CA . TRP B 1 314 ? -13.526 -57.919 41.866 1.00 12.80 313 TRP B CA 1
ATOM 4934 C C . TRP B 1 314 ? -13.182 -58.440 43.255 1.00 13.37 313 TRP B C 1
ATOM 4935 O O . TRP B 1 314 ? -13.109 -59.660 43.496 1.00 13.37 313 TRP B O 1
ATOM 4946 N N . HIS B 1 315 ? -12.994 -57.532 44.197 1.00 11.93 314 HIS B N 1
ATOM 4947 C CA . HIS B 1 315 ? -12.573 -57.838 45.581 1.00 13.46 314 HIS B CA 1
ATOM 4948 C C . HIS B 1 315 ? -13.456 -57.080 46.522 1.00 13.12 314 HIS B C 1
ATOM 4949 O O . HIS B 1 315 ? -13.788 -55.925 46.250 1.00 12.49 314 HIS B O 1
ATOM 4956 N N . GLY B 1 316 ? -13.740 -57.709 47.664 1.00 12.07 315 GLY B N 1
ATOM 4957 C CA . GLY B 1 316 ? -14.556 -57.168 48.733 1.00 11.78 315 GLY B CA 1
ATOM 4958 C C . GLY B 1 316 ? -13.894 -55.916 49.273 1.00 11.97 315 GLY B C 1
ATOM 4959 O O . GLY B 1 316 ? -12.633 -55.822 49.340 1.00 11.76 315 GLY B O 1
ATOM 4960 N N . GLY B 1 317 ? -14.703 -54.909 49.551 1.00 10.32 316 GLY B N 1
ATOM 4961 C CA . GLY B 1 317 ? -14.187 -53.634 49.978 1.00 10.00 316 GLY B CA 1
ATOM 4962 C C . GLY B 1 317 ? -13.873 -53.552 51.489 1.00 11.00 316 GLY B C 1
ATOM 4963 O O . GLY B 1 317 ? -13.427 -54.531 52.089 1.00 10.68 316 GLY B O 1
ATOM 4964 N N . LEU B 1 318 ? -14.084 -52.351 52.073 1.00 11.20 317 LEU B N 1
ATOM 4965 C CA . LEU B 1 318 ? -13.760 -52.052 53.480 1.00 10.98 317 LEU B CA 1
ATOM 4966 C C . LEU B 1 318 ? -14.470 -50.840 53.924 1.00 11.65 317 LEU B C 1
ATOM 4967 O O . LEU B 1 318 ? -15.041 -50.028 53.118 1.00 9.81 317 LEU B O 1
ATOM 4972 N N . THR B 1 319 ? -14.450 -50.650 55.243 1.00 11.58 318 THR B N 1
ATOM 4973 C CA . THR B 1 319 ? -14.968 -49.444 55.836 1.00 11.15 318 THR B CA 1
ATOM 4974 C C . THR B 1 319 ? -14.019 -48.288 55.564 1.00 13.06 318 THR B C 1
ATOM 4975 O O . THR B 1 319 ? -12.825 -48.431 55.883 1.00 11.04 318 THR B O 1
ATOM 4979 N N . LEU B 1 320 ? -14.508 -47.165 55.011 1.00 10.36 319 LEU B N 1
ATOM 4980 C CA . LEU B 1 320 ? -13.566 -46.094 54.719 1.00 12.26 319 LEU B CA 1
ATOM 4981 C C . LEU B 1 320 ? -13.087 -45.551 56.075 1.00 11.58 319 LEU B C 1
ATOM 4982 O O . LEU B 1 320 ? -13.847 -45.372 56.987 1.00 11.38 319 LEU B O 1
ATOM 4987 N N . PRO B 1 321 ? -11.767 -45.360 56.211 1.00 10.72 320 PRO B N 1
ATOM 4988 C CA . PRO B 1 321 ? -11.259 -44.840 57.520 1.00 11.53 320 PRO B CA 1
ATOM 4989 C C . PRO B 1 321 ? -11.927 -43.520 57.863 1.00 11.53 320 PRO B C 1
ATOM 4990 O O . PRO B 1 321 ? -11.779 -42.534 57.127 1.00 10.79 320 PRO B O 1
ATOM 4994 N N . GLN B 1 322 ? -12.590 -43.516 59.011 1.00 12.05 321 GLN B N 1
ATOM 4995 C CA . GLN B 1 322 ? -13.363 -42.403 59.477 1.00 12.82 321 GLN B CA 1
ATOM 4996 C C . GLN B 1 322 ? -12.503 -41.128 59.626 1.00 11.57 321 GLN B C 1
ATOM 4997 O O . GLN B 1 322 ? -11.385 -41.163 60.206 1.00 11.91 321 GLN B O 1
ATOM 5003 N N . PRO B 1 323 ? -12.963 -40.015 59.094 1.00 10.29 322 PRO B N 1
ATOM 5004 C CA . PRO B 1 323 ? -12.189 -38.808 59.228 1.00 11.45 322 PRO B CA 1
ATOM 5005 C C . PRO B 1 323 ? -12.100 -38.288 60.673 1.00 12.99 322 PRO B C 1
ATOM 5006 O O . PRO B 1 323 ? -12.939 -38.592 61.549 1.00 13.78 322 PRO B O 1
ATOM 5010 N N . SER B 1 324 ? -10.999 -37.576 60.924 1.00 16.58 323 SER B N 1
ATOM 5011 C CA . SER B 1 324 ? -10.795 -36.840 62.176 1.00 17.98 323 SER B CA 1
ATOM 5012 C C . SER B 1 324 ? -11.951 -35.990 62.530 1.00 17.42 323 SER B C 1
ATOM 5013 O O . SER B 1 324 ? -12.432 -35.191 61.676 1.00 17.11 323 SER B O 1
ATOM 5016 N N . GLY B 1 325 ? -12.306 -36.114 63.817 1.00 16.18 324 GLY B N 1
ATOM 5017 C CA . GLY B 1 325 ? -13.257 -35.209 64.482 1.00 19.26 324 GLY B CA 1
ATOM 5018 C C . GLY B 1 325 ? -14.720 -35.522 64.194 1.00 18.35 324 GLY B C 1
ATOM 5019 O O . GLY B 1 325 ? -15.578 -34.726 64.575 1.00 20.70 324 GLY B O 1
ATOM 5020 N N . TYR B 1 326 ? -15.021 -36.625 63.485 1.00 14.69 325 TYR B N 1
ATOM 5021 C CA . TYR B 1 326 ? -16.492 -36.917 63.222 1.00 13.35 325 TYR B CA 1
ATOM 5022 C C . TYR B 1 326 ? -16.701 -38.427 63.151 1.00 13.32 325 TYR B C 1
ATOM 5023 O O . TYR B 1 326 ? -16.140 -39.118 62.292 1.00 15.93 325 TYR B O 1
ATOM 5032 N N . ASN B 1 327 ? -17.574 -38.947 63.993 1.00 13.53 326 ASN B N 1
ATOM 5033 C CA . ASN B 1 327 ? -17.934 -40.338 63.976 1.00 15.03 326 ASN B CA 1
ATOM 5034 C C . ASN B 1 327 ? -19.333 -40.644 63.464 1.00 13.81 326 ASN B C 1
ATOM 5035 O O . ASN B 1 327 ? -19.792 -41.772 63.589 1.00 13.54 326 ASN B O 1
ATOM 5040 N N . GLY B 1 328 ? -19.984 -39.668 62.809 1.00 10.01 327 GLY B N 1
ATOM 5041 C CA . GLY B 1 328 ? -21.351 -39.879 62.363 1.00 9.08 327 GLY B CA 1
ATOM 5042 C C . GLY B 1 328 ? -21.372 -40.339 60.925 1.00 8.56 327 GLY B C 1
ATOM 5043 O O . GLY B 1 328 ? -20.333 -40.787 60.370 1.00 8.42 327 GLY B O 1
ATOM 5044 N N . SER B 1 329 ? -22.540 -40.217 60.319 1.00 7.75 328 SER B N 1
ATOM 5045 C CA . SER B 1 329 ? -22.763 -40.753 59.007 1.00 8.02 328 SER B CA 1
ATOM 5046 C C . SER B 1 329 ? -22.532 -39.666 57.953 1.00 8.60 328 SER B C 1
ATOM 5047 O O . SER B 1 329 ? -22.715 -38.455 58.209 1.00 9.22 328 SER B O 1
ATOM 5050 N N . PHE B 1 330 ? -22.303 -40.109 56.728 1.00 8.19 329 PHE B N 1
ATOM 5051 C CA . PHE B 1 330 ? -22.338 -39.210 55.584 1.00 8.79 329 PHE B CA 1
ATOM 5052 C C . PHE B 1 330 ? -23.551 -39.466 54.706 1.00 9.05 329 PHE B C 1
ATOM 5053 O O . PHE B 1 330 ? -23.951 -40.615 54.560 1.00 9.66 329 PHE B O 1
ATOM 5061 N N . SER B 1 331 ? -24.130 -38.377 54.229 1.00 9.94 330 SER B N 1
ATOM 5062 C CA . SER B 1 331 ? -25.367 -38.403 53.471 1.00 9.62 330 SER B CA 1
ATOM 5063 C C . SER B 1 331 ? -25.118 -38.478 51.948 1.00 8.87 330 SER B C 1
ATOM 5064 O O . SER B 1 331 ? -26.103 -38.616 51.192 1.00 9.02 330 SER B O 1
ATOM 5067 N N . GLN B 1 332 ? -23.860 -38.295 51.512 1.00 7.44 331 GLN B N 1
ATOM 5068 C CA . GLN B 1 332 ? -23.472 -38.340 50.110 1.00 7.24 331 GLN B CA 1
ATOM 5069 C C . GLN B 1 332 ? -21.987 -38.489 50.063 1.00 7.20 331 GLN B C 1
ATOM 5070 O O . GLN B 1 332 ? -21.282 -37.900 50.887 1.00 8.00 331 GLN B O 1
ATOM 5076 N N . LEU B 1 333 ? -21.528 -39.263 49.103 1.00 7.33 332 LEU B N 1
ATOM 5077 C CA . LEU B 1 333 ? -20.094 -39.419 48.827 1.00 7.77 332 LEU B CA 1
ATOM 5078 C C . LEU B 1 333 ? -19.886 -38.963 47.419 1.00 8.11 332 LEU B C 1
ATOM 5079 O O . LEU B 1 333 ? -20.781 -39.186 46.575 1.00 10.21 332 LEU B O 1
ATOM 5084 N N . ALA B 1 334 ? -18.716 -38.416 47.102 1.00 8.23 333 ALA B N 1
ATOM 5085 C CA . ALA B 1 334 ? -18.291 -38.103 45.777 1.00 8.62 333 ALA B CA 1
ATOM 5086 C C . ALA B 1 334 ? -16.786 -38.323 45.711 1.00 8.58 333 ALA B C 1
ATOM 5087 O O . ALA B 1 334 ? -16.090 -38.259 46.748 1.00 9.77 333 ALA B O 1
ATOM 5089 N N . ALA B 1 335 ? -16.309 -38.710 44.543 1.00 8.30 334 ALA B N 1
ATOM 5090 C CA . ALA B 1 335 ? -14.955 -39.225 44.406 1.00 9.12 334 ALA B CA 1
ATOM 5091 C C . ALA B 1 335 ? -14.288 -38.598 43.200 1.00 9.74 334 ALA B C 1
ATOM 5092 O O . ALA B 1 335 ? -14.902 -38.407 42.158 1.00 8.82 334 ALA B O 1
ATOM 5094 N N . GLY B 1 336 ? -12.992 -38.382 43.301 1.00 9.15 335 GLY B N 1
ATOM 5095 C CA . GLY B 1 336 ? -12.284 -37.865 42.182 1.00 9.14 335 GLY B CA 1
ATOM 5096 C C . GLY B 1 336 ? -10.794 -37.873 42.476 1.00 9.20 335 GLY B C 1
ATOM 5097 O O . GLY B 1 336 ? -10.383 -38.048 43.636 1.00 9.11 335 GLY B O 1
ATOM 5098 N N . ASN B 1 337 ? -9.997 -37.745 41.415 1.00 9.47 336 ASN B N 1
ATOM 5099 C CA . ASN B 1 337 ? -8.539 -37.751 41.553 1.00 8.94 336 ASN B CA 1
ATOM 5100 C C . ASN B 1 337 ? -7.914 -36.389 41.795 1.00 9.25 336 ASN B C 1
ATOM 5101 O O . ASN B 1 337 ? -8.222 -35.426 41.143 1.00 9.54 336 ASN B O 1
ATOM 5106 N N . GLY B 1 338 ? -7.059 -36.336 42.821 1.00 9.37 337 GLY B N 1
ATOM 5107 C CA . GLY B 1 338 ? -6.392 -35.128 43.265 1.00 9.44 337 GLY B CA 1
ATOM 5108 C C . GLY B 1 338 ? -4.883 -35.200 43.029 1.00 9.17 337 GLY B C 1
ATOM 5109 O O . GLY B 1 338 ? -4.427 -35.777 42.073 1.00 8.76 337 GLY B O 1
ATOM 5110 N N . ASN B 1 339 ? -4.153 -34.563 43.921 1.00 10.31 338 ASN B N 1
ATOM 5111 C CA . ASN B 1 339 ? -2.656 -34.476 43.812 1.00 11.96 338 ASN B CA 1
ATOM 5112 C C . ASN B 1 339 ? -2.074 -35.869 43.739 1.00 10.85 338 ASN B C 1
ATOM 5113 O O . ASN B 1 339 ? -2.516 -36.786 44.409 1.00 10.26 338 ASN B O 1
ATOM 5118 N N . SER B 1 340 ? -1.054 -35.999 42.880 1.00 12.50 339 SER B N 1
ATOM 5119 C CA . SER B 1 340 ? -0.398 -37.260 42.554 1.00 11.39 339 SER B CA 1
ATOM 5120 C C . SER B 1 340 ? -1.338 -38.373 42.173 1.00 11.42 339 SER B C 1
ATOM 5121 O O . SER B 1 340 ? -0.971 -39.537 42.385 1.00 11.54 339 SER B O 1
ATOM 5124 N N . HIS B 1 341 ? -2.492 -38.008 41.590 1.00 11.04 340 HIS B N 1
ATOM 5125 C CA . HIS B 1 341 ? -3.531 -38.905 41.150 1.00 12.17 340 HIS B CA 1
ATOM 5126 C C . HIS B 1 341 ? -4.253 -39.611 42.308 1.00 12.33 340 HIS B C 1
ATOM 5127 O O . HIS B 1 341 ? -5.064 -40.477 42.069 1.00 11.54 340 HIS B O 1
ATOM 5134 N N . TYR B 1 342 ? -3.962 -39.236 43.557 1.00 10.15 341 TYR B N 1
ATOM 5135 C CA . TYR B 1 342 ? -4.558 -39.888 44.671 1.00 9.13 341 TYR B CA 1
ATOM 5136 C C . TYR B 1 342 ? -6.084 -39.703 44.671 1.00 8.54 341 TYR B C 1
ATOM 5137 O O . TYR B 1 342 ? -6.571 -38.584 44.578 1.00 8.53 341 TYR B O 1
ATOM 5146 N N . LEU B 1 343 ? -6.774 -40.801 44.807 1.00 7.88 342 LEU B N 1
ATOM 5147 C CA . LEU B 1 343 ? -8.252 -40.787 44.875 1.00 7.99 342 LEU B CA 1
ATOM 5148 C C . LEU B 1 343 ? -8.736 -40.212 46.187 1.00 8.39 342 LEU B C 1
ATOM 5149 O O . LEU B 1 343 ? -8.273 -40.643 47.302 1.00 9.34 342 LEU B O 1
ATOM 5154 N N . GLN B 1 344 ? -9.652 -39.255 46.089 1.00 7.62 343 GLN B N 1
ATOM 5155 C CA . GLN B 1 344 ? -10.215 -38.547 47.219 1.00 8.38 343 GLN B CA 1
ATOM 5156 C C . GLN B 1 344 ? -11.680 -38.894 47.276 1.00 8.24 343 GLN B C 1
ATOM 5157 O O . GLN B 1 344 ? -12.322 -38.846 46.248 1.00 7.83 343 GLN B O 1
ATOM 5163 N N . VAL B 1 345 ? -12.173 -39.278 48.441 1.00 7.14 344 VAL B N 1
ATOM 5164 C CA . VAL B 1 345 ? -13.615 -39.387 48.638 1.00 8.12 344 VAL B CA 1
ATOM 5165 C C . VAL B 1 345 ? -14.076 -38.341 49.606 1.00 7.77 344 VAL B C 1
ATOM 5166 O O . VAL B 1 345 ? -13.686 -38.362 50.784 1.00 7.66 344 VAL B O 1
ATOM 5170 N N . VAL B 1 346 ? -14.946 -37.459 49.140 1.00 8.22 345 VAL B N 1
ATOM 5171 C CA . VAL B 1 346 ? -15.485 -36.385 49.978 1.00 7.61 345 VAL B CA 1
ATOM 5172 C C . VAL B 1 346 ? -16.971 -36.683 50.275 1.00 8.02 345 VAL B C 1
ATOM 5173 O O . VAL B 1 346 ? -17.616 -37.492 49.623 1.00 10.00 345 VAL B O 1
ATOM 5177 N N . GLY B 1 347 ? -17.523 -36.028 51.275 1.00 7.27 346 GLY B N 1
ATOM 5178 C CA . GLY B 1 347 ? -18.918 -36.266 51.582 1.00 7.71 346 GLY B CA 1
ATOM 5179 C C . GLY B 1 347 ? -19.456 -35.215 52.471 1.00 8.31 346 GLY B C 1
ATOM 5180 O O . GLY B 1 347 ? -18.678 -34.428 53.015 1.00 9.12 346 GLY B O 1
ATOM 5181 N N . THR B 1 348 ? -20.762 -35.183 52.621 1.00 8.27 347 THR B N 1
ATOM 5182 C CA . THR B 1 348 ? -21.435 -34.238 53.513 1.00 8.44 347 THR B CA 1
ATOM 5183 C C . THR B 1 348 ? -21.813 -34.977 54.777 1.00 8.02 347 THR B C 1
ATOM 5184 O O . THR B 1 348 ? -22.464 -36.016 54.761 1.00 8.63 347 THR B O 1
ATOM 5188 N N . ASP B 1 349 ? -21.436 -34.405 55.938 1.00 8.83 348 ASP B N 1
ATOM 5189 C CA . ASP B 1 349 ? -21.863 -34.952 57.223 1.00 7.70 348 ASP B CA 1
ATOM 5190 C C . ASP B 1 349 ? -23.354 -34.682 57.434 1.00 7.67 348 ASP B C 1
ATOM 5191 O O . ASP B 1 349 ? -24.031 -34.114 56.561 1.00 8.31 348 ASP B O 1
ATOM 5196 N N . ALA B 1 350 ? -23.878 -35.086 58.566 1.00 7.42 349 ALA B N 1
ATOM 5197 C CA . ALA B 1 350 ? -25.321 -34.922 58.846 1.00 7.74 349 ALA B CA 1
ATOM 5198 C C . ALA B 1 350 ? -25.838 -33.466 58.737 1.00 8.31 349 ALA B C 1
ATOM 5199 O O . ALA B 1 350 ? -27.031 -33.259 58.361 1.00 9.33 349 ALA B O 1
ATOM 5201 N N . GLN B 1 351 ? -25.018 -32.494 59.132 1.00 8.45 350 GLN B N 1
ATOM 5202 C CA . GLN B 1 351 ? -25.326 -31.055 59.025 1.00 8.38 350 GLN B CA 1
ATOM 5203 C C . GLN B 1 351 ? -25.218 -30.491 57.612 1.00 9.03 350 GLN B C 1
ATOM 5204 O O . GLN B 1 351 ? -25.826 -29.446 57.320 1.00 8.79 350 GLN B O 1
ATOM 5210 N N . GLY B 1 352 ? -24.417 -31.152 56.788 1.00 8.52 351 GLY B N 1
ATOM 5211 C CA . GLY B 1 352 ? -24.004 -30.641 55.494 1.00 8.47 351 GLY B CA 1
ATOM 5212 C C . GLY B 1 352 ? -22.572 -30.148 55.415 1.00 7.86 351 GLY B C 1
ATOM 5213 O O . GLY B 1 352 ? -22.155 -29.648 54.378 1.00 7.42 351 GLY B O 1
ATOM 5214 N N . ASN B 1 353 ? -21.778 -30.225 56.484 1.00 7.60 352 ASN B N 1
ATOM 5215 C CA . ASN B 1 353 ? -20.397 -29.820 56.366 1.00 7.98 352 ASN B CA 1
ATOM 5216 C C . ASN B 1 353 ? -19.667 -30.767 55.435 1.00 7.90 352 ASN B C 1
ATOM 5217 O O . ASN B 1 353 ? -19.824 -31.973 55.598 1.00 7.92 352 ASN B O 1
ATOM 5222 N N . VAL B 1 354 ? -18.811 -30.273 54.566 1.00 7.27 353 VAL B N 1
ATOM 5223 C CA . VAL B 1 354 ? -18.073 -31.140 53.684 1.00 8.05 353 VAL B CA 1
ATOM 5224 C C . VAL B 1 354 ? -16.785 -31.675 54.362 1.00 8.60 353 VAL B C 1
ATOM 5225 O O . VAL B 1 354 ? -16.013 -30.878 54.857 1.00 9.89 353 VAL B O 1
ATOM 5229 N N . TYR B 1 355 ? -16.583 -32.976 54.315 1.00 8.17 354 TYR B N 1
ATOM 5230 C CA . TYR B 1 355 ? -15.382 -33.650 54.795 1.00 8.31 354 TYR B CA 1
ATOM 5231 C C . TYR B 1 355 ? -14.649 -34.264 53.618 1.00 8.30 354 TYR B C 1
ATOM 5232 O O . TYR B 1 355 ? -15.283 -34.695 52.598 1.00 8.01 354 TYR B O 1
ATOM 5241 N N . LEU B 1 356 ? -13.318 -34.385 53.739 1.00 8.06 355 LEU B N 1
ATOM 5242 C CA . LEU B 1 356 ? -12.647 -35.453 53.057 1.00 8.21 355 LEU B CA 1
ATOM 5243 C C . LEU B 1 356 ? -12.875 -36.622 53.937 1.00 8.97 355 LEU B C 1
ATOM 5244 O O . LEU B 1 356 ? -12.439 -36.595 55.104 1.00 8.78 355 LEU B O 1
ATOM 5249 N N . VAL B 1 357 ? -13.527 -37.662 53.417 1.00 8.06 356 VAL B N 1
ATOM 5250 C CA . VAL B 1 357 ? -13.847 -38.806 54.246 1.00 9.03 356 VAL B CA 1
ATOM 5251 C C . VAL B 1 357 ? -12.523 -39.552 54.338 1.00 7.90 356 VAL B C 1
ATOM 5252 O O . VAL B 1 357 ? -12.090 -39.949 55.430 1.00 8.60 356 VAL B O 1
ATOM 5256 N N . SER B 1 358 ? -11.946 -39.863 53.184 1.00 8.11 357 SER B N 1
ATOM 5257 C CA . SER B 1 358 ? -10.718 -40.706 53.107 1.00 8.94 357 SER B CA 1
ATOM 5258 C C . SER B 1 358 ? -10.065 -40.434 51.770 1.00 8.67 357 SER B C 1
ATOM 5259 O O . SER B 1 358 ? -10.695 -39.958 50.828 1.00 9.39 357 SER B O 1
ATOM 5262 N N . TRP B 1 359 ? -8.756 -40.647 51.732 1.00 8.77 358 TRP B N 1
ATOM 5263 C CA . TRP B 1 359 ? -7.995 -40.601 50.547 1.00 8.65 358 TRP B CA 1
ATOM 5264 C C . TRP B 1 359 ? -7.107 -41.869 50.403 1.00 8.85 358 TRP B C 1
ATOM 5265 O O . TRP B 1 359 ? -6.784 -42.490 51.387 1.00 9.26 358 TRP B O 1
ATOM 5276 N N . GLN B 1 360 ? -6.802 -42.184 49.154 1.00 8.30 359 GLN B N 1
ATOM 5277 C CA . GLN B 1 360 ? -6.055 -43.408 48.821 1.00 9.32 359 GLN B CA 1
ATOM 5278 C C . GLN B 1 360 ? -4.707 -43.140 48.257 1.00 8.93 359 GLN B C 1
ATOM 5279 O O . GLN B 1 360 ? -4.543 -42.380 47.324 1.00 8.97 359 GLN B O 1
ATOM 5285 N N . ASP B 1 361 ? -3.694 -43.800 48.783 1.00 9.93 360 ASP B N 1
ATOM 5286 C CA . ASP B 1 361 ? -2.355 -43.623 48.185 1.00 10.08 360 ASP B CA 1
ATOM 5287 C C . ASP B 1 361 ? -2.064 -44.483 46.969 1.00 11.43 360 ASP B C 1
ATOM 5288 O O . ASP B 1 361 ? -2.934 -45.278 46.499 1.00 11.31 360 ASP B O 1
ATOM 5293 N N . SER B 1 362 ? -0.848 -44.347 46.423 1.00 11.52 361 SER B N 1
ATOM 5294 C CA . SER B 1 362 ? -0.462 -45.083 45.225 1.00 13.05 361 SER B CA 1
ATOM 5295 C C . SER B 1 362 ? -0.438 -46.561 45.313 1.00 13.53 361 SER B C 1
ATOM 5296 O O . SER B 1 362 ? -0.367 -47.273 44.280 1.00 13.86 361 SER B O 1
ATOM 5299 N N . GLU B 1 363 ? -0.331 -47.029 46.516 1.00 12.82 362 GLU B N 1
ATOM 5300 C CA . GLU B 1 363 ? -0.345 -48.429 46.855 1.00 13.90 362 GLU B CA 1
ATOM 5301 C C . GLU B 1 363 ? -1.706 -48.950 47.154 1.00 13.58 362 GLU B C 1
ATOM 5302 O O . GLU B 1 363 ? -1.847 -50.185 47.448 1.00 14.15 362 GLU B O 1
ATOM 5308 N N . GLY B 1 364 ? -2.766 -48.122 47.093 1.00 12.88 363 GLY B N 1
ATOM 5309 C CA . GLY B 1 364 ? -4.092 -48.625 47.358 1.00 12.00 363 GLY B CA 1
ATOM 5310 C C . GLY B 1 364 ? -4.565 -48.520 48.781 1.00 13.24 363 GLY B C 1
ATOM 5311 O O . GLY B 1 364 ? -5.706 -48.926 49.102 1.00 14.88 363 GLY B O 1
ATOM 5312 N N . LYS B 1 365 ? -3.697 -48.002 49.668 1.00 12.66 364 LYS B N 1
ATOM 5313 C CA . LYS B 1 365 ? -4.058 -47.886 51.079 1.00 13.36 364 LYS B CA 1
ATOM 5314 C C . LYS B 1 365 ? -4.871 -46.667 51.321 1.00 11.00 364 LYS B C 1
ATOM 5315 O O . LYS B 1 365 ? -4.537 -45.592 50.818 1.00 12.60 364 LYS B O 1
ATOM 5321 N N . TRP B 1 366 ? -5.902 -46.800 52.151 1.00 9.95 365 TRP B N 1
ATOM 5322 C CA . TRP B 1 366 ? -6.767 -45.722 52.482 1.00 10.39 365 TRP B CA 1
ATOM 5323 C C . TRP B 1 366 ? -6.355 -45.025 53.764 1.00 10.13 365 TRP B C 1
ATOM 5324 O O . TRP B 1 366 ? -5.848 -45.693 54.693 1.00 9.97 365 TRP B O 1
ATOM 5335 N N . HIS B 1 367 ? -6.631 -43.723 53.824 1.00 10.42 366 HIS B N 1
ATOM 5336 C CA . HIS B 1 367 ? -6.208 -42.870 54.974 1.00 10.72 366 HIS B CA 1
ATOM 5337 C C . HIS B 1 367 ? -7.337 -41.982 55.419 1.00 10.80 366 HIS B C 1
ATOM 5338 O O . HIS B 1 367 ? -8.056 -41.431 54.550 1.00 10.06 366 HIS B O 1
ATOM 5345 N N . ALA B 1 368 ? -7.524 -41.820 56.763 1.00 9.98 367 ALA B N 1
ATOM 5346 C CA . ALA B 1 368 ? -8.573 -40.873 57.279 1.00 9.93 367 ALA B CA 1
ATOM 5347 C C . ALA B 1 368 ? -8.453 -39.473 56.752 1.00 9.94 367 ALA B C 1
ATOM 5348 O O . ALA B 1 368 ? -7.327 -38.922 56.631 1.00 9.95 367 ALA B O 1
ATOM 5350 N N . GLY B 1 369 ? -9.620 -38.850 56.491 1.00 9.57 368 GLY B N 1
ATOM 5351 C CA . GLY B 1 369 ? -9.662 -37.502 56.110 1.00 10.05 368 GLY B CA 1
ATOM 5352 C C . GLY B 1 369 ? -9.921 -36.599 57.319 1.00 10.55 368 GLY B C 1
ATOM 5353 O O . GLY B 1 369 ? -9.486 -36.919 58.439 1.00 8.95 368 GLY B O 1
ATOM 5354 N N . PHE B 1 370 ? -10.612 -35.488 57.031 1.00 10.92 369 PHE B N 1
ATOM 5355 C CA . PHE B 1 370 ? -10.829 -34.381 57.960 1.00 11.91 369 PHE B CA 1
ATOM 5356 C C . PHE B 1 370 ? -11.805 -33.413 57.335 1.00 11.36 369 PHE B C 1
ATOM 5357 O O . PHE B 1 370 ? -12.136 -33.490 56.172 1.00 11.21 369 PHE B O 1
ATOM 5365 N N . GLU B 1 371 ? -12.276 -32.501 58.145 1.00 10.56 370 GLU B N 1
ATOM 5366 C CA . GLU B 1 371 ? -13.286 -31.521 57.738 1.00 12.26 370 GLU B CA 1
ATOM 5367 C C . GLU B 1 371 ? -12.631 -30.466 56.878 1.00 12.44 370 GLU B C 1
ATOM 5368 O O . GLU B 1 371 ? -11.604 -29.891 57.243 1.00 12.61 370 GLU B O 1
ATOM 5374 N N . LEU B 1 372 ? -13.155 -30.226 55.670 1.00 10.74 371 LEU B N 1
ATOM 5375 C CA . LEU B 1 372 ? -12.537 -29.323 54.759 1.00 10.64 371 LEU B CA 1
ATOM 5376 C C . LEU B 1 372 ? -12.781 -27.841 55.190 1.00 12.85 371 LEU B C 1
ATOM 5377 O O . LEU B 1 372 ? -13.729 -27.528 55.925 1.00 9.75 371 LEU B O 1
ATOM 5382 N N . PRO B 1 373 ? -11.922 -26.917 54.685 1.00 12.00 372 PRO B N 1
ATOM 5383 C CA . PRO B 1 373 ? -12.115 -25.519 54.990 1.00 13.00 372 PRO B CA 1
ATOM 5384 C C . PRO B 1 373 ? -13.560 -25.039 54.578 1.00 15.62 372 PRO B C 1
ATOM 5385 O O . PRO B 1 373 ? -14.122 -25.497 53.559 1.00 12.93 372 PRO B O 1
ATOM 5389 N N . ARG B 1 374 ? -14.139 -24.142 55.354 1.00 13.87 373 ARG B N 1
ATOM 5390 C CA . ARG B 1 374 ? -15.498 -23.722 55.108 1.00 16.12 373 ARG B CA 1
ATOM 5391 C C . ARG B 1 374 ? -15.570 -22.635 54.032 1.00 15.80 373 ARG B C 1
ATOM 5392 O O . ARG B 1 374 ? -14.828 -21.662 54.054 1.00 17.41 373 ARG B O 1
ATOM 5400 N N . ALA B 1 375 ? -16.447 -22.777 53.062 1.00 15.64 374 ALA B N 1
ATOM 5401 C CA . ALA B 1 375 ? -16.514 -21.851 51.922 1.00 18.00 374 ALA B CA 1
ATOM 5402 C C . ALA B 1 375 ? -16.901 -20.464 52.429 1.00 21.27 374 ALA B C 1
ATOM 5403 O O . ALA B 1 375 ? -17.629 -20.344 53.409 1.00 22.82 374 ALA B O 1
ATOM 5405 N N . SER B 1 376 ? -16.354 -19.407 51.843 1.00 23.02 375 SER B N 1
ATOM 5406 C CA . SER B 1 376 ? -16.717 -18.071 52.372 1.00 30.09 375 SER B CA 1
ATOM 5407 C C . SER B 1 376 ? -18.173 -17.795 51.962 1.00 37.73 375 SER B C 1
ATOM 5408 O O . SER B 1 376 ? -18.957 -17.204 52.691 1.00 40.89 375 SER B O 1
ATOM 5412 N N . SER C 1 15 ? -37.641 -46.672 45.166 1.00 38.58 14 SER C N 1
ATOM 5413 C CA . SER C 1 15 ? -36.722 -47.080 46.293 1.00 33.90 14 SER C CA 1
ATOM 5414 C C . SER C 1 15 ? -37.298 -46.957 47.688 1.00 32.25 14 SER C C 1
ATOM 5415 O O . SER C 1 15 ? -36.720 -47.528 48.634 1.00 33.71 14 SER C O 1
ATOM 5418 N N . SER C 1 16 ? -38.351 -46.146 47.871 1.00 22.69 15 SER C N 1
ATOM 5419 C CA . SER C 1 16 ? -38.761 -45.780 49.220 1.00 18.82 15 SER C CA 1
ATOM 5420 C C . SER C 1 16 ? -37.624 -45.085 50.019 1.00 13.51 15 SER C C 1
ATOM 5421 O O . SER C 1 16 ? -37.597 -45.117 51.244 1.00 12.76 15 SER C O 1
ATOM 5424 N N . GLN C 1 17 ? -36.769 -44.346 49.299 1.00 9.79 16 GLN C N 1
ATOM 5425 C CA . GLN C 1 17 ? -35.796 -43.439 49.912 1.00 9.35 16 GLN C CA 1
ATOM 5426 C C . GLN C 1 17 ? -36.107 -42.017 49.484 1.00 8.47 16 GLN C C 1
ATOM 5427 O O . GLN C 1 17 ? -36.417 -41.822 48.341 1.00 9.06 16 GLN C O 1
ATOM 5433 N N . PHE C 1 18 ? -36.096 -41.133 50.445 1.00 7.86 17 PHE C N 1
ATOM 5434 C CA . PHE C 1 18 ? -36.666 -39.782 50.362 1.00 7.70 17 PHE C CA 1
ATOM 5435 C C . PHE C 1 18 ? -35.773 -38.709 50.920 1.00 7.91 17 PHE C C 1
ATOM 5436 O O . PHE C 1 18 ? -34.845 -38.982 51.692 1.00 7.73 17 PHE C O 1
ATOM 5444 N N . HIS C 1 19 ? -36.051 -37.467 50.546 1.00 6.98 18 HIS C N 1
ATOM 5445 C CA . HIS C 1 19 ? -35.444 -36.254 51.145 1.00 7.48 18 HIS C CA 1
ATOM 5446 C C . HIS C 1 19 ? -36.531 -35.242 51.161 1.00 7.14 18 HIS C C 1
ATOM 5447 O O . HIS C 1 19 ? -37.665 -35.509 50.683 1.00 7.03 18 HIS C O 1
ATOM 5454 N N . GLY C 1 20 ? -36.241 -34.067 51.782 1.00 7.26 19 GLY C N 1
ATOM 5455 C CA . GLY C 1 20 ? -37.194 -32.987 51.763 1.00 7.33 19 GLY C CA 1
ATOM 5456 C C . GLY C 1 20 ? -38.507 -33.300 52.422 1.00 7.51 19 GLY C C 1
ATOM 5457 O O . GLY C 1 20 ? -39.532 -33.016 51.856 1.00 7.05 19 GLY C O 1
ATOM 5458 N N . LEU C 1 21 ? -38.503 -33.943 53.573 1.00 7.62 20 LEU C N 1
ATOM 5459 C CA . LEU C 1 21 ? -39.739 -34.262 54.206 1.00 8.29 20 LEU C CA 1
ATOM 5460 C C . LEU C 1 21 ? -40.554 -33.103 54.624 1.00 7.94 20 LEU C C 1
ATOM 5461 O O . LEU C 1 21 ? -39.990 -32.024 54.948 1.00 7.03 20 LEU C O 1
ATOM 5466 N N . ALA C 1 22 ? -41.876 -33.248 54.595 1.00 8.10 21 ALA C N 1
ATOM 5467 C CA . ALA C 1 22 ? -42.773 -32.259 55.167 1.00 9.88 21 ALA C CA 1
ATOM 5468 C C . ALA C 1 22 ? -43.858 -32.971 55.945 1.00 11.08 21 ALA C C 1
ATOM 5469 O O . ALA C 1 22 ? -44.204 -34.075 55.629 1.00 12.71 21 ALA C O 1
ATOM 5471 N N . ILE C 1 23 ? -44.447 -32.332 56.919 1.00 10.93 22 ILE C N 1
ATOM 5472 C CA . ILE C 1 23 ? -45.384 -33.022 57.778 1.00 11.70 22 ILE C CA 1
ATOM 5473 C C . ILE C 1 23 ? -46.615 -32.210 57.974 1.00 11.99 22 ILE C C 1
ATOM 5474 O O . ILE C 1 23 ? -46.557 -30.961 58.003 1.00 13.42 22 ILE C O 1
ATOM 5479 N N . GLY C 1 24 ? -47.751 -32.879 58.066 1.00 10.33 23 GLY C N 1
ATOM 5480 C CA . GLY C 1 24 ? -48.950 -32.151 58.367 1.00 11.59 23 GLY C CA 1
ATOM 5481 C C . GLY C 1 24 ? -50.002 -33.064 58.853 1.00 9.86 23 GLY C C 1
ATOM 5482 O O . GLY C 1 24 ? -49.748 -34.241 58.934 1.00 11.33 23 GLY C O 1
ATOM 5483 N N . ASN C 1 25 ? -51.104 -32.507 59.293 1.00 10.32 24 ASN C N 1
ATOM 5484 C CA . ASN C 1 25 ? -52.244 -33.321 59.776 1.00 9.80 24 ASN C CA 1
ATOM 5485 C C . ASN C 1 25 ? -53.396 -33.247 58.815 1.00 10.18 24 ASN C C 1
ATOM 5486 O O . ASN C 1 25 ? -53.723 -32.188 58.286 1.00 10.19 24 ASN C O 1
ATOM 5491 N N . GLY C 1 26 ? -53.965 -34.415 58.558 1.00 10.88 25 GLY C N 1
ATOM 5492 C CA . GLY C 1 26 ? -54.993 -34.590 57.549 1.00 11.28 25 GLY C CA 1
ATOM 5493 C C . GLY C 1 26 ? -56.330 -35.017 58.128 1.00 12.22 25 GLY C C 1
ATOM 5494 O O . GLY C 1 26 ? -56.751 -34.572 59.219 1.00 11.86 25 GLY C O 1
ATOM 5495 N N . ASN C 1 27 ? -56.991 -35.903 57.400 1.00 12.02 26 ASN C N 1
ATOM 5496 C CA . ASN C 1 27 ? -58.311 -36.359 57.829 1.00 12.13 26 ASN C CA 1
ATOM 5497 C C . ASN C 1 27 ? -58.242 -36.909 59.263 1.00 12.16 26 ASN C C 1
ATOM 5498 O O . ASN C 1 27 ? -57.322 -37.682 59.618 1.00 10.46 26 ASN C O 1
ATOM 5503 N N . SER C 1 28 ? -59.230 -36.539 60.069 1.00 11.40 27 SER C N 1
ATOM 5504 C CA . SER C 1 28 ? -59.314 -37.009 61.441 1.00 14.24 27 SER C CA 1
ATOM 5505 C C . SER C 1 28 ? -58.047 -36.645 62.268 1.00 14.98 27 SER C C 1
ATOM 5506 O O . SER C 1 28 ? -57.723 -37.337 63.255 1.00 12.84 27 SER C O 1
ATOM 5509 N N . ASN C 1 29 ? -57.328 -35.628 61.814 1.00 14.00 28 ASN C N 1
ATOM 5510 C CA . ASN C 1 29 ? -56.067 -35.257 62.389 1.00 15.58 28 ASN C CA 1
ATOM 5511 C C . ASN C 1 29 ? -54.955 -36.243 62.279 1.00 11.95 28 ASN C C 1
ATOM 5512 O O . ASN C 1 29 ? -53.959 -36.064 62.944 1.00 11.81 28 ASN C O 1
ATOM 5517 N N . TYR C 1 30 ? -55.052 -37.157 61.340 1.00 10.47 29 TYR C N 1
ATOM 5518 C CA . TYR C 1 30 ? -54.043 -38.165 61.140 1.00 10.64 29 TYR C CA 1
ATOM 5519 C C . TYR C 1 30 ? -52.780 -37.514 60.604 1.00 9.72 29 TYR C C 1
ATOM 5520 O O . TYR C 1 30 ? -52.848 -36.788 59.662 1.00 9.26 29 TYR C O 1
ATOM 5529 N N . LEU C 1 31 ? -51.665 -37.786 61.235 1.00 8.85 30 LEU C N 1
ATOM 5530 C CA . LEU C 1 31 ? -50.372 -37.258 60.752 1.00 9.59 30 LEU C CA 1
ATOM 5531 C C . LEU C 1 31 ? -49.988 -37.844 59.443 1.00 8.49 30 LEU C C 1
ATOM 5532 O O . LEU C 1 31 ? -50.124 -39.049 59.214 1.00 9.90 30 LEU C O 1
ATOM 5537 N N . GLN C 1 32 ? -49.502 -37.004 58.522 1.00 9.90 31 GLN C N 1
ATOM 5538 C CA . GLN C 1 32 ? -49.078 -37.345 57.160 1.00 9.31 31 GLN C CA 1
ATOM 5539 C C . GLN C 1 32 ? -47.622 -36.859 56.982 1.00 9.10 31 GLN C C 1
ATOM 5540 O O . GLN C 1 32 ? -47.329 -35.702 57.324 1.00 10.11 31 GLN C O 1
ATOM 5546 N N . VAL C 1 33 ? -46.777 -37.733 56.522 1.00 8.87 32 VAL C N 1
ATOM 5547 C CA . VAL C 1 33 ? -45.367 -37.470 56.242 1.00 9.28 32 VAL C CA 1
ATOM 5548 C C . VAL C 1 33 ? -45.224 -37.477 54.745 1.00 9.40 32 VAL C C 1
ATOM 5549 O O . VAL C 1 33 ? -45.462 -38.516 54.099 1.00 10.68 32 VAL C O 1
ATOM 5553 N N . LEU C 1 34 ? -44.891 -36.304 54.185 1.00 9.23 33 LEU C N 1
ATOM 5554 C CA . LEU C 1 34 ? -44.720 -36.146 52.694 1.00 8.40 33 LEU C CA 1
ATOM 5555 C C . LEU C 1 34 ? -43.201 -36.132 52.479 1.00 7.96 33 LEU C C 1
ATOM 5556 O O . LEU C 1 34 ? -42.398 -35.742 53.381 1.00 6.99 33 LEU C O 1
ATOM 5561 N N . GLY C 1 35 ? -42.816 -36.444 51.257 1.00 7.47 34 GLY C N 1
ATOM 5562 C CA . GLY C 1 35 ? -41.423 -36.361 50.884 1.00 7.24 34 GLY C CA 1
ATOM 5563 C C . GLY C 1 35 ? -41.166 -36.466 49.424 1.00 6.89 34 GLY C C 1
ATOM 5564 O O . GLY C 1 35 ? -42.095 -36.659 48.619 1.00 8.39 34 GLY C O 1
ATOM 5565 N N . LEU C 1 36 ? -39.929 -36.223 49.041 1.00 6.17 35 LEU C N 1
ATOM 5566 C CA . LEU C 1 36 ? -39.533 -36.285 47.615 1.00 6.98 35 LEU C CA 1
ATOM 5567 C C . LEU C 1 36 ? -38.718 -37.574 47.453 1.00 7.25 35 LEU C C 1
ATOM 5568 O O . LEU C 1 36 ? -37.667 -37.704 48.154 1.00 7.58 35 LEU C O 1
ATOM 5573 N N . ALA C 1 37 ? -39.047 -38.421 46.467 1.00 6.52 36 ALA C N 1
ATOM 5574 C CA . ALA C 1 37 ? -38.212 -39.524 46.182 1.00 7.24 36 ALA C CA 1
ATOM 5575 C C . ALA C 1 37 ? -36.810 -39.092 45.858 1.00 7.52 36 ALA C C 1
ATOM 5576 O O . ALA C 1 37 ? -36.591 -38.153 45.044 1.00 6.45 36 ALA C O 1
ATOM 5578 N N . ASN C 1 38 ? -35.844 -39.821 46.405 1.00 7.65 37 ASN C N 1
ATOM 5579 C CA . ASN C 1 38 ? -34.499 -39.606 45.970 1.00 8.18 37 ASN C CA 1
ATOM 5580 C C . ASN C 1 38 ? -34.354 -39.893 44.447 1.00 8.40 37 ASN C C 1
ATOM 5581 O O . ASN C 1 38 ? -35.069 -40.696 43.939 1.00 8.16 37 ASN C O 1
ATOM 5586 N N . ILE C 1 39 ? -33.433 -39.165 43.815 1.00 8.86 38 ILE C N 1
ATOM 5587 C CA . ILE C 1 39 ? -33.057 -39.233 42.375 1.00 10.52 38 ILE C CA 1
ATOM 5588 C C . ILE C 1 39 ? -34.183 -38.630 41.500 1.00 9.89 38 ILE C C 1
ATOM 5589 O O . ILE C 1 39 ? -33.908 -37.810 40.643 1.00 11.68 38 ILE C O 1
ATOM 5594 N N . THR C 1 40 ? -35.433 -39.024 41.730 1.00 9.95 39 THR C N 1
ATOM 5595 C CA . THR C 1 40 ? -36.495 -38.592 40.809 1.00 9.00 39 THR C CA 1
ATOM 5596 C C . THR C 1 40 ? -37.228 -37.323 41.248 1.00 8.78 39 THR C C 1
ATOM 5597 O O . THR C 1 40 ? -37.854 -36.718 40.436 1.00 8.16 39 THR C O 1
ATOM 5601 N N . ASP C 1 41 ? -37.191 -36.951 42.526 1.00 9.30 40 ASP C N 1
ATOM 5602 C CA . ASP C 1 41 ? -37.993 -35.872 43.036 1.00 8.41 40 ASP C CA 1
ATOM 5603 C C . ASP C 1 41 ? -39.489 -35.996 42.757 1.00 8.32 40 ASP C C 1
ATOM 5604 O O . ASP C 1 41 ? -40.198 -34.979 42.529 1.00 7.67 40 ASP C O 1
ATOM 5609 N N . THR C 1 42 ? -39.956 -37.207 42.916 1.00 7.76 41 THR C N 1
ATOM 5610 C CA . THR C 1 42 ? -41.358 -37.530 42.820 1.00 8.08 41 THR C CA 1
ATOM 5611 C C . THR C 1 42 ? -41.973 -37.244 44.199 1.00 8.69 41 THR C C 1
ATOM 5612 O O . THR C 1 42 ? -41.478 -37.706 45.239 1.00 8.52 41 THR C O 1
ATOM 5616 N N . ALA C 1 43 ? -43.084 -36.520 44.184 1.00 8.44 42 ALA C N 1
ATOM 5617 C CA . ALA C 1 43 ? -43.793 -36.255 45.428 1.00 9.17 42 ALA C CA 1
ATOM 5618 C C . ALA C 1 43 ? -44.535 -37.474 45.935 1.00 9.64 42 ALA C C 1
ATOM 5619 O O . ALA C 1 43 ? -45.306 -38.097 45.180 1.00 10.29 42 ALA C O 1
ATOM 5621 N N . TYR C 1 44 ? -44.325 -37.767 47.210 1.00 8.76 43 TYR C N 1
ATOM 5622 C CA . TYR C 1 44 ? -44.937 -38.894 47.926 1.00 8.08 43 TYR C CA 1
ATOM 5623 C C . TYR C 1 44 ? -45.576 -38.508 49.189 1.00 8.25 43 TYR C C 1
ATOM 5624 O O . TYR C 1 44 ? -45.100 -37.607 49.878 1.00 7.72 43 TYR C O 1
ATOM 5633 N N . LEU C 1 45 ? -46.625 -39.257 49.517 1.00 8.67 44 LEU C N 1
ATOM 5634 C CA . LEU C 1 45 ? -47.008 -39.469 50.914 1.00 8.44 44 LEU C CA 1
ATOM 5635 C C . LEU C 1 45 ? -46.124 -40.657 51.308 1.00 8.59 44 LEU C C 1
ATOM 5636 O O . LEU C 1 45 ? -46.288 -41.753 50.768 1.00 9.99 44 LEU C O 1
ATOM 5641 N N . THR C 1 46 ? -45.149 -40.446 52.152 1.00 8.66 45 THR C N 1
ATOM 5642 C CA . THR C 1 46 ? -44.277 -41.592 52.559 1.00 9.52 45 THR C CA 1
ATOM 5643 C C . THR C 1 46 ? -45.079 -42.491 53.482 1.00 9.12 45 THR C C 1
ATOM 5644 O O . THR C 1 46 ? -44.997 -43.687 53.332 1.00 10.09 45 THR C O 1
ATOM 5648 N N . ASP C 1 47 ? -45.782 -41.944 54.478 1.00 8.98 46 ASP C N 1
ATOM 5649 C CA . ASP C 1 47 ? -46.406 -42.729 55.553 1.00 9.46 46 ASP C CA 1
ATOM 5650 C C . ASP C 1 47 ? -47.450 -41.861 56.175 1.00 8.97 46 ASP C C 1
ATOM 5651 O O . ASP C 1 47 ? -47.333 -40.609 56.146 1.00 8.52 46 ASP C O 1
ATOM 5656 N N . TRP C 1 48 ? -48.448 -42.481 56.831 1.00 9.45 47 TRP C N 1
ATOM 5657 C CA . TRP C 1 48 ? -49.364 -41.790 57.674 1.00 9.33 47 TRP C CA 1
ATOM 5658 C C . TRP C 1 48 ? -49.679 -42.610 58.904 1.00 9.07 47 TRP C C 1
ATOM 5659 O O . TRP C 1 48 ? -49.475 -43.771 58.912 1.00 9.50 47 TRP C O 1
ATOM 5670 N N . GLN C 1 49 ? -50.188 -41.938 59.921 1.00 8.78 48 GLN C N 1
ATOM 5671 C CA . GLN C 1 49 ? -50.451 -42.545 61.201 1.00 8.99 48 GLN C CA 1
ATOM 5672 C C . GLN C 1 49 ? -51.885 -42.382 61.575 1.00 10.02 48 GLN C C 1
ATOM 5673 O O . GLN C 1 49 ? -52.478 -41.273 61.521 1.00 10.35 48 GLN C O 1
ATOM 5679 N N . ASP C 1 50 ? -52.439 -43.489 62.029 1.00 10.28 49 ASP C N 1
ATOM 5680 C CA . ASP C 1 50 ? -53.849 -43.460 62.430 1.00 11.60 49 ASP C CA 1
ATOM 5681 C C . ASP C 1 50 ? -54.066 -43.043 63.919 1.00 12.90 49 ASP C C 1
ATOM 5682 O O . ASP C 1 50 ? -53.123 -42.792 64.688 1.00 12.01 49 ASP C O 1
ATOM 5687 N N . SER C 1 51 ? -55.323 -43.071 64.383 1.00 14.42 50 SER C N 1
ATOM 5688 C CA . SER C 1 51 ? -55.609 -42.595 65.701 1.00 14.73 50 SER C CA 1
ATOM 5689 C C . SER C 1 51 ? -55.184 -43.562 66.838 1.00 15.19 50 SER C C 1
ATOM 5690 O O . SER C 1 51 ? -55.201 -43.153 68.008 1.00 14.07 50 SER C O 1
ATOM 5693 N N . GLY C 1 52 ? -54.781 -44.773 66.476 1.00 13.50 51 GLY C N 1
ATOM 5694 C CA . GLY C 1 52 ? -54.261 -45.812 67.360 1.00 14.87 51 GLY C CA 1
ATOM 5695 C C . GLY C 1 52 ? -52.764 -45.745 67.434 1.00 14.43 51 GLY C C 1
ATOM 5696 O O . GLY C 1 52 ? -52.105 -46.510 68.182 1.00 15.04 51 GLY C O 1
ATOM 5697 N N . GLY C 1 53 ? -52.171 -44.830 66.667 1.00 12.62 52 GLY C N 1
ATOM 5698 C CA . GLY C 1 53 ? -50.682 -44.710 66.610 1.00 12.76 52 GLY C CA 1
ATOM 5699 C C . GLY C 1 53 ? -50.027 -45.615 65.614 1.00 12.75 52 GLY C C 1
ATOM 5700 O O . GLY C 1 53 ? -48.802 -45.714 65.601 1.00 10.99 52 GLY C O 1
ATOM 5701 N N . ASN C 1 54 ? -50.818 -46.321 64.829 1.00 11.79 53 ASN C N 1
ATOM 5702 C CA . ASN C 1 54 ? -50.265 -47.261 63.857 1.00 12.30 53 ASN C CA 1
ATOM 5703 C C . ASN C 1 54 ? -49.879 -46.571 62.550 1.00 11.03 53 ASN C C 1
ATOM 5704 O O . ASN C 1 54 ? -50.655 -45.791 62.053 1.00 9.72 53 ASN C O 1
ATOM 5709 N N . TRP C 1 55 ? -48.716 -46.925 62.034 1.00 9.76 54 TRP C N 1
ATOM 5710 C CA . TRP C 1 55 ? -48.199 -46.272 60.766 1.00 10.86 54 TRP C CA 1
ATOM 5711 C C . TRP C 1 55 ? -48.619 -47.122 59.545 1.00 11.54 54 TRP C C 1
ATOM 5712 O O . TRP C 1 55 ? -48.676 -48.357 59.612 1.00 11.35 54 TRP C O 1
ATOM 5723 N N . HIS C 1 56 ? -48.799 -46.449 58.424 1.00 12.34 55 HIS C N 1
ATOM 5724 C CA . HIS C 1 56 ? -49.230 -46.987 57.184 1.00 12.95 55 HIS C CA 1
ATOM 5725 C C . HIS C 1 56 ? -48.403 -46.421 56.035 1.00 12.97 55 HIS C C 1
ATOM 5726 O O . HIS C 1 56 ? -48.174 -45.204 55.953 1.00 12.46 55 HIS C O 1
ATOM 5733 N N . ALA C 1 57 ? -47.999 -47.302 55.136 1.00 12.22 56 ALA C N 1
ATOM 5734 C CA . ALA C 1 57 ? -47.245 -46.917 53.962 1.00 12.23 56 ALA C CA 1
ATOM 5735 C C . ALA C 1 57 ? -48.058 -46.023 53.041 1.00 11.83 56 ALA C C 1
ATOM 5736 O O . ALA C 1 57 ? -49.281 -46.181 52.822 1.00 11.26 56 ALA C O 1
ATOM 5738 N N . GLY C 1 58 ? -47.358 -45.088 52.440 1.00 10.32 57 GLY C N 1
ATOM 5739 C CA . GLY C 1 58 ? -47.938 -44.190 51.468 1.00 10.82 57 GLY C CA 1
ATOM 5740 C C . GLY C 1 58 ? -47.761 -44.616 50.022 1.00 11.38 57 GLY C C 1
ATOM 5741 O O . GLY C 1 58 ? -47.721 -45.847 49.718 1.00 12.97 57 GLY C O 1
ATOM 5742 N N . PHE C 1 59 ? -47.626 -43.611 49.145 1.00 11.29 58 PHE C N 1
ATOM 5743 C CA . PHE C 1 59 ? -47.701 -43.783 47.700 1.00 11.69 58 PHE C CA 1
ATOM 5744 C C . PHE C 1 59 ? -47.452 -42.453 47.072 1.00 10.97 58 PHE C C 1
ATOM 5745 O O . PHE C 1 59 ? -47.425 -41.438 47.744 1.00 10.19 58 PHE C O 1
ATOM 5753 N N . ALA C 1 60 ? -47.247 -42.461 45.778 1.00 10.74 59 ALA C N 1
ATOM 5754 C CA . ALA C 1 60 ? -46.942 -41.215 45.053 1.00 10.43 59 ALA C CA 1
ATOM 5755 C C . ALA C 1 60 ? -48.183 -40.367 45.032 1.00 9.90 59 ALA C C 1
ATOM 5756 O O . ALA C 1 60 ? -49.301 -40.892 44.797 1.00 9.61 59 ALA C O 1
ATOM 5758 N N . LEU C 1 61 ? -48.046 -39.075 45.292 1.00 9.43 60 LEU C N 1
ATOM 5759 C CA . LEU C 1 61 ? -49.179 -38.189 45.295 1.00 9.36 60 LEU C CA 1
ATOM 5760 C C . LEU C 1 61 ? -49.709 -38.050 43.881 1.00 9.14 60 LEU C C 1
ATOM 5761 O O . LEU C 1 61 ? -48.968 -37.980 42.914 1.00 9.23 60 LEU C O 1
ATOM 5766 N N . PRO C 1 62 ? -51.031 -37.959 43.737 1.00 9.99 61 PRO C N 1
ATOM 5767 C CA . PRO C 1 62 ? -51.558 -37.582 42.403 1.00 10.74 61 PRO C CA 1
ATOM 5768 C C . PRO C 1 62 ? -51.157 -36.181 42.021 1.00 10.85 61 PRO C C 1
ATOM 5769 O O . PRO C 1 62 ? -51.374 -35.214 42.814 1.00 11.42 61 PRO C O 1
ATOM 5773 N N . VAL C 1 63 ? -50.629 -36.006 40.807 1.00 10.66 62 VAL C N 1
ATOM 5774 C CA . VAL C 1 63 ? -50.084 -34.740 40.391 1.00 11.52 62 VAL C CA 1
ATOM 5775 C C . VAL C 1 63 ? -51.139 -33.927 39.642 1.00 11.52 62 VAL C C 1
ATOM 5776 O O . VAL C 1 63 ? -52.164 -34.486 39.191 1.00 11.06 62 VAL C O 1
ATOM 5780 N N . PRO C 1 64 ? -50.907 -32.641 39.509 1.00 11.34 63 PRO C N 1
ATOM 5781 C CA . PRO C 1 64 ? -51.889 -31.766 38.800 1.00 11.89 63 PRO C CA 1
ATOM 5782 C C . PRO C 1 64 ? -52.059 -32.196 37.326 1.00 13.39 63 PRO C C 1
ATOM 5783 O O . PRO C 1 64 ? -51.086 -32.595 36.667 1.00 11.36 63 PRO C O 1
ATOM 5787 N N . SER C 1 65 ? -53.315 -32.242 36.865 1.00 14.63 64 SER C N 1
ATOM 5788 C CA . SER C 1 65 ? -53.572 -32.621 35.497 1.00 14.14 64 SER C CA 1
ATOM 5789 C C . SER C 1 65 ? -52.844 -31.721 34.524 1.00 13.89 64 SER C C 1
ATOM 5790 O O . SER C 1 65 ? -52.496 -32.190 33.429 1.00 13.54 64 SER C O 1
ATOM 5793 N N . ASP C 1 66 ? -52.502 -30.496 34.897 1.00 14.19 65 ASP C N 1
ATOM 5794 C CA . ASP C 1 66 ? -51.695 -29.579 34.052 1.00 14.92 65 ASP C CA 1
ATOM 5795 C C . ASP C 1 66 ? -50.162 -29.849 34.091 1.00 14.50 65 ASP C C 1
ATOM 5796 O O . ASP C 1 66 ? -49.453 -29.317 33.285 1.00 14.19 65 ASP C O 1
ATOM 5801 N N . TYR C 1 67 ? -49.706 -30.712 34.982 1.00 10.78 66 TYR C N 1
ATOM 5802 C CA . TYR C 1 67 ? -48.283 -31.107 35.103 1.00 10.49 66 TYR C CA 1
ATOM 5803 C C . TYR C 1 67 ? -48.246 -32.613 35.325 1.00 11.40 66 TYR C C 1
ATOM 5804 O O . TYR C 1 67 ? -47.827 -33.117 36.407 1.00 9.49 66 TYR C O 1
ATOM 5813 N N . PRO C 1 68 ? -48.717 -33.421 34.316 1.00 12.83 67 PRO C N 1
ATOM 5814 C CA . PRO C 1 68 ? -49.138 -34.771 34.693 1.00 14.40 67 PRO C CA 1
ATOM 5815 C C . PRO C 1 68 ? -48.106 -35.899 34.929 1.00 13.93 67 PRO C C 1
ATOM 5816 O O . PRO C 1 68 ? -48.489 -37.049 35.377 1.00 15.65 67 PRO C O 1
ATOM 5820 N N . LYS C 1 69 ? -46.883 -35.588 34.576 1.00 11.15 68 LYS C N 1
ATOM 5821 C CA . LYS C 1 69 ? -45.738 -36.340 34.998 1.00 11.72 68 LYS C CA 1
ATOM 5822 C C . LYS C 1 69 ? -44.784 -35.389 35.753 1.00 10.39 68 LYS C C 1
ATOM 5823 O O . LYS C 1 69 ? -43.597 -35.396 35.533 1.00 9.59 68 LYS C O 1
ATOM 5829 N N . GLY C 1 70 ? -45.328 -34.526 36.592 1.00 8.86 69 GLY C N 1
ATOM 5830 C CA . GLY C 1 70 ? -44.540 -33.453 37.195 1.00 8.81 69 GLY C CA 1
ATOM 5831 C C . GLY C 1 70 ? -43.659 -33.970 38.345 1.00 8.05 69 GLY C C 1
ATOM 5832 O O . GLY C 1 70 ? -43.955 -35.013 38.972 1.00 8.13 69 GLY C O 1
ATOM 5833 N N . HIS C 1 71 ? -42.623 -33.194 38.631 1.00 6.94 70 HIS C N 1
ATOM 5834 C CA . HIS C 1 71 ? -41.726 -33.428 39.753 1.00 7.23 70 HIS C CA 1
ATOM 5835 C C . HIS C 1 71 ? -41.431 -32.106 40.446 1.00 6.38 70 HIS C C 1
ATOM 5836 O O . HIS C 1 71 ? -41.610 -31.030 39.843 1.00 6.62 70 HIS C O 1
ATOM 5843 N N . PHE C 1 72 ? -40.897 -32.192 41.660 1.00 7.14 71 PHE C N 1
ATOM 5844 C CA . PHE C 1 72 ? -40.824 -31.073 42.574 1.00 6.84 71 PHE C CA 1
ATOM 5845 C C . PHE C 1 72 ? -39.504 -31.099 43.322 1.00 6.86 71 PHE C C 1
ATOM 5846 O O . PHE C 1 72 ? -39.079 -32.163 43.752 1.00 7.01 71 PHE C O 1
ATOM 5854 N N . PHE C 1 73 ? -38.865 -29.939 43.521 1.00 6.06 72 PHE C N 1
ATOM 5855 C CA . PHE C 1 73 ? -37.613 -29.910 44.266 1.00 6.70 72 PHE C CA 1
ATOM 5856 C C . PHE C 1 73 ? -37.834 -29.560 45.726 1.00 6.52 72 PHE C C 1
ATOM 5857 O O . PHE C 1 73 ? -36.926 -29.750 46.539 1.00 7.40 72 PHE C O 1
ATOM 5865 N N . GLN C 1 74 ? -39.018 -29.119 46.070 1.00 5.96 73 GLN C N 1
ATOM 5866 C CA . GLN C 1 74 ? -39.394 -28.852 47.445 1.00 6.68 73 GLN C CA 1
ATOM 5867 C C . GLN C 1 74 ? -40.920 -29.001 47.645 1.00 6.96 73 GLN C C 1
ATOM 5868 O O . GLN C 1 74 ? -41.678 -28.697 46.709 1.00 7.08 73 GLN C O 1
ATOM 5874 N N . LEU C 1 75 ? -41.324 -29.434 48.847 1.00 7.22 74 LEU C N 1
ATOM 5875 C CA . LEU C 1 75 ? -42.731 -29.601 49.244 1.00 8.74 74 LEU C CA 1
ATOM 5876 C C . LEU C 1 75 ? -42.967 -28.953 50.611 1.00 9.73 74 LEU C C 1
ATOM 5877 O O . LEU C 1 75 ? -42.064 -28.892 51.450 1.00 9.98 74 LEU C O 1
ATOM 5882 N N . THR C 1 76 ? -44.195 -28.491 50.840 1.00 9.47 75 THR C N 1
ATOM 5883 C CA . THR C 1 76 ? -44.620 -28.128 52.168 1.00 9.22 75 THR C CA 1
ATOM 5884 C C . THR C 1 76 ? -46.104 -28.362 52.277 1.00 10.14 75 THR C C 1
ATOM 5885 O O . THR C 1 76 ? -46.720 -28.706 51.312 1.00 9.80 75 THR C O 1
ATOM 5889 N N . THR C 1 77 ? -46.665 -28.222 53.486 1.00 8.77 76 THR C N 1
ATOM 5890 C CA . THR C 1 77 ? -48.086 -28.402 53.654 1.00 9.78 76 THR C CA 1
ATOM 5891 C C . THR C 1 77 ? -48.735 -27.186 54.255 1.00 10.09 76 THR C C 1
ATOM 5892 O O . THR C 1 77 ? -48.057 -26.273 54.775 1.00 9.85 76 THR C O 1
ATOM 5896 N N . GLY C 1 78 ? -50.072 -27.111 54.171 1.00 8.63 77 GLY C N 1
ATOM 5897 C CA . GLY C 1 78 ? -50.767 -26.094 54.880 1.00 8.89 77 GLY C CA 1
ATOM 5898 C C . GLY C 1 78 ? -52.207 -26.602 55.115 1.00 9.38 77 GLY C C 1
ATOM 5899 O O . GLY C 1 78 ? -52.727 -27.421 54.313 1.00 8.19 77 GLY C O 1
ATOM 5900 N N . VAL C 1 79 ? -52.775 -26.123 56.176 1.00 9.77 78 VAL C N 1
ATOM 5901 C CA . VAL C 1 79 ? -54.188 -26.350 56.472 1.00 11.15 78 VAL C CA 1
ATOM 5902 C C . VAL C 1 79 ? -55.070 -25.520 55.656 1.00 11.23 78 VAL C C 1
ATOM 5903 O O . VAL C 1 79 ? -55.073 -24.281 55.756 1.00 12.13 78 VAL C O 1
ATOM 5907 N N . GLY C 1 80 ? -55.911 -26.168 54.835 1.00 10.96 79 GLY C N 1
ATOM 5908 C CA . GLY C 1 80 ? -56.763 -25.457 53.888 1.00 11.04 79 GLY C CA 1
ATOM 5909 C C . GLY C 1 80 ? -58.214 -25.417 54.407 1.00 11.68 79 GLY C C 1
ATOM 5910 O O . GLY C 1 80 ? -58.459 -25.649 55.582 1.00 12.75 79 GLY C O 1
ATOM 5911 N N . ASN C 1 81 ? -59.137 -25.121 53.518 1.00 12.00 80 ASN C N 1
ATOM 5912 C CA . ASN C 1 81 ? -60.595 -25.028 53.877 1.00 12.98 80 ASN C CA 1
ATOM 5913 C C . ASN C 1 81 ? -61.096 -26.349 54.409 1.00 13.98 80 ASN C C 1
ATOM 5914 O O . ASN C 1 81 ? -60.560 -27.370 54.007 1.00 11.83 80 ASN C O 1
ATOM 5919 N N . SER C 1 82 ? -62.154 -26.325 55.271 1.00 14.75 81 SER C N 1
ATOM 5920 C CA . SER C 1 82 ? -62.650 -27.490 55.983 1.00 15.96 81 SER C CA 1
ATOM 5921 C C . SER C 1 82 ? -61.531 -28.421 56.560 1.00 17.43 81 SER C C 1
ATOM 5922 O O . SER C 1 82 ? -61.652 -29.681 56.607 1.00 18.80 81 SER C O 1
ATOM 5925 N N . ASN C 1 83 ? -60.434 -27.814 56.991 1.00 14.71 82 ASN C N 1
ATOM 5926 C CA . ASN C 1 83 ? -59.237 -28.548 57.484 1.00 16.42 82 ASN C CA 1
ATOM 5927 C C . ASN C 1 83 ? -58.639 -29.567 56.521 1.00 13.44 82 ASN C C 1
ATOM 5928 O O . ASN C 1 83 ? -57.878 -30.377 56.980 1.00 15.33 82 ASN C O 1
ATOM 5933 N N . TYR C 1 84 ? -58.934 -29.455 55.259 1.00 12.39 83 TYR C N 1
ATOM 5934 C CA . TYR C 1 84 ? -58.284 -30.245 54.159 1.00 11.46 83 TYR C CA 1
ATOM 5935 C C . TYR C 1 84 ? -56.803 -29.905 54.001 1.00 10.68 83 TYR C C 1
ATOM 5936 O O . TYR C 1 84 ? -56.461 -28.726 53.690 1.00 11.21 83 TYR C O 1
ATOM 5945 N N . LEU C 1 85 ? -55.964 -30.919 54.158 1.00 10.67 84 LEU C N 1
ATOM 5946 C CA . LEU C 1 85 ? -54.520 -30.743 54.098 1.00 9.28 84 LEU C CA 1
ATOM 5947 C C . LEU C 1 85 ? -54.199 -30.449 52.618 1.00 8.90 84 LEU C C 1
ATOM 5948 O O . LEU C 1 85 ? -54.710 -31.143 51.664 1.00 7.98 84 LEU C O 1
ATOM 5953 N N . GLN C 1 86 ? -53.326 -29.471 52.428 1.00 8.05 85 GLN C N 1
ATOM 5954 C CA . GLN C 1 86 ? -52.863 -29.039 51.116 1.00 7.74 85 GLN C CA 1
ATOM 5955 C C . GLN C 1 86 ? -51.390 -29.305 51.036 1.00 7.93 85 GLN C C 1
ATOM 5956 O O . GLN C 1 86 ? -50.633 -28.956 51.994 1.00 8.12 85 GLN C O 1
ATOM 5962 N N . VAL C 1 87 ? -50.964 -29.879 49.938 1.00 7.27 86 VAL C N 1
ATOM 5963 C CA . VAL C 1 87 ? -49.509 -30.085 49.720 1.00 8.17 86 VAL C CA 1
ATOM 5964 C C . VAL C 1 87 ? -49.090 -29.190 48.581 1.00 8.05 86 VAL C C 1
ATOM 5965 O O . VAL C 1 87 ? -49.535 -29.374 47.457 1.00 9.46 86 VAL C O 1
ATOM 5969 N N . LEU C 1 88 ? -48.188 -28.231 48.882 1.00 7.69 87 LEU C N 1
ATOM 5970 C CA . LEU C 1 88 ? -47.655 -27.267 47.920 1.00 7.62 87 LEU C CA 1
ATOM 5971 C C . LEU C 1 88 ? -46.300 -27.702 47.475 1.00 8.15 87 LEU C C 1
ATOM 5972 O O . LEU C 1 88 ? -45.578 -28.415 48.254 1.00 9.34 87 LEU C O 1
ATOM 5977 N N . GLY C 1 89 ? -45.969 -27.462 46.202 1.00 7.95 88 GLY C N 1
ATOM 5978 C CA . GLY C 1 89 ? -44.727 -27.949 45.641 1.00 8.21 88 GLY C CA 1
ATOM 5979 C C . GLY C 1 89 ? -44.098 -26.987 44.667 1.00 8.13 88 GLY C C 1
ATOM 5980 O O . GLY C 1 89 ? -44.859 -26.284 43.933 1.00 7.91 88 GLY C O 1
ATOM 5981 N N . ALA C 1 90 ? -42.770 -26.897 44.708 1.00 7.56 89 ALA C N 1
ATOM 5982 C CA . ALA C 1 90 ? -42.010 -26.143 43.773 1.00 6.90 89 ALA C CA 1
ATOM 5983 C C . ALA C 1 90 ? -41.665 -26.986 42.577 1.00 7.04 89 ALA C C 1
ATOM 5984 O O . ALA C 1 90 ? -40.864 -27.893 42.647 1.00 6.59 89 ALA C O 1
ATOM 5986 N N . GLY C 1 91 ? -42.341 -26.694 41.461 1.00 6.66 90 GLY C N 1
ATOM 5987 C CA . GLY C 1 91 ? -42.203 -27.515 40.272 1.00 6.72 90 GLY C CA 1
ATOM 5988 C C . GLY C 1 91 ? -40.820 -27.375 39.646 1.00 6.87 90 GLY C C 1
ATOM 5989 O O . GLY C 1 91 ? -40.212 -26.256 39.591 1.00 7.24 90 GLY C O 1
ATOM 5990 N N . GLU C 1 92 ? -40.286 -28.494 39.152 1.00 7.22 91 GLU C N 1
ATOM 5991 C CA . GLU C 1 92 ? -39.033 -28.467 38.414 1.00 6.82 91 GLU C CA 1
ATOM 5992 C C . GLU C 1 92 ? -39.144 -27.810 37.049 1.00 7.08 91 GLU C C 1
ATOM 5993 O O . GLU C 1 92 ? -38.124 -27.545 36.441 1.00 6.09 91 GLU C O 1
ATOM 5999 N N . ASP C 1 93 ? -40.379 -27.489 36.624 1.00 6.67 92 ASP C N 1
ATOM 6000 C CA . ASP C 1 93 ? -40.686 -26.659 35.510 1.00 7.32 92 ASP C CA 1
ATOM 6001 C C . ASP C 1 93 ? -40.698 -25.170 35.850 1.00 9.25 92 ASP C C 1
ATOM 6002 O O . ASP C 1 93 ? -41.005 -24.357 34.952 1.00 9.42 92 ASP C O 1
ATOM 6007 N N . GLY C 1 94 ? -40.292 -24.789 37.075 1.00 7.95 93 GLY C N 1
ATOM 6008 C CA . GLY C 1 94 ? -40.254 -23.415 37.461 1.00 8.17 93 GLY C CA 1
ATOM 6009 C C . GLY C 1 94 ? -41.582 -22.843 37.887 1.00 8.51 93 GLY C C 1
ATOM 6010 O O . GLY C 1 94 ? -41.653 -21.631 38.182 1.00 10.04 93 GLY C O 1
ATOM 6011 N N . ASN C 1 95 ? -42.594 -23.653 38.025 1.00 7.74 94 ASN C N 1
ATOM 6012 C CA . ASN C 1 95 ? -43.886 -23.155 38.478 1.00 8.82 94 ASN C CA 1
ATOM 6013 C C . ASN C 1 95 ? -44.230 -23.674 39.891 1.00 8.53 94 ASN C C 1
ATOM 6014 O O . ASN C 1 95 ? -43.991 -24.839 40.229 1.00 7.70 94 ASN C O 1
ATOM 6019 N N . PRO C 1 96 ? -44.904 -22.826 40.712 1.00 7.56 95 PRO C N 1
ATOM 6020 C CA . PRO C 1 96 ? -45.424 -23.299 41.979 1.00 7.61 95 PRO C CA 1
ATOM 6021 C C . PRO C 1 96 ? -46.786 -23.973 41.778 1.00 8.45 95 PRO C C 1
ATOM 6022 O O . PRO C 1 96 ? -47.624 -23.509 40.963 1.00 9.45 95 PRO C O 1
ATOM 6026 N N . TYR C 1 97 ? -47.035 -25.054 42.562 1.00 7.61 96 TYR C N 1
ATOM 6027 C CA . TYR C 1 97 ? -48.264 -25.781 42.484 1.00 7.88 96 TYR C CA 1
ATOM 6028 C C . TYR C 1 97 ? -48.893 -26.117 43.789 1.00 8.54 96 TYR C C 1
ATOM 6029 O O . TYR C 1 97 ? -48.200 -26.281 44.778 1.00 6.82 96 TYR C O 1
ATOM 6038 N N . LEU C 1 98 ? -50.199 -26.340 43.768 1.00 7.95 97 LEU C N 1
ATOM 6039 C CA . LEU C 1 98 ? -50.828 -27.170 44.766 1.00 8.29 97 LEU C CA 1
ATOM 6040 C C . LEU C 1 98 ? -50.621 -28.527 44.143 1.00 8.66 97 LEU C C 1
ATOM 6041 O O . LEU C 1 98 ? -51.229 -28.828 43.104 1.00 9.35 97 LEU C O 1
ATOM 6046 N N . VAL C 1 99 ? -49.781 -29.376 44.736 1.00 8.43 98 VAL C N 1
ATOM 6047 C CA . VAL C 1 99 ? -49.516 -30.711 44.184 1.00 8.17 98 VAL C CA 1
ATOM 6048 C C . VAL C 1 99 ? -50.778 -31.575 44.307 1.00 9.24 98 VAL C C 1
ATOM 6049 O O . VAL C 1 99 ? -51.212 -32.199 43.332 1.00 8.11 98 VAL C O 1
ATOM 6053 N N . SER C 1 100 ? -51.372 -31.619 45.510 1.00 8.79 99 SER C N 1
ATOM 6054 C CA . SER C 1 100 ? -52.471 -32.511 45.837 1.00 9.34 99 SER C CA 1
ATOM 6055 C C . SER C 1 100 ? -53.173 -31.914 47.047 1.00 9.63 99 SER C C 1
ATOM 6056 O O . SER C 1 100 ? -52.547 -31.171 47.797 1.00 9.32 99 SER C O 1
ATOM 6059 N N . TRP C 1 101 ? -54.468 -32.208 47.219 1.00 9.32 100 TRP C N 1
ATOM 6060 C CA . TRP C 1 101 ? -55.139 -31.930 48.478 1.00 9.49 100 TRP C CA 1
ATOM 6061 C C . TRP C 1 101 ? -55.841 -33.216 48.946 1.00 10.24 100 TRP C C 1
ATOM 6062 O O . TRP C 1 101 ? -56.122 -34.092 48.154 1.00 9.73 100 TRP C O 1
ATOM 6073 N N . GLN C 1 102 ? -56.102 -33.327 50.241 1.00 9.84 101 GLN C N 1
ATOM 6074 C CA . GLN C 1 102 ? -56.654 -34.516 50.824 1.00 8.84 101 GLN C CA 1
ATOM 6075 C C . GLN C 1 102 ? -58.004 -34.144 51.429 1.00 9.79 101 GLN C C 1
ATOM 6076 O O . GLN C 1 102 ? -58.087 -33.161 52.171 1.00 9.77 101 GLN C O 1
ATOM 6082 N N . ASP C 1 103 ? -59.010 -34.921 51.114 1.00 9.73 102 ASP C N 1
ATOM 6083 C CA . ASP C 1 103 ? -60.330 -34.695 51.654 1.00 10.01 102 ASP C CA 1
ATOM 6084 C C . ASP C 1 103 ? -60.509 -35.266 53.009 1.00 10.59 102 ASP C C 1
ATOM 6085 O O . ASP C 1 103 ? -59.617 -35.875 53.606 1.00 9.03 102 ASP C O 1
ATOM 6090 N N . GLY C 1 104 ? -61.742 -35.106 53.536 1.00 11.07 103 GLY C N 1
ATOM 6091 C CA . GLY C 1 104 ? -62.029 -35.507 54.891 1.00 12.12 103 GLY C CA 1
ATOM 6092 C C . GLY C 1 104 ? -62.123 -36.989 55.149 1.00 11.88 103 GLY C C 1
ATOM 6093 O O . GLY C 1 104 ? -62.231 -37.414 56.322 1.00 11.19 103 GLY C O 1
ATOM 6094 N N . SER C 1 105 ? -62.104 -37.790 54.096 1.00 11.05 104 SER C N 1
ATOM 6095 C CA A SER C 1 105 ? -62.084 -39.245 54.264 0.50 12.70 104 SER C CA 1
ATOM 6096 C CA B SER C 1 105 ? -62.106 -39.249 54.221 0.50 11.00 104 SER C CA 1
ATOM 6097 C C . SER C 1 105 ? -60.711 -39.778 53.974 1.00 11.52 104 SER C C 1
ATOM 6098 O O . SER C 1 105 ? -60.509 -40.954 53.991 1.00 13.18 104 SER C O 1
ATOM 6103 N N . GLY C 1 106 ? -59.742 -38.892 53.721 1.00 12.10 105 GLY C N 1
ATOM 6104 C CA . GLY C 1 106 ? -58.354 -39.338 53.533 1.00 11.33 105 GLY C CA 1
ATOM 6105 C C . GLY C 1 106 ? -57.961 -39.599 52.117 1.00 11.08 105 GLY C C 1
ATOM 6106 O O . GLY C 1 106 ? -56.731 -39.904 51.802 1.00 11.96 105 GLY C O 1
ATOM 6107 N N . LYS C 1 107 ? -58.875 -39.309 51.174 1.00 9.64 106 LYS C N 1
ATOM 6108 C CA . LYS C 1 107 ? -58.542 -39.469 49.767 1.00 11.13 106 LYS C CA 1
ATOM 6109 C C . LYS C 1 107 ? -57.792 -38.251 49.198 1.00 9.89 106 LYS C C 1
ATOM 6110 O O . LYS C 1 107 ? -58.148 -37.110 49.440 1.00 8.75 106 LYS C O 1
ATOM 6116 N N . TRP C 1 108 ? -56.781 -38.536 48.367 1.00 10.59 107 TRP C N 1
ATOM 6117 C CA . TRP C 1 108 ? -55.922 -37.501 47.754 1.00 9.99 107 TRP C CA 1
ATOM 6118 C C . TRP C 1 108 ? -56.404 -37.145 46.358 1.00 10.84 107 TRP C C 1
ATOM 6119 O O . TRP C 1 108 ? -56.843 -38.034 45.590 1.00 10.29 107 TRP C O 1
ATOM 6130 N N . HIS C 1 109 ? -56.366 -35.887 46.049 1.00 9.69 108 HIS C N 1
ATOM 6131 C CA . HIS C 1 109 ? -56.791 -35.369 44.778 1.00 11.05 108 HIS C CA 1
ATOM 6132 C C . HIS C 1 109 ? -55.727 -34.531 44.169 1.00 11.76 108 HIS C C 1
ATOM 6133 O O . HIS C 1 109 ? -55.049 -33.766 44.867 1.00 11.97 108 HIS C O 1
ATOM 6140 N N . GLY C 1 110 ? -55.539 -34.702 42.855 1.00 10.52 109 GLY C N 1
ATOM 6141 C CA . GLY C 1 110 ? -54.567 -33.908 42.107 1.00 10.82 109 GLY C CA 1
ATOM 6142 C C . GLY C 1 110 ? -54.881 -32.401 42.118 1.00 11.19 109 GLY C C 1
ATOM 6143 O O . GLY C 1 110 ? -56.052 -32.000 42.127 1.00 9.38 109 GLY C O 1
ATOM 6144 N N . GLY C 1 111 ? -53.844 -31.556 42.234 1.00 11.07 110 GLY C N 1
ATOM 6145 C CA . GLY C 1 111 ? -54.041 -30.114 42.383 1.00 10.71 110 GLY C CA 1
ATOM 6146 C C . GLY C 1 111 ? -53.974 -29.338 41.067 1.00 11.36 110 GLY C C 1
ATOM 6147 O O . GLY C 1 111 ? -54.566 -29.760 40.073 1.00 9.18 110 GLY C O 1
ATOM 6148 N N . MET C 1 112 ? -53.348 -28.195 41.112 1.00 11.29 111 MET C N 1
ATOM 6149 C CA . MET C 1 112 ? -53.370 -27.236 40.037 1.00 13.06 111 MET C CA 1
ATOM 6150 C C . MET C 1 112 ? -52.148 -26.331 40.155 1.00 11.70 111 MET C C 1
ATOM 6151 O O . MET C 1 112 ? -51.641 -26.120 41.211 1.00 11.44 111 MET C O 1
ATOM 6156 N N . PRO C 1 113 ? -51.782 -25.654 39.092 1.00 13.34 112 PRO C N 1
ATOM 6157 C CA . PRO C 1 113 ? -50.767 -24.586 39.216 1.00 14.10 112 PRO C CA 1
ATOM 6158 C C . PRO C 1 113 ? -51.326 -23.450 40.007 1.00 15.16 112 PRO C C 1
ATOM 6159 O O . PRO C 1 113 ? -52.564 -23.148 39.929 1.00 12.85 112 PRO C O 1
ATOM 6163 N N . LEU C 1 114 ? -50.435 -22.778 40.756 1.00 13.03 113 LEU C N 1
ATOM 6164 C CA . LEU C 1 114 ? -50.896 -21.659 41.550 1.00 15.09 113 LEU C CA 1
ATOM 6165 C C . LEU C 1 114 ? -50.968 -20.368 40.808 1.00 19.35 113 LEU C C 1
ATOM 6166 O O . LEU C 1 114 ? -50.135 -20.124 39.936 1.00 17.85 113 LEU C O 1
ATOM 6171 N N . PRO C 1 115 ? -51.967 -19.502 41.176 1.00 23.35 114 PRO C N 1
ATOM 6172 C CA . PRO C 1 115 ? -52.127 -18.219 40.444 1.00 22.90 114 PRO C CA 1
ATOM 6173 C C . PRO C 1 115 ? -51.020 -17.210 40.838 1.00 23.38 114 PRO C C 1
ATOM 6174 O O . PRO C 1 115 ? -51.312 -16.174 41.499 1.00 26.70 114 PRO C O 1
ATOM 6178 N N . LYS C 1 116 ? -49.763 -17.500 40.395 1.00 18.69 115 LYS C N 1
ATOM 6179 C CA . LYS C 1 116 ? -48.623 -16.813 40.854 1.00 23.17 115 LYS C CA 1
ATOM 6180 C C . LYS C 1 116 ? -48.588 -15.381 40.273 1.00 23.12 115 LYS C C 1
ATOM 6181 O O . LYS C 1 116 ? -49.246 -15.115 39.234 1.00 23.70 115 LYS C O 1
ATOM 6187 N N . PRO C 1 117 ? -47.772 -14.505 40.874 1.00 18.57 116 PRO C N 1
ATOM 6188 C CA . PRO C 1 117 ? -47.690 -13.116 40.426 1.00 17.02 116 PRO C CA 1
ATOM 6189 C C . PRO C 1 117 ? -46.520 -12.835 39.512 1.00 15.52 116 PRO C C 1
ATOM 6190 O O . PRO C 1 117 ? -45.502 -13.524 39.490 1.00 15.68 116 PRO C O 1
ATOM 6194 N N . SER C 1 118 ? -46.690 -11.783 38.725 1.00 16.89 117 SER C N 1
ATOM 6195 C CA . SER C 1 118 ? -45.616 -11.154 37.966 1.00 20.35 117 SER C CA 1
ATOM 6196 C C . SER C 1 118 ? -44.415 -10.806 38.818 1.00 19.30 117 SER C C 1
ATOM 6197 O O . SER C 1 118 ? -44.548 -10.182 39.889 1.00 21.39 117 SER C O 1
ATOM 6200 N N . GLY C 1 119 ? -43.268 -11.266 38.346 1.00 19.01 118 GLY C N 1
ATOM 6201 C CA . GLY C 1 119 ? -42.031 -11.134 39.036 1.00 18.00 118 GLY C CA 1
ATOM 6202 C C . GLY C 1 119 ? -41.576 -12.297 39.890 1.00 15.95 118 GLY C C 1
ATOM 6203 O O . GLY C 1 119 ? -40.378 -12.358 40.202 1.00 14.76 118 GLY C O 1
ATOM 6204 N N . TYR C 1 120 ? -42.470 -13.163 40.296 1.00 15.05 119 TYR C N 1
ATOM 6205 C CA . TYR C 1 120 ? -42.117 -14.323 41.148 1.00 15.00 119 TYR C CA 1
ATOM 6206 C C . TYR C 1 120 ? -41.182 -15.274 40.352 1.00 14.59 119 TYR C C 1
ATOM 6207 O O . TYR C 1 120 ? -41.480 -15.553 39.182 1.00 15.06 119 TYR C O 1
ATOM 6216 N N . SER C 1 121 ? -40.084 -15.770 40.945 1.00 11.16 120 SER C N 1
ATOM 6217 C CA . SER C 1 121 ? -39.208 -16.665 40.276 1.00 11.27 120 SER C CA 1
ATOM 6218 C C . SER C 1 121 ? -39.205 -17.905 41.127 1.00 11.48 120 SER C C 1
ATOM 6219 O O . SER C 1 121 ? -39.156 -17.779 42.381 1.00 10.27 120 SER C O 1
ATOM 6222 N N . GLY C 1 122 ? -39.219 -19.056 40.465 1.00 10.22 121 GLY C N 1
ATOM 6223 C CA . GLY C 1 122 ? -39.410 -20.338 41.156 1.00 9.60 121 GLY C CA 1
ATOM 6224 C C . GLY C 1 122 ? -38.429 -20.588 42.300 1.00 9.29 121 GLY C C 1
ATOM 6225 O O . GLY C 1 122 ? -37.207 -20.318 42.227 1.00 8.67 121 GLY C O 1
ATOM 6226 N N . GLY C 1 123 ? -38.988 -21.150 43.380 1.00 9.27 122 GLY C N 1
ATOM 6227 C CA . GLY C 1 123 ? -38.211 -21.524 44.524 1.00 8.36 122 GLY C CA 1
ATOM 6228 C C . GLY C 1 123 ? -39.070 -22.244 45.537 1.00 8.42 122 GLY C C 1
ATOM 6229 O O . GLY C 1 123 ? -40.236 -22.538 45.252 1.00 7.62 122 GLY C O 1
ATOM 6230 N N . PRO C 1 124 ? -38.517 -22.535 46.738 1.00 8.57 123 PRO C N 1
ATOM 6231 C CA . PRO C 1 124 ? -39.252 -23.197 47.774 1.00 7.06 123 PRO C CA 1
ATOM 6232 C C . PRO C 1 124 ? -40.385 -22.372 48.324 1.00 7.50 123 PRO C C 1
ATOM 6233 O O . PRO C 1 124 ? -40.367 -21.162 48.229 1.00 8.04 123 PRO C O 1
ATOM 6237 N N . LEU C 1 125 ? -41.355 -23.035 48.870 1.00 7.06 124 LEU C N 1
ATOM 6238 C CA . LEU C 1 125 ? -42.543 -22.394 49.374 1.00 7.84 124 LEU C CA 1
ATOM 6239 C C . LEU C 1 125 ? -42.680 -22.603 50.880 1.00 7.48 124 LEU C C 1
ATOM 6240 O O . LEU C 1 125 ? -42.211 -23.605 51.440 1.00 7.49 124 LEU C O 1
ATOM 6245 N N . VAL C 1 126 ? -43.391 -21.658 51.511 1.00 6.95 125 VAL C N 1
ATOM 6246 C CA . VAL C 1 126 ? -43.755 -21.714 52.884 1.00 7.45 125 VAL C CA 1
ATOM 6247 C C . VAL C 1 126 ? -45.224 -21.271 53.032 1.00 8.35 125 VAL C C 1
ATOM 6248 O O . VAL C 1 126 ? -45.650 -20.352 52.327 1.00 9.13 125 VAL C O 1
ATOM 6252 N N . THR C 1 127 ? -45.943 -21.893 53.950 1.00 9.28 126 THR C N 1
ATOM 6253 C CA . THR C 1 127 ? -47.311 -21.516 54.192 1.00 9.58 126 THR C CA 1
ATOM 6254 C C . THR C 1 127 ? -47.458 -20.849 55.527 1.00 9.01 126 THR C C 1
ATOM 6255 O O . THR C 1 127 ? -46.610 -21.049 56.457 1.00 10.27 126 THR C O 1
ATOM 6259 N N . GLY C 1 128 ? -48.535 -20.101 55.666 1.00 8.98 127 GLY C N 1
ATOM 6260 C CA . GLY C 1 128 ? -48.954 -19.611 56.958 1.00 9.52 127 GLY C CA 1
ATOM 6261 C C . GLY C 1 128 ? -50.463 -19.476 56.968 1.00 10.72 127 GLY C C 1
ATOM 6262 O O . GLY C 1 128 ? -51.056 -19.392 55.921 1.00 9.61 127 GLY C O 1
ATOM 6263 N N . ILE C 1 129 ? -51.050 -19.402 58.175 1.00 11.50 128 ILE C N 1
ATOM 6264 C CA . ILE C 1 129 ? -52.472 -19.191 58.324 1.00 13.12 128 ILE C CA 1
ATOM 6265 C C . ILE C 1 129 ? -52.779 -17.735 58.593 1.00 12.05 128 ILE C C 1
ATOM 6266 O O . ILE C 1 129 ? -52.340 -17.197 59.608 1.00 13.63 128 ILE C O 1
ATOM 6271 N N . GLY C 1 130 ? -53.516 -17.096 57.696 1.00 12.49 129 GLY C N 1
ATOM 6272 C CA . GLY C 1 130 ? -53.774 -15.693 57.733 1.00 12.07 129 GLY C CA 1
ATOM 6273 C C . GLY C 1 130 ? -55.136 -15.350 58.320 1.00 11.49 129 GLY C C 1
ATOM 6274 O O . GLY C 1 130 ? -55.761 -16.127 59.059 1.00 12.02 129 GLY C O 1
ATOM 6275 N N . ASN C 1 131 ? -55.535 -14.132 58.033 1.00 12.01 130 ASN C N 1
ATOM 6276 C CA . ASN C 1 131 ? -56.861 -13.566 58.483 1.00 13.22 130 ASN C CA 1
ATOM 6277 C C . ASN C 1 131 ? -57.965 -14.469 57.982 1.00 13.91 130 ASN C C 1
ATOM 6278 O O . ASN C 1 131 ? -57.832 -15.114 56.911 1.00 11.10 130 ASN C O 1
ATOM 6283 N N . SER C 1 132 ? -58.992 -14.651 58.824 1.00 14.15 131 SER C N 1
ATOM 6284 C CA A SER C 1 132 ? -60.087 -15.553 58.454 0.50 15.19 131 SER C CA 1
ATOM 6285 C CA B SER C 1 132 ? -60.098 -15.573 58.534 0.50 14.18 131 SER C CA 1
ATOM 6286 C C . SER C 1 132 ? -59.643 -17.044 58.259 1.00 14.61 131 SER C C 1
ATOM 6287 O O . SER C 1 132 ? -60.354 -17.862 57.687 1.00 14.25 131 SER C O 1
ATOM 6292 N N . ASN C 1 133 ? -58.449 -17.428 58.736 1.00 13.16 132 ASN C N 1
ATOM 6293 C CA . ASN C 1 133 ? -57.881 -18.735 58.527 1.00 13.06 132 ASN C CA 1
ATOM 6294 C C . ASN C 1 133 ? -57.560 -19.009 57.093 1.00 12.73 132 ASN C C 1
ATOM 6295 O O . ASN C 1 133 ? -57.409 -20.151 56.712 1.00 15.68 132 ASN C O 1
ATOM 6300 N N . TYR C 1 134 ? -57.389 -17.976 56.293 1.00 12.04 133 TYR C N 1
ATOM 6301 C CA . TYR C 1 134 ? -57.128 -18.107 54.853 1.00 10.92 133 TYR C CA 1
ATOM 6302 C C . TYR C 1 134 ? -55.679 -18.596 54.689 1.00 11.49 133 TYR C C 1
ATOM 6303 O O . TYR C 1 134 ? -54.766 -17.928 55.201 1.00 11.06 133 TYR C O 1
ATOM 6312 N N . LEU C 1 135 ? -55.505 -19.760 54.103 1.00 11.40 134 LEU C N 1
ATOM 6313 C CA . LEU C 1 135 ? -54.124 -20.267 53.889 1.00 10.27 134 LEU C CA 1
ATOM 6314 C C . LEU C 1 135 ? -53.375 -19.378 52.938 1.00 8.99 134 LEU C C 1
ATOM 6315 O O . LEU C 1 135 ? -53.889 -18.994 51.877 1.00 8.89 134 LEU C O 1
ATOM 6320 N N . GLN C 1 136 ? -52.136 -19.002 53.281 1.00 8.32 135 GLN C N 1
ATOM 6321 C CA . GLN C 1 136 ? -51.287 -18.179 52.469 1.00 8.08 135 GLN C CA 1
ATOM 6322 C C . GLN C 1 136 ? -50.066 -19.012 51.994 1.00 9.18 135 GLN C C 1
ATOM 6323 O O . GLN C 1 136 ? -49.532 -19.716 52.809 1.00 8.62 135 GLN C O 1
ATOM 6329 N N . VAL C 1 137 ? -49.730 -18.910 50.708 1.00 8.20 136 VAL C N 1
ATOM 6330 C CA . VAL C 1 137 ? -48.562 -19.645 50.164 1.00 8.19 136 VAL C CA 1
ATOM 6331 C C . VAL C 1 137 ? -47.584 -18.580 49.724 1.00 7.65 136 VAL C C 1
ATOM 6332 O O . VAL C 1 137 ? -47.911 -17.743 48.907 1.00 8.21 136 VAL C O 1
ATOM 6336 N N . ILE C 1 138 ? -46.381 -18.602 50.298 1.00 7.77 137 ILE C N 1
ATOM 6337 C CA . ILE C 1 138 ? -45.400 -17.505 50.193 1.00 7.44 137 ILE C CA 1
ATOM 6338 C C . ILE C 1 138 ? -44.082 -18.087 49.679 1.00 7.98 137 ILE C C 1
ATOM 6339 O O . ILE C 1 138 ? -43.747 -19.236 50.008 1.00 7.82 137 ILE C O 1
ATOM 6344 N N . GLY C 1 139 ? -43.343 -17.298 48.908 1.00 6.75 138 GLY C N 1
ATOM 6345 C CA . GLY C 1 139 ? -42.030 -17.687 48.415 1.00 7.53 138 GLY C CA 1
ATOM 6346 C C . GLY C 1 139 ? -41.049 -17.784 49.599 1.00 7.92 138 GLY C C 1
ATOM 6347 O O . GLY C 1 139 ? -40.936 -16.781 50.353 1.00 9.06 138 GLY C O 1
ATOM 6348 N N . ALA C 1 140 ? -40.434 -18.935 49.843 1.00 7.27 139 ALA C N 1
ATOM 6349 C CA . ALA C 1 140 ? -39.621 -19.141 51.058 1.00 7.13 139 ALA C CA 1
ATOM 6350 C C . ALA C 1 140 ? -38.215 -18.667 50.929 1.00 6.78 139 ALA C C 1
ATOM 6351 O O . ALA C 1 140 ? -37.477 -18.604 51.942 1.00 8.78 139 ALA C O 1
ATOM 6353 N N . ARG C 1 141 ? -37.824 -18.300 49.742 1.00 7.34 140 ARG C N 1
ATOM 6354 C CA . ARG C 1 141 ? -36.571 -17.629 49.454 1.00 7.42 140 ARG C CA 1
ATOM 6355 C C . ARG C 1 141 ? -36.902 -16.355 48.625 1.00 7.48 140 ARG C C 1
ATOM 6356 O O . ARG C 1 141 ? -37.792 -16.376 47.783 1.00 8.90 140 ARG C O 1
ATOM 6364 N N . VAL C 1 142 ? -36.219 -15.257 48.922 1.00 7.03 141 VAL C N 1
ATOM 6365 C CA . VAL C 1 142 ? -36.454 -13.926 48.308 1.00 6.89 141 VAL C CA 1
ATOM 6366 C C . VAL C 1 142 ? -35.252 -13.513 47.553 1.00 7.16 141 VAL C C 1
ATOM 6367 O O . VAL C 1 142 ? -34.160 -13.468 48.123 1.00 7.97 141 VAL C O 1
ATOM 6371 N N . GLU C 1 143 ? -35.428 -13.139 46.310 1.00 8.37 142 GLU C N 1
ATOM 6372 C CA . GLU C 1 143 ? -34.254 -12.614 45.564 1.00 10.13 142 GLU C CA 1
ATOM 6373 C C . GLU C 1 143 ? -34.256 -11.089 45.569 1.00 11.28 142 GLU C C 1
ATOM 6374 O O . GLU C 1 143 ? -33.195 -10.473 45.770 1.00 13.04 142 GLU C O 1
ATOM 6380 N N . SER C 1 144 ? -35.414 -10.506 45.234 1.00 11.72 143 SER C N 1
ATOM 6381 C CA . SER C 1 144 ? -35.576 -9.089 45.258 1.00 12.15 143 SER C CA 1
ATOM 6382 C C . SER C 1 144 ? -36.782 -8.742 46.131 1.00 11.36 143 SER C C 1
ATOM 6383 O O . SER C 1 144 ? -36.597 -8.363 47.270 1.00 12.67 143 SER C O 1
ATOM 6386 N N . SER C 1 145 ? -37.990 -8.944 45.637 1.00 10.88 144 SER C N 1
ATOM 6387 C CA . SER C 1 145 ? -39.184 -8.685 46.394 1.00 11.01 144 SER C CA 1
ATOM 6388 C C . SER C 1 145 ? -39.661 -10.016 46.996 1.00 9.72 144 SER C C 1
ATOM 6389 O O . SER C 1 145 ? -39.605 -11.022 46.316 1.00 9.09 144 SER C O 1
ATOM 6392 N N . PRO C 1 146 ? -40.230 -9.999 48.201 1.00 8.98 145 PRO C N 1
ATOM 6393 C CA . PRO C 1 146 ? -40.987 -11.205 48.693 1.00 8.57 145 PRO C CA 1
ATOM 6394 C C . PRO C 1 146 ? -42.287 -11.310 47.922 1.00 9.19 145 PRO C C 1
ATOM 6395 O O . PRO C 1 146 ? -42.760 -10.259 47.362 1.00 8.87 145 PRO C O 1
ATOM 6399 N N . TYR C 1 147 ? -42.847 -12.493 47.858 1.00 8.51 146 TYR C N 1
ATOM 6400 C CA . TYR C 1 147 ? -44.126 -12.739 47.159 1.00 7.64 146 TYR C CA 1
ATOM 6401 C C . TYR C 1 147 ? -45.083 -13.618 47.901 1.00 7.96 146 TYR C C 1
ATOM 6402 O O . TYR C 1 147 ? -44.719 -14.655 48.488 1.00 8.84 146 TYR C O 1
ATOM 6411 N N . LEU C 1 148 ? -46.336 -13.226 47.886 1.00 6.69 147 LEU C N 1
ATOM 6412 C CA . LEU C 1 148 ? -47.461 -14.093 48.189 1.00 6.85 147 LEU C CA 1
ATOM 6413 C C . LEU C 1 148 ? -47.692 -14.735 46.835 1.00 7.30 147 LEU C C 1
ATOM 6414 O O . LEU C 1 148 ? -48.062 -14.058 45.856 1.00 7.39 147 LEU C O 1
ATOM 6419 N N . VAL C 1 149 ? -47.514 -16.039 46.764 1.00 7.24 148 VAL C N 1
ATOM 6420 C CA . VAL C 1 149 ? -47.769 -16.814 45.546 1.00 7.69 148 VAL C CA 1
ATOM 6421 C C . VAL C 1 149 ? -49.244 -16.898 45.328 1.00 7.95 148 VAL C C 1
ATOM 6422 O O . VAL C 1 149 ? -49.747 -16.681 44.184 1.00 9.18 148 VAL C O 1
ATOM 6426 N N . ALA C 1 150 ? -49.936 -17.248 46.382 1.00 7.94 149 ALA C N 1
ATOM 6427 C CA . ALA C 1 150 ? -51.380 -17.423 46.328 1.00 8.54 149 ALA C CA 1
ATOM 6428 C C . ALA C 1 150 ? -51.976 -17.517 47.655 1.00 9.88 149 ALA C C 1
ATOM 6429 O O . ALA C 1 150 ? -51.295 -17.746 48.657 1.00 8.68 149 ALA C O 1
ATOM 6431 N N . TRP C 1 151 ? -53.307 -17.363 47.702 1.00 9.35 150 TRP C N 1
ATOM 6432 C CA . TRP C 1 151 ? -54.028 -17.608 48.940 1.00 9.57 150 TRP C CA 1
ATOM 6433 C C . TRP C 1 151 ? -55.366 -18.320 48.648 1.00 9.91 150 TRP C C 1
ATOM 6434 O O . TRP C 1 151 ? -55.880 -18.215 47.533 1.00 10.76 150 TRP C O 1
ATOM 6445 N N . GLN C 1 152 ? -55.875 -18.989 49.674 1.00 10.96 151 GLN C N 1
ATOM 6446 C CA . GLN C 1 152 ? -57.086 -19.804 49.553 1.00 11.42 151 GLN C CA 1
ATOM 6447 C C . GLN C 1 152 ? -58.153 -19.315 50.490 1.00 12.40 151 GLN C C 1
ATOM 6448 O O . GLN C 1 152 ? -57.881 -19.103 51.678 1.00 11.13 151 GLN C O 1
ATOM 6454 N N . ASP C 1 153 ? -59.374 -19.160 49.975 1.00 13.77 152 ASP C N 1
ATOM 6455 C CA . ASP C 1 153 ? -60.489 -18.776 50.787 1.00 13.06 152 ASP C CA 1
ATOM 6456 C C . ASP C 1 153 ? -61.086 -19.961 51.596 1.00 13.40 152 ASP C C 1
ATOM 6457 O O . ASP C 1 153 ? -60.688 -21.132 51.525 1.00 11.59 152 ASP C O 1
ATOM 6462 N N . ASN C 1 154 ? -62.067 -19.653 52.458 1.00 13.22 153 ASN C N 1
ATOM 6463 C CA . ASN C 1 154 ? -62.714 -20.629 53.267 1.00 14.62 153 ASN C CA 1
ATOM 6464 C C . ASN C 1 154 ? -63.638 -21.628 52.512 1.00 14.20 153 ASN C C 1
ATOM 6465 O O . ASN C 1 154 ? -63.986 -22.643 53.082 1.00 15.80 153 ASN C O 1
ATOM 6470 N N . GLY C 1 155 ? -63.983 -21.322 51.269 1.00 14.83 154 GLY C N 1
ATOM 6471 C CA . GLY C 1 155 ? -64.619 -22.259 50.338 1.00 17.09 154 GLY C CA 1
ATOM 6472 C C . GLY C 1 155 ? -63.704 -23.140 49.538 1.00 17.77 154 GLY C C 1
ATOM 6473 O O . GLY C 1 155 ? -64.156 -23.935 48.695 1.00 18.99 154 GLY C O 1
ATOM 6474 N N . GLY C 1 156 ? -62.383 -22.998 49.737 1.00 16.06 155 GLY C N 1
ATOM 6475 C CA . GLY C 1 156 ? -61.409 -23.746 48.944 1.00 15.42 155 GLY C CA 1
ATOM 6476 C C . GLY C 1 156 ? -60.934 -23.149 47.679 1.00 16.11 155 GLY C C 1
ATOM 6477 O O . GLY C 1 156 ? -60.083 -23.763 46.965 1.00 16.25 155 GLY C O 1
ATOM 6478 N N . ASN C 1 157 ? -61.436 -21.969 47.329 1.00 15.05 156 ASN C N 1
ATOM 6479 C CA . ASN C 1 157 ? -61.066 -21.379 46.112 1.00 15.45 156 ASN C CA 1
ATOM 6480 C C . ASN C 1 157 ? -59.742 -20.627 46.244 1.00 14.02 156 ASN C C 1
ATOM 6481 O O . ASN C 1 157 ? -59.514 -19.942 47.247 1.00 13.50 156 ASN C O 1
ATOM 6486 N N . TRP C 1 158 ? -58.901 -20.761 45.218 1.00 12.21 157 TRP C N 1
ATOM 6487 C CA . TRP C 1 158 ? -57.578 -20.086 45.192 1.00 13.23 157 TRP C CA 1
ATOM 6488 C C . TRP C 1 158 ? -57.618 -18.727 44.472 1.00 15.51 157 TRP C C 1
ATOM 6489 O O . TRP C 1 158 ? -58.330 -18.546 43.482 1.00 16.10 157 TRP C O 1
ATOM 6500 N N . HIS C 1 159 ? -56.805 -17.789 44.968 1.00 13.82 158 HIS C N 1
ATOM 6501 C CA . HIS C 1 159 ? -56.756 -16.424 44.569 1.00 13.22 158 HIS C CA 1
ATOM 6502 C C . HIS C 1 159 ? -55.326 -16.012 44.251 1.00 13.08 158 HIS C C 1
ATOM 6503 O O . HIS C 1 159 ? -54.393 -16.567 44.836 1.00 11.18 158 HIS C O 1
ATOM 6510 N N . ALA C 1 160 ? -55.213 -15.093 43.298 1.00 13.42 159 ALA C N 1
ATOM 6511 C CA . ALA C 1 160 ? -53.945 -14.572 42.865 1.00 13.22 159 ALA C CA 1
ATOM 6512 C C . ALA C 1 160 ? -53.122 -13.961 43.984 1.00 11.12 159 ALA C C 1
ATOM 6513 O O . ALA C 1 160 ? -53.616 -13.275 44.897 1.00 11.19 159 ALA C O 1
ATOM 6515 N N . GLY C 1 161 ? -51.824 -14.172 43.844 1.00 10.50 160 GLY C N 1
ATOM 6516 C CA . GLY C 1 161 ? -50.891 -13.600 44.775 1.00 9.89 160 GLY C CA 1
ATOM 6517 C C . GLY C 1 161 ? -50.530 -12.162 44.392 1.00 10.83 160 GLY C C 1
ATOM 6518 O O . GLY C 1 161 ? -51.157 -11.502 43.503 1.00 10.54 160 GLY C O 1
ATOM 6519 N N . MET C 1 162 ? -49.451 -11.674 44.997 1.00 10.12 161 MET C N 1
ATOM 6520 C CA A MET C 1 162 ? -48.991 -10.290 44.874 0.50 10.70 161 MET C CA 1
ATOM 6521 C CA B MET C 1 162 ? -48.924 -10.338 44.747 0.50 10.92 161 MET C CA 1
ATOM 6522 C C . MET C 1 162 ? -47.595 -10.166 45.481 1.00 11.11 161 MET C C 1
ATOM 6523 O O . MET C 1 162 ? -47.246 -10.979 46.384 1.00 10.43 161 MET C O 1
ATOM 6532 N N . PRO C 1 163 ? -46.848 -9.113 45.131 1.00 10.28 162 PRO C N 1
ATOM 6533 C CA . PRO C 1 163 ? -45.653 -8.848 45.937 1.00 10.75 162 PRO C CA 1
ATOM 6534 C C . PRO C 1 163 ? -46.018 -8.519 47.397 1.00 11.19 162 PRO C C 1
ATOM 6535 O O . PRO C 1 163 ? -47.128 -8.011 47.691 1.00 9.65 162 PRO C O 1
ATOM 6539 N N . LEU C 1 164 ? -45.158 -8.935 48.308 1.00 9.21 163 LEU C N 1
ATOM 6540 C CA . LEU C 1 164 ? -45.319 -8.560 49.744 1.00 9.17 163 LEU C CA 1
ATOM 6541 C C . LEU C 1 164 ? -44.155 -7.614 50.086 1.00 9.92 163 LEU C C 1
ATOM 6542 O O . LEU C 1 164 ? -43.087 -7.633 49.402 1.00 8.98 163 LEU C O 1
ATOM 6547 N N . PRO C 1 165 ? -44.297 -6.807 51.179 1.00 10.40 164 PRO C N 1
ATOM 6548 C CA . PRO C 1 165 ? -43.209 -5.876 51.480 1.00 9.87 164 PRO C CA 1
ATOM 6549 C C . PRO C 1 165 ? -41.922 -6.485 52.023 1.00 9.34 164 PRO C C 1
ATOM 6550 O O . PRO C 1 165 ? -41.988 -7.448 52.839 1.00 8.57 164 PRO C O 1
ATOM 6554 N N . ASN C 1 166 ? -40.760 -5.992 51.534 1.00 8.84 165 ASN C N 1
ATOM 6555 C CA . ASN C 1 166 ? -39.532 -6.181 52.263 1.00 8.72 165 ASN C CA 1
ATOM 6556 C C . ASN C 1 166 ? -39.552 -5.503 53.629 1.00 8.32 165 ASN C C 1
ATOM 6557 O O . ASN C 1 166 ? -40.352 -4.575 53.834 1.00 7.76 165 ASN C O 1
ATOM 6562 N N . PRO C 1 167 ? -38.627 -5.851 54.522 1.00 7.35 166 PRO C N 1
ATOM 6563 C CA . PRO C 1 167 ? -38.597 -5.103 55.759 1.00 7.49 166 PRO C CA 1
ATOM 6564 C C . PRO C 1 167 ? -38.038 -3.672 55.461 1.00 6.98 166 PRO C C 1
ATOM 6565 O O . PRO C 1 167 ? -37.387 -3.418 54.416 1.00 8.10 166 PRO C O 1
ATOM 6569 N N . SER C 1 168 ? -38.232 -2.804 56.448 1.00 7.87 167 SER C N 1
ATOM 6570 C CA . SER C 1 168 ? -37.534 -1.500 56.533 1.00 8.12 167 SER C CA 1
ATOM 6571 C C . SER C 1 168 ? -36.069 -1.633 56.200 1.00 8.50 167 SER C C 1
ATOM 6572 O O . SER C 1 168 ? -35.336 -2.424 56.800 1.00 8.77 167 SER C O 1
ATOM 6575 N N . GLY C 1 169 ? -35.644 -0.866 55.246 1.00 7.08 168 GLY C N 1
ATOM 6576 C CA . GLY C 1 169 ? -34.269 -0.629 54.992 1.00 7.89 168 GLY C CA 1
ATOM 6577 C C . GLY C 1 169 ? -33.502 -1.721 54.296 1.00 8.24 168 GLY C C 1
ATOM 6578 O O . GLY C 1 169 ? -32.264 -1.614 54.283 1.00 9.53 168 GLY C O 1
ATOM 6579 N N . TYR C 1 170 ? -34.138 -2.750 53.735 1.00 7.92 169 TYR C N 1
ATOM 6580 C CA . TYR C 1 170 ? -33.345 -3.884 53.214 1.00 8.75 169 TYR C CA 1
ATOM 6581 C C . TYR C 1 170 ? -34.048 -4.546 52.034 1.00 8.94 169 TYR C C 1
ATOM 6582 O O . TYR C 1 170 ? -35.196 -4.854 52.121 1.00 10.35 169 TYR C O 1
ATOM 6591 N N . ALA C 1 171 ? -33.304 -4.719 50.961 1.00 9.95 170 ALA C N 1
ATOM 6592 C CA . ALA C 1 171 ? -33.779 -5.464 49.782 1.00 11.32 170 ALA C CA 1
ATOM 6593 C C . ALA C 1 171 ? -32.659 -6.381 49.253 1.00 10.74 170 ALA C C 1
ATOM 6594 O O . ALA C 1 171 ? -32.618 -6.716 48.057 1.00 9.95 170 ALA C O 1
ATOM 6596 N N . GLY C 1 172 ? -31.854 -6.897 50.168 1.00 10.07 171 GLY C N 1
ATOM 6597 C CA . GLY C 1 172 ? -30.705 -7.747 49.836 1.00 10.24 171 GLY C CA 1
ATOM 6598 C C . GLY C 1 172 ? -31.050 -9.174 49.557 1.00 10.08 171 GLY C C 1
ATOM 6599 O O . GLY C 1 172 ? -30.157 -9.986 49.213 1.00 11.44 171 GLY C O 1
ATOM 6600 N N . GLY C 1 173 ? -32.286 -9.535 49.695 1.00 8.90 172 GLY C N 1
ATOM 6601 C CA . GLY C 1 173 ? -32.725 -10.885 49.566 1.00 8.08 172 GLY C CA 1
ATOM 6602 C C . GLY C 1 173 ? -32.747 -11.650 50.824 1.00 7.74 172 GLY C C 1
ATOM 6603 O O . GLY C 1 173 ? -32.138 -11.260 51.849 1.00 8.16 172 GLY C O 1
ATOM 6604 N N . PHE C 1 174 ? -33.466 -12.766 50.820 1.00 7.59 173 PHE C N 1
ATOM 6605 C CA . PHE C 1 174 ? -33.615 -13.615 52.003 1.00 7.28 173 PHE C CA 1
ATOM 6606 C C . PHE C 1 174 ? -33.241 -15.067 51.673 1.00 7.61 173 PHE C C 1
ATOM 6607 O O . PHE C 1 174 ? -33.790 -15.680 50.690 1.00 7.66 173 PHE C O 1
ATOM 6615 N N . GLN C 1 175 ? -32.411 -15.616 52.524 1.00 6.61 174 GLN C N 1
ATOM 6616 C CA . GLN C 1 175 ? -32.078 -17.044 52.408 1.00 7.64 174 GLN C CA 1
ATOM 6617 C C . GLN C 1 175 ? -33.285 -17.964 52.699 1.00 8.30 174 GLN C C 1
ATOM 6618 O O . GLN C 1 175 ? -33.423 -19.064 52.113 1.00 8.99 174 GLN C O 1
ATOM 6624 N N . GLN C 1 176 ? -34.114 -17.534 53.647 1.00 7.23 175 GLN C N 1
ATOM 6625 C CA . GLN C 1 176 ? -35.120 -18.326 54.219 1.00 8.27 175 GLN C CA 1
ATOM 6626 C C . GLN C 1 176 ? -36.150 -17.441 54.866 1.00 7.46 175 GLN C C 1
ATOM 6627 O O . GLN C 1 176 ? -35.775 -16.563 55.668 1.00 6.45 175 GLN C O 1
ATOM 6633 N N . LEU C 1 177 ? -37.426 -17.718 54.568 1.00 7.17 176 LEU C N 1
ATOM 6634 C CA . LEU C 1 177 ? -38.567 -17.184 55.251 1.00 7.81 176 LEU C CA 1
ATOM 6635 C C . LEU C 1 177 ? -39.288 -18.216 56.072 1.00 7.83 176 LEU C C 1
ATOM 6636 O O . LEU C 1 177 ? -39.321 -19.357 55.686 1.00 8.35 176 LEU C O 1
ATOM 6641 N N . ALA C 1 178 ? -39.852 -17.808 57.222 1.00 8.43 177 ALA C N 1
ATOM 6642 C CA . ALA C 1 178 ? -40.586 -18.724 58.083 1.00 7.72 177 ALA C CA 1
ATOM 6643 C C . ALA C 1 178 ? -41.788 -17.947 58.573 1.00 8.11 177 ALA C C 1
ATOM 6644 O O . ALA C 1 178 ? -41.802 -16.712 58.564 1.00 7.54 177 ALA C O 1
ATOM 6646 N N . THR C 1 179 ? -42.808 -18.683 58.921 1.00 8.39 178 THR C N 1
ATOM 6647 C CA . THR C 1 179 ? -44.030 -18.094 59.345 1.00 9.06 178 THR C CA 1
ATOM 6648 C C . THR C 1 179 ? -44.445 -18.520 60.740 1.00 8.77 178 THR C C 1
ATOM 6649 O O . THR C 1 179 ? -44.183 -19.584 61.218 1.00 8.75 178 THR C O 1
ATOM 6653 N N . GLY C 1 180 ? -45.224 -17.610 61.346 1.00 9.53 179 GLY C N 1
ATOM 6654 C CA . GLY C 1 180 ? -45.903 -17.997 62.626 1.00 9.94 179 GLY C CA 1
ATOM 6655 C C . GLY C 1 180 ? -46.969 -17.014 62.981 1.00 10.21 179 GLY C C 1
ATOM 6656 O O . GLY C 1 180 ? -47.016 -15.931 62.372 1.00 10.20 179 GLY C O 1
ATOM 6657 N N . ASN C 1 181 ? -47.815 -17.375 63.888 1.00 10.47 180 ASN C N 1
ATOM 6658 C CA . ASN C 1 181 ? -48.886 -16.430 64.297 1.00 12.27 180 ASN C CA 1
ATOM 6659 C C . ASN C 1 181 ? -48.524 -15.786 65.578 1.00 11.96 180 ASN C C 1
ATOM 6660 O O . ASN C 1 181 ? -48.176 -16.462 66.580 1.00 13.69 180 ASN C O 1
ATOM 6665 N N . GLY C 1 182 ? -48.666 -14.482 65.571 1.00 14.22 181 GLY C N 1
ATOM 6666 C CA . GLY C 1 182 ? -48.246 -13.596 66.616 1.00 14.22 181 GLY C CA 1
ATOM 6667 C C . GLY C 1 182 ? -49.445 -12.985 67.354 1.00 15.01 181 GLY C C 1
ATOM 6668 O O . GLY C 1 182 ? -50.544 -13.600 67.532 1.00 14.76 181 GLY C O 1
ATOM 6669 N N . ASN C 1 183 ? -49.191 -11.784 67.815 1.00 13.62 182 ASN C N 1
ATOM 6670 C CA . ASN C 1 183 ? -50.202 -11.012 68.637 1.00 16.01 182 ASN C CA 1
ATOM 6671 C C . ASN C 1 183 ? -51.501 -10.909 67.811 1.00 15.57 182 ASN C C 1
ATOM 6672 O O . ASN C 1 183 ? -51.442 -10.806 66.575 1.00 12.84 182 ASN C O 1
ATOM 6677 N N . ASP C 1 184 ? -52.686 -11.018 68.481 1.00 14.94 183 ASP C N 1
ATOM 6678 C CA . ASP C 1 184 ? -53.973 -10.945 67.774 1.00 15.25 183 ASP C CA 1
ATOM 6679 C C . ASP C 1 184 ? -54.126 -11.958 66.618 1.00 15.15 183 ASP C C 1
ATOM 6680 O O . ASP C 1 184 ? -54.967 -11.740 65.749 1.00 15.36 183 ASP C O 1
ATOM 6685 N N . HIS C 1 185 ? -53.361 -13.063 66.678 1.00 14.97 184 HIS C N 1
ATOM 6686 C CA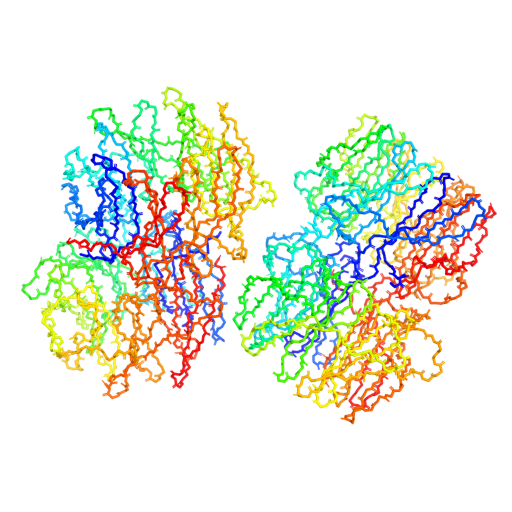 . HIS C 1 185 ? -53.298 -14.109 65.668 1.00 17.66 184 HIS C CA 1
ATOM 6687 C C . HIS C 1 185 ? -52.750 -13.556 64.332 1.00 16.01 184 HIS C C 1
ATOM 6688 O O . HIS C 1 185 ? -52.914 -14.231 63.264 1.00 16.22 184 HIS C O 1
ATOM 6695 N N . PHE C 1 186 ? -52.121 -12.372 64.306 1.00 12.72 185 PHE C N 1
ATOM 6696 C CA . PHE C 1 186 ? -51.632 -11.826 63.063 1.00 11.59 185 PHE C CA 1
ATOM 6697 C C . PHE C 1 186 ? -50.502 -12.717 62.492 1.00 10.67 185 PHE C C 1
ATOM 6698 O O . PHE C 1 186 ? -49.588 -13.057 63.225 1.00 10.02 185 PHE C O 1
ATOM 6706 N N . LEU C 1 187 ? -50.541 -13.014 61.173 1.00 10.40 186 LEU C N 1
ATOM 6707 C CA . LEU C 1 187 ? -49.478 -13.780 60.546 1.00 9.73 186 LEU C CA 1
ATOM 6708 C C . LEU C 1 187 ? -48.215 -12.949 60.397 1.00 8.47 186 LEU C C 1
ATOM 6709 O O . LEU C 1 187 ? -48.272 -11.821 59.925 1.00 9.42 186 LEU C O 1
ATOM 6714 N N . GLN C 1 188 ? -47.108 -13.520 60.870 1.00 8.00 187 GLN C N 1
ATOM 6715 C CA . GLN C 1 188 ? -45.786 -12.906 60.832 1.00 7.97 187 GLN C CA 1
ATOM 6716 C C . GLN C 1 188 ? -44.910 -13.721 59.903 1.00 7.86 187 GLN C C 1
ATOM 6717 O O . GLN C 1 188 ? -44.971 -14.970 59.909 1.00 7.65 187 GLN C O 1
ATOM 6723 N N . VAL C 1 189 ? -44.160 -13.043 59.071 1.00 6.98 188 VAL C N 1
ATOM 6724 C CA . VAL C 1 189 ? -43.214 -13.688 58.205 1.00 6.97 188 VAL C CA 1
ATOM 6725 C C . VAL C 1 189 ? -41.848 -13.175 58.579 1.00 7.21 188 VAL C C 1
ATOM 6726 O O . VAL C 1 189 ? -41.568 -12.008 58.429 1.00 8.15 188 VAL C O 1
ATOM 6730 N N . VAL C 1 190 ? -41.027 -14.049 59.118 1.00 6.99 189 VAL C N 1
ATOM 6731 C CA . VAL C 1 190 ? -39.648 -13.714 59.502 1.00 7.29 189 VAL C CA 1
ATOM 6732 C C . VAL C 1 190 ? -38.677 -14.306 58.532 1.00 7.53 189 VAL C C 1
ATOM 6733 O O . VAL C 1 190 ? -39.070 -15.105 57.694 1.00 7.33 189 VAL C O 1
ATOM 6737 N N . GLY C 1 191 ? -37.453 -13.817 58.538 1.00 6.65 190 GLY C N 1
ATOM 6738 C CA . GLY C 1 191 ? -36.486 -14.304 57.597 1.00 6.48 190 GLY C CA 1
ATOM 6739 C C . GLY C 1 191 ? -35.052 -14.035 57.973 1.00 7.47 190 GLY C C 1
ATOM 6740 O O . GLY C 1 191 ? -34.786 -13.086 58.714 1.00 7.69 190 GLY C O 1
ATOM 6741 N N . VAL C 1 192 ? -34.176 -14.813 57.395 1.00 7.40 191 VAL C N 1
ATOM 6742 C CA . VAL C 1 192 ? -32.729 -14.576 57.522 1.00 8.41 191 VAL C CA 1
ATOM 6743 C C . VAL C 1 192 ? -32.341 -13.990 56.242 1.00 7.66 191 VAL C C 1
ATOM 6744 O O . VAL C 1 192 ? -32.524 -14.595 55.186 1.00 7.20 191 VAL C O 1
ATOM 6748 N N . GLY C 1 193 ? -31.776 -12.768 56.245 1.00 7.62 192 GLY C N 1
ATOM 6749 C CA . GLY C 1 193 ? -31.336 -12.108 55.002 1.00 7.57 192 GLY C CA 1
ATOM 6750 C C . GLY C 1 193 ? -30.111 -12.776 54.373 1.00 8.43 192 GLY C C 1
ATOM 6751 O O . GLY C 1 193 ? -29.406 -13.544 55.038 1.00 8.34 192 GLY C O 1
ATOM 6752 N N . ASN C 1 194 ? -29.809 -12.364 53.156 1.00 8.26 193 ASN C N 1
ATOM 6753 C CA . ASN C 1 194 ? -28.501 -12.659 52.560 1.00 9.05 193 ASN C CA 1
ATOM 6754 C C . ASN C 1 194 ? -27.341 -12.012 53.320 1.00 9.32 193 ASN C C 1
ATOM 6755 O O . ASN C 1 194 ? -26.222 -12.455 53.216 1.00 10.44 193 ASN C O 1
ATOM 6760 N N . ASP C 1 195 ? -27.656 -11.046 54.177 1.00 7.53 194 ASP C N 1
ATOM 6761 C CA . ASP C 1 195 ? -26.722 -10.456 55.100 1.00 7.97 194 ASP C CA 1
ATOM 6762 C C . ASP C 1 195 ? -26.540 -11.182 56.403 1.00 9.41 194 ASP C C 1
ATOM 6763 O O . ASP C 1 195 ? -25.684 -10.794 57.212 1.00 9.45 194 ASP C O 1
ATOM 6768 N N . GLY C 1 196 ? -27.263 -12.303 56.585 1.00 7.73 195 GLY C N 1
ATOM 6769 C CA . GLY C 1 196 ? -27.177 -13.099 57.770 1.00 8.44 195 GLY C CA 1
ATOM 6770 C C . GLY C 1 196 ? -27.941 -12.540 58.951 1.00 7.31 195 GLY C C 1
ATOM 6771 O O . GLY C 1 196 ? -27.929 -13.121 60.017 1.00 8.00 195 GLY C O 1
ATOM 6772 N N . ASN C 1 197 ? -28.635 -11.442 58.788 1.00 8.27 196 ASN C N 1
ATOM 6773 C CA . ASN C 1 197 ? -29.392 -10.858 59.850 1.00 7.34 196 ASN C CA 1
ATOM 6774 C C . ASN C 1 197 ? -30.844 -11.370 59.853 1.00 7.48 196 ASN C C 1
ATOM 6775 O O . ASN C 1 197 ? -31.397 -11.659 58.828 1.00 7.31 196 ASN C O 1
ATOM 6780 N N . ALA C 1 198 ? -31.448 -11.411 61.035 1.00 7.18 197 ALA C N 1
ATOM 6781 C CA . ALA C 1 198 ? -32.808 -11.780 61.206 1.00 6.84 197 ALA C CA 1
ATOM 6782 C C . ALA C 1 198 ? -33.740 -10.646 61.195 1.00 7.62 197 ALA C C 1
ATOM 6783 O O . ALA C 1 198 ? -33.504 -9.587 61.886 1.00 7.32 197 ALA C O 1
ATOM 6785 N N . TYR C 1 199 ? -34.803 -10.817 60.395 1.00 7.29 198 TYR C N 1
ATOM 6786 C CA . TYR C 1 199 ? -35.818 -9.778 60.226 1.00 7.62 198 TYR C CA 1
ATOM 6787 C C . TYR C 1 199 ? -37.227 -10.272 60.476 1.00 7.82 198 TYR C C 1
ATOM 6788 O O . TYR C 1 199 ? -37.546 -11.425 60.192 1.00 7.57 198 TYR C O 1
ATOM 6797 N N . LEU C 1 200 ? -38.121 -9.367 60.862 1.00 7.52 199 LEU C N 1
ATOM 6798 C CA . LEU C 1 200 ? -39.533 -9.548 60.507 1.00 7.79 199 LEU C CA 1
ATOM 6799 C C . LEU C 1 200 ? -39.595 -8.972 59.097 1.00 8.03 199 LEU C C 1
ATOM 6800 O O . LEU C 1 200 ? -39.265 -7.785 58.902 1.00 8.41 199 LEU C O 1
ATOM 6805 N N . VAL C 1 201 ? -39.944 -9.782 58.119 1.00 7.85 200 VAL C N 1
ATOM 6806 C CA . VAL C 1 201 ? -40.009 -9.312 56.756 1.00 7.69 200 VAL C CA 1
ATOM 6807 C C . VAL C 1 201 ? -41.309 -8.493 56.611 1.00 7.99 200 VAL C C 1
ATOM 6808 O O . VAL C 1 201 ? -41.305 -7.360 56.108 1.00 8.44 200 VAL C O 1
ATOM 6812 N N . THR C 1 202 ? -42.406 -9.087 57.013 1.00 8.42 201 THR C N 1
ATOM 6813 C CA . THR C 1 202 ? -43.767 -8.491 56.840 1.00 8.45 201 THR C CA 1
ATOM 6814 C C . THR C 1 202 ? -44.750 -9.161 57.778 1.00 8.51 201 THR C C 1
ATOM 6815 O O . THR C 1 202 ? -44.556 -10.288 58.227 1.00 6.89 201 THR C O 1
ATOM 6819 N N . TRP C 1 203 ? -45.867 -8.476 58.107 1.00 9.08 202 TRP C N 1
ATOM 6820 C CA . TRP C 1 203 ? -46.912 -9.062 58.847 1.00 9.89 202 TRP C CA 1
ATOM 6821 C C . TRP C 1 203 ? -48.278 -8.622 58.329 1.00 9.34 202 TRP C C 1
ATOM 6822 O O . TRP C 1 203 ? -48.377 -7.584 57.675 1.00 9.12 202 TRP C O 1
ATOM 6833 N N . GLN C 1 204 ? -49.258 -9.446 58.564 1.00 9.97 203 GLN C N 1
ATOM 6834 C CA . GLN C 1 204 ? -50.613 -9.294 58.053 1.00 10.33 203 GLN C CA 1
ATOM 6835 C C . GLN C 1 204 ? -51.604 -9.050 59.177 1.00 9.94 203 GLN C C 1
ATOM 6836 O O . GLN C 1 204 ? -51.745 -9.808 60.126 1.00 9.80 203 GLN C O 1
ATOM 6842 N N . ASN C 1 205 ? -52.420 -8.047 58.973 1.00 12.24 204 ASN C N 1
ATOM 6843 C CA . ASN C 1 205 ? -53.470 -7.731 59.915 1.00 13.90 204 ASN C CA 1
ATOM 6844 C C . ASN C 1 205 ? -54.779 -8.522 59.635 1.00 15.94 204 ASN C C 1
ATOM 6845 O O . ASN C 1 205 ? -54.832 -9.411 58.782 1.00 16.18 204 ASN C O 1
ATOM 6850 N N . ALA C 1 206 ? -55.799 -8.212 60.434 1.00 18.28 205 ALA C N 1
ATOM 6851 C CA . ALA C 1 206 ? -57.080 -8.960 60.407 1.00 18.18 205 ALA C CA 1
ATOM 6852 C C . ALA C 1 206 ? -57.914 -8.737 59.178 1.00 18.86 205 ALA C C 1
ATOM 6853 O O . ALA C 1 206 ? -58.863 -9.489 58.957 1.00 19.49 205 ALA C O 1
ATOM 6855 N N . GLN C 1 207 ? -57.586 -7.703 58.428 1.00 17.11 206 GLN C N 1
ATOM 6856 C CA . GLN C 1 207 ? -58.172 -7.322 57.158 1.00 20.55 206 GLN C CA 1
ATOM 6857 C C . GLN C 1 207 ? -57.349 -7.829 56.007 1.00 17.96 206 GLN C C 1
ATOM 6858 O O . GLN C 1 207 ? -57.662 -7.525 54.842 1.00 18.80 206 GLN C O 1
ATOM 6864 N N . GLY C 1 208 ? -56.316 -8.621 56.278 1.00 17.81 207 GLY C N 1
ATOM 6865 C CA . GLY C 1 208 ? -55.486 -9.215 55.203 1.00 17.06 207 GLY C CA 1
ATOM 6866 C C . GLY C 1 208 ? -54.414 -8.294 54.591 1.00 17.49 207 GLY C C 1
ATOM 6867 O O . GLY C 1 208 ? -53.809 -8.631 53.559 1.00 18.24 207 GLY C O 1
ATOM 6868 N N . GLN C 1 209 ? -54.181 -7.149 55.188 1.00 14.81 208 GLN C N 1
ATOM 6869 C CA . GLN C 1 209 ? -53.300 -6.149 54.640 1.00 17.58 208 GLN C CA 1
ATOM 6870 C C . GLN C 1 209 ? -51.898 -6.450 55.222 1.00 12.94 208 GLN C C 1
ATOM 6871 O O . GLN C 1 209 ? -51.791 -6.719 56.349 1.00 12.96 208 GLN C O 1
ATOM 6877 N N . TRP C 1 210 ? -50.875 -6.250 54.427 1.00 13.17 209 TRP C N 1
ATOM 6878 C CA . TRP C 1 210 ? -49.525 -6.570 54.810 1.00 11.45 209 TRP C CA 1
ATOM 6879 C C . TRP C 1 210 ? -48.721 -5.276 55.014 1.00 11.18 209 TRP C C 1
ATOM 6880 O O . TRP C 1 210 ? -48.801 -4.314 54.212 1.00 11.63 209 TRP C O 1
ATOM 6891 N N . SER C 1 211 ? -47.894 -5.283 56.051 1.00 10.15 210 SER C N 1
ATOM 6892 C CA . SER C 1 211 ? -47.089 -4.134 56.404 1.00 10.60 210 SER C CA 1
ATOM 6893 C C . SER C 1 211 ? -45.628 -4.558 56.459 1.00 9.44 210 SER C C 1
ATOM 6894 O O . SER C 1 211 ? -45.314 -5.741 56.759 1.00 9.15 210 SER C O 1
ATOM 6897 N N . PRO C 1 212 ? -44.741 -3.624 56.192 1.00 8.78 211 PRO C N 1
ATOM 6898 C CA . PRO C 1 212 ? -43.324 -4.009 56.283 1.00 8.99 211 PRO C CA 1
ATOM 6899 C C . PRO C 1 212 ? -42.851 -4.187 57.675 1.00 8.85 211 PRO C C 1
ATOM 6900 O O . PRO C 1 212 ? -43.334 -3.528 58.642 1.00 10.22 211 PRO C O 1
ATOM 6904 N N . GLY C 1 213 ? -41.840 -5.059 57.825 1.00 8.25 212 GLY C N 1
ATOM 6905 C CA . GLY C 1 213 ? -41.207 -5.302 59.068 1.00 8.10 212 GLY C CA 1
ATOM 6906 C C . GLY C 1 213 ? -39.903 -4.580 59.189 1.00 7.80 212 GLY C C 1
ATOM 6907 O O . GLY C 1 213 ? -39.776 -3.461 58.704 1.00 6.89 212 GLY C O 1
ATOM 6908 N N . PHE C 1 214 ? -38.929 -5.216 59.852 1.00 7.67 213 PHE C N 1
ATOM 6909 C CA . PHE C 1 214 ? -37.737 -4.508 60.319 1.00 8.20 213 PHE C CA 1
ATOM 6910 C C . PHE C 1 214 ? -36.806 -5.551 60.875 1.00 8.14 213 PHE C C 1
ATOM 6911 O O . PHE C 1 214 ? -37.224 -6.673 61.095 1.00 7.24 213 PHE C O 1
ATOM 6919 N N . ALA C 1 215 ? -35.558 -5.160 61.169 1.00 8.25 214 ALA C N 1
ATOM 6920 C CA . ALA C 1 215 ? -34.613 -6.087 61.796 1.00 8.61 214 ALA C CA 1
ATOM 6921 C C . ALA C 1 215 ? -35.093 -6.497 63.200 1.00 8.66 214 ALA C C 1
ATOM 6922 O O . ALA C 1 215 ? -35.593 -5.635 64.026 1.00 9.35 214 ALA C O 1
ATOM 6924 N N . LEU C 1 216 ? -34.974 -7.779 63.520 1.00 7.79 215 LEU C N 1
ATOM 6925 C CA . LEU C 1 216 ? -35.219 -8.210 64.869 1.00 8.77 215 LEU C CA 1
ATOM 6926 C C . LEU C 1 216 ? -34.096 -7.839 65.809 1.00 8.62 215 LEU C C 1
ATOM 6927 O O . LEU C 1 216 ? -32.882 -7.729 65.383 1.00 7.79 215 LEU C O 1
ATOM 6932 N N . PRO C 1 217 ? -34.433 -7.674 67.100 1.00 9.58 216 PRO C N 1
ATOM 6933 C CA . PRO C 1 217 ? -33.328 -7.451 68.047 1.00 10.58 216 PRO C CA 1
ATOM 6934 C C . PRO C 1 217 ? -32.436 -8.659 68.133 1.00 9.98 216 PRO C C 1
ATOM 6935 O O . PRO C 1 217 ? -32.933 -9.772 68.023 1.00 10.02 216 PRO C O 1
ATOM 6939 N N . LYS C 1 218 ? -31.130 -8.466 68.207 1.00 10.12 217 LYS C N 1
ATOM 6940 C CA . LYS C 1 218 ? -30.234 -9.607 68.330 1.00 9.97 217 LYS C CA 1
ATOM 6941 C C . LYS C 1 218 ? -30.333 -10.262 69.695 1.00 8.04 217 LYS C C 1
ATOM 6942 O O . LYS C 1 218 ? -30.630 -9.572 70.693 1.00 8.03 217 LYS C O 1
ATOM 6948 N N . PRO C 1 219 ? -30.063 -11.564 69.792 1.00 8.26 218 PRO C N 1
ATOM 6949 C CA . PRO C 1 219 ? -30.132 -12.198 71.103 1.00 8.29 218 PRO C CA 1
ATOM 6950 C C . PRO C 1 219 ? -29.017 -11.636 72.025 1.00 7.59 218 PRO C C 1
ATOM 6951 O O . PRO C 1 219 ? -28.010 -11.166 71.525 1.00 6.90 218 PRO C O 1
ATOM 6955 N N . SER C 1 220 ? -29.279 -11.703 73.324 1.00 8.58 219 SER C N 1
ATOM 6956 C CA . SER C 1 220 ? -28.323 -11.503 74.401 1.00 8.30 219 SER C CA 1
ATOM 6957 C C . SER C 1 220 ? -26.973 -12.050 74.081 1.00 8.82 219 SER C C 1
ATOM 6958 O O . SER C 1 220 ? -26.884 -13.196 73.681 1.00 8.42 219 SER C O 1
ATOM 6961 N N . GLY C 1 221 ? -25.947 -11.205 74.109 1.00 8.08 220 GLY C N 1
ATOM 6962 C CA . GLY C 1 221 ? -24.570 -11.623 74.003 1.00 8.60 220 GLY C CA 1
ATOM 6963 C C . GLY C 1 221 ? -24.030 -12.180 72.675 1.00 8.79 220 GLY C C 1
ATOM 6964 O O . GLY C 1 221 ? -23.027 -12.878 72.691 1.00 9.66 220 GLY C O 1
ATOM 6965 N N . TYR C 1 222 ? -24.736 -11.975 71.583 1.00 7.66 221 TYR C N 1
ATOM 6966 C CA . TYR C 1 222 ? -24.292 -12.473 70.306 1.00 8.30 221 TYR C CA 1
ATOM 6967 C C . TYR C 1 222 ? -24.452 -11.380 69.278 1.00 8.59 221 TYR C C 1
ATOM 6968 O O . TYR C 1 222 ? -25.564 -10.970 68.952 1.00 9.82 221 TYR C O 1
ATOM 6977 N N . SER C 1 223 ? -23.337 -10.971 68.722 1.00 8.32 222 SER C N 1
ATOM 6978 C CA . SER C 1 223 ? -23.290 -9.934 67.705 1.00 10.27 222 SER C CA 1
ATOM 6979 C C . SER C 1 223 ? -23.346 -10.465 66.268 1.00 9.94 222 SER C C 1
ATOM 6980 O O . SER C 1 223 ? -23.522 -9.679 65.305 1.00 9.94 222 SER C O 1
ATOM 6983 N N . GLY C 1 224 ? -23.245 -11.794 66.143 1.00 8.65 223 GLY C N 1
ATOM 6984 C CA . GLY C 1 224 ? -23.040 -12.417 64.870 1.00 8.75 223 GLY C CA 1
ATOM 6985 C C . GLY C 1 224 ? -24.339 -12.618 64.047 1.00 9.05 223 GLY C C 1
ATOM 6986 O O . GLY C 1 224 ? -25.433 -12.176 64.380 1.00 9.49 223 GLY C O 1
ATOM 6987 N N . THR C 1 225 ? -24.128 -13.280 62.934 1.00 8.93 224 THR C N 1
ATOM 6988 C CA . THR C 1 225 ? -25.203 -13.626 61.990 1.00 9.12 224 THR C CA 1
ATOM 6989 C C . THR C 1 225 ? -25.797 -15.037 62.169 1.00 7.89 224 THR C C 1
ATOM 6990 O O . THR C 1 225 ? -25.374 -15.849 63.066 1.00 9.02 224 THR C O 1
ATOM 6994 N N . PHE C 1 226 ? -26.795 -15.316 61.337 1.00 8.16 225 PHE C N 1
ATOM 6995 C CA . PHE C 1 226 ? -27.636 -16.526 61.410 1.00 7.94 225 PHE C CA 1
ATOM 6996 C C . PHE C 1 226 ? -27.637 -17.200 60.087 1.00 8.65 225 PHE C C 1
ATOM 6997 O O . PHE C 1 226 ? -27.442 -16.542 59.066 1.00 8.26 225 PHE C O 1
ATOM 7005 N N . THR C 1 227 ? -27.856 -18.504 60.159 1.00 8.57 226 THR C N 1
ATOM 7006 C CA . THR C 1 227 ? -27.973 -19.353 58.925 1.00 9.42 226 THR C CA 1
ATOM 7007 C C . THR C 1 227 ? -29.361 -19.895 58.677 1.00 9.66 226 THR C C 1
ATOM 7008 O O . THR C 1 227 ? -29.687 -20.281 57.529 1.00 9.01 226 THR C O 1
ATOM 7012 N N . GLN C 1 228 ? -30.234 -19.901 59.680 1.00 8.66 227 GLN C N 1
ATOM 7013 C CA . GLN C 1 228 ? -31.449 -20.593 59.578 1.00 8.71 227 GLN C CA 1
ATOM 7014 C C . GLN C 1 228 ? -32.338 -20.130 60.707 1.00 8.70 227 GLN C C 1
ATOM 7015 O O . GLN C 1 228 ? -31.838 -19.898 61.796 1.00 7.98 227 GLN C O 1
ATOM 7021 N N . LEU C 1 229 ? -33.660 -20.033 60.452 1.00 9.05 228 LEU C N 1
ATOM 7022 C CA . LEU C 1 229 ? -34.628 -19.688 61.475 1.00 9.62 228 LEU C CA 1
ATOM 7023 C C . LEU C 1 229 ? -35.781 -20.711 61.502 1.00 9.22 228 LEU C C 1
ATOM 7024 O O . LEU C 1 229 ? -36.024 -21.454 60.515 1.00 9.57 228 LEU C O 1
ATOM 7029 N N . ALA C 1 230 ? -36.504 -20.744 62.612 1.00 8.96 229 ALA C N 1
ATOM 7030 C CA . ALA C 1 230 ? -37.736 -21.504 62.725 1.00 9.25 229 ALA C CA 1
ATOM 7031 C C . ALA C 1 230 ? -38.592 -20.835 63.747 1.00 9.55 229 ALA C C 1
ATOM 7032 O O . ALA C 1 230 ? -38.051 -20.190 64.662 1.00 11.90 229 ALA C O 1
ATOM 7034 N N . THR C 1 231 ? -39.895 -20.891 63.608 1.00 9.43 230 THR C N 1
ATOM 7035 C CA . THR C 1 231 ? -40.749 -20.275 64.594 1.00 8.85 230 THR C CA 1
ATOM 7036 C C . THR C 1 231 ? -41.367 -21.345 65.535 1.00 9.37 230 THR C C 1
ATOM 7037 O O . THR C 1 231 ? -41.457 -22.521 65.213 1.00 8.67 230 THR C O 1
ATOM 7041 N N . GLY C 1 232 ? -41.810 -20.925 66.678 1.00 9.34 231 GLY C N 1
ATOM 7042 C CA . GLY C 1 232 ? -42.547 -21.808 67.591 1.00 9.11 231 GLY C CA 1
ATOM 7043 C C . GLY C 1 232 ? -43.520 -21.053 68.420 1.00 11.10 231 GLY C C 1
ATOM 7044 O O . GLY C 1 232 ? -43.265 -19.868 68.715 1.00 9.87 231 GLY C O 1
ATOM 7045 N N . VAL C 1 233 ? -44.647 -21.685 68.760 1.00 9.93 232 VAL C N 1
ATOM 7046 C CA . VAL C 1 233 ? -45.621 -21.045 69.661 1.00 12.19 232 VAL C CA 1
ATOM 7047 C C . VAL C 1 233 ? -45.125 -21.366 71.071 1.00 11.38 232 VAL C C 1
ATOM 7048 O O . VAL C 1 233 ? -45.070 -22.515 71.442 1.00 12.68 232 VAL C O 1
ATOM 7052 N N . GLY C 1 234 ? -44.810 -20.333 71.848 1.00 12.09 233 GLY C N 1
ATOM 7053 C CA . GLY C 1 234 ? -44.276 -20.454 73.186 1.00 13.08 233 GLY C CA 1
ATOM 7054 C C . GLY C 1 234 ? -45.329 -20.242 74.269 1.00 15.12 233 GLY C C 1
ATOM 7055 O O . GLY C 1 234 ? -46.581 -20.167 74.028 1.00 13.78 233 GLY C O 1
ATOM 7056 N N . ASN C 1 235 ? -44.797 -20.245 75.474 1.00 14.25 234 ASN C N 1
ATOM 7057 C CA . ASN C 1 235 ? -45.611 -19.973 76.683 1.00 17.87 234 ASN C CA 1
ATOM 7058 C C . ASN C 1 235 ? -46.439 -18.703 76.421 1.00 16.68 234 ASN C C 1
ATOM 7059 O O . ASN C 1 235 ? -45.958 -17.727 75.727 1.00 16.75 234 ASN C O 1
ATOM 7064 N N . GLY C 1 236 ? -47.715 -18.704 76.874 1.00 17.57 235 GLY C N 1
ATOM 7065 C CA . GLY C 1 236 ? -48.608 -17.574 76.730 1.00 18.06 235 GLY C CA 1
ATOM 7066 C C . GLY C 1 236 ? -48.969 -17.216 75.280 1.00 18.05 235 GLY C C 1
ATOM 7067 O O . GLY C 1 236 ? -49.397 -16.099 75.000 1.00 18.04 235 GLY C O 1
ATOM 7068 N N . ASN C 1 237 ? -48.740 -18.179 74.387 1.00 16.61 236 ASN C N 1
ATOM 7069 C CA . ASN C 1 237 ? -48.854 -18.079 72.972 1.00 16.23 236 ASN C CA 1
ATOM 7070 C C . ASN C 1 237 ? -48.008 -16.953 72.379 1.00 15.34 236 ASN C C 1
ATOM 7071 O O . ASN C 1 237 ? -48.285 -16.544 71.306 1.00 15.64 236 ASN C O 1
ATOM 7076 N N . PHE C 1 238 ? -46.930 -16.544 73.036 1.00 12.51 237 PHE C N 1
ATOM 7077 C CA . PHE C 1 238 ? -46.015 -15.623 72.458 1.00 12.11 237 PHE C CA 1
ATOM 7078 C C . PHE C 1 238 ? -45.167 -16.358 71.349 1.00 10.93 237 PHE C C 1
ATOM 7079 O O . PHE C 1 238 ? -44.619 -17.400 71.594 1.00 10.63 237 PHE C O 1
ATOM 7087 N N . LEU C 1 239 ? -45.010 -15.687 70.243 1.00 9.88 238 LEU C N 1
ATOM 7088 C CA . LEU C 1 239 ? -44.319 -16.202 69.112 1.00 9.26 238 LEU C CA 1
ATOM 7089 C C . LEU C 1 239 ? -42.818 -16.128 69.381 1.00 8.48 238 LEU C C 1
ATOM 7090 O O . LEU C 1 239 ? -42.322 -15.068 69.781 1.00 8.25 238 LEU C O 1
ATOM 7095 N N . GLN C 1 240 ? -42.142 -17.253 69.221 1.00 7.30 239 GLN C N 1
ATOM 7096 C CA . GLN C 1 240 ? -40.726 -17.356 69.346 1.00 7.85 239 GLN C CA 1
ATOM 7097 C C . GLN C 1 240 ? -40.031 -17.541 68.004 1.00 7.76 239 GLN C C 1
ATOM 7098 O O . GLN C 1 240 ? -40.513 -18.291 67.199 1.00 9.07 239 GLN C O 1
ATOM 7104 N N . VAL C 1 241 ? -38.869 -16.908 67.808 1.00 8.13 240 VAL C N 1
ATOM 7105 C CA . VAL C 1 241 ? -38.106 -17.109 66.604 1.00 8.04 240 VAL C CA 1
ATOM 7106 C C . VAL C 1 241 ? -36.799 -17.696 67.032 1.00 7.39 240 VAL C C 1
ATOM 7107 O O . VAL C 1 241 ? -36.011 -17.103 67.752 1.00 7.21 240 VAL C O 1
ATOM 7111 N N . LEU C 1 242 ? -36.610 -18.956 66.647 1.00 8.17 241 LEU C N 1
ATOM 7112 C CA . LEU C 1 242 ? -35.391 -19.660 66.940 1.00 7.95 241 LEU C CA 1
ATOM 7113 C C . LEU C 1 242 ? -34.444 -19.544 65.787 1.00 8.30 241 LEU C C 1
ATOM 7114 O O . LEU C 1 242 ? -34.864 -19.409 64.687 1.00 7.92 241 LEU C O 1
ATOM 7119 N N . GLY C 1 243 ? -33.108 -19.667 66.020 1.00 7.71 242 GLY C N 1
ATOM 7120 C CA . GLY C 1 243 ? -32.185 -19.550 64.947 1.00 7.76 242 GLY C CA 1
ATOM 7121 C C . GLY C 1 243 ? -30.920 -20.352 65.204 1.00 8.48 242 GLY C C 1
ATOM 7122 O O . GLY C 1 243 ? -30.592 -20.630 66.354 1.00 9.40 242 GLY C O 1
ATOM 7123 N N . ILE C 1 244 ? -30.186 -20.573 64.145 1.00 8.11 243 ILE C N 1
ATOM 7124 C CA . ILE C 1 244 ? -28.887 -21.194 64.193 1.00 7.89 243 ILE C CA 1
ATOM 7125 C C . ILE C 1 244 ? -27.928 -20.137 63.822 1.00 8.25 243 ILE C C 1
ATOM 7126 O O . ILE C 1 244 ? -28.081 -19.505 62.777 1.00 7.62 243 ILE C O 1
ATOM 7131 N N . GLY C 1 245 ? -26.974 -19.888 64.697 1.00 7.94 244 GLY C N 1
ATOM 7132 C CA . GLY C 1 245 ? -25.981 -18.885 64.500 1.00 8.35 244 GLY C CA 1
ATOM 7133 C C . GLY C 1 245 ? -24.937 -19.365 63.493 1.00 8.92 244 GLY C C 1
ATOM 7134 O O . GLY C 1 245 ? -24.709 -20.564 63.348 1.00 8.83 244 GLY C O 1
ATOM 7135 N N . THR C 1 246 ? -24.319 -18.424 62.818 1.00 9.29 245 THR C N 1
ATOM 7136 C CA . THR C 1 246 ? -23.047 -18.701 62.087 1.00 10.78 245 THR C CA 1
ATOM 7137 C C . THR C 1 246 ? -21.970 -19.260 62.994 1.00 10.67 245 THR C C 1
ATOM 7138 O O . THR C 1 246 ? -21.071 -19.992 62.493 1.00 12.20 245 THR C O 1
ATOM 7142 N N . ASP C 1 247 ? -22.060 -18.984 64.268 1.00 10.47 246 ASP C N 1
ATOM 7143 C CA . ASP C 1 247 ? -21.197 -19.620 65.314 1.00 10.86 246 ASP C CA 1
ATOM 7144 C C . ASP C 1 247 ? -21.550 -21.071 65.577 1.00 10.48 246 ASP C C 1
ATOM 7145 O O . ASP C 1 247 ? -20.853 -21.698 66.325 1.00 10.58 246 ASP C O 1
ATOM 7150 N N . GLY C 1 248 ? -22.646 -21.589 65.049 1.00 9.47 247 GLY C N 1
ATOM 7151 C CA . GLY C 1 248 ? -23.046 -22.981 65.255 1.00 9.80 247 GLY C CA 1
ATOM 7152 C C . GLY C 1 248 ? -23.961 -23.174 66.446 1.00 9.45 247 GLY C C 1
ATOM 7153 O O . GLY C 1 248 ? -24.347 -24.286 66.746 1.00 9.28 247 GLY C O 1
ATOM 7154 N N . ASN C 1 249 ? -24.221 -22.121 67.200 1.00 8.79 248 ASN C N 1
ATOM 7155 C CA . ASN C 1 249 ? -25.049 -22.266 68.383 1.00 9.34 248 ASN C CA 1
ATOM 7156 C C . ASN C 1 249 ? -26.519 -22.036 68.090 1.00 8.40 248 ASN C C 1
ATOM 7157 O O . ASN C 1 249 ? -26.871 -21.350 67.157 1.00 7.80 248 ASN C O 1
ATOM 7162 N N . ALA C 1 250 ? -27.361 -22.677 68.864 1.00 7.79 249 ALA C N 1
ATOM 7163 C CA . ALA C 1 250 ? -28.798 -22.461 68.770 1.00 7.28 249 ALA C CA 1
ATOM 7164 C C . ALA C 1 250 ? -29.259 -21.317 69.683 1.00 7.69 249 ALA C C 1
ATOM 7165 O O . ALA C 1 250 ? -28.878 -21.287 70.847 1.00 8.45 249 ALA C O 1
ATOM 7167 N N . TYR C 1 251 ? -30.060 -20.416 69.168 1.00 6.82 250 TYR C N 1
ATOM 7168 C CA . TYR C 1 251 ? -30.587 -19.268 69.910 1.00 7.31 250 TYR C CA 1
ATOM 7169 C C . TYR C 1 251 ? -32.099 -19.137 69.862 1.00 7.55 250 TYR C C 1
ATOM 7170 O O . TYR C 1 251 ? -32.715 -19.468 68.851 1.00 7.76 250 TYR C O 1
ATOM 7179 N N . LEU C 1 252 ? -32.688 -18.590 70.894 1.00 6.46 251 LEU C N 1
ATOM 7180 C CA . LEU C 1 252 ? -33.951 -17.857 70.746 1.00 6.96 251 LEU C CA 1
ATOM 7181 C C . LEU C 1 252 ? -33.464 -16.520 70.245 1.00 6.72 251 LEU C C 1
ATOM 7182 O O . LEU C 1 252 ? -32.742 -15.786 70.970 1.00 6.75 251 LEU C O 1
ATOM 7187 N N . VAL C 1 253 ? -33.731 -16.209 69.000 1.00 6.61 252 VAL C N 1
ATOM 7188 C CA . VAL C 1 253 ? -33.293 -14.934 68.415 1.00 7.05 252 VAL C CA 1
ATOM 7189 C C . VAL C 1 253 ? -34.035 -13.827 69.104 1.00 8.34 252 VAL C C 1
ATOM 7190 O O . VAL C 1 253 ? -33.448 -12.857 69.593 1.00 9.48 252 VAL C O 1
ATOM 7194 N N . ALA C 1 254 ? -35.368 -13.926 69.108 1.00 7.02 253 ALA C N 1
ATOM 7195 C CA . ALA C 1 254 ? -36.240 -12.875 69.677 1.00 7.60 253 ALA C CA 1
ATOM 7196 C C . ALA C 1 254 ? -37.606 -13.464 69.896 1.00 8.15 253 ALA C C 1
ATOM 7197 O O . ALA C 1 254 ? -37.964 -14.453 69.266 1.00 7.62 253 ALA C O 1
ATOM 7199 N N . TRP C 1 255 ? -38.413 -12.812 70.715 1.00 8.34 254 TRP C N 1
ATOM 7200 C CA . TRP C 1 255 ? -39.807 -13.235 70.914 1.00 9.17 254 TRP C CA 1
ATOM 7201 C C . TRP C 1 255 ? -40.698 -12.015 70.839 1.00 8.60 254 TRP C C 1
ATOM 7202 O O . TRP C 1 255 ? -40.276 -10.873 71.027 1.00 8.83 254 TRP C O 1
ATOM 7213 N N . GLN C 1 256 ? -41.997 -12.235 70.572 1.00 9.51 255 GLN C N 1
ATOM 7214 C CA . GLN C 1 256 ? -42.886 -11.131 70.252 1.00 9.75 255 GLN C CA 1
ATOM 7215 C C . GLN C 1 256 ? -43.991 -11.036 71.339 1.00 10.21 255 GLN C C 1
ATOM 7216 O O . GLN C 1 256 ? -44.519 -12.067 71.784 1.00 11.67 255 GLN C O 1
ATOM 7222 N N . ASP C 1 257 ? -44.198 -9.823 71.841 1.00 13.26 256 ASP C N 1
ATOM 7223 C CA . ASP C 1 257 ? -45.191 -9.637 72.882 1.00 14.30 256 ASP C CA 1
ATOM 7224 C C . ASP C 1 257 ? -46.588 -9.377 72.288 1.00 15.40 256 ASP C C 1
ATOM 7225 O O . ASP C 1 257 ? -46.798 -9.397 71.088 1.00 12.32 256 ASP C O 1
ATOM 7230 N N . ASN C 1 258 ? -47.579 -9.088 73.153 1.00 13.58 257 ASN C N 1
ATOM 7231 C CA . ASN C 1 258 ? -48.911 -8.866 72.699 1.00 15.11 257 ASN C CA 1
ATOM 7232 C C . ASN C 1 258 ? -49.164 -7.562 71.892 1.00 17.53 257 ASN C C 1
ATOM 7233 O O . ASN C 1 258 ? -50.207 -7.443 71.221 1.00 14.42 257 ASN C O 1
ATOM 7238 N N . GLY C 1 259 ? -48.272 -6.596 71.975 1.00 15.38 258 GLY C N 1
ATOM 7239 C CA . GLY C 1 259 ? -48.373 -5.388 71.236 1.00 18.16 258 GLY C CA 1
ATOM 7240 C C . GLY C 1 259 ? -47.641 -5.444 69.928 1.00 18.88 258 GLY C C 1
ATOM 7241 O O . GLY C 1 259 ? -47.529 -4.411 69.254 1.00 19.79 258 GLY C O 1
ATOM 7242 N N . GLY C 1 260 ? -47.098 -6.606 69.614 1.00 15.57 259 GLY C N 1
ATOM 7243 C CA . GLY C 1 260 ? -46.330 -6.811 68.416 1.00 16.20 259 GLY C CA 1
ATOM 7244 C C . GLY C 1 260 ? -44.913 -6.319 68.519 1.00 16.36 259 GLY C C 1
ATOM 7245 O O . GLY C 1 260 ? -44.257 -6.101 67.525 1.00 18.01 259 GLY C O 1
ATOM 7246 N N . ASN C 1 261 ? -44.440 -6.076 69.722 1.00 16.41 260 ASN C N 1
ATOM 7247 C CA . ASN C 1 261 ? -43.038 -5.606 69.919 1.00 15.33 260 ASN C CA 1
ATOM 7248 C C . ASN C 1 261 ? -42.131 -6.826 70.147 1.00 12.35 260 ASN C C 1
ATOM 7249 O O . ASN C 1 261 ? -42.501 -7.756 70.757 1.00 12.76 260 ASN C O 1
ATOM 7254 N N . TRP C 1 262 ? -40.923 -6.731 69.646 1.00 10.99 261 TRP C N 1
ATOM 7255 C CA . TRP C 1 262 ? -40.009 -7.820 69.695 1.00 10.83 261 TRP C CA 1
ATOM 7256 C C . TRP C 1 262 ? -38.887 -7.562 70.726 1.00 11.13 261 TRP C C 1
ATOM 7257 O O . TRP C 1 262 ? -38.421 -6.425 70.915 1.00 10.49 261 TRP C O 1
ATOM 7268 N N . HIS C 1 263 ? -38.544 -8.631 71.430 1.00 10.07 262 HIS C N 1
ATOM 7269 C CA . HIS C 1 263 ? -37.624 -8.589 72.516 1.00 10.68 262 HIS C CA 1
ATOM 7270 C C . HIS C 1 263 ? -36.480 -9.507 72.238 1.00 8.98 262 HIS C C 1
ATOM 7271 O O . HIS C 1 263 ? -36.682 -10.548 71.667 1.00 9.66 262 HIS C O 1
ATOM 7278 N N . PRO C 1 264 ? -35.271 -9.172 72.692 1.00 8.72 263 PRO C N 1
ATOM 7279 C CA . PRO C 1 264 ? -34.145 -10.042 72.427 1.00 8.12 263 PRO C CA 1
ATOM 7280 C C . PRO C 1 264 ? -34.214 -11.354 73.152 1.00 7.33 263 PRO C C 1
ATOM 7281 O O . PRO C 1 264 ? -34.628 -11.432 74.328 1.00 6.21 263 PRO C O 1
ATOM 7285 N N . GLY C 1 265 ? -33.726 -12.408 72.480 1.00 6.96 264 GLY C N 1
ATOM 7286 C CA . GLY C 1 265 ? -33.583 -13.684 73.103 1.00 7.55 264 GLY C CA 1
ATOM 7287 C C . GLY C 1 265 ? -32.185 -13.905 73.654 1.00 7.89 264 GLY C C 1
ATOM 7288 O O . GLY C 1 265 ? -31.611 -13.037 74.284 1.00 7.52 264 GLY C O 1
ATOM 7289 N N . PHE C 1 266 ? -31.693 -15.102 73.510 1.00 8.09 265 PHE C N 1
ATOM 7290 C CA . PHE C 1 266 ? -30.503 -15.548 74.179 1.00 10.35 265 PHE C CA 1
ATOM 7291 C C . PHE C 1 266 ? -30.118 -16.951 73.702 1.00 9.71 265 PHE C C 1
ATOM 7292 O O . PHE C 1 266 ? -30.868 -17.591 72.966 1.00 9.05 265 PHE C O 1
ATOM 7300 N N . ALA C 1 267 ? -28.901 -17.380 74.038 1.00 9.27 266 ALA C N 1
ATOM 7301 C CA . ALA C 1 267 ? -28.487 -18.731 73.624 1.00 9.51 266 ALA C CA 1
ATOM 7302 C C . ALA C 1 267 ? -29.340 -19.775 74.330 1.00 9.90 266 ALA C C 1
ATOM 7303 O O . ALA C 1 267 ? -29.551 -19.692 75.559 1.00 9.73 266 ALA C O 1
ATOM 7305 N N . LEU C 1 268 ? -29.798 -20.809 73.629 1.00 8.25 267 LEU C N 1
ATOM 7306 C CA . LEU C 1 268 ? -30.599 -21.798 74.287 1.00 8.85 267 LEU C CA 1
ATOM 7307 C C . LEU C 1 268 ? -29.694 -22.675 75.184 1.00 9.79 267 LEU C C 1
ATOM 7308 O O . LEU C 1 268 ? -28.519 -22.896 74.851 1.00 9.46 267 LEU C O 1
ATOM 7313 N N . PRO C 1 269 ? -30.255 -23.171 76.260 1.00 9.90 268 PRO C N 1
ATOM 7314 C CA . PRO C 1 269 ? -29.483 -24.088 77.150 1.00 11.45 268 PRO C CA 1
ATOM 7315 C C . PRO C 1 269 ? -29.335 -25.458 76.442 1.00 10.08 268 PRO C C 1
ATOM 7316 O O . PRO C 1 269 ? -30.267 -25.975 75.950 1.00 13.38 268 PRO C O 1
ATOM 7320 N N . LYS C 1 270 ? -28.111 -25.901 76.310 1.00 11.50 269 LYS C N 1
ATOM 7321 C CA . LYS C 1 270 ? -27.731 -27.067 75.551 1.00 11.57 269 LYS C CA 1
ATOM 7322 C C . LYS C 1 270 ? -27.973 -28.338 76.348 1.00 11.20 269 LYS C C 1
ATOM 7323 O O . LYS C 1 270 ? -28.000 -28.317 77.637 1.00 10.01 269 LYS C O 1
ATOM 7329 N N . PRO C 1 271 ? -28.104 -29.471 75.655 1.00 10.93 270 PRO C N 1
ATOM 7330 C CA . PRO C 1 271 ? -28.139 -30.769 76.396 1.00 11.70 270 PRO C CA 1
ATOM 7331 C C . PRO C 1 271 ? -26.929 -30.943 77.280 1.00 12.55 270 PRO C C 1
ATOM 7332 O O . PRO C 1 271 ? -25.787 -30.648 76.889 1.00 12.11 270 PRO C O 1
ATOM 7336 N N . SER C 1 272 ? -27.196 -31.462 78.478 1.00 14.07 271 SER C N 1
ATOM 7337 C CA . SER C 1 272 ? -26.115 -31.720 79.372 1.00 16.41 271 SER C CA 1
ATOM 7338 C C . SER C 1 272 ? -24.922 -32.389 78.771 1.00 18.36 271 SER C C 1
ATOM 7339 O O . SER C 1 272 ? -25.032 -33.385 78.137 1.00 19.50 271 SER C O 1
ATOM 7342 N N . GLY C 1 273 ? -23.759 -31.772 78.934 1.00 18.88 272 GLY C N 1
ATOM 7343 C CA . GLY C 1 273 ? -22.477 -32.328 78.501 1.00 21.99 272 GLY C CA 1
ATOM 7344 C C . GLY C 1 273 ? -22.172 -32.222 77.012 1.00 24.48 272 GLY C C 1
ATOM 7345 O O . GLY C 1 273 ? -21.144 -32.681 76.581 1.00 23.56 272 GLY C O 1
ATOM 7346 N N . TYR C 1 274 ? -23.089 -31.680 76.215 1.00 20.17 273 TYR C N 1
ATOM 7347 C CA . TYR C 1 274 ? -22.847 -31.508 74.764 1.00 17.88 273 TYR C CA 1
ATOM 7348 C C . TYR C 1 274 ? -22.058 -30.243 74.453 1.00 16.47 273 TYR C C 1
ATOM 7349 O O . TYR C 1 274 ? -22.455 -29.191 74.815 1.00 18.37 273 TYR C O 1
ATOM 7358 N N . ASN C 1 275 ? -20.921 -30.358 73.792 1.00 19.07 274 ASN C N 1
ATOM 7359 C CA . ASN C 1 275 ? -20.076 -29.200 73.446 1.00 20.46 274 ASN C CA 1
ATOM 7360 C C . ASN C 1 275 ? -19.975 -28.899 71.967 1.00 18.97 274 ASN C C 1
ATOM 7361 O O . ASN C 1 275 ? -19.193 -28.068 71.566 1.00 19.05 274 ASN C O 1
ATOM 7366 N N . GLY C 1 276 ? -20.792 -29.513 71.146 1.00 14.91 275 GLY C N 1
ATOM 7367 C CA . GLY C 1 276 ? -20.757 -29.234 69.729 1.00 11.63 275 GLY C CA 1
ATOM 7368 C C . GLY C 1 276 ? -21.733 -28.161 69.254 1.00 11.55 275 GLY C C 1
ATOM 7369 O O . GLY C 1 276 ? -22.188 -27.279 70.043 1.00 10.88 275 GLY C O 1
ATOM 7370 N N . THR C 1 277 ? -21.941 -28.181 67.966 1.00 9.75 276 THR C N 1
ATOM 7371 C CA . THR C 1 277 ? -22.780 -27.189 67.292 1.00 10.73 276 THR C CA 1
ATOM 7372 C C . THR C 1 277 ? -24.074 -27.856 66.841 1.00 9.52 276 THR C C 1
ATOM 7373 O O . THR C 1 277 ? -24.274 -29.033 66.971 1.00 9.53 276 THR C O 1
ATOM 7377 N N . PHE C 1 278 ? -25.003 -27.023 66.376 1.00 9.34 277 PHE C N 1
ATOM 7378 C CA . PHE C 1 278 ? -26.260 -27.472 65.842 1.00 8.89 277 PHE C CA 1
ATOM 7379 C C . PHE C 1 278 ? -26.565 -26.905 64.468 1.00 7.97 277 PHE C C 1
ATOM 7380 O O . PHE C 1 278 ? -26.067 -25.893 64.098 1.00 7.27 277 PHE C O 1
ATOM 7388 N N . ALA C 1 279 ? -27.326 -27.666 63.703 1.00 8.94 278 ALA C N 1
ATOM 7389 C CA . ALA C 1 279 ? -27.945 -27.221 62.457 1.00 8.71 278 ALA C CA 1
ATOM 7390 C C . ALA C 1 279 ? -29.289 -27.884 62.284 1.00 9.33 278 ALA C C 1
ATOM 7391 O O . ALA C 1 279 ? -29.589 -28.816 63.009 1.00 8.44 278 ALA C O 1
ATOM 7393 N N . LYS C 1 280 ? -30.004 -27.479 61.191 1.00 8.20 279 LYS C N 1
ATOM 7394 C CA . LYS C 1 280 ? -31.227 -28.208 60.758 1.00 8.37 279 LYS C CA 1
ATOM 7395 C C . LYS C 1 280 ? -32.232 -28.225 61.954 1.00 9.13 279 LYS C C 1
ATOM 7396 O O . LYS C 1 280 ? -32.834 -29.252 62.319 1.00 9.14 279 LYS C O 1
ATOM 7402 N N . LEU C 1 281 ? -32.452 -27.035 62.510 1.00 8.82 280 LEU C N 1
ATOM 7403 C CA . LEU C 1 281 ? -33.263 -26.846 63.663 1.00 8.95 280 LEU C CA 1
ATOM 7404 C C . LEU C 1 281 ? -34.757 -26.872 63.237 1.00 8.50 280 LEU C C 1
ATOM 7405 O O . LEU C 1 281 ? -35.176 -26.217 62.231 1.00 9.40 280 LEU C O 1
ATOM 7410 N N . VAL C 1 282 ? -35.563 -27.558 64.050 1.00 7.90 281 VAL C N 1
ATOM 7411 C CA . VAL C 1 282 ? -37.037 -27.575 63.828 1.00 9.24 281 VAL C CA 1
ATOM 7412 C C . VAL C 1 282 ? -37.663 -27.547 65.206 1.00 8.09 281 VAL C C 1
ATOM 7413 O O . VAL C 1 282 ? -37.001 -27.863 66.154 1.00 8.15 281 VAL C O 1
ATOM 7417 N N . THR C 1 283 ? -38.895 -27.106 65.273 1.00 8.35 282 THR C N 1
ATOM 7418 C CA . THR C 1 283 ? -39.615 -27.094 66.519 1.00 8.67 282 THR C CA 1
ATOM 7419 C C . THR C 1 283 ? -40.827 -28.048 66.513 1.00 9.12 282 THR C C 1
ATOM 7420 O O . THR C 1 283 ? -41.307 -28.475 65.475 1.00 10.40 282 THR C O 1
ATOM 7424 N N . GLY C 1 284 ? -41.372 -28.252 67.687 1.00 9.28 283 GLY C N 1
ATOM 7425 C CA . GLY C 1 284 ? -42.584 -28.993 67.866 1.00 9.05 283 GLY C CA 1
ATOM 7426 C C . GLY C 1 284 ? -43.238 -28.618 69.156 1.00 10.53 283 GLY C C 1
ATOM 7427 O O . GLY C 1 284 ? -42.679 -28.012 70.030 1.00 9.04 283 GLY C O 1
ATOM 7428 N N . ILE C 1 285 ? -44.522 -28.944 69.226 1.00 10.04 284 ILE C N 1
ATOM 7429 C CA . ILE C 1 285 ? -45.302 -28.707 70.480 1.00 10.32 284 ILE C CA 1
ATOM 7430 C C . ILE C 1 285 ? -45.439 -30.041 71.209 1.00 9.72 284 ILE C C 1
ATOM 7431 O O . ILE C 1 285 ? -46.023 -31.025 70.680 1.00 10.46 284 ILE C O 1
ATOM 7436 N N . GLY C 1 286 ? -44.913 -30.117 72.437 1.00 9.16 285 GLY C N 1
ATOM 7437 C CA . GLY C 1 286 ? -44.922 -31.330 73.209 1.00 10.17 285 GLY C CA 1
ATOM 7438 C C . GLY C 1 286 ? -46.025 -31.440 74.248 1.00 10.85 285 GLY C C 1
ATOM 7439 O O . GLY C 1 286 ? -46.975 -30.774 74.160 1.00 11.05 285 GLY C O 1
ATOM 7440 N N . ASN C 1 287 ? -45.769 -32.274 75.234 1.00 10.92 286 ASN C N 1
ATOM 7441 C CA . ASN C 1 287 ? -46.676 -32.463 76.396 1.00 11.05 286 ASN C CA 1
ATOM 7442 C C . ASN C 1 287 ? -46.981 -31.104 77.003 1.00 10.73 286 ASN C C 1
ATOM 7443 O O . ASN C 1 287 ? -46.135 -30.241 77.001 1.00 9.19 286 ASN C O 1
ATOM 7448 N N . SER C 1 288 ? -48.241 -30.891 77.387 1.00 12.55 287 SER C N 1
ATOM 7449 C CA . SER C 1 288 ? -48.664 -29.639 78.031 1.00 12.75 287 SER C CA 1
ATOM 7450 C C . SER C 1 288 ? -48.373 -28.428 77.165 1.00 13.58 287 SER C C 1
ATOM 7451 O O . SER C 1 288 ? -48.249 -27.339 77.725 1.00 14.03 287 SER C O 1
ATOM 7454 N N . ASN C 1 289 ? -48.337 -28.603 75.836 1.00 12.51 288 ASN C N 1
ATOM 7455 C CA . ASN C 1 289 ? -48.024 -27.544 74.897 1.00 13.47 288 ASN C CA 1
ATOM 7456 C C . ASN C 1 289 ? -46.609 -26.958 75.091 1.00 11.98 288 ASN C C 1
ATOM 7457 O O . ASN C 1 289 ? -46.355 -25.878 74.636 1.00 13.58 288 ASN C O 1
ATOM 7462 N N . TYR C 1 290 ? -45.712 -27.640 75.757 1.00 11.05 289 TYR C N 1
ATOM 7463 C CA . TYR C 1 290 ? -44.324 -27.156 75.931 1.00 10.26 289 TYR C CA 1
ATOM 7464 C C . TYR C 1 290 ? -43.639 -27.156 74.594 1.00 10.11 289 TYR C C 1
ATOM 7465 O O . TYR C 1 290 ? -43.589 -28.184 73.904 1.00 9.36 289 TYR C O 1
ATOM 7474 N N . LEU C 1 291 ? -43.134 -25.997 74.211 1.00 8.86 290 LEU C N 1
ATOM 7475 C CA . LEU C 1 291 ? -42.322 -25.867 73.007 1.00 9.41 290 LEU C CA 1
ATOM 7476 C C . LEU C 1 291 ? -41.054 -26.630 73.055 1.00 8.18 290 LEU C C 1
ATOM 7477 O O . LEU C 1 291 ? -40.293 -26.599 74.054 1.00 9.10 290 LEU C O 1
ATOM 7482 N N . GLN C 1 292 ? -40.799 -27.414 72.011 1.00 7.81 291 GLN C N 1
ATOM 7483 C CA . GLN C 1 292 ? -39.583 -28.215 71.888 1.00 7.56 291 GLN C CA 1
ATOM 7484 C C . GLN C 1 292 ? -38.753 -27.753 70.676 1.00 8.15 291 GLN C C 1
ATOM 7485 O O . GLN C 1 292 ? -39.289 -27.399 69.647 1.00 8.54 291 GLN C O 1
ATOM 7491 N N . VAL C 1 293 ? -37.439 -27.811 70.812 1.00 6.98 292 VAL C N 1
ATOM 7492 C CA . VAL C 1 293 ? -36.519 -27.427 69.776 1.00 7.94 292 VAL C CA 1
ATOM 7493 C C . VAL C 1 293 ? -35.518 -28.552 69.552 1.00 7.56 292 VAL C C 1
ATOM 7494 O O . VAL C 1 293 ? -34.899 -29.047 70.489 1.00 9.37 292 VAL C O 1
ATOM 7498 N N . PHE C 1 294 ? -35.483 -29.036 68.316 1.00 7.14 293 PHE C N 1
ATOM 7499 C CA . PHE C 1 294 ? -34.690 -30.162 67.872 1.00 7.11 293 PHE C CA 1
ATOM 7500 C C . PHE C 1 294 ? -33.590 -29.696 66.965 1.00 7.92 293 PHE C C 1
ATOM 7501 O O . PHE C 1 294 ? -33.748 -28.699 66.211 1.00 8.19 293 PHE C O 1
ATOM 7509 N N . GLY C 1 295 ? -32.490 -30.420 66.931 1.00 8.36 294 GLY C N 1
ATOM 7510 C CA . GLY C 1 295 ? -31.469 -30.155 65.923 1.00 7.51 294 GLY C CA 1
ATOM 7511 C C . GLY C 1 295 ? -30.512 -31.338 65.769 1.00 8.03 294 GLY C C 1
ATOM 7512 O O . GLY C 1 295 ? -30.538 -32.295 66.556 1.00 9.26 294 GLY C O 1
ATOM 7513 N N . ILE C 1 296 ? -29.647 -31.240 64.775 1.00 8.01 295 ILE C N 1
ATOM 7514 C CA . ILE C 1 296 ? -28.641 -32.239 64.432 1.00 7.58 295 ILE C CA 1
ATOM 7515 C C . ILE C 1 296 ? -27.301 -31.678 64.849 1.00 7.48 295 ILE C C 1
ATOM 7516 O O . ILE C 1 296 ? -26.901 -30.560 64.429 1.00 7.20 295 ILE C O 1
ATOM 7521 N N . GLY C 1 297 ? -26.567 -32.417 65.661 1.00 7.97 296 GLY C N 1
ATOM 7522 C CA . GLY C 1 297 ? -25.266 -31.996 66.141 1.00 8.60 296 GLY C CA 1
ATOM 7523 C C . GLY C 1 297 ? -24.109 -32.229 65.178 1.00 9.56 296 GLY C C 1
ATOM 7524 O O . GLY C 1 297 ? -24.203 -32.891 64.123 1.00 9.58 296 GLY C O 1
ATOM 7525 N N . SER C 1 298 ? -22.995 -31.612 65.487 1.00 8.56 297 SER C N 1
ATOM 7526 C CA . SER C 1 298 ? -21.799 -31.724 64.737 1.00 9.61 297 SER C CA 1
ATOM 7527 C C . SER C 1 298 ? -21.156 -33.115 64.799 1.00 10.28 297 SER C C 1
ATOM 7528 O O . SER C 1 298 ? -20.261 -33.455 63.997 1.00 12.05 297 SER C O 1
ATOM 7531 N N . ASN C 1 299 ? -21.572 -33.878 65.743 1.00 11.64 298 ASN C N 1
ATOM 7532 C CA . ASN C 1 299 ? -21.307 -35.342 65.833 1.00 10.70 298 ASN C CA 1
ATOM 7533 C C . ASN C 1 299 ? -22.308 -36.220 65.058 1.00 11.50 298 ASN C C 1
ATOM 7534 O O . ASN C 1 299 ? -22.221 -37.435 65.159 1.00 12.24 298 ASN C O 1
ATOM 7539 N N . GLY C 1 300 ? -23.237 -35.608 64.331 1.00 10.59 299 GLY C N 1
ATOM 7540 C CA . GLY C 1 300 ? -24.348 -36.261 63.661 1.00 10.94 299 GLY C CA 1
ATOM 7541 C C . GLY C 1 300 ? -25.467 -36.811 64.477 1.00 11.17 299 GLY C C 1
ATOM 7542 O O . GLY C 1 300 ? -26.420 -37.386 63.934 1.00 12.07 299 GLY C O 1
ATOM 7543 N N . VAL C 1 301 ? -25.504 -36.503 65.778 1.00 9.57 300 VAL C N 1
ATOM 7544 C CA . VAL C 1 301 ? -26.518 -37.029 66.633 1.00 9.38 300 VAL C CA 1
ATOM 7545 C C . VAL C 1 301 ? -27.701 -36.105 66.641 1.00 8.35 300 VAL C C 1
ATOM 7546 O O . VAL C 1 301 ? -27.555 -34.878 66.632 1.00 8.71 300 VAL C O 1
ATOM 7550 N N . ALA C 1 302 ? -28.869 -36.712 66.699 1.00 8.93 301 ALA C N 1
ATOM 7551 C CA . ALA C 1 302 ? -30.105 -35.979 66.778 1.00 8.68 301 ALA C CA 1
ATOM 7552 C C . ALA C 1 302 ? -30.453 -35.660 68.247 1.00 9.13 301 ALA C C 1
ATOM 7553 O O . ALA C 1 302 ? -30.460 -36.510 69.063 1.00 9.24 301 ALA C O 1
ATOM 7555 N N . TYR C 1 303 ? -30.759 -34.397 68.474 1.00 9.35 302 TYR C N 1
ATOM 7556 C CA . TYR C 1 303 ? -31.059 -33.883 69.759 1.00 8.97 302 TYR C CA 1
ATOM 7557 C C . TYR C 1 303 ? -32.351 -33.071 69.957 1.00 9.20 302 TYR C C 1
ATOM 7558 O O . TYR C 1 303 ? -32.784 -32.402 69.128 1.00 7.84 302 TYR C O 1
ATOM 7567 N N . LEU C 1 304 ? -32.895 -33.212 71.142 1.00 7.97 303 LEU C N 1
ATOM 7568 C CA . LEU C 1 304 ? -33.852 -32.253 71.622 1.00 8.02 303 LEU C CA 1
ATOM 7569 C C . LEU C 1 304 ? -32.829 -31.213 72.170 1.00 7.73 303 LEU C C 1
ATOM 7570 O O . LEU C 1 304 ? -32.138 -31.501 73.064 1.00 8.20 303 LEU C O 1
ATOM 7575 N N . VAL C 1 305 ? -32.730 -30.054 71.562 1.00 7.51 304 VAL C N 1
ATOM 7576 C CA . VAL C 1 305 ? -31.835 -29.027 71.976 1.00 7.53 304 VAL C CA 1
ATOM 7577 C C . VAL C 1 305 ? -32.281 -28.494 73.372 1.00 7.03 304 VAL C C 1
ATOM 7578 O O . VAL C 1 305 ? -31.469 -28.452 74.285 1.00 7.78 304 VAL C O 1
ATOM 7582 N N . SER C 1 306 ? -33.529 -28.072 73.488 1.00 6.66 305 SER C N 1
ATOM 7583 C CA . SER C 1 306 ? -34.035 -27.417 74.682 1.00 7.61 305 SER C CA 1
ATOM 7584 C C . SER C 1 306 ? -35.533 -27.537 74.594 1.00 7.30 305 SER C C 1
ATOM 7585 O O . SER C 1 306 ? -36.119 -27.747 73.496 1.00 7.35 305 SER C O 1
ATOM 7588 N N . TRP C 1 307 ? -36.206 -27.329 75.738 1.00 8.03 306 TRP C N 1
ATOM 7589 C CA . TRP C 1 307 ? -37.621 -27.218 75.782 1.00 8.95 306 TRP C CA 1
ATOM 7590 C C . TRP C 1 307 ? -38.031 -26.084 76.779 1.00 10.40 306 TRP C C 1
ATOM 7591 O O . TRP C 1 307 ? -37.227 -25.690 77.659 1.00 9.83 306 TRP C O 1
ATOM 7602 N N . GLN C 1 308 ? -39.233 -25.527 76.561 1.00 10.67 307 GLN C N 1
ATOM 7603 C CA . GLN C 1 308 ? -39.701 -24.316 77.318 1.00 11.43 307 GLN C CA 1
ATOM 7604 C C . GLN C 1 308 ? -40.893 -24.702 78.166 1.00 11.59 307 GLN C C 1
ATOM 7605 O O . GLN C 1 308 ? -41.894 -25.277 77.632 1.00 11.37 307 GLN C O 1
ATOM 7611 N N . ASP C 1 309 ? -40.862 -24.289 79.435 1.00 12.11 308 ASP C N 1
ATOM 7612 C CA . ASP C 1 309 ? -42.021 -24.535 80.286 1.00 13.40 308 ASP C CA 1
ATOM 7613 C C . ASP C 1 309 ? -43.109 -23.479 80.214 1.00 16.06 308 ASP C C 1
ATOM 7614 O O . ASP C 1 309 ? -43.022 -22.546 79.446 1.00 15.63 308 ASP C O 1
ATOM 7619 N N . SER C 1 310 ? -44.180 -23.627 80.981 1.00 19.07 309 SER C N 1
ATOM 7620 C CA . SER C 1 310 ? -45.318 -22.702 80.849 1.00 22.33 309 SER C CA 1
ATOM 7621 C C . SER C 1 310 ? -45.070 -21.260 81.398 1.00 21.94 309 SER C C 1
ATOM 7622 O O . SER C 1 310 ? -45.743 -20.298 80.949 1.00 24.65 309 SER C O 1
ATOM 7625 N N . GLY C 1 311 ? -44.042 -21.140 82.259 1.00 22.84 310 GLY C N 1
ATOM 7626 C CA . GLY C 1 311 ? -43.466 -19.869 82.692 1.00 20.70 310 GLY C CA 1
ATOM 7627 C C . GLY C 1 311 ? -42.511 -19.276 81.679 1.00 23.44 310 GLY C C 1
ATOM 7628 O O . GLY C 1 311 ? -42.032 -18.137 81.814 1.00 19.31 310 GLY C O 1
ATOM 7629 N N . GLY C 1 312 ? -42.280 -19.947 80.560 1.00 19.14 311 GLY C N 1
ATOM 7630 C CA . GLY C 1 312 ? -41.338 -19.433 79.570 1.00 15.67 311 GLY C CA 1
ATOM 7631 C C . GLY C 1 312 ? -39.914 -19.692 79.861 1.00 15.32 311 GLY C C 1
ATOM 7632 O O . GLY C 1 312 ? -39.087 -19.182 79.150 1.00 17.14 311 GLY C O 1
ATOM 7633 N N . ASN C 1 313 ? -39.585 -20.506 80.860 1.00 14.05 312 ASN C N 1
ATOM 7634 C CA . ASN C 1 313 ? -38.243 -20.835 81.156 1.00 15.15 312 ASN C CA 1
ATOM 7635 C C . ASN C 1 313 ? -37.756 -22.017 80.313 1.00 11.97 312 ASN C C 1
ATOM 7636 O O . ASN C 1 313 ? -38.480 -22.958 80.104 1.00 12.60 312 ASN C O 1
ATOM 7641 N N . TRP C 1 314 ? -36.558 -21.909 79.834 1.00 11.19 313 TRP C N 1
ATOM 7642 C CA . TRP C 1 314 ? -35.979 -22.952 78.962 1.00 10.00 313 TRP C CA 1
ATOM 7643 C C . TRP C 1 314 ? -35.097 -23.926 79.730 1.00 12.07 313 TRP C C 1
ATOM 7644 O O . TRP C 1 314 ? -34.380 -23.530 80.704 1.00 12.32 313 TRP C O 1
ATOM 7655 N N . HIS C 1 315 ? -35.033 -25.160 79.280 1.00 10.26 314 HIS C N 1
ATOM 7656 C CA . HIS C 1 315 ? -34.369 -26.235 79.907 1.00 11.07 314 HIS C CA 1
ATOM 7657 C C . HIS C 1 315 ? -33.529 -26.963 78.879 1.00 10.70 314 HIS C C 1
ATOM 7658 O O . HIS C 1 315 ? -33.990 -27.167 77.762 1.00 10.42 314 HIS C O 1
ATOM 7665 N N . GLY C 1 316 ? -32.338 -27.393 79.274 1.00 9.67 315 GLY C N 1
ATOM 7666 C CA . GLY C 1 316 ? -31.455 -28.188 78.461 1.00 10.91 315 GLY C CA 1
ATOM 7667 C C . GLY C 1 316 ? -32.165 -29.450 77.988 1.00 10.23 315 GLY C C 1
ATOM 7668 O O . GLY C 1 316 ? -32.896 -30.113 78.793 1.00 9.38 315 GLY C O 1
ATOM 7669 N N . GLY C 1 317 ? -31.870 -29.844 76.760 1.00 10.17 316 GLY C N 1
ATOM 7670 C CA . GLY C 1 317 ? -32.467 -31.019 76.209 1.00 9.10 316 GLY C CA 1
ATOM 7671 C C . GLY C 1 317 ? -31.750 -32.344 76.481 1.00 9.57 316 GLY C C 1
ATOM 7672 O O . GLY C 1 317 ? -31.215 -32.570 77.548 1.00 9.23 316 GLY C O 1
ATOM 7673 N N . LEU C 1 318 ? -31.764 -33.223 75.503 1.00 9.62 317 LEU C N 1
ATOM 7674 C CA . LEU C 1 318 ? -31.282 -34.589 75.647 1.00 10.42 317 LEU C CA 1
ATOM 7675 C C . LEU C 1 318 ? -31.022 -35.211 74.274 1.00 12.33 317 LEU C C 1
ATOM 7676 O O . LEU C 1 318 ? -31.409 -34.643 73.253 1.00 8.82 317 LEU C O 1
ATOM 7681 N N . THR C 1 319 ? -30.267 -36.297 74.282 1.00 11.63 318 THR C N 1
ATOM 7682 C CA . THR C 1 319 ? -30.072 -37.133 73.080 1.00 12.18 318 THR C CA 1
ATOM 7683 C C . THR C 1 319 ? -31.383 -37.837 72.771 1.00 12.09 318 THR C C 1
ATOM 7684 O O . THR C 1 319 ? -31.997 -38.525 73.612 1.00 11.25 318 THR C O 1
ATOM 7688 N N . LEU C 1 320 ? -31.884 -37.659 71.564 1.00 11.10 319 LEU C N 1
ATOM 7689 C CA . LEU C 1 320 ? -33.114 -38.325 71.217 1.00 10.93 319 LEU C CA 1
ATOM 7690 C C . LEU C 1 320 ? -32.835 -39.867 71.199 1.00 10.55 319 LEU C C 1
ATOM 7691 O O . LEU C 1 320 ? -31.757 -40.302 70.736 1.00 10.89 319 LEU C O 1
ATOM 7696 N N . PRO C 1 321 ? -33.775 -40.640 71.789 1.00 10.81 320 PRO C N 1
ATOM 7697 C CA . PRO C 1 321 ? -33.555 -42.115 71.780 1.00 11.03 320 PRO C CA 1
ATOM 7698 C C . PRO C 1 321 ? -33.433 -42.661 70.360 1.00 10.53 320 PRO C C 1
ATOM 7699 O O . PRO C 1 321 ? -34.341 -42.449 69.562 1.00 11.32 320 PRO C O 1
ATOM 7703 N N . GLN C 1 322 ? -32.386 -43.395 70.085 1.00 10.73 321 GLN C N 1
ATOM 7704 C CA . GLN C 1 322 ? -32.072 -43.842 68.721 1.00 11.99 321 GLN C CA 1
ATOM 7705 C C . GLN C 1 322 ? -33.178 -44.839 68.371 1.00 11.02 321 GLN C C 1
ATOM 7706 O O . GLN C 1 322 ? -33.608 -45.651 69.221 1.00 11.10 321 GLN C O 1
ATOM 7712 N N . PRO C 1 323 ? -33.710 -44.784 67.160 1.00 10.10 322 PRO C N 1
ATOM 7713 C CA . PRO C 1 323 ? -34.802 -45.711 66.804 1.00 8.35 322 PRO C CA 1
ATOM 7714 C C . PRO C 1 323 ? -34.275 -47.136 66.564 1.00 9.32 322 PRO C C 1
ATOM 7715 O O . PRO C 1 323 ? -33.071 -47.370 66.190 1.00 8.88 322 PRO C O 1
ATOM 7719 N N . SER C 1 324 ? -35.157 -48.097 66.668 1.00 9.42 323 SER C N 1
ATOM 7720 C CA . SER C 1 324 ? -34.861 -49.453 66.300 1.00 10.32 323 SER C CA 1
ATOM 7721 C C . SER C 1 324 ? -34.431 -49.510 64.806 1.00 10.79 323 SER C C 1
ATOM 7722 O O . SER C 1 324 ? -35.072 -48.847 63.958 1.00 10.81 323 SER C O 1
ATOM 7725 N N . GLY C 1 325 ? -33.320 -50.175 64.517 1.00 12.44 324 GLY C N 1
ATOM 7726 C CA . GLY C 1 325 ? -32.886 -50.334 63.122 1.00 12.19 324 GLY C CA 1
ATOM 7727 C C . GLY C 1 325 ? -31.841 -49.460 62.592 1.00 13.26 324 GLY C C 1
ATOM 7728 O O . GLY C 1 325 ? -31.278 -49.736 61.541 1.00 14.63 324 GLY C O 1
ATOM 7729 N N . TYR C 1 326 ? -31.522 -48.377 63.269 1.00 12.35 325 TYR C N 1
ATOM 7730 C CA . TYR C 1 326 ? -30.488 -47.452 62.816 1.00 11.50 325 TYR C CA 1
ATOM 7731 C C . TYR C 1 326 ? -29.868 -46.731 63.947 1.00 12.81 325 TYR C C 1
ATOM 7732 O O . TYR C 1 326 ? -30.562 -46.028 64.684 1.00 15.46 325 TYR C O 1
ATOM 7741 N N . ASN C 1 327 ? -28.549 -46.803 64.093 1.00 13.23 326 ASN C N 1
ATOM 7742 C CA . ASN C 1 327 ? -27.882 -46.019 65.090 1.00 15.90 326 ASN C CA 1
ATOM 7743 C C . ASN C 1 327 ? -26.932 -44.983 64.435 1.00 13.41 326 ASN C C 1
ATOM 7744 O O . ASN C 1 327 ? -26.038 -44.417 65.104 1.00 14.99 326 ASN C O 1
ATOM 7749 N N . GLY C 1 328 ? -27.086 -44.762 63.129 1.00 10.27 327 GLY C N 1
ATOM 7750 C CA . GLY C 1 328 ? -26.400 -43.664 62.520 1.00 10.00 327 GLY C CA 1
ATOM 7751 C C . GLY C 1 328 ? -27.006 -42.277 62.647 1.00 8.98 327 GLY C C 1
ATOM 7752 O O . GLY C 1 328 ? -27.804 -41.961 63.544 1.00 11.18 327 GLY C O 1
ATOM 7753 N N . SER C 1 329 ? -26.595 -41.411 61.731 1.00 8.75 328 SER C N 1
ATOM 7754 C CA . SER C 1 329 ? -27.014 -40.011 61.727 1.00 9.13 328 SER C CA 1
ATOM 7755 C C . SER C 1 329 ? -28.215 -39.783 60.799 1.00 9.81 328 SER C C 1
ATOM 7756 O O . SER C 1 329 ? -28.283 -40.347 59.688 1.00 10.66 328 SER C O 1
ATOM 7759 N N . PHE C 1 330 ? -29.105 -38.947 61.248 1.00 8.45 329 PHE C N 1
ATOM 7760 C CA . PHE C 1 330 ? -30.182 -38.464 60.441 1.00 9.53 329 PHE C CA 1
ATOM 7761 C C . PHE C 1 330 ? -29.748 -37.205 59.684 1.00 9.70 329 PHE C C 1
ATOM 7762 O O . PHE C 1 330 ? -29.079 -36.377 60.246 1.00 9.87 329 PHE C O 1
ATOM 7770 N N . SER C 1 331 ? -30.251 -37.014 58.466 1.00 8.56 330 SER C N 1
ATOM 7771 C CA . SER C 1 331 ? -29.918 -35.818 57.678 1.00 8.34 330 SER C CA 1
ATOM 7772 C C . SER C 1 331 ? -31.033 -34.775 57.695 1.00 8.76 330 SER C C 1
ATOM 7773 O O . SER C 1 331 ? -30.865 -33.714 57.099 1.00 7.39 330 SER C O 1
ATOM 7776 N N . GLN C 1 332 ? -32.177 -35.115 58.307 1.00 8.09 331 GLN C N 1
ATOM 7777 C CA . GLN C 1 332 ? -33.268 -34.179 58.451 1.00 9.27 331 GLN C CA 1
ATOM 7778 C C . GLN C 1 332 ? -34.159 -34.677 59.533 1.00 8.58 331 GLN C C 1
ATOM 7779 O O . GLN C 1 332 ? -34.310 -35.885 59.645 1.00 9.55 331 GLN C O 1
ATOM 7785 N N . LEU C 1 333 ? -34.663 -33.742 60.367 1.00 9.12 332 LEU C N 1
ATOM 7786 C CA . LEU C 1 333 ? -35.706 -34.033 61.365 1.00 8.66 332 LEU C CA 1
ATOM 7787 C C . LEU C 1 333 ? -36.893 -33.229 61.038 1.00 8.70 332 LEU C C 1
ATOM 7788 O O . LEU C 1 333 ? -36.729 -32.050 60.633 1.00 9.48 332 LEU C O 1
ATOM 7793 N N . ALA C 1 334 ? -38.049 -33.774 61.245 1.00 7.80 333 ALA C N 1
ATOM 7794 C CA . ALA C 1 334 ? -39.280 -32.992 61.134 1.00 8.55 333 ALA C CA 1
ATOM 7795 C C . ALA C 1 334 ? -40.193 -33.435 62.232 1.00 8.73 333 ALA C C 1
ATOM 7796 O O . ALA C 1 334 ? -40.064 -34.586 62.701 1.00 9.95 333 ALA C O 1
ATOM 7798 N N . ALA C 1 335 ? -41.121 -32.605 62.670 1.00 8.57 334 ALA C N 1
ATOM 7799 C CA . ALA C 1 335 ? -41.924 -32.957 63.874 1.00 8.20 334 ALA C CA 1
ATOM 7800 C C . ALA C 1 335 ? -43.376 -32.579 63.708 1.00 8.95 334 ALA C C 1
ATOM 7801 O O . ALA C 1 335 ? -43.727 -31.609 63.016 1.00 9.37 334 ALA C O 1
ATOM 7803 N N . GLY C 1 336 ? -44.236 -33.361 64.279 1.00 8.27 335 GLY C N 1
ATOM 7804 C CA . GLY C 1 336 ? -45.645 -33.012 64.323 1.00 8.23 335 GLY C CA 1
ATOM 7805 C C . GLY C 1 336 ? -46.380 -33.901 65.308 1.00 8.65 335 GLY C C 1
ATOM 7806 O O . GLY C 1 336 ? -45.817 -34.918 65.794 1.00 9.37 335 GLY C O 1
ATOM 7807 N N . ASN C 1 337 ? -47.620 -33.514 65.653 1.00 8.88 336 ASN C N 1
ATOM 7808 C CA . ASN C 1 337 ? -48.402 -34.209 66.668 1.00 10.45 336 ASN C CA 1
ATOM 7809 C C . ASN C 1 337 ? -49.255 -35.292 66.035 1.00 11.27 336 ASN C C 1
ATOM 7810 O O . ASN C 1 337 ? -49.949 -35.044 65.018 1.00 11.01 336 ASN C O 1
ATOM 7815 N N . GLY C 1 338 ? -49.170 -36.467 66.616 1.00 10.41 337 GLY C N 1
ATOM 7816 C CA . GLY C 1 338 ? -49.950 -37.619 66.151 1.00 9.61 337 GLY C CA 1
ATOM 7817 C C . GLY C 1 338 ? -51.041 -38.004 67.140 1.00 9.41 337 GLY C C 1
ATOM 7818 O O . GLY C 1 338 ? -51.642 -37.169 67.807 1.00 9.84 337 GLY C O 1
ATOM 7819 N N . ASN C 1 339 ? -51.250 -39.320 67.235 1.00 9.18 338 ASN C N 1
ATOM 7820 C CA . ASN C 1 339 ? -52.283 -39.879 68.102 1.00 10.50 338 ASN C CA 1
ATOM 7821 C C . ASN C 1 339 ? -52.083 -39.430 69.506 1.00 11.01 338 ASN C C 1
ATOM 7822 O O . ASN C 1 339 ? -50.940 -39.340 69.983 1.00 10.31 338 ASN C O 1
ATOM 7827 N N . SER C 1 340 ? -53.216 -39.149 70.169 1.00 12.28 339 SER C N 1
ATOM 7828 C CA . SER C 1 340 ? -53.236 -38.667 71.567 1.00 13.79 339 SER C CA 1
ATOM 7829 C C . SER C 1 340 ? -52.334 -37.439 71.796 1.00 13.10 339 SER C C 1
ATOM 7830 O O . SER C 1 340 ? -51.896 -37.216 72.919 1.00 12.87 339 SER C O 1
ATOM 7833 N N A HIS C 1 341 ? -52.126 -36.633 70.757 0.50 12.89 340 HIS C N 1
ATOM 7834 N N B HIS C 1 341 ? -52.115 -36.698 70.717 0.50 12.16 340 HIS C N 1
ATOM 7835 C CA A HIS C 1 341 ? -51.286 -35.396 70.731 0.50 13.92 340 HIS C CA 1
ATOM 7836 C CA B HIS C 1 341 ? -51.343 -35.463 70.636 0.50 12.71 340 HIS C CA 1
ATOM 7837 C C A HIS C 1 341 ? -49.807 -35.746 70.815 0.50 11.70 340 HIS C C 1
ATOM 7838 C C B HIS C 1 341 ? -49.845 -35.755 70.804 0.50 11.13 340 HIS C C 1
ATOM 7839 O O A HIS C 1 341 ? -49.000 -34.856 70.927 0.50 10.49 340 HIS C O 1
ATOM 7840 O O B HIS C 1 341 ? -49.071 -34.838 70.948 0.50 10.04 340 HIS C O 1
ATOM 7853 N N . TYR C 1 342 ? -49.442 -37.010 70.798 1.00 10.63 341 TYR C N 1
ATOM 7854 C CA . TYR C 1 342 ? -48.020 -37.342 71.076 1.00 10.63 341 TYR C CA 1
ATOM 7855 C C . TYR C 1 342 ? -47.175 -36.711 69.973 1.00 9.74 341 TYR C C 1
ATOM 7856 O O . TYR C 1 342 ? -47.384 -36.990 68.832 1.00 10.33 341 TYR C O 1
ATOM 7865 N N . LEU C 1 343 ? -46.138 -35.991 70.361 1.00 10.12 342 LEU C N 1
ATOM 7866 C CA . LEU C 1 343 ? -45.190 -35.405 69.409 1.00 9.51 342 LEU C CA 1
ATOM 7867 C C . LEU C 1 343 ? -44.330 -36.502 68.807 1.00 10.05 342 LEU C C 1
ATOM 7868 O O . LEU C 1 343 ? -43.714 -37.270 69.525 1.00 9.58 342 LEU C O 1
ATOM 7873 N N . GLN C 1 344 ? -44.254 -36.524 67.474 1.00 9.74 343 GLN C N 1
ATOM 7874 C CA . GLN C 1 344 ? -43.457 -37.456 66.722 1.00 9.62 343 GLN C CA 1
ATOM 7875 C C . GLN C 1 344 ? -42.313 -36.698 66.062 1.00 8.92 343 GLN C C 1
ATOM 7876 O O . GLN C 1 344 ? -42.539 -35.650 65.490 1.00 8.55 343 GLN C O 1
ATOM 7882 N N . VAL C 1 345 ? -41.119 -37.241 66.093 1.00 8.15 344 VAL C N 1
ATOM 7883 C CA . VAL C 1 345 ? -39.978 -36.675 65.320 1.00 8.02 344 VAL C CA 1
ATOM 7884 C C . VAL C 1 345 ? -39.617 -37.724 64.268 1.00 8.07 344 VAL C C 1
ATOM 7885 O O . VAL C 1 345 ? -39.184 -38.851 64.645 1.00 6.91 344 VAL C O 1
ATOM 7889 N N . VAL C 1 346 ? -39.712 -37.307 62.984 1.00 7.26 345 VAL C N 1
ATOM 7890 C CA . VAL C 1 346 ? -39.460 -38.232 61.866 1.00 8.02 345 VAL C CA 1
ATOM 7891 C C . VAL C 1 346 ? -38.197 -37.770 61.230 1.00 8.02 345 VAL C C 1
ATOM 7892 O O . VAL C 1 346 ? -37.776 -36.574 61.418 1.00 8.70 345 VAL C O 1
ATOM 7896 N N . GLY C 1 347 ? -37.574 -38.628 60.488 1.00 6.94 346 GLY C N 1
ATOM 7897 C CA . GLY C 1 347 ? -36.340 -38.275 59.852 1.00 7.12 346 GLY C CA 1
ATOM 7898 C C . GLY C 1 347 ? -35.927 -39.186 58.732 1.00 7.16 346 GLY C C 1
ATOM 7899 O O . GLY C 1 347 ? -36.432 -40.300 58.637 1.00 7.20 346 GLY C O 1
ATOM 7900 N N . THR C 1 348 ? -34.963 -38.722 57.907 1.00 7.20 347 THR C N 1
ATOM 7901 C CA . THR C 1 348 ? -34.333 -39.578 56.903 1.00 8.25 347 THR C CA 1
ATOM 7902 C C . THR C 1 348 ? -32.927 -39.981 57.324 1.00 8.06 347 THR C C 1
ATOM 7903 O O . THR C 1 348 ? -32.127 -39.119 57.741 1.00 7.13 347 THR C O 1
ATOM 7907 N N . ASP C 1 349 ? -32.671 -41.288 57.265 1.00 7.49 348 ASP C N 1
ATOM 7908 C CA . ASP C 1 349 ? -31.302 -41.836 57.503 1.00 8.41 348 ASP C CA 1
ATOM 7909 C C . ASP C 1 349 ? -30.389 -41.496 56.379 1.00 8.13 348 ASP C C 1
ATOM 7910 O O . ASP C 1 349 ? -30.812 -40.807 55.442 1.00 8.16 348 ASP C O 1
ATOM 7915 N N . ALA C 1 350 ? -29.130 -41.919 56.425 1.00 8.05 349 ALA C N 1
ATOM 7916 C CA . ALA C 1 350 ? -28.198 -41.547 55.438 1.00 8.60 349 ALA C CA 1
ATOM 7917 C C . ALA C 1 350 ? -28.502 -42.008 54.034 1.00 9.94 349 ALA C C 1
ATOM 7918 O O . ALA C 1 350 ? -28.123 -41.331 53.073 1.00 10.67 349 ALA C O 1
ATOM 7920 N N . GLN C 1 351 ? -29.185 -43.120 53.890 1.00 9.59 350 GLN C N 1
ATOM 7921 C CA . GLN C 1 351 ? -29.623 -43.589 52.573 1.00 10.04 350 GLN C CA 1
ATOM 7922 C C . GLN C 1 351 ? -30.912 -42.875 52.127 1.00 9.41 350 GLN C C 1
ATOM 7923 O O . GLN C 1 351 ? -31.234 -42.846 50.922 1.00 10.33 350 GLN C O 1
ATOM 7929 N N . GLY C 1 352 ? -31.689 -42.353 53.073 1.00 8.41 351 GLY C N 1
ATOM 7930 C CA . GLY C 1 352 ? -33.010 -41.768 52.747 1.00 8.50 351 GLY C CA 1
ATOM 7931 C C . GLY C 1 352 ? -34.213 -42.550 53.224 1.00 8.70 351 GLY C C 1
ATOM 7932 O O . GLY C 1 352 ? -35.357 -42.206 52.934 1.00 8.05 351 GLY C O 1
ATOM 7933 N N . ASN C 1 353 ? -33.991 -43.640 53.927 1.00 8.28 352 ASN C N 1
ATOM 7934 C CA . ASN C 1 353 ? -35.103 -44.345 54.541 1.00 8.72 352 ASN C CA 1
ATOM 7935 C C . ASN C 1 353 ? -35.712 -43.536 55.637 1.00 8.15 352 ASN C C 1
ATOM 7936 O O . ASN C 1 353 ? -35.025 -42.884 56.396 1.00 7.39 352 ASN C O 1
ATOM 7941 N N . VAL C 1 354 ? -37.026 -43.538 55.691 1.00 8.07 353 VAL C N 1
ATOM 7942 C CA . VAL C 1 354 ? -37.779 -42.717 56.628 1.00 8.31 353 VAL C CA 1
ATOM 7943 C C . VAL C 1 354 ? -37.989 -43.452 57.918 1.00 7.91 353 VAL C C 1
ATOM 7944 O O . VAL C 1 354 ? -38.571 -44.551 57.939 1.00 8.45 353 VAL C O 1
ATOM 7948 N N . TYR C 1 355 ? -37.666 -42.788 59.028 1.00 8.20 354 TYR C N 1
ATOM 7949 C CA . TYR C 1 355 ? -37.879 -43.365 60.354 1.00 8.97 354 TYR C CA 1
ATOM 7950 C C . TYR C 1 355 ? -38.769 -42.479 61.183 1.00 8.76 354 TYR C C 1
ATOM 7951 O O . TYR C 1 355 ? -38.765 -41.213 61.028 1.00 7.83 354 TYR C O 1
ATOM 7960 N N . LEU C 1 356 ? -39.434 -43.069 62.160 1.00 7.82 355 LEU C N 1
ATOM 7961 C CA . LEU C 1 356 ? -39.791 -42.322 63.338 1.00 8.68 355 LEU C CA 1
ATOM 7962 C C . LEU C 1 356 ? -38.521 -42.354 64.157 1.00 7.72 355 LEU C C 1
ATOM 7963 O O . LEU C 1 356 ? -38.064 -43.432 64.496 1.00 7.59 355 LEU C O 1
ATOM 7968 N N . VAL C 1 357 ? -37.934 -41.199 64.409 1.00 8.44 356 VAL C N 1
ATOM 7969 C CA . VAL C 1 357 ? -36.734 -41.171 65.197 1.00 9.19 356 VAL C CA 1
ATOM 7970 C C . VAL C 1 357 ? -37.083 -41.425 66.631 1.00 9.41 356 VAL C C 1
ATOM 7971 O O . VAL C 1 357 ? -36.441 -42.327 67.214 1.00 10.15 356 VAL C O 1
ATOM 7975 N N . SER C 1 358 ? -37.978 -40.616 67.212 1.00 9.60 357 SER C N 1
ATOM 7976 C CA . SER C 1 358 ? -38.411 -40.764 68.620 1.00 9.93 357 SER C CA 1
ATOM 7977 C C . SER C 1 358 ? -39.789 -40.211 68.694 1.00 9.42 357 SER C C 1
ATOM 7978 O O . SER C 1 358 ? -40.200 -39.425 67.824 1.00 8.73 357 SER C O 1
ATOM 7981 N N . TRP C 1 359 ? -40.536 -40.539 69.755 1.00 9.61 358 TRP C N 1
ATOM 7982 C CA . TRP C 1 359 ? -41.808 -39.936 70.005 1.00 10.14 358 TRP C CA 1
ATOM 7983 C C . TRP C 1 359 ? -41.913 -39.640 71.517 1.00 8.68 358 TRP C C 1
ATOM 7984 O O . TRP C 1 359 ? -41.171 -40.264 72.312 1.00 9.19 358 TRP C O 1
ATOM 7995 N N . GLN C 1 360 ? -42.796 -38.702 71.868 1.00 9.30 359 GLN C N 1
ATOM 7996 C CA . GLN C 1 360 ? -42.912 -38.270 73.282 1.00 9.79 359 GLN C CA 1
ATOM 7997 C C . GLN C 1 360 ? -44.325 -38.517 73.829 1.00 10.02 359 GLN C C 1
ATOM 7998 O O . GLN C 1 360 ? -45.311 -38.215 73.155 1.00 10.90 359 GLN C O 1
ATOM 8004 N N . ASP C 1 361 ? -44.387 -39.144 74.997 1.00 11.33 360 ASP C N 1
ATOM 8005 C CA . ASP C 1 361 ? -45.643 -39.380 75.654 1.00 12.21 360 ASP C CA 1
ATOM 8006 C C . ASP C 1 361 ? -46.201 -38.098 76.355 1.00 13.82 360 ASP C C 1
ATOM 8007 O O . ASP C 1 361 ? -45.586 -37.012 76.321 1.00 14.34 360 ASP C O 1
ATOM 8012 N N . SER C 1 362 ? -47.363 -38.251 77.058 1.00 13.16 361 SER C N 1
ATOM 8013 C CA . SER C 1 362 ? -47.990 -37.164 77.743 1.00 16.89 361 SER C CA 1
ATOM 8014 C C . SER C 1 362 ? -47.285 -36.618 78.933 1.00 16.26 361 SER C C 1
ATOM 8015 O O . SER C 1 362 ? -47.690 -35.547 79.382 1.00 15.13 361 SER C O 1
ATOM 8018 N N . GLU C 1 363 ? -46.347 -37.374 79.475 1.00 15.78 362 GLU C N 1
ATOM 8019 C CA . GLU C 1 363 ? -45.544 -36.934 80.589 1.00 18.74 362 GLU C CA 1
ATOM 8020 C C . GLU C 1 363 ? -44.239 -36.310 80.170 1.00 16.00 362 GLU C C 1
ATOM 8021 O O . GLU C 1 363 ? -43.452 -35.918 81.002 1.00 13.94 362 GLU C O 1
ATOM 8027 N N . GLY C 1 364 ? -44.041 -36.171 78.863 1.00 13.44 363 GLY C N 1
ATOM 8028 C CA . GLY C 1 364 ? -42.818 -35.595 78.350 1.00 12.35 363 GLY C CA 1
ATOM 8029 C C . GLY C 1 364 ? -41.667 -36.554 78.165 1.00 12.17 363 GLY C C 1
ATOM 8030 O O . GLY C 1 364 ? -40.596 -36.056 77.774 1.00 11.82 363 GLY C O 1
ATOM 8031 N N . LYS C 1 365 ? -41.819 -37.851 78.365 1.00 12.43 364 LYS C N 1
ATOM 8032 C CA . LYS C 1 365 ? -40.742 -38.777 78.247 1.00 12.07 364 LYS C CA 1
ATOM 8033 C C . LYS C 1 365 ? -40.577 -39.235 76.781 1.00 11.04 364 LYS C C 1
ATOM 8034 O O . LYS C 1 365 ? -41.563 -39.462 76.060 1.00 11.16 364 LYS C O 1
ATOM 8040 N N . TRP C 1 366 ? -39.326 -39.271 76.350 1.00 10.70 365 TRP C N 1
ATOM 8041 C CA . TRP C 1 366 ? -39.079 -39.628 74.921 1.00 9.87 365 TRP C CA 1
ATOM 8042 C C . TRP C 1 366 ? -38.814 -41.103 74.778 1.00 10.27 365 TRP C C 1
ATOM 8043 O O . TRP C 1 366 ? -38.154 -41.754 75.630 1.00 10.72 365 TRP C O 1
ATOM 8054 N N . HIS C 1 367 ? -39.227 -41.646 73.638 1.00 10.09 366 HIS C N 1
ATOM 8055 C CA . HIS C 1 367 ? -39.117 -43.081 73.414 1.00 10.09 366 HIS C CA 1
ATOM 8056 C C . HIS C 1 367 ? -38.544 -43.391 72.014 1.00 10.58 366 HIS C C 1
ATOM 8057 O O . HIS C 1 367 ? -38.742 -42.610 71.077 1.00 11.39 366 HIS C O 1
ATOM 8064 N N . ALA C 1 368 ? -37.836 -44.479 71.879 1.00 8.90 367 ALA C N 1
ATOM 8065 C CA . ALA C 1 368 ? -37.206 -44.873 70.553 1.00 9.20 367 ALA C CA 1
ATOM 8066 C C . ALA C 1 368 ? -38.275 -45.095 69.514 1.00 10.12 367 ALA C C 1
ATOM 8067 O O . ALA C 1 368 ? -39.297 -45.701 69.733 1.00 10.46 367 ALA C O 1
ATOM 8069 N N . GLY C 1 369 ? -37.955 -44.645 68.308 1.00 9.74 368 GLY C N 1
ATOM 8070 C CA . GLY C 1 369 ? -38.811 -44.955 67.129 1.00 9.32 368 GLY C CA 1
ATOM 8071 C C . GLY C 1 369 ? -38.381 -46.240 66.419 1.00 9.38 368 GLY C C 1
ATOM 8072 O O . GLY C 1 369 ? -37.841 -47.196 66.995 1.00 9.56 368 GLY C O 1
ATOM 8073 N N . PHE C 1 370 ? -38.537 -46.219 65.099 1.00 8.97 369 PHE C N 1
ATOM 8074 C CA . PHE C 1 370 ? -38.428 -47.364 64.266 1.00 9.39 369 PHE C CA 1
ATOM 8075 C C . PHE C 1 370 ? -38.584 -46.937 62.806 1.00 9.30 369 PHE C C 1
ATOM 8076 O O . PHE C 1 370 ? -39.057 -45.797 62.518 1.00 8.79 369 PHE C O 1
ATOM 8084 N N . GLU C 1 371 ? -38.171 -47.803 61.867 1.00 10.28 370 GLU C N 1
ATOM 8085 C CA . GLU C 1 371 ? -38.327 -47.509 60.417 1.00 10.37 370 GLU C CA 1
ATOM 8086 C C . GLU C 1 371 ? -39.800 -47.554 60.038 1.00 10.61 370 GLU C C 1
ATOM 8087 O O . GLU C 1 371 ? -40.555 -48.448 60.511 1.00 9.33 370 GLU C O 1
ATOM 8093 N N . LEU C 1 372 ? -40.307 -46.532 59.324 1.00 8.83 371 LEU C N 1
ATOM 8094 C CA . LEU C 1 372 ? -41.691 -46.484 58.897 1.00 10.06 371 LEU C CA 1
ATOM 8095 C C . LEU C 1 372 ? -41.942 -47.431 57.717 1.00 9.56 371 LEU C C 1
ATOM 8096 O O . LEU C 1 372 ? -40.987 -47.818 57.029 1.00 7.78 371 LEU C O 1
ATOM 8101 N N . PRO C 1 373 ? -43.198 -47.832 57.540 1.00 9.74 372 PRO C N 1
ATOM 8102 C CA . PRO C 1 373 ? -43.524 -48.691 56.382 1.00 11.46 372 PRO C CA 1
ATOM 8103 C C . PRO C 1 373 ? -43.072 -48.051 55.090 1.00 11.88 372 PRO C C 1
ATOM 8104 O O . PRO C 1 373 ? -43.185 -46.839 54.890 1.00 12.51 372 PRO C O 1
ATOM 8108 N N . ARG C 1 374 ? -42.524 -48.849 54.208 1.00 13.92 373 ARG C N 1
ATOM 8109 C CA . ARG C 1 374 ? -41.997 -48.355 52.950 1.00 15.68 373 ARG C CA 1
ATOM 8110 C C . ARG C 1 374 ? -43.079 -48.059 51.915 1.00 14.29 373 ARG C C 1
ATOM 8111 O O . ARG C 1 374 ? -43.892 -48.913 51.563 1.00 14.56 373 ARG C O 1
ATOM 8119 N N . ALA C 1 375 ? -43.112 -46.822 51.388 1.00 14.96 374 ALA C N 1
ATOM 8120 C CA . ALA C 1 375 ? -44.211 -46.400 50.526 1.00 15.98 374 ALA C CA 1
ATOM 8121 C C . ALA C 1 375 ? -44.350 -47.228 49.214 1.00 19.16 374 ALA C C 1
ATOM 8122 O O . ALA C 1 375 ? -43.236 -47.685 48.814 1.00 22.23 374 ALA C O 1
ATOM 8124 N N . SER D 1 15 ? -24.926 -3.892 -12.250 1.00 34.38 14 SER D N 1
ATOM 8125 C CA . SER D 1 15 ? -24.872 -4.839 -11.041 1.00 33.67 14 SER D CA 1
ATOM 8126 C C . SER D 1 15 ? -25.943 -5.879 -11.033 1.00 32.67 14 SER D C 1
ATOM 8127 O O . SER D 1 15 ? -27.084 -5.544 -11.489 1.00 39.33 14 SER D O 1
ATOM 8130 N N . SER D 1 16 ? -25.628 -7.122 -10.520 1.00 23.30 15 SER D N 1
ATOM 8131 C CA . SER D 1 16 ? -26.689 -8.078 -10.185 1.00 20.53 15 SER D CA 1
ATOM 8132 C C . SER D 1 16 ? -26.607 -8.777 -8.873 1.00 14.36 15 SER D C 1
ATOM 8133 O O . SER D 1 16 ? -27.348 -9.726 -8.670 1.00 14.28 15 SER D O 1
ATOM 8136 N N . GLN D 1 17 ? -25.758 -8.265 -7.956 1.00 11.51 16 GLN D N 1
ATOM 8137 C CA . GLN D 1 17 ? -25.745 -8.721 -6.529 1.00 10.36 16 GLN D CA 1
ATOM 8138 C C . GLN D 1 17 ? -26.000 -7.573 -5.566 1.00 10.14 16 GLN D C 1
ATOM 8139 O O . GLN D 1 17 ? -25.534 -6.496 -5.769 1.00 9.93 16 GLN D O 1
ATOM 8145 N N . PHE D 1 18 ? -26.950 -7.831 -4.638 1.00 8.93 17 PHE D N 1
ATOM 8146 C CA . PHE D 1 18 ? -27.609 -6.852 -3.825 1.00 7.89 17 PHE D CA 1
ATOM 8147 C C . PHE D 1 18 ? -27.625 -7.241 -2.357 1.00 7.73 17 PHE D C 1
ATOM 8148 O O . PHE D 1 18 ? -27.443 -8.402 -1.962 1.00 6.73 17 PHE D O 1
ATOM 8156 N N . HIS D 1 19 ? -27.891 -6.202 -1.548 1.00 7.58 18 HIS D N 1
ATOM 8157 C CA . HIS D 1 19 ? -28.194 -6.334 -0.153 1.00 8.04 18 HIS D CA 1
ATOM 8158 C C . HIS D 1 19 ? -29.315 -5.321 0.109 1.00 8.23 18 HIS D C 1
ATOM 8159 O O . HIS D 1 19 ? -29.701 -4.560 -0.782 1.00 7.98 18 HIS D O 1
ATOM 8166 N N . GLY D 1 20 ? -29.872 -5.317 1.340 1.00 8.26 19 GLY D N 1
ATOM 8167 C CA . GLY D 1 20 ? -30.845 -4.237 1.711 1.00 8.15 19 GLY D CA 1
ATOM 8168 C C . GLY D 1 20 ? -32.097 -4.214 0.822 1.00 8.42 19 GLY D C 1
ATOM 8169 O O . GLY D 1 20 ? -32.532 -3.122 0.467 1.00 8.80 19 GLY D O 1
ATOM 8170 N N . LEU D 1 21 ? -32.700 -5.357 0.542 1.00 9.43 20 LEU D N 1
ATOM 8171 C CA . LEU D 1 21 ? -33.877 -5.462 -0.237 1.00 8.33 20 LEU D CA 1
ATOM 8172 C C . LEU D 1 21 ? -35.058 -4.719 0.469 1.00 8.73 20 LEU D C 1
ATOM 8173 O O . LEU D 1 21 ? -35.146 -4.756 1.703 1.00 8.63 20 LEU D O 1
ATOM 8178 N N . ALA D 1 22 ? -35.952 -4.139 -0.318 1.00 9.05 21 ALA D N 1
ATOM 8179 C CA . ALA D 1 22 ? -37.222 -3.592 0.154 1.00 9.36 21 ALA D CA 1
ATOM 8180 C C . ALA D 1 22 ? -38.261 -3.965 -0.882 1.00 10.59 21 ALA D C 1
ATOM 8181 O O . ALA D 1 22 ? -37.933 -4.189 -2.034 1.00 9.98 21 ALA D O 1
ATOM 8183 N N . ILE D 1 23 ? -39.529 -4.059 -0.474 1.00 10.70 22 ILE D N 1
ATOM 8184 C CA . ILE D 1 23 ? -40.516 -4.532 -1.415 1.00 12.28 22 ILE D CA 1
ATOM 8185 C C . ILE D 1 23 ? -41.682 -3.581 -1.352 1.00 12.34 22 ILE D C 1
ATOM 8186 O O . ILE D 1 23 ? -42.029 -3.125 -0.255 1.00 12.26 22 ILE D O 1
ATOM 8191 N N . GLY D 1 24 ? -42.325 -3.342 -2.504 1.00 11.49 23 GLY D N 1
ATOM 8192 C CA . GLY D 1 24 ? -43.605 -2.661 -2.472 1.00 12.58 23 GLY D CA 1
ATOM 8193 C C . GLY D 1 24 ? -44.396 -3.020 -3.677 1.00 12.00 23 GLY D C 1
ATOM 8194 O O . GLY D 1 24 ? -43.907 -3.779 -4.549 1.00 11.70 23 GLY D O 1
ATOM 8195 N N . ASN D 1 25 ? -45.615 -2.464 -3.756 1.00 12.32 24 ASN D N 1
ATOM 8196 C CA . ASN D 1 25 ? -46.453 -2.743 -4.954 1.00 12.74 24 ASN D CA 1
ATOM 8197 C C . ASN D 1 25 ? -46.583 -1.456 -5.703 1.00 12.21 24 ASN D C 1
ATOM 8198 O O . ASN D 1 25 ? -46.967 -0.442 -5.129 1.00 12.40 24 ASN D O 1
ATOM 8203 N N . GLY D 1 26 ? -46.368 -1.509 -7.007 1.00 11.43 25 GLY D N 1
ATOM 8204 C CA . GLY D 1 26 ? -46.323 -0.305 -7.811 1.00 12.13 25 GLY D CA 1
ATOM 8205 C C . GLY D 1 26 ? -47.537 -0.284 -8.768 1.00 11.77 25 GLY D C 1
ATOM 8206 O O . GLY D 1 26 ? -48.666 -0.602 -8.382 1.00 10.82 25 GLY D O 1
ATOM 8207 N N . ASN D 1 27 ? -47.296 0.116 -10.007 1.00 11.78 26 ASN D N 1
ATOM 8208 C CA . ASN D 1 27 ? -48.332 0.309 -11.019 1.00 12.59 26 ASN D CA 1
ATOM 8209 C C . ASN D 1 27 ? -49.089 -0.978 -11.232 1.00 14.23 26 ASN D C 1
ATOM 8210 O O . ASN D 1 27 ? -48.525 -2.079 -11.294 1.00 12.02 26 ASN D O 1
ATOM 8215 N N . SER D 1 28 ? -50.414 -0.846 -11.356 1.00 13.19 27 SER D N 1
ATOM 8216 C CA . SER D 1 28 ? -51.270 -2.074 -11.500 1.00 14.35 27 SER D CA 1
ATOM 8217 C C . SER D 1 28 ? -51.077 -3.139 -10.381 1.00 13.14 27 SER D C 1
ATOM 8218 O O . SER D 1 28 ? -51.343 -4.300 -10.589 1.00 13.10 27 SER D O 1
ATOM 8221 N N . ASN D 1 29 ? -50.595 -2.687 -9.253 1.00 11.79 28 ASN D N 1
ATOM 8222 C CA . ASN D 1 29 ? -50.174 -3.449 -8.083 1.00 13.04 28 ASN D CA 1
ATOM 8223 C C . ASN D 1 29 ? -49.028 -4.469 -8.341 1.00 12.19 28 ASN D C 1
ATOM 8224 O O . ASN D 1 29 ? -48.769 -5.300 -7.503 1.00 13.31 28 ASN D O 1
ATOM 8229 N N . TYR D 1 30 ? -48.266 -4.292 -9.419 1.00 11.05 29 TYR D N 1
ATOM 8230 C CA . TYR D 1 30 ? -47.135 -5.181 -9.725 1.00 10.82 29 TYR D CA 1
ATOM 8231 C C . TYR D 1 30 ? -46.116 -5.105 -8.612 1.00 9.71 29 TYR D C 1
ATOM 8232 O O . TYR D 1 30 ? -45.778 -4.024 -8.206 1.00 9.15 29 TYR D O 1
ATOM 8241 N N . LEU D 1 31 ? -45.698 -6.251 -8.100 1.00 10.03 30 LEU D N 1
ATOM 8242 C CA . LEU D 1 31 ? -44.704 -6.318 -7.029 1.00 10.16 30 LEU D CA 1
ATOM 8243 C C . LEU D 1 31 ? -43.331 -5.825 -7.522 1.00 10.42 30 LEU D C 1
ATOM 8244 O O . LEU D 1 31 ? -42.890 -6.152 -8.606 1.00 9.69 30 LEU D O 1
ATOM 8249 N N . GLN D 1 32 ? -42.686 -5.003 -6.718 1.00 8.99 31 GLN D N 1
ATOM 8250 C CA . GLN D 1 32 ? -41.437 -4.422 -7.005 1.00 9.44 31 GLN D CA 1
ATOM 8251 C C . GLN D 1 32 ? -40.417 -4.784 -5.951 1.00 9.49 31 GLN D C 1
ATOM 8252 O O . GLN D 1 32 ? -40.680 -4.638 -4.805 1.00 9.35 31 GLN D O 1
ATOM 8258 N N . VAL D 1 33 ? -39.256 -5.273 -6.382 1.00 9.01 32 VAL D N 1
ATOM 8259 C CA . VAL D 1 33 ? -38.183 -5.601 -5.453 1.00 8.89 32 VAL D CA 1
ATOM 8260 C C . VAL D 1 33 ? -37.059 -4.592 -5.624 1.00 8.38 32 VAL D C 1
ATOM 8261 O O . VAL D 1 33 ? -36.492 -4.469 -6.658 1.00 8.42 32 VAL D O 1
ATOM 8265 N N . LEU D 1 34 ? -36.819 -3.815 -4.592 1.00 7.99 33 LEU D N 1
ATOM 8266 C CA . LEU D 1 34 ? -35.798 -2.814 -4.622 1.00 9.06 33 LEU D CA 1
ATOM 8267 C C . LEU D 1 34 ? -34.577 -3.357 -3.875 1.00 7.98 33 LEU D C 1
ATOM 8268 O O . LEU D 1 34 ? -34.716 -4.206 -3.006 1.00 7.96 33 LEU D O 1
ATOM 8273 N N . GLY D 1 35 ? -33.379 -2.837 -4.156 1.00 8.65 34 GLY D N 1
ATOM 8274 C CA . GLY D 1 35 ? -32.249 -3.256 -3.384 1.00 8.46 34 GLY D CA 1
ATOM 8275 C C . GLY D 1 35 ? -31.033 -2.363 -3.620 1.00 8.87 34 GLY D C 1
ATOM 8276 O O . GLY D 1 35 ? -31.092 -1.462 -4.476 1.00 10.25 34 GLY D O 1
ATOM 8277 N N . LEU D 1 36 ? -29.983 -2.627 -2.843 1.00 8.14 35 LEU D N 1
ATOM 8278 C CA . LEU D 1 36 ? -28.747 -1.850 -2.923 1.00 8.36 35 LEU D CA 1
ATOM 8279 C C . LEU D 1 36 ? -27.677 -2.704 -3.525 1.00 8.19 35 LEU D C 1
ATOM 8280 O O . LEU D 1 36 ? -27.409 -3.777 -3.059 1.00 8.18 35 LEU D O 1
ATOM 8285 N N . ALA D 1 37 ? -27.077 -2.243 -4.649 1.00 8.90 36 ALA D N 1
ATOM 8286 C CA . ALA D 1 37 ? -25.981 -2.989 -5.234 1.00 9.34 36 ALA D CA 1
ATOM 8287 C C . ALA D 1 37 ? -24.862 -3.220 -4.192 1.00 9.01 36 ALA D C 1
ATOM 8288 O O . ALA D 1 37 ? -24.428 -2.332 -3.505 1.00 8.80 36 ALA D O 1
ATOM 8290 N N . ASN D 1 38 ? -24.350 -4.431 -4.171 1.00 8.33 37 ASN D N 1
ATOM 8291 C CA . ASN D 1 38 ? -23.137 -4.711 -3.408 1.00 8.64 37 ASN D CA 1
ATOM 8292 C C . ASN D 1 38 ? -21.969 -3.871 -3.924 1.00 8.61 37 ASN D C 1
ATOM 8293 O O . ASN D 1 38 ? -21.932 -3.502 -5.098 1.00 8.97 37 ASN D O 1
ATOM 8298 N N . ILE D 1 39 ? -21.186 -3.423 -2.968 1.00 9.50 38 ILE D N 1
ATOM 8299 C CA . ILE D 1 39 ? -19.940 -2.659 -3.154 1.00 10.51 38 ILE D CA 1
ATOM 8300 C C . ILE D 1 39 ? -20.222 -1.159 -3.420 1.00 10.46 38 ILE D C 1
ATOM 8301 O O . ILE D 1 39 ? -19.820 -0.326 -2.616 1.00 10.02 38 ILE D O 1
ATOM 8306 N N . THR D 1 40 ? -21.113 -0.870 -4.379 1.00 9.94 39 THR D N 1
ATOM 8307 C CA . THR D 1 40 ? -21.415 0.527 -4.720 1.00 9.94 39 THR D CA 1
ATOM 8308 C C . THR D 1 40 ? -22.564 1.175 -3.917 1.00 10.66 39 THR D C 1
ATOM 8309 O O . THR D 1 40 ? -22.619 2.379 -3.872 1.00 9.22 39 THR D O 1
ATOM 8313 N N . ASP D 1 41 ? -23.485 0.382 -3.357 1.00 9.58 40 ASP D N 1
ATOM 8314 C CA . ASP D 1 41 ? -24.658 0.938 -2.656 1.00 9.12 40 ASP D CA 1
ATOM 8315 C C . ASP D 1 41 ? -25.523 1.823 -3.604 1.00 8.75 40 ASP D C 1
ATOM 8316 O O . ASP D 1 41 ? -26.134 2.756 -3.177 1.00 8.10 40 ASP D O 1
ATOM 8321 N N . THR D 1 42 ? -25.601 1.427 -4.869 1.00 7.93 41 THR D N 1
ATOM 8322 C CA . THR D 1 42 ? -26.473 2.119 -5.848 1.00 8.38 41 THR D CA 1
ATOM 8323 C C . THR D 1 42 ? -27.824 1.543 -5.682 1.00 7.96 41 THR D C 1
ATOM 8324 O O . THR D 1 42 ? -27.999 0.283 -5.664 1.00 7.94 41 THR D O 1
ATOM 8328 N N . ALA D 1 43 ? -28.813 2.440 -5.757 1.00 7.41 42 ALA D N 1
ATOM 8329 C CA . ALA D 1 43 ? -30.234 1.955 -5.534 1.00 7.58 42 ALA D CA 1
ATOM 8330 C C . ALA D 1 43 ? -30.748 1.349 -6.845 1.00 8.08 42 ALA D C 1
ATOM 8331 O O . ALA D 1 43 ? -30.631 1.966 -7.896 1.00 9.14 42 ALA D O 1
ATOM 8333 N N . TYR D 1 44 ? -31.352 0.171 -6.758 1.00 7.86 43 TYR D N 1
ATOM 8334 C CA . TYR D 1 44 ? -31.855 -0.587 -7.888 1.00 8.55 43 TYR D CA 1
ATOM 8335 C C . TYR D 1 44 ? -33.296 -1.021 -7.681 1.00 7.82 43 TYR D C 1
ATOM 8336 O O . TYR D 1 44 ? -33.733 -1.280 -6.570 1.00 7.20 43 TYR D O 1
ATOM 8345 N N . LEU D 1 45 ? -34.023 -1.049 -8.785 1.00 7.12 44 LEU D N 1
ATOM 8346 C CA . LEU D 1 45 ? -35.115 -1.981 -8.904 1.00 8.45 44 LEU D CA 1
ATOM 8347 C C . LEU D 1 45 ? -34.420 -3.279 -9.320 1.00 7.60 44 LEU D C 1
ATOM 8348 O O . LEU D 1 45 ? -33.934 -3.347 -10.421 1.00 8.45 44 LEU D O 1
ATOM 8353 N N . THR D 1 46 ? -34.368 -4.304 -8.460 1.00 7.62 45 THR D N 1
ATOM 8354 C CA . THR D 1 46 ? -33.752 -5.610 -8.874 1.00 8.73 45 THR D CA 1
ATOM 8355 C C . THR D 1 46 ? -34.633 -6.328 -9.881 1.00 8.82 45 THR D C 1
ATOM 8356 O O . THR D 1 46 ? -34.143 -6.870 -10.874 1.00 10.35 45 THR D O 1
ATOM 8360 N N . ASP D 1 47 ? -35.948 -6.363 -9.599 1.00 8.46 46 ASP D N 1
ATOM 8361 C CA . ASP D 1 47 ? -36.861 -7.188 -10.362 1.00 9.16 46 ASP D CA 1
ATOM 8362 C C . ASP D 1 47 ? -38.280 -6.711 -10.046 1.00 8.90 46 ASP D C 1
ATOM 8363 O O . ASP D 1 47 ? -38.559 -6.199 -8.932 1.00 8.82 46 ASP D O 1
ATOM 8368 N N . TRP D 1 48 ? -39.141 -6.977 -10.984 1.00 9.27 47 TRP D N 1
ATOM 8369 C CA . TRP D 1 48 ? -40.577 -6.778 -10.747 1.00 9.54 47 TRP D CA 1
ATOM 8370 C C . TRP D 1 48 ? -41.358 -7.950 -11.347 1.00 9.89 47 TRP D C 1
ATOM 8371 O O . TRP D 1 48 ? -40.882 -8.671 -12.248 1.00 9.17 47 TRP D O 1
ATOM 8382 N N . GLN D 1 49 ? -42.607 -8.074 -10.878 1.00 9.04 48 GLN D N 1
ATOM 8383 C CA . GLN D 1 49 ? -43.424 -9.154 -11.312 1.00 9.28 48 GLN D CA 1
ATOM 8384 C C . GLN D 1 49 ? -44.778 -8.661 -11.889 1.00 10.20 48 GLN D C 1
ATOM 8385 O O . GLN D 1 49 ? -45.435 -7.847 -11.294 1.00 8.57 48 GLN D O 1
ATOM 8391 N N . ASP D 1 50 ? -45.131 -9.182 -13.062 1.00 10.94 49 ASP D N 1
ATOM 8392 C CA . ASP D 1 50 ? -46.439 -8.819 -13.673 1.00 13.04 49 ASP D CA 1
ATOM 8393 C C . ASP D 1 50 ? -47.608 -9.602 -13.083 1.00 12.72 49 ASP D C 1
ATOM 8394 O O . ASP D 1 50 ? -47.472 -10.473 -12.267 1.00 10.48 49 ASP D O 1
ATOM 8399 N N . SER D 1 51 ? -48.842 -9.305 -13.577 1.00 16.55 50 SER D N 1
ATOM 8400 C CA . SER D 1 51 ? -50.061 -9.866 -13.012 1.00 17.45 50 SER D CA 1
ATOM 8401 C C . SER D 1 51 ? -50.297 -11.320 -13.396 1.00 18.76 50 SER D C 1
ATOM 8402 O O . SER D 1 51 ? -51.173 -11.957 -12.836 1.00 18.51 50 SER D O 1
ATOM 8405 N N . GLY D 1 52 ? -49.556 -11.782 -14.404 1.00 16.80 51 GLY D N 1
ATOM 8406 C CA . GLY D 1 52 ? -49.487 -13.177 -14.758 1.00 17.01 51 GLY D CA 1
ATOM 8407 C C . GLY D 1 52 ? -48.528 -14.021 -13.977 1.00 16.98 51 GLY D C 1
ATOM 8408 O O . GLY D 1 52 ? -48.548 -15.269 -14.099 1.00 18.62 51 GLY D O 1
ATOM 8409 N N . GLY D 1 53 ? -47.688 -13.384 -13.137 1.00 12.89 52 GLY D N 1
ATOM 8410 C CA . GLY D 1 53 ? -46.738 -14.139 -12.281 1.00 14.72 52 GLY D CA 1
ATOM 8411 C C . GLY D 1 53 ? -45.329 -14.124 -12.811 1.00 13.79 52 GLY D C 1
ATOM 8412 O O . GLY D 1 53 ? -44.417 -14.689 -12.157 1.00 13.76 52 GLY D O 1
ATOM 8413 N N . ASN D 1 54 ? -45.111 -13.534 -13.989 1.00 14.70 53 ASN D N 1
ATOM 8414 C CA . ASN D 1 54 ? -43.763 -13.631 -14.608 1.00 14.64 53 ASN D CA 1
ATOM 8415 C C . ASN D 1 54 ? -42.900 -12.493 -14.086 1.00 12.62 53 ASN D C 1
ATOM 8416 O O . ASN D 1 54 ? -43.361 -11.366 -13.826 1.00 10.94 53 ASN D O 1
ATOM 8421 N N . TRP D 1 55 ? -41.617 -12.784 -13.891 1.00 10.86 54 TRP D N 1
ATOM 8422 C CA . TRP D 1 55 ? -40.676 -11.811 -13.341 1.00 9.96 54 TRP D CA 1
ATOM 8423 C C . TRP D 1 55 ? -39.803 -11.212 -14.424 1.00 10.62 54 TRP D C 1
ATOM 8424 O O . TRP D 1 55 ? -39.623 -11.843 -15.480 1.00 11.46 54 TRP D O 1
ATOM 8435 N N . HIS D 1 56 ? -39.300 -10.018 -14.171 1.00 10.64 55 HIS D N 1
ATOM 8436 C CA . HIS D 1 56 ? -38.661 -9.143 -15.096 1.00 11.38 55 HIS D CA 1
ATOM 8437 C C . HIS D 1 56 ? -37.513 -8.454 -14.400 1.00 10.81 55 HIS D C 1
ATOM 8438 O O . HIS D 1 56 ? -37.622 -7.897 -13.305 1.00 9.78 55 HIS D O 1
ATOM 8445 N N . ALA D 1 57 ? -36.398 -8.403 -15.088 1.00 10.34 56 ALA D N 1
ATOM 8446 C CA . ALA D 1 57 ? -35.227 -7.691 -14.604 1.00 10.88 56 ALA D CA 1
ATOM 8447 C C . ALA D 1 57 ? -35.462 -6.180 -14.456 1.00 11.06 56 ALA D C 1
ATOM 8448 O O . ALA D 1 57 ? -36.045 -5.509 -15.315 1.00 10.51 56 ALA D O 1
ATOM 8450 N N . GLY D 1 58 ? -34.906 -5.630 -13.419 1.00 10.80 57 GLY D N 1
ATOM 8451 C CA . GLY D 1 58 ? -34.863 -4.265 -13.146 1.00 10.50 57 GLY D CA 1
ATOM 8452 C C . GLY D 1 58 ? -33.642 -3.526 -13.693 1.00 12.23 57 GLY D C 1
ATOM 8453 O O . GLY D 1 58 ? -33.030 -3.891 -14.759 1.00 11.15 57 GLY D O 1
ATOM 8454 N N . PHE D 1 59 ? -33.339 -2.428 -13.005 1.00 11.61 58 PHE D N 1
ATOM 8455 C CA . PHE D 1 59 ? -32.308 -1.478 -13.420 1.00 12.34 58 PHE D CA 1
ATOM 8456 C C . PHE D 1 59 ? -32.033 -0.466 -12.332 1.00 12.06 58 PHE D C 1
ATOM 8457 O O . PHE D 1 59 ? -32.760 -0.446 -11.342 1.00 9.56 58 PHE D O 1
ATOM 8465 N N . ALA D 1 60 ? -31.001 0.403 -12.511 1.00 10.56 59 ALA D N 1
ATOM 8466 C CA . ALA D 1 60 ? -30.675 1.371 -11.481 1.00 11.61 59 ALA D CA 1
ATOM 8467 C C . ALA D 1 60 ? -31.781 2.418 -11.411 1.00 11.59 59 ALA D C 1
ATOM 8468 O O . ALA D 1 60 ? -32.292 2.899 -12.462 1.00 10.85 59 ALA D O 1
ATOM 8470 N N . LEU D 1 61 ? -32.201 2.761 -10.189 1.00 10.27 60 LEU D N 1
ATOM 8471 C CA . LEU D 1 61 ? -33.244 3.772 -10.071 1.00 11.56 60 LEU D CA 1
ATOM 8472 C C . LEU D 1 61 ? -32.726 5.119 -10.482 1.00 11.44 60 LEU D C 1
ATOM 8473 O O . LEU D 1 61 ? -31.569 5.458 -10.251 1.00 10.04 60 LEU D O 1
ATOM 8478 N N . PRO D 1 62 ? -33.598 5.974 -11.046 1.00 11.45 61 PRO D N 1
ATOM 8479 C CA . PRO D 1 62 ? -33.163 7.353 -11.296 1.00 13.46 61 PRO D CA 1
ATOM 8480 C C . PRO D 1 62 ? -32.986 8.161 -10.003 1.00 14.28 61 PRO D C 1
ATOM 8481 O O . PRO D 1 62 ? -33.868 8.182 -9.162 1.00 15.84 61 PRO D O 1
ATOM 8485 N N . VAL D 1 63 ? -31.842 8.755 -9.813 1.00 11.96 62 VAL D N 1
ATOM 8486 C CA . VAL D 1 63 ? -31.583 9.356 -8.524 1.00 12.42 62 VAL D CA 1
ATOM 8487 C C . VAL D 1 63 ? -32.036 10.834 -8.542 1.00 11.13 62 VAL D C 1
ATOM 8488 O O . VAL D 1 63 ? -32.295 11.412 -9.614 1.00 12.94 62 VAL D O 1
ATOM 8492 N N . PRO D 1 64 ? -32.140 11.436 -7.382 1.00 11.25 63 PRO D N 1
ATOM 8493 C CA . PRO D 1 64 ? -32.536 12.864 -7.290 1.00 11.83 63 PRO D CA 1
ATOM 8494 C C . PRO D 1 64 ? -31.592 13.833 -7.999 1.00 12.20 63 PRO D C 1
ATOM 8495 O O . PRO D 1 64 ? -30.366 13.667 -7.957 1.00 12.22 63 PRO D O 1
ATOM 8499 N N . SER D 1 65 ? -32.121 14.789 -8.748 1.00 13.81 64 SER D N 1
ATOM 8500 C CA . SER D 1 65 ? -31.208 15.635 -9.530 1.00 14.71 64 SER D CA 1
ATOM 8501 C C . SER D 1 65 ? -30.329 16.477 -8.536 1.00 14.97 64 SER D C 1
ATOM 8502 O O . SER D 1 65 ? -29.175 16.858 -8.929 1.00 15.23 64 SER D O 1
ATOM 8505 N N . ASP D 1 66 ? -30.772 16.709 -7.293 1.00 15.20 65 ASP D N 1
ATOM 8506 C CA . ASP D 1 66 ? -29.870 17.296 -6.271 1.00 17.04 65 ASP D CA 1
ATOM 8507 C C . ASP D 1 66 ? -28.806 16.339 -5.763 1.00 16.14 65 ASP D C 1
ATOM 8508 O O . ASP D 1 66 ? -27.925 16.785 -5.029 1.00 17.39 65 ASP D O 1
ATOM 8513 N N . TYR D 1 67 ? -28.864 15.056 -6.102 1.00 12.61 66 TYR D N 1
ATOM 8514 C CA . TYR D 1 67 ? -27.854 14.105 -5.606 1.00 13.86 66 TYR D CA 1
ATOM 8515 C C . TYR D 1 67 ? -27.536 13.194 -6.737 1.00 13.60 66 TYR 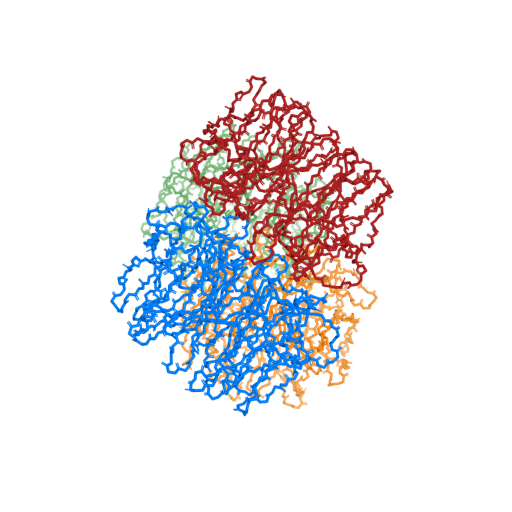D C 1
ATOM 8516 O O . TYR D 1 67 ? -27.857 11.998 -6.673 1.00 12.11 66 TYR D O 1
ATOM 8525 N N . PRO D 1 68 ? -26.962 13.760 -7.838 1.00 14.40 67 PRO D N 1
ATOM 8526 C CA . PRO D 1 68 ? -27.080 13.040 -9.131 1.00 15.69 67 PRO D CA 1
ATOM 8527 C C . PRO D 1 68 ? -26.211 11.849 -9.353 1.00 14.62 67 PRO D C 1
ATOM 8528 O O . PRO D 1 68 ? -26.469 11.050 -10.344 1.00 17.97 67 PRO D O 1
ATOM 8532 N N . LYS D 1 69 ? -25.221 11.667 -8.505 1.00 13.96 68 LYS D N 1
ATOM 8533 C CA . LYS D 1 69 ? -24.511 10.370 -8.508 1.00 13.80 68 LYS D CA 1
ATOM 8534 C C . L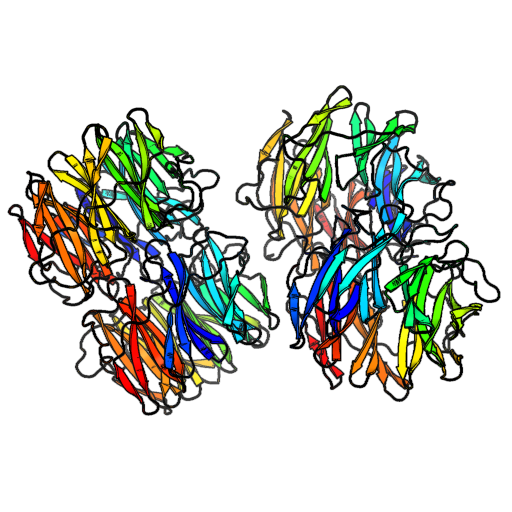YS D 1 69 ? -24.669 9.784 -7.125 1.00 12.28 68 LYS D C 1
ATOM 8535 O O . LYS D 1 69 ? -23.717 9.291 -6.554 1.00 12.45 68 LYS D O 1
ATOM 8541 N N . GLY D 1 70 ? -25.862 9.857 -6.574 1.00 10.03 69 GLY D N 1
ATOM 8542 C CA . GLY D 1 70 ? -26.022 9.471 -5.171 1.00 10.18 69 GLY D CA 1
ATOM 8543 C C . GLY D 1 70 ? -26.043 7.974 -4.932 1.00 9.16 69 GLY D C 1
ATOM 8544 O O . GLY D 1 70 ? -26.259 7.149 -5.829 1.00 8.89 69 GLY D O 1
ATOM 8545 N N . HIS D 1 71 ? -25.805 7.599 -3.682 1.00 8.45 70 HIS D N 1
ATOM 8546 C CA . HIS D 1 71 ? -25.826 6.217 -3.159 1.00 8.61 70 HIS D CA 1
ATOM 8547 C C . HIS D 1 71 ? -26.440 6.228 -1.767 1.00 7.55 70 HIS D C 1
ATOM 8548 O O . HIS D 1 71 ? -26.482 7.235 -1.144 1.00 6.47 70 HIS D O 1
ATOM 8555 N N . PHE D 1 72 ? -26.899 5.082 -1.318 1.00 8.03 71 PHE D N 1
ATOM 8556 C CA . PHE D 1 72 ? -27.760 4.956 -0.162 1.00 7.06 71 PHE D CA 1
ATOM 8557 C C . PHE D 1 72 ? -27.400 3.740 0.614 1.00 7.69 71 PHE D C 1
ATOM 8558 O O . PHE D 1 72 ? -27.100 2.697 0.017 1.00 7.64 71 PHE D O 1
ATOM 8566 N N . PHE D 1 73 ? -27.506 3.827 1.950 1.00 6.81 72 PHE D N 1
ATOM 8567 C CA . PHE D 1 73 ? -27.198 2.684 2.769 1.00 7.55 72 PHE D CA 1
ATOM 8568 C C . PHE D 1 73 ? -28.424 1.904 3.230 1.00 7.31 72 PHE D C 1
ATOM 8569 O O . PHE D 1 73 ? -28.296 0.790 3.789 1.00 7.91 72 PHE D O 1
ATOM 8577 N N . GLN D 1 74 ? -29.597 2.478 3.061 1.00 7.25 73 GLN D N 1
ATOM 8578 C CA . GLN D 1 74 ? -30.845 1.847 3.364 1.00 7.50 73 GLN D CA 1
ATOM 8579 C C . GLN D 1 74 ? -31.940 2.387 2.462 1.00 7.98 73 GLN D C 1
ATOM 8580 O O . GLN D 1 74 ? -31.894 3.576 2.073 1.00 6.75 73 GLN D O 1
ATOM 8586 N N . LEU D 1 75 ? -32.832 1.464 2.115 1.00 7.34 74 LEU D N 1
ATOM 8587 C CA . LEU D 1 75 ? -34.057 1.809 1.368 1.00 8.03 74 LEU D CA 1
ATOM 8588 C C . LEU D 1 75 ? -35.288 1.334 2.042 1.00 7.90 74 LEU D C 1
ATOM 8589 O O . LEU D 1 75 ? -35.296 0.290 2.740 1.00 7.16 74 LEU D O 1
ATOM 8594 N N . THR D 1 76 ? -36.394 2.046 1.801 1.00 7.68 75 THR D N 1
ATOM 8595 C CA . THR D 1 76 ? -37.708 1.544 2.194 1.00 8.61 75 THR D CA 1
ATOM 8596 C C . THR D 1 76 ? -38.766 2.074 1.185 1.00 8.42 75 THR D C 1
ATOM 8597 O O . THR D 1 76 ? -38.464 2.896 0.337 1.00 9.52 75 THR D O 1
ATOM 8601 N N . THR D 1 77 ? -40.020 1.634 1.295 1.00 8.65 76 THR D N 1
ATOM 8602 C CA . THR D 1 77 ? -41.001 2.159 0.422 1.00 9.46 76 THR D CA 1
ATOM 8603 C C . THR D 1 77 ? -42.229 2.617 1.206 1.00 8.75 76 THR D C 1
ATOM 8604 O O . THR D 1 77 ? -42.420 2.251 2.396 1.00 7.53 76 THR D O 1
ATOM 8608 N N . GLY D 1 78 ? -42.972 3.504 0.546 1.00 8.66 77 GLY D N 1
ATOM 8609 C CA . GLY D 1 78 ? -44.349 3.775 0.994 1.00 9.10 77 GLY D CA 1
ATOM 8610 C C . GLY D 1 78 ? -45.251 4.177 -0.123 1.00 9.52 77 GLY D C 1
ATOM 8611 O O . GLY D 1 78 ? -44.807 4.498 -1.236 1.00 8.43 77 GLY D O 1
ATOM 8612 N N . VAL D 1 79 ? -46.555 4.130 0.156 1.00 10.02 78 VAL D N 1
ATOM 8613 C CA . VAL D 1 79 ? -47.516 4.527 -0.840 1.00 11.60 78 VAL D CA 1
ATOM 8614 C C . VAL D 1 79 ? -47.791 6.008 -0.692 1.00 12.43 78 VAL D C 1
ATOM 8615 O O . VAL D 1 79 ? -48.210 6.475 0.359 1.00 11.20 78 VAL D O 1
ATOM 8619 N N . GLY D 1 80 ? -47.566 6.736 -1.753 1.00 11.81 79 GLY D N 1
ATOM 8620 C CA . GLY D 1 80 ? -47.702 8.121 -1.760 1.00 11.92 79 GLY D CA 1
ATOM 8621 C C . GLY D 1 80 ? -49.044 8.601 -2.335 1.00 13.54 79 GLY D C 1
ATOM 8622 O O . GLY D 1 80 ? -49.973 7.811 -2.510 1.00 12.33 79 GLY D O 1
ATOM 8623 N N . ASN D 1 81 ? -49.085 9.894 -2.651 1.00 13.54 80 ASN D N 1
ATOM 8624 C CA . ASN D 1 81 ? -50.269 10.529 -3.275 1.00 14.96 80 ASN D CA 1
ATOM 8625 C C . ASN D 1 81 ? -50.554 9.786 -4.559 1.00 14.72 80 ASN D C 1
ATOM 8626 O O . ASN D 1 81 ? -49.630 9.358 -5.258 1.00 12.59 80 ASN D O 1
ATOM 8631 N N . SER D 1 82 ? -51.841 9.602 -4.862 1.00 16.26 81 SER D N 1
ATOM 8632 C CA . SER D 1 82 ? -52.280 9.034 -6.133 1.00 15.30 81 SER D CA 1
ATOM 8633 C C . SER D 1 82 ? -51.830 7.602 -6.317 1.00 14.61 81 SER D C 1
ATOM 8634 O O . SER D 1 82 ? -51.700 7.088 -7.461 1.00 14.16 81 SER D O 1
ATOM 8637 N N . ASN D 1 83 ? -51.611 6.943 -5.216 1.00 14.39 82 ASN D N 1
ATOM 8638 C CA . ASN D 1 83 ? -51.149 5.577 -5.148 1.00 15.78 82 ASN D CA 1
ATOM 8639 C C . ASN D 1 83 ? -49.797 5.374 -5.822 1.00 12.84 82 ASN D C 1
ATOM 8640 O O . ASN D 1 83 ? -49.513 4.235 -6.198 1.00 14.34 82 ASN D O 1
ATOM 8645 N N . TYR D 1 84 ? -48.980 6.417 -5.910 1.00 11.48 83 TYR D N 1
ATOM 8646 C CA . TYR D 1 84 ? -47.633 6.301 -6.464 1.00 11.26 83 TYR D CA 1
ATOM 8647 C C . TYR D 1 84 ? -46.666 5.680 -5.472 1.00 10.61 83 TYR D C 1
ATOM 8648 O O . TYR D 1 84 ? -46.571 6.154 -4.332 1.00 10.73 83 TYR D O 1
ATOM 8657 N N . LEU D 1 85 ? -45.959 4.654 -5.898 1.00 9.55 84 LEU D N 1
ATOM 8658 C CA . LEU D 1 85 ? -44.969 4.028 -5.035 1.00 9.09 84 LEU D CA 1
ATOM 8659 C C . LEU D 1 85 ? -43.797 4.971 -4.849 1.00 8.71 84 LEU D C 1
ATOM 8660 O O . LEU D 1 85 ? -43.303 5.525 -5.835 1.00 9.12 84 LEU D O 1
ATOM 8665 N N . GLN D 1 86 ? -43.374 5.133 -3.616 1.00 8.58 85 GLN D N 1
ATOM 8666 C CA . GLN D 1 86 ? -42.257 6.030 -3.208 1.00 8.08 85 GLN D CA 1
ATOM 8667 C C . GLN D 1 86 ? -41.159 5.128 -2.652 1.00 8.26 85 GLN D C 1
ATOM 8668 O O . GLN D 1 86 ? -41.420 4.200 -1.880 1.00 7.50 85 GLN D O 1
ATOM 8674 N N . VAL D 1 87 ? -39.946 5.389 -3.099 1.00 8.53 86 VAL D N 1
ATOM 8675 C CA . VAL D 1 87 ? -38.740 4.642 -2.586 1.00 8.09 86 VAL D CA 1
ATOM 8676 C C . VAL D 1 87 ? -37.943 5.672 -1.840 1.00 8.22 86 VAL D C 1
ATOM 8677 O O . VAL D 1 87 ? -37.420 6.624 -2.432 1.00 8.54 86 VAL D O 1
ATOM 8681 N N . LEU D 1 88 ? -37.806 5.491 -0.522 1.00 8.13 87 LEU D N 1
ATOM 8682 C CA . LEU D 1 88 ? -37.100 6.425 0.345 1.00 8.52 87 LEU D CA 1
ATOM 8683 C C . LEU D 1 88 ? -35.766 5.807 0.570 1.00 7.96 87 LEU D C 1
ATOM 8684 O O . LEU D 1 88 ? -35.646 4.577 0.573 1.00 7.78 87 LEU D O 1
ATOM 8689 N N . GLY D 1 89 ? -34.780 6.623 0.803 1.00 8.40 88 GLY D N 1
ATOM 8690 C CA . GLY D 1 89 ? -33.394 6.150 0.950 1.00 8.31 88 GLY D CA 1
ATOM 8691 C C . GLY D 1 89 ? -32.645 7.033 1.887 1.00 9.51 88 GLY D C 1
ATOM 8692 O O . GLY D 1 89 ? -32.852 8.266 1.926 1.00 9.86 88 GLY D O 1
ATOM 8693 N N . ALA D 1 90 ? -31.766 6.383 2.653 1.00 8.75 89 ALA D N 1
ATOM 8694 C CA . ALA D 1 90 ? -30.859 7.036 3.555 1.00 8.77 89 ALA D CA 1
ATOM 8695 C C . ALA D 1 90 ? -29.578 7.354 2.823 1.00 8.31 89 ALA D C 1
ATOM 8696 O O . ALA D 1 90 ? -28.855 6.428 2.406 1.00 8.68 89 ALA D O 1
ATOM 8698 N N . GLY D 1 91 ? -29.369 8.633 2.515 1.00 8.16 90 GLY D N 1
ATOM 8699 C CA . GLY D 1 91 ? -28.251 9.003 1.686 1.00 7.81 90 GLY D CA 1
ATOM 8700 C C . GLY D 1 91 ? -26.888 8.829 2.348 1.00 7.41 90 GLY D C 1
ATOM 8701 O O . GLY D 1 91 ? -26.720 9.052 3.561 1.00 7.53 90 GLY D O 1
ATOM 8702 N N . GLU D 1 92 ? -25.912 8.369 1.577 1.00 7.40 91 GLU D N 1
ATOM 8703 C CA . GLU D 1 92 ? -24.521 8.301 2.145 1.00 8.16 91 GLU D CA 1
ATOM 8704 C C . GLU D 1 92 ? -23.845 9.633 2.396 1.00 8.80 91 GLU D C 1
ATOM 8705 O O . GLU D 1 92 ? -22.820 9.692 3.018 1.00 9.01 91 GLU D O 1
ATOM 8711 N N . ASP D 1 93 ? -24.482 10.710 1.955 1.00 8.70 92 ASP D N 1
ATOM 8712 C CA . ASP D 1 93 ? -24.199 12.061 2.275 1.00 8.70 92 ASP D CA 1
ATOM 8713 C C . ASP D 1 93 ? -24.833 12.544 3.542 1.00 8.93 92 ASP D C 1
ATOM 8714 O O . ASP D 1 93 ? -24.682 13.738 3.891 1.00 8.51 92 ASP D O 1
ATOM 8719 N N . GLY D 1 94 ? -25.522 11.675 4.271 1.00 7.93 93 GLY D N 1
ATOM 8720 C CA . GLY D 1 94 ? -26.120 12.078 5.512 1.00 8.28 93 GLY D CA 1
ATOM 8721 C C . GLY D 1 94 ? -27.538 12.599 5.407 1.00 8.33 93 GLY D C 1
ATOM 8722 O O . GLY D 1 94 ? -28.142 12.915 6.452 1.00 8.75 93 GLY D O 1
ATOM 8723 N N . ASN D 1 95 ? -28.114 12.618 4.221 1.00 7.97 94 ASN D N 1
ATOM 8724 C CA . ASN D 1 95 ? -29.433 13.234 4.037 1.00 8.66 94 ASN D CA 1
ATOM 8725 C C . ASN D 1 95 ? -30.441 12.131 3.738 1.00 8.82 94 ASN D C 1
ATOM 8726 O O . ASN D 1 95 ? -30.159 11.229 2.989 1.00 7.86 94 ASN D O 1
ATOM 8731 N N . PRO D 1 96 ? -31.658 12.295 4.269 1.00 8.22 95 PRO D N 1
ATOM 8732 C CA . PRO D 1 96 ? -32.768 11.443 3.864 1.00 9.26 95 PRO D CA 1
ATOM 8733 C C . PRO D 1 96 ? -33.355 11.867 2.552 1.00 8.50 95 PRO D C 1
ATOM 8734 O O . PRO D 1 96 ? -33.526 13.095 2.311 1.00 9.71 95 PRO D O 1
ATOM 8738 N N . TYR D 1 97 ? -33.681 10.911 1.691 1.00 8.84 96 TYR D N 1
ATOM 8739 C CA . TYR D 1 97 ? -34.232 11.203 0.421 1.00 8.44 96 TYR D CA 1
ATOM 8740 C C . TYR D 1 97 ? -35.488 10.468 0.029 1.00 8.70 96 TYR D C 1
ATOM 8741 O O . TYR D 1 97 ? -35.724 9.370 0.504 1.00 8.29 96 TYR D O 1
ATOM 8750 N N . LEU D 1 98 ? -36.239 11.041 -0.898 1.00 7.72 97 LEU D N 1
ATOM 8751 C CA . LEU D 1 98 ? -37.135 10.268 -1.720 1.00 9.56 97 LEU D CA 1
ATOM 8752 C C . LEU D 1 98 ? -36.167 9.937 -2.827 1.00 9.92 97 LEU D C 1
ATOM 8753 O O . LEU D 1 98 ? -35.790 10.854 -3.550 1.00 10.95 97 LEU D O 1
ATOM 8758 N N . VAL D 1 99 ? -35.729 8.683 -3.033 1.00 8.41 98 VAL D N 1
ATOM 8759 C CA . VAL D 1 99 ? -34.819 8.355 -4.113 1.00 8.98 98 VAL D CA 1
ATOM 8760 C C . VAL D 1 99 ? -35.476 8.503 -5.443 1.00 8.48 98 VAL D C 1
ATOM 8761 O O . VAL D 1 99 ? -34.939 9.145 -6.367 1.00 8.65 98 VAL D O 1
ATOM 8765 N N . SER D 1 100 ? -36.645 7.871 -5.570 1.00 9.59 99 SER D N 1
ATOM 8766 C CA . SER D 1 100 ? -37.406 7.881 -6.832 1.00 9.41 99 SER D CA 1
ATOM 8767 C C . SER D 1 100 ? -38.865 7.618 -6.472 1.00 10.20 99 SER D C 1
ATOM 8768 O O . SER D 1 100 ? -39.175 7.055 -5.368 1.00 9.46 99 SER D O 1
ATOM 8771 N N . TRP D 1 101 ? -39.731 7.913 -7.429 1.00 9.42 100 TRP D N 1
ATOM 8772 C CA . TRP D 1 101 ? -41.135 7.574 -7.308 1.00 10.48 100 TRP D CA 1
ATOM 8773 C C . TRP D 1 101 ? -41.624 7.036 -8.611 1.00 9.72 100 TRP D C 1
ATOM 8774 O O . TRP D 1 101 ? -41.046 7.321 -9.672 1.00 10.41 100 TRP D O 1
ATOM 8785 N N . GLN D 1 102 ? -42.639 6.180 -8.554 1.00 10.33 101 GLN D N 1
ATOM 8786 C CA . GLN D 1 102 ? -43.103 5.549 -9.740 1.00 10.02 101 GLN D CA 1
ATOM 8787 C C . GLN D 1 102 ? -44.537 6.045 -10.086 1.00 11.28 101 GLN D C 1
ATOM 8788 O O . GLN D 1 102 ? -45.393 5.968 -9.234 1.00 11.33 101 GLN D O 1
ATOM 8794 N N . ASP D 1 103 ? -44.794 6.348 -11.329 1.00 11.60 102 ASP D N 1
ATOM 8795 C CA . ASP D 1 103 ? -46.141 6.720 -11.685 1.00 13.47 102 ASP D CA 1
ATOM 8796 C C . ASP D 1 103 ? -46.987 5.467 -12.045 1.00 14.74 102 ASP D C 1
ATOM 8797 O O . ASP D 1 103 ? -46.533 4.308 -12.074 1.00 12.96 102 ASP D O 1
ATOM 8802 N N . GLY D 1 104 ? -48.264 5.750 -12.345 1.00 15.43 103 GLY D N 1
ATOM 8803 C CA . GLY D 1 104 ? -49.215 4.651 -12.542 1.00 15.79 103 GLY D CA 1
ATOM 8804 C C . GLY D 1 104 ? -48.975 3.919 -13.818 1.00 13.59 103 GLY D C 1
ATOM 8805 O O . GLY D 1 104 ? -49.607 2.881 -14.020 1.00 14.29 103 GLY D O 1
ATOM 8806 N N . SER D 1 105 ? -48.120 4.406 -14.708 1.00 13.48 104 SER D N 1
ATOM 8807 C CA . SER D 1 105 ? -47.754 3.652 -15.925 1.00 14.83 104 SER D CA 1
ATOM 8808 C C . SER D 1 105 ? -46.530 2.710 -15.722 1.00 15.60 104 SER D C 1
ATOM 8809 O O . SER D 1 105 ? -46.168 1.955 -16.618 1.00 15.51 104 SER D O 1
ATOM 8812 N N . GLY D 1 106 ? -45.913 2.826 -14.561 1.00 14.11 105 GLY D N 1
ATOM 8813 C CA . GLY D 1 106 ? -44.681 2.105 -14.233 1.00 13.96 105 GLY D CA 1
ATOM 8814 C C . GLY D 1 106 ? -43.406 2.836 -14.452 1.00 13.71 105 GLY D C 1
ATOM 8815 O O . GLY D 1 106 ? -42.378 2.324 -14.168 1.00 11.43 105 GLY D O 1
ATOM 8816 N N . LYS D 1 107 ? -43.458 4.033 -14.986 1.00 13.47 106 LYS D N 1
ATOM 8817 C CA . LYS D 1 107 ? -42.227 4.808 -15.096 1.00 14.42 106 LYS D CA 1
ATOM 8818 C C . LYS D 1 107 ? -41.752 5.418 -13.802 1.00 13.89 106 LYS D C 1
ATOM 8819 O O . LYS D 1 107 ? -42.497 6.001 -13.002 1.00 11.37 106 LYS D O 1
ATOM 8825 N N . TRP D 1 108 ? -40.439 5.327 -13.645 1.00 12.00 107 TRP D N 1
ATOM 8826 C CA . TRP D 1 108 ? -39.760 5.854 -12.447 1.00 10.93 107 TRP D CA 1
ATOM 8827 C C . TRP D 1 108 ? -39.249 7.293 -12.650 1.00 11.71 107 TRP D C 1
ATOM 8828 O O . TRP D 1 108 ? -38.794 7.648 -13.773 1.00 12.74 107 TRP D O 1
ATOM 8839 N N . HIS D 1 109 ? -39.251 8.106 -11.591 1.00 11.18 108 HIS D N 1
ATOM 8840 C CA . HIS D 1 109 ? -38.861 9.495 -11.661 1.00 12.98 108 HIS D CA 1
ATOM 8841 C C . HIS D 1 109 ? -37.890 9.763 -10.577 1.00 12.67 108 HIS D C 1
ATOM 8842 O O . HIS D 1 109 ? -38.081 9.297 -9.449 1.00 12.37 108 HIS D O 1
ATOM 8849 N N . GLY D 1 110 ? -36.825 10.485 -10.890 1.00 11.85 109 GLY D N 1
ATOM 8850 C CA . GLY D 1 110 ? -35.892 10.850 -9.823 1.00 11.25 109 GLY D CA 1
ATOM 8851 C C . GLY D 1 110 ? -36.520 11.709 -8.728 1.00 11.02 109 GLY D C 1
ATOM 8852 O O . GLY D 1 110 ? -37.456 12.483 -9.005 1.00 10.49 109 GLY D O 1
ATOM 8853 N N . GLY D 1 111 ? -36.109 11.506 -7.474 1.00 9.13 110 GLY D N 1
ATOM 8854 C CA . GLY D 1 111 ? -36.723 12.132 -6.332 1.00 10.78 110 GLY D CA 1
ATOM 8855 C C . GLY D 1 111 ? -36.152 13.439 -5.885 1.00 10.47 110 GLY D C 1
ATOM 8856 O O . GLY D 1 111 ? -35.739 14.274 -6.691 1.00 10.10 110 GLY D O 1
ATOM 8857 N N . MET D 1 112 ? -36.032 13.612 -4.581 1.00 11.98 111 MET D N 1
ATOM 8858 C CA . MET D 1 112 ? -35.587 14.879 -3.993 1.00 12.15 111 MET D CA 1
ATOM 8859 C C . MET D 1 112 ? -35.152 14.637 -2.583 1.00 11.58 111 MET D C 1
ATOM 8860 O O . MET D 1 112 ? -35.655 13.684 -1.954 1.00 11.02 111 MET D O 1
ATOM 8865 N N . PRO D 1 113 ? -34.295 15.505 -2.031 1.00 12.61 112 PRO D N 1
ATOM 8866 C CA . PRO D 1 113 ? -34.000 15.413 -0.617 1.00 11.87 112 PRO D CA 1
ATOM 8867 C C . PRO D 1 113 ? -35.277 15.705 0.185 1.00 12.56 112 PRO D C 1
ATOM 8868 O O . PRO D 1 113 ? -36.080 16.603 -0.229 1.00 11.62 112 PRO D O 1
ATOM 8872 N N . LEU D 1 114 ? -35.505 14.985 1.293 1.00 11.82 113 LEU D N 1
ATOM 8873 C CA . LEU D 1 114 ? -36.637 15.305 2.117 1.00 11.34 113 LEU D CA 1
ATOM 8874 C C . LEU D 1 114 ? -36.354 16.563 2.966 1.00 12.41 113 LEU D C 1
ATOM 8875 O O . LEU D 1 114 ? -35.230 16.767 3.447 1.00 13.04 113 LEU D O 1
ATOM 8880 N N . PRO D 1 115 ? -37.369 17.393 3.176 1.00 12.46 114 PRO D N 1
ATOM 8881 C CA . PRO D 1 115 ? -37.230 18.466 4.171 1.00 13.61 114 PRO D CA 1
ATOM 8882 C C . PRO D 1 115 ? -37.124 17.700 5.449 1.00 15.45 114 PRO D C 1
ATOM 8883 O O . PRO D 1 115 ? -37.541 16.530 5.477 1.00 15.81 114 PRO D O 1
ATOM 8887 N N . LYS D 1 116 ? -36.405 18.234 6.422 1.00 14.73 115 LYS D N 1
ATOM 8888 C CA . LYS D 1 116 ? -36.150 17.500 7.659 1.00 14.61 115 LYS D CA 1
ATOM 8889 C C . LYS D 1 116 ? -36.103 18.483 8.826 1.00 13.44 115 LYS D C 1
ATOM 8890 O O . LYS D 1 116 ? -35.754 19.674 8.626 1.00 11.22 115 LYS D O 1
ATOM 8896 N N . PRO D 1 117 ? -36.388 17.987 10.028 1.00 13.02 116 PRO D N 1
ATOM 8897 C CA . PRO D 1 117 ? -36.350 18.890 11.201 1.00 14.10 116 PRO D CA 1
ATOM 8898 C C . PRO D 1 117 ? -34.963 19.074 11.718 1.00 14.88 116 PRO D C 1
ATOM 8899 O O . PRO D 1 117 ? -34.073 18.247 11.495 1.00 14.33 116 PRO D O 1
ATOM 8903 N N . SER D 1 118 ? -34.787 20.168 12.481 1.00 14.64 117 SER D N 1
ATOM 8904 C CA . SER D 1 118 ? -33.555 20.428 13.221 1.00 16.50 117 SER D CA 1
ATOM 8905 C C . SER D 1 118 ? -33.287 19.288 14.163 1.00 15.00 117 SER D C 1
ATOM 8906 O O . SER D 1 118 ? -34.203 18.864 14.906 1.00 15.72 117 SER D O 1
ATOM 8909 N N . GLY D 1 119 ? -32.066 18.800 14.159 1.00 14.72 118 GLY D N 1
ATOM 8910 C CA . GLY D 1 119 ? -31.634 17.702 15.075 1.00 15.21 118 GLY D CA 1
ATOM 8911 C C . GLY D 1 119 ? -31.704 16.277 14.521 1.00 15.42 118 GLY D C 1
ATOM 8912 O O . GLY D 1 119 ? -31.173 15.363 15.127 1.00 14.74 118 GLY D O 1
ATOM 8913 N N . TYR D 1 120 ? -32.434 16.084 13.427 1.00 12.45 119 TYR D N 1
ATOM 8914 C CA . TYR D 1 120 ? -32.509 14.752 12.807 1.00 11.94 119 TYR D CA 1
ATOM 8915 C C . TYR D 1 120 ? -31.117 14.362 12.346 1.00 10.81 119 TYR D C 1
ATOM 8916 O O . TYR D 1 120 ? -30.473 15.112 11.615 1.00 10.31 119 TYR D O 1
ATOM 8925 N N . SER D 1 121 ? -30.671 13.191 12.717 1.00 9.55 120 SER D N 1
ATOM 8926 C CA . SER D 1 121 ? -29.332 12.644 12.314 1.00 9.19 120 SER D CA 1
ATOM 8927 C C . SER D 1 121 ? -29.538 11.465 11.342 1.00 8.91 120 SER D C 1
ATOM 8928 O O . SER D 1 121 ? -30.347 10.576 11.596 1.00 8.56 120 SER D O 1
ATOM 8931 N N . GLY D 1 122 ? -28.821 11.513 10.233 1.00 8.54 121 GLY D N 1
ATOM 8932 C CA . GLY D 1 122 ? -29.044 10.541 9.128 1.00 8.86 121 GLY D CA 1
ATOM 8933 C C . GLY D 1 122 ? -29.034 9.087 9.581 1.00 9.22 121 GLY D C 1
ATOM 8934 O O . GLY D 1 122 ? -28.218 8.671 10.386 1.00 9.91 121 GLY D O 1
ATOM 8935 N N . GLY D 1 123 ? -30.031 8.325 9.124 1.00 8.56 122 GLY D N 1
ATOM 8936 C CA . GLY D 1 123 ? -30.175 6.950 9.455 1.00 9.19 122 GLY D CA 1
ATOM 8937 C C . GLY D 1 123 ? -31.243 6.282 8.643 1.00 8.55 122 GLY D C 1
ATOM 8938 O O . GLY D 1 123 ? -31.789 6.904 7.749 1.00 10.03 122 GLY D O 1
ATOM 8939 N N . PRO D 1 124 ? -31.569 5.043 8.996 1.00 8.49 123 PRO D N 1
ATOM 8940 C CA . PRO D 1 124 ? -32.531 4.288 8.235 1.00 7.84 123 PRO D CA 1
ATOM 8941 C C . PRO D 1 124 ? -33.949 4.857 8.471 1.00 7.49 123 PRO D C 1
ATOM 8942 O O . PRO D 1 124 ? -34.195 5.494 9.491 1.00 6.57 123 PRO D O 1
ATOM 8946 N N . LEU D 1 125 ? -34.805 4.676 7.483 1.00 7.18 124 LEU D N 1
ATOM 8947 C CA . LEU D 1 125 ? -36.143 5.278 7.515 1.00 8.04 124 LEU D CA 1
ATOM 8948 C C . LEU D 1 125 ? -37.224 4.192 7.590 1.00 8.19 124 LEU D C 1
ATOM 8949 O O . LEU D 1 125 ? -37.018 3.055 7.079 1.00 8.03 124 LEU D O 1
ATOM 8954 N N . VAL D 1 126 ? -38.410 4.568 8.132 1.00 7.53 125 VAL D N 1
ATOM 8955 C CA . VAL D 1 126 ? -39.555 3.673 8.084 1.00 8.52 125 VAL D CA 1
ATOM 8956 C C . VAL D 1 126 ? -40.721 4.561 7.722 1.00 9.16 125 VAL D C 1
ATOM 8957 O O . VAL D 1 126 ? -40.803 5.696 8.156 1.00 9.10 125 VAL D O 1
ATOM 8961 N N . THR D 1 127 ? -41.676 4.025 6.967 1.00 8.39 126 THR D N 1
ATOM 8962 C CA . THR D 1 127 ? -42.805 4.810 6.635 1.00 7.83 126 THR D CA 1
ATOM 8963 C C . THR D 1 127 ? -44.043 4.322 7.360 1.00 8.56 126 THR D C 1
ATOM 8964 O O . THR D 1 127 ? -44.149 3.152 7.752 1.00 8.02 126 THR D O 1
ATOM 8968 N N . GLY D 1 128 ? -45.024 5.175 7.406 1.00 8.90 127 GLY D N 1
ATOM 8969 C CA . GLY D 1 128 ? -46.399 4.768 7.776 1.00 8.90 127 GLY D CA 1
ATOM 8970 C C . GLY D 1 128 ? -47.419 5.725 7.174 1.00 10.74 127 GLY D C 1
ATOM 8971 O O . GLY D 1 128 ? -47.079 6.778 6.691 1.00 10.18 127 GLY D O 1
ATOM 8972 N N . ILE D 1 129 ? -48.673 5.292 7.191 1.00 12.09 128 ILE D N 1
ATOM 8973 C CA . ILE D 1 129 ? -49.733 6.101 6.575 1.00 11.78 128 ILE D CA 1
ATOM 8974 C C . ILE D 1 129 ? -50.460 6.701 7.784 1.00 13.00 128 ILE D C 1
ATOM 8975 O O . ILE D 1 129 ? -50.946 5.976 8.710 1.00 12.33 128 ILE D O 1
ATOM 8980 N N . GLY D 1 130 ? -50.492 8.052 7.776 1.00 13.89 129 GLY D N 1
ATOM 8981 C CA . GLY D 1 130 ? -51.070 8.782 8.853 1.00 13.62 129 GLY D CA 1
ATOM 8982 C C . GLY D 1 130 ? -52.497 9.264 8.615 1.00 14.02 129 GLY D C 1
ATOM 8983 O O . GLY D 1 130 ? -53.198 8.818 7.669 1.00 12.78 129 GLY D O 1
ATOM 8984 N N . ASN D 1 131 ? -52.905 10.241 9.436 1.00 12.60 130 ASN D N 1
ATOM 8985 C CA . ASN D 1 131 ? -54.191 10.906 9.234 1.00 16.14 130 ASN D CA 1
ATOM 8986 C C . ASN D 1 131 ? -54.231 11.435 7.821 1.00 13.53 130 ASN D C 1
ATOM 8987 O O . ASN D 1 131 ? -53.215 11.851 7.227 1.00 12.74 130 ASN D O 1
ATOM 8992 N N . SER D 1 132 ? -55.424 11.365 7.219 1.00 14.29 131 SER D N 1
ATOM 8993 C CA . SER D 1 132 ? -55.668 11.911 5.907 1.00 13.14 131 SER D CA 1
ATOM 8994 C C . SER D 1 132 ? -54.858 11.109 4.806 1.00 13.70 131 SER D C 1
ATOM 8995 O O . SER D 1 132 ? -54.754 11.535 3.707 1.00 16.42 131 SER D O 1
ATOM 8998 N N . ASN D 1 13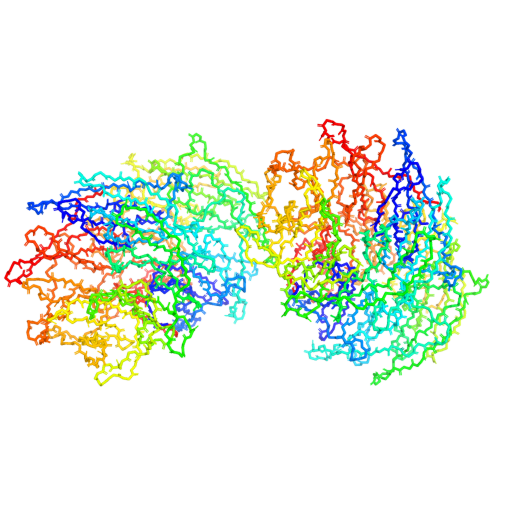3 ? -54.483 9.905 5.161 1.00 13.60 132 ASN D N 1
ATOM 8999 C CA . ASN D 1 133 ? -53.541 9.062 4.383 1.00 14.66 132 ASN D CA 1
ATOM 9000 C C . ASN D 1 133 ? -52.246 9.781 3.932 1.00 13.13 132 ASN D C 1
ATOM 9001 O O . ASN D 1 133 ? -51.631 9.430 2.923 1.00 11.39 132 ASN D O 1
ATOM 9006 N N . TYR D 1 134 ? -51.777 10.783 4.709 1.00 11.73 133 TYR D N 1
ATOM 9007 C CA . TYR D 1 134 ? -50.538 11.427 4.392 1.00 11.34 133 TYR D CA 1
ATOM 9008 C C . TYR D 1 134 ? -49.397 10.455 4.686 1.00 10.86 133 TYR D C 1
ATOM 9009 O O . TYR D 1 134 ? -49.320 9.908 5.780 1.00 10.32 133 TYR D O 1
ATOM 9018 N N . LEU D 1 135 ? -48.512 10.293 3.734 1.00 9.79 134 LEU D N 1
ATOM 9019 C CA . LEU D 1 135 ? -47.368 9.374 3.966 1.00 9.75 134 LEU D CA 1
ATOM 9020 C C . LEU D 1 135 ? -46.428 10.043 4.987 1.00 9.87 134 LEU D C 1
ATOM 9021 O O . LEU D 1 135 ? -46.102 11.180 4.815 1.00 10.37 134 LEU D O 1
ATOM 9026 N N . GLN D 1 136 ? -45.965 9.298 5.964 1.00 10.13 135 GLN D N 1
ATOM 9027 C CA . GLN D 1 136 ? -45.072 9.758 7.027 1.00 9.76 135 GLN D CA 1
ATOM 9028 C C . GLN D 1 136 ? -43.784 8.988 6.862 1.00 9.08 135 GLN D C 1
ATOM 9029 O O . GLN D 1 136 ? -43.846 7.815 6.636 1.00 8.58 135 GLN D O 1
ATOM 9035 N N . VAL D 1 137 ? -42.665 9.717 6.831 1.00 7.94 136 VAL D N 1
ATOM 9036 C CA . VAL D 1 137 ? -41.317 9.155 6.834 1.00 8.12 136 VAL D CA 1
ATOM 9037 C C . VAL D 1 137 ? -40.712 9.477 8.150 1.00 7.38 136 VAL D C 1
ATOM 9038 O O . VAL D 1 137 ? -40.545 10.652 8.523 1.00 7.45 136 VAL D O 1
ATOM 9042 N N . ILE D 1 138 ? -40.412 8.416 8.886 1.00 8.15 137 ILE D N 1
ATOM 9043 C CA . ILE D 1 138 ? -40.043 8.481 10.324 1.00 8.08 137 ILE D CA 1
ATOM 9044 C C . ILE D 1 138 ? -38.598 7.920 10.398 1.00 8.59 137 ILE D C 1
ATOM 9045 O O . ILE D 1 138 ? -38.261 6.991 9.637 1.00 9.77 137 ILE D O 1
ATOM 9050 N N . GLY D 1 139 ? -37.785 8.473 11.301 1.00 8.89 138 GLY D N 1
ATOM 9051 C CA . GLY D 1 139 ? -36.408 7.942 11.516 1.00 8.43 138 GLY D CA 1
ATOM 9052 C C . GLY D 1 139 ? -36.551 6.589 12.171 1.00 8.90 138 GLY D C 1
ATOM 9053 O O . GLY D 1 139 ? -37.097 6.517 13.270 1.00 10.00 138 GLY D O 1
ATOM 9054 N N . ALA D 1 140 ? -36.101 5.485 11.541 1.00 7.62 139 ALA D N 1
ATOM 9055 C CA . ALA D 1 140 ? -36.262 4.130 12.077 1.00 7.53 139 ALA D CA 1
ATOM 9056 C C . ALA D 1 140 ? -35.334 3.790 13.206 1.00 7.52 139 ALA D C 1
ATOM 9057 O O . ALA D 1 140 ? -35.534 2.751 13.892 1.00 8.17 139 ALA D O 1
ATOM 9059 N N . ARG D 1 141 ? -34.338 4.631 13.457 1.00 8.55 140 ARG D N 1
ATOM 9060 C CA . ARG D 1 141 ? -33.467 4.502 14.674 1.00 8.15 140 ARG D CA 1
ATOM 9061 C C . ARG D 1 141 ? -33.558 5.834 15.410 1.00 8.66 140 ARG D C 1
ATOM 9062 O O . ARG D 1 141 ? -33.493 6.902 14.764 1.00 7.64 140 ARG D O 1
ATOM 9070 N N . VAL D 1 142 ? -33.608 5.744 16.727 1.00 7.90 141 VAL D N 1
ATOM 9071 C CA . VAL D 1 142 ? -33.721 6.953 17.552 1.00 8.92 141 VAL D CA 1
ATOM 9072 C C . VAL D 1 142 ? -32.528 7.160 18.513 1.00 9.06 141 VAL D C 1
ATOM 9073 O O . VAL D 1 142 ? -32.366 6.393 19.445 1.00 10.42 141 VAL D O 1
ATOM 9077 N N . GLU D 1 143 ? -31.735 8.214 18.265 1.00 10.25 142 GLU D N 1
ATOM 9078 C CA . GLU D 1 143 ? -30.612 8.554 19.098 1.00 10.04 142 GLU D CA 1
ATOM 9079 C C . GLU D 1 143 ? -30.998 9.572 20.143 1.00 10.82 142 GLU D C 1
ATOM 9080 O O . GLU D 1 143 ? -30.399 9.529 21.193 1.00 11.88 142 GLU D O 1
ATOM 9086 N N . SER D 1 144 ? -31.962 10.461 19.858 1.00 10.34 143 SER D N 1
ATOM 9087 C CA . SER D 1 144 ? -32.394 11.446 20.846 1.00 10.76 143 SER D CA 1
ATOM 9088 C C . SER D 1 144 ? -33.936 11.263 21.040 1.00 10.62 143 SER D C 1
ATOM 9089 O O . SER D 1 144 ? -34.378 10.320 21.702 1.00 11.51 143 SER D O 1
ATOM 9092 N N . SER D 1 145 ? -34.688 12.080 20.314 1.00 11.93 144 SER D N 1
ATOM 9093 C CA . SER D 1 145 ? -36.161 11.971 20.226 1.00 11.66 144 SER D CA 1
ATOM 9094 C C . SER D 1 145 ? -36.522 11.304 18.966 1.00 10.36 144 SER D C 1
ATOM 9095 O O . SER D 1 145 ? -35.832 11.473 17.962 1.00 10.26 144 SER D O 1
ATOM 9098 N N . PRO D 1 146 ? -37.634 10.611 18.973 1.00 10.16 145 PRO D N 1
ATOM 9099 C CA . PRO D 1 146 ? -38.196 10.130 17.701 1.00 10.77 145 PRO D CA 1
ATOM 9100 C C . PRO D 1 146 ? -38.482 11.300 16.781 1.00 9.81 145 PRO D C 1
ATOM 9101 O O . PRO D 1 146 ? -38.823 12.385 17.271 1.00 10.00 145 PRO D O 1
ATOM 9105 N N . TYR D 1 147 ? -38.211 11.131 15.478 1.00 10.04 146 TYR D N 1
ATOM 9106 C CA . TYR D 1 147 ? -38.475 12.135 14.515 1.00 9.62 146 TYR D CA 1
ATOM 9107 C C . TYR D 1 147 ? -39.391 11.727 13.428 1.00 9.18 146 TYR D C 1
ATOM 9108 O O . TYR D 1 147 ? -39.205 10.679 12.792 1.00 9.53 146 TYR D O 1
ATOM 9117 N N . LEU D 1 148 ? -40.328 12.606 13.117 1.00 10.20 147 LEU D N 1
ATOM 9118 C CA . LEU D 1 148 ? -41.013 12.560 11.817 1.00 9.16 147 LEU D CA 1
ATOM 9119 C C . LEU D 1 148 ? -40.065 13.337 10.949 1.00 8.81 147 LEU D C 1
ATOM 9120 O O . LEU D 1 148 ? -39.878 14.492 11.188 1.00 8.65 147 LEU D O 1
ATOM 9125 N N . VAL D 1 149 ? -39.462 12.689 9.974 1.00 8.36 148 VAL D N 1
ATOM 9126 C CA . VAL D 1 149 ? -38.555 13.389 9.052 1.00 8.77 148 VAL D CA 1
ATOM 9127 C C . VAL D 1 149 ? -39.324 14.289 8.167 1.00 9.11 148 VAL D C 1
ATOM 9128 O O . VAL D 1 149 ? -39.011 15.499 8.071 1.00 10.44 148 VAL D O 1
ATOM 9132 N N . ALA D 1 150 ? -40.370 13.765 7.513 1.00 9.37 149 ALA D N 1
ATOM 9133 C CA . ALA D 1 150 ? -41.144 14.565 6.551 1.00 8.93 149 ALA D CA 1
ATOM 9134 C C . ALA D 1 150 ? -42.478 13.858 6.366 1.00 10.08 149 ALA D C 1
ATOM 9135 O O . ALA D 1 150 ? -42.571 12.655 6.600 1.00 9.02 149 ALA D O 1
ATOM 9137 N N . TRP D 1 151 ? -43.472 14.596 5.908 1.00 9.72 150 TRP D N 1
ATOM 9138 C CA . TRP D 1 151 ? -44.740 13.980 5.513 1.00 11.11 150 TRP D CA 1
ATOM 9139 C C . TRP D 1 151 ? -45.144 14.569 4.138 1.00 10.26 150 TRP D C 1
ATOM 9140 O O . TRP D 1 151 ? -44.730 15.640 3.755 1.00 10.30 150 TRP D O 1
ATOM 9151 N N . GLN D 1 152 ? -45.867 13.760 3.357 1.00 11.74 151 GLN D N 1
ATOM 9152 C CA . GLN D 1 152 ? -46.387 14.143 2.087 1.00 12.27 151 GLN D CA 1
ATOM 9153 C C . GLN D 1 152 ? -47.874 14.463 2.057 1.00 13.96 151 GLN D C 1
ATOM 9154 O O . GLN D 1 152 ? -48.666 13.727 2.591 1.00 13.19 151 GLN D O 1
ATOM 9160 N N . ASP D 1 153 ? -48.234 15.556 1.386 1.00 15.28 152 ASP D N 1
ATOM 9161 C CA . ASP D 1 153 ? -49.670 15.957 1.397 1.00 16.41 152 ASP D CA 1
ATOM 9162 C C . ASP D 1 153 ? -50.346 15.246 0.222 1.00 20.63 152 ASP D C 1
ATOM 9163 O O . ASP D 1 153 ? -49.671 14.499 -0.565 1.00 20.31 152 ASP D O 1
ATOM 9168 N N . ASN D 1 154 ? -51.655 15.504 0.102 1.00 24.14 153 ASN D N 1
ATOM 9169 C CA . ASN D 1 154 ? -52.530 14.730 -0.808 1.00 33.87 153 ASN D CA 1
ATOM 9170 C C . ASN D 1 154 ? -52.173 15.124 -2.256 1.00 34.49 153 ASN D C 1
ATOM 9171 O O . ASN D 1 154 ? -52.342 14.308 -3.185 1.00 41.74 153 ASN D O 1
ATOM 9176 N N . GLY D 1 155 ? -51.555 16.299 -2.431 1.00 33.73 154 GLY D N 1
ATOM 9177 C CA . GLY D 1 155 ? -51.014 16.700 -3.741 1.00 30.97 154 GLY D CA 1
ATOM 9178 C C . GLY D 1 155 ? -49.576 16.391 -4.035 1.00 29.72 154 GLY D C 1
ATOM 9179 O O . GLY D 1 155 ? -49.019 16.936 -4.926 1.00 26.79 154 GLY D O 1
ATOM 9180 N N . GLY D 1 156 ? -48.943 15.532 -3.249 1.00 24.96 155 GLY D N 1
ATOM 9181 C CA . GLY D 1 156 ? -47.629 15.105 -3.512 1.00 22.75 155 GLY D CA 1
ATOM 9182 C C . GLY D 1 156 ? -46.515 15.955 -2.977 1.00 21.28 155 GLY D C 1
ATOM 9183 O O . GLY D 1 156 ? -45.359 15.596 -3.143 1.00 20.95 155 GLY D O 1
ATOM 9184 N N . ASN D 1 157 ? -46.820 17.072 -2.330 1.00 20.42 156 ASN D N 1
ATOM 9185 C CA . ASN D 1 157 ? -45.745 17.873 -1.782 1.00 19.79 156 ASN D CA 1
ATOM 9186 C C . ASN D 1 157 ? -45.248 17.459 -0.390 1.00 16.93 156 ASN D C 1
ATOM 9187 O O . ASN D 1 157 ? -46.006 17.170 0.464 1.00 14.36 156 ASN D O 1
ATOM 9192 N N . TRP D 1 158 ? -43.967 17.596 -0.218 1.00 13.90 157 TRP D N 1
ATOM 9193 C CA . TRP D 1 158 ? -43.315 17.195 1.064 1.00 14.80 157 TRP D CA 1
ATOM 9194 C C . TRP D 1 158 ? -43.169 18.332 2.084 1.00 13.91 157 TRP D C 1
ATOM 9195 O O . TRP D 1 158 ? -42.910 19.493 1.711 1.00 14.05 157 TRP D O 1
ATOM 9206 N N . HIS D 1 159 ? -43.287 18.048 3.371 1.00 12.43 158 HIS D N 1
ATOM 9207 C CA . HIS D 1 159 ? -43.262 19.069 4.410 1.00 12.45 158 HIS D CA 1
ATOM 9208 C C . HIS D 1 159 ? -42.381 18.563 5.498 1.00 12.04 158 HIS D C 1
ATOM 9209 O O . HIS D 1 159 ? -42.417 17.390 5.800 1.00 11.43 158 HIS D O 1
ATOM 9216 N N . ALA D 1 160 ? -41.633 19.461 6.132 1.00 14.11 159 ALA D N 1
ATOM 9217 C CA . ALA D 1 160 ? -40.673 19.050 7.161 1.00 13.60 159 ALA D CA 1
ATOM 9218 C C . ALA D 1 160 ? -41.424 18.551 8.367 1.00 12.76 159 ALA D C 1
ATOM 9219 O O . ALA D 1 160 ? -42.564 19.013 8.696 1.00 11.13 159 ALA D O 1
ATOM 9221 N N . GLY D 1 161 ? -40.851 17.563 8.989 1.00 12.01 160 GLY D N 1
ATOM 9222 C CA . GLY D 1 161 ? -41.413 16.974 10.154 1.00 12.60 160 GLY D CA 1
ATOM 9223 C C . GLY D 1 161 ? -41.058 17.702 11.448 1.00 14.98 160 GLY D C 1
ATOM 9224 O O . GLY D 1 161 ? -40.964 18.952 11.473 1.00 14.67 160 GLY D O 1
ATOM 9225 N N . MET D 1 162 ? -40.875 16.941 12.530 1.00 14.07 161 MET D N 1
ATOM 9226 C CA . MET D 1 162 ? -40.827 17.494 13.882 1.00 13.90 161 MET D CA 1
ATOM 9227 C C . MET D 1 162 ? -40.474 16.329 14.791 1.00 11.90 161 MET D C 1
ATOM 9228 O O . MET D 1 162 ? -40.734 15.178 14.454 1.00 10.14 161 MET D O 1
ATOM 9233 N N . PRO D 1 163 ? -39.937 16.607 15.965 1.00 11.57 162 PRO D N 1
ATOM 9234 C CA . PRO D 1 163 ? -39.859 15.538 16.952 1.00 12.70 162 PRO D CA 1
ATOM 9235 C C . PRO D 1 163 ? -41.178 15.005 17.408 1.00 12.40 162 PRO D C 1
ATOM 9236 O O . PRO D 1 163 ? -42.187 15.797 17.437 1.00 12.69 162 PRO D O 1
ATOM 9240 N N . LEU D 1 164 ? -41.223 13.684 17.692 1.00 11.79 163 LEU D N 1
ATOM 9241 C CA . LEU D 1 164 ? -42.373 13.005 18.177 1.00 11.55 163 LEU D CA 1
ATOM 9242 C C . LEU D 1 164 ? -42.158 12.553 19.657 1.00 11.94 163 LEU D C 1
ATOM 9243 O O . LEU D 1 164 ? -41.026 12.540 20.180 1.00 11.23 163 LEU D O 1
ATOM 9248 N N . PRO D 1 165 ? -43.255 12.307 20.392 1.00 12.30 164 PRO D N 1
ATOM 9249 C CA . PRO D 1 165 ? -43.159 11.858 21.746 1.00 11.44 164 PRO D CA 1
ATOM 9250 C C . PRO D 1 165 ? -42.418 10.594 21.927 1.00 12.92 164 PRO D C 1
ATOM 9251 O O . PRO D 1 165 ? -42.343 9.709 21.023 1.00 11.09 164 PRO D O 1
ATOM 9255 N N . ASN D 1 166 ? -41.941 10.481 23.180 1.00 12.76 165 ASN D N 1
ATOM 9256 C CA . ASN D 1 166 ? -41.430 9.298 23.750 1.00 14.00 165 ASN D CA 1
ATOM 9257 C C . ASN D 1 166 ? -42.521 8.563 24.536 1.00 12.17 165 ASN D C 1
ATOM 9258 O O . ASN D 1 166 ? -43.514 9.177 24.942 1.00 16.96 165 ASN D O 1
ATOM 9263 N N . PRO D 1 167 ? -42.321 7.270 24.822 1.00 12.42 166 PRO D N 1
ATOM 9264 C CA . PRO D 1 167 ? -43.231 6.570 25.759 1.00 12.84 166 PRO D CA 1
ATOM 9265 C C . PRO D 1 167 ? -43.081 7.053 27.216 1.00 15.51 166 PRO D C 1
ATOM 9266 O O . PRO D 1 167 ? -42.049 7.654 27.636 1.00 16.78 166 PRO D O 1
ATOM 9270 N N . SER D 1 168 ? -44.159 6.899 27.989 1.00 19.49 167 SER D N 1
ATOM 9271 C CA . SER D 1 168 ? -44.229 7.483 29.306 1.00 21.82 167 SER D CA 1
ATOM 9272 C C . SER D 1 168 ? -42.998 7.235 30.152 1.00 21.19 167 SER D C 1
ATOM 9273 O O . SER D 1 168 ? -42.783 6.168 30.684 1.00 23.94 167 SER D O 1
ATOM 9276 N N . GLY D 1 169 ? -42.218 8.253 30.339 1.00 24.69 168 GLY D N 1
ATOM 9277 C CA . GLY D 1 169 ? -40.998 8.145 31.216 1.00 23.83 168 GLY D CA 1
ATOM 9278 C C . GLY D 1 169 ? -39.871 7.164 30.818 1.00 25.41 168 GLY D C 1
ATOM 9279 O O . GLY D 1 169 ? -38.977 6.797 31.650 1.00 26.84 168 GLY D O 1
ATOM 9280 N N . TYR D 1 170 ? -39.888 6.682 29.576 1.00 18.00 169 TYR D N 1
ATOM 9281 C CA . TYR D 1 170 ? -38.678 6.132 29.029 1.00 13.85 169 TYR D CA 1
ATOM 9282 C C . TYR D 1 170 ? -38.169 7.088 27.938 1.00 16.65 169 TYR D C 1
ATOM 9283 O O . TYR D 1 170 ? -38.928 7.441 27.037 1.00 15.61 169 TYR D O 1
ATOM 9292 N N . ALA D 1 171 ? -36.870 7.429 27.998 1.00 16.64 170 ALA D N 1
ATOM 9293 C CA . ALA D 1 171 ? -36.285 8.329 26.984 1.00 18.06 170 ALA D CA 1
ATOM 9294 C C . ALA D 1 171 ? -34.896 7.948 26.582 1.00 15.84 170 ALA D C 1
ATOM 9295 O O . ALA D 1 171 ? -34.134 8.790 26.163 1.00 17.15 170 ALA D O 1
ATOM 9297 N N . GLY D 1 172 ? -34.624 6.653 26.495 1.00 13.98 171 GLY D N 1
ATOM 9298 C CA . GLY D 1 172 ? -33.291 6.145 26.243 1.00 15.93 171 GLY D CA 1
ATOM 9299 C C . GLY D 1 172 ? -32.927 5.884 24.805 1.00 16.86 171 GLY D C 1
ATOM 9300 O O . GLY D 1 172 ? -31.840 5.336 24.521 1.00 19.03 171 GLY D O 1
ATOM 9301 N N . GLY D 1 173 ? -33.805 6.282 23.894 1.00 14.49 172 GLY D N 1
ATOM 9302 C CA . GLY D 1 173 ? -33.551 6.059 22.461 1.00 13.54 172 GLY D CA 1
ATOM 9303 C C . GLY D 1 173 ? -34.053 4.688 22.071 1.00 12.02 172 GLY D C 1
ATOM 9304 O O . GLY D 1 173 ? -34.466 3.903 22.922 1.00 10.22 172 GLY D O 1
ATOM 9305 N N . PHE D 1 174 ? -33.999 4.409 20.788 1.00 10.77 173 PHE D N 1
ATOM 9306 C CA . PHE D 1 174 ? -34.603 3.190 20.225 1.00 9.95 173 PHE D CA 1
ATOM 9307 C C . PHE D 1 174 ? -33.704 2.652 19.179 1.00 8.86 173 PHE D C 1
ATOM 9308 O O . PHE D 1 174 ? -33.231 3.391 18.336 1.00 8.70 173 PHE D O 1
ATOM 9316 N N . GLN D 1 175 ? -33.477 1.359 19.234 1.00 8.79 174 GLN D N 1
ATOM 9317 C CA . GLN D 1 175 ? -32.717 0.631 18.219 1.00 9.84 174 GLN D CA 1
ATOM 9318 C C . GLN D 1 175 ? -33.456 0.571 16.906 1.00 9.67 174 GLN D C 1
ATOM 9319 O O . GLN D 1 175 ? -32.834 0.469 15.857 1.00 8.94 174 GLN D O 1
ATOM 9325 N N . GLN D 1 176 ? -34.801 0.492 16.959 1.00 9.07 175 GLN D N 1
ATOM 9326 C CA . GLN D 1 176 ? -35.621 0.222 15.835 1.00 9.57 175 GLN D CA 1
ATOM 9327 C C . GLN D 1 176 ? -37.050 0.613 16.096 1.00 9.22 175 GLN D C 1
ATOM 9328 O O . GLN D 1 176 ? -37.558 0.316 17.204 1.00 9.73 175 GLN D O 1
ATOM 9334 N N . LEU D 1 177 ? -37.647 1.282 15.122 1.00 9.23 176 LEU D N 1
ATOM 9335 C CA . LEU D 1 177 ? -39.087 1.663 15.092 1.00 9.17 176 LEU D CA 1
ATOM 9336 C C . LEU D 1 177 ? -39.755 0.938 13.962 1.00 9.44 176 LEU D C 1
ATOM 9337 O O . LEU D 1 177 ? -39.127 0.740 12.906 1.00 9.23 176 LEU D O 1
ATOM 9342 N N . ALA D 1 178 ? -41.022 0.566 14.172 1.00 8.76 177 ALA D N 1
ATOM 9343 C CA . ALA D 1 178 ? -41.845 0.024 13.154 1.00 8.74 177 ALA D CA 1
ATOM 9344 C C . ALA D 1 178 ? -43.205 0.663 13.238 1.00 9.36 177 ALA D C 1
ATOM 9345 O O . ALA D 1 178 ? -43.550 1.177 14.274 1.00 9.09 177 ALA D O 1
ATOM 9347 N N . THR D 1 179 ? -43.982 0.562 12.186 1.00 9.67 178 THR D N 1
ATOM 9348 C CA . THR D 1 179 ? -45.286 1.203 12.212 1.00 8.98 178 THR D CA 1
ATOM 9349 C C . THR D 1 179 ? -46.365 0.196 11.929 1.00 10.33 178 THR D C 1
ATOM 9350 O O . THR D 1 179 ? -46.151 -0.795 11.203 1.00 8.92 178 THR D O 1
ATOM 9354 N N . GLY D 1 180 ? -47.571 0.509 12.385 1.00 10.44 179 GLY D N 1
ATOM 9355 C CA . GLY D 1 180 ? -48.705 -0.214 11.856 1.00 11.40 179 GLY D CA 1
ATOM 9356 C C . GLY D 1 180 ? -50.008 0.450 12.229 1.00 12.89 179 GLY D C 1
ATOM 9357 O O . GLY D 1 180 ? -50.040 1.458 12.934 1.00 9.53 179 GLY D O 1
ATOM 9358 N N . ASN D 1 181 ? -51.119 -0.056 11.704 1.00 14.04 180 ASN D N 1
ATOM 9359 C CA . ASN D 1 181 ? -52.431 0.632 12.082 1.00 17.34 180 ASN D CA 1
ATOM 9360 C C . ASN D 1 181 ? -53.383 -0.316 12.571 1.00 18.82 180 ASN D C 1
ATOM 9361 O O . ASN D 1 181 ? -53.434 -1.329 11.957 1.00 17.31 180 ASN D O 1
ATOM 9366 N N . GLY D 1 182 ? -54.246 0.032 13.562 1.00 23.99 181 GLY D N 1
ATOM 9367 C CA . GLY D 1 182 ? -55.450 -0.742 13.883 1.00 23.56 181 GLY D CA 1
ATOM 9368 C C . GLY D 1 182 ? -56.649 -0.450 12.934 1.00 26.84 181 GLY D C 1
ATOM 9369 O O . GLY D 1 182 ? -56.554 0.409 12.125 1.00 19.90 181 GLY D O 1
ATOM 9370 N N . ASN D 1 183 ? -57.787 -1.160 13.055 1.00 21.91 182 ASN D N 1
ATOM 9371 C CA . ASN D 1 183 ? -59.043 -0.808 12.248 1.00 26.89 182 ASN D CA 1
ATOM 9372 C C . ASN D 1 183 ? -59.604 0.602 12.540 1.00 27.61 182 ASN D C 1
ATOM 9373 O O . ASN D 1 183 ? -60.441 1.236 11.759 1.00 22.46 182 ASN D O 1
ATOM 9378 N N . ASP D 1 184 ? -59.197 1.066 13.716 1.00 24.90 183 ASP D N 1
ATOM 9379 C CA . ASP D 1 184 ? -59.379 2.517 14.107 1.00 23.65 183 ASP D CA 1
ATOM 9380 C C . ASP D 1 184 ? -58.514 3.524 13.375 1.00 23.35 183 ASP D C 1
ATOM 9381 O O . ASP D 1 184 ? -58.739 4.711 13.438 1.00 21.00 183 ASP D O 1
ATOM 9386 N N . HIS D 1 185 ? -57.595 2.996 12.618 1.00 17.88 184 HIS D N 1
ATOM 9387 C CA . HIS D 1 185 ? -56.839 3.707 11.633 1.00 22.91 184 HIS D CA 1
ATOM 9388 C C . HIS D 1 185 ? -55.664 4.352 12.298 1.00 18.88 184 HIS D C 1
ATOM 9389 O O . HIS D 1 185 ? -54.639 4.548 11.543 1.00 23.69 184 HIS D O 1
ATOM 9396 N N . PHE D 1 186 ? -55.714 4.627 13.610 1.00 14.45 185 PHE D N 1
ATOM 9397 C CA . PHE D 1 186 ? -54.644 5.478 14.149 1.00 11.86 185 PHE D CA 1
ATOM 9398 C C . PHE D 1 186 ? -53.275 4.850 13.890 1.00 10.99 185 PHE D C 1
ATOM 9399 O O . PHE D 1 186 ? -53.048 3.703 14.171 1.00 11.43 185 PHE D O 1
ATOM 9407 N N . LEU D 1 187 ? -52.348 5.672 13.457 1.00 10.22 186 LEU D N 1
ATOM 9408 C CA . LEU D 1 187 ? -50.956 5.201 13.196 1.00 10.70 186 LEU D CA 1
ATOM 9409 C C . LEU D 1 187 ? -50.261 4.968 14.489 1.00 10.21 186 LEU D C 1
ATOM 9410 O O . LEU D 1 187 ? -50.212 5.854 15.354 1.00 9.84 186 LEU D O 1
ATOM 9415 N N . GLN D 1 188 ? -49.680 3.768 14.616 1.00 9.30 187 GLN D N 1
ATOM 9416 C CA . GLN D 1 188 ? -49.012 3.301 15.798 1.00 9.08 187 GLN D CA 1
ATOM 9417 C C . GLN D 1 188 ? -47.521 3.153 15.477 1.00 9.91 187 GLN D C 1
ATOM 9418 O O . GLN D 1 188 ? -47.198 2.539 14.453 1.00 9.83 187 GLN D O 1
ATOM 9424 N N . VAL D 1 189 ? -46.671 3.641 16.393 1.00 8.58 188 VAL D N 1
ATOM 9425 C CA . VAL D 1 189 ? -45.239 3.547 16.148 1.00 8.53 188 VAL D CA 1
ATOM 9426 C C . VAL D 1 189 ? -44.712 2.722 17.327 1.00 8.21 188 VAL D C 1
ATOM 9427 O O . VAL D 1 189 ? -44.849 3.136 18.470 1.00 9.97 188 VAL D O 1
ATOM 9431 N N . VAL D 1 190 ? -44.190 1.533 17.068 1.00 8.37 189 VAL D N 1
ATOM 9432 C CA . VAL D 1 190 ? -43.669 0.671 18.096 1.00 8.74 189 VAL D CA 1
ATOM 9433 C C . VAL D 1 190 ? -42.136 0.675 18.011 1.00 9.13 189 VAL D C 1
ATOM 9434 O O . VAL D 1 190 ? -41.589 1.001 16.977 1.00 9.40 189 VAL D O 1
ATOM 9438 N N . GLY D 1 191 ? -41.477 0.268 19.099 1.00 8.61 190 GLY D N 1
ATOM 9439 C CA . GLY D 1 191 ? -40.014 0.351 19.066 1.00 8.78 190 GLY D CA 1
ATOM 9440 C C . GLY D 1 191 ? -39.390 -0.590 20.061 1.00 10.06 190 GLY D C 1
ATOM 9441 O O . GLY D 1 191 ? -40.029 -0.977 21.023 1.00 8.92 190 GLY D O 1
ATOM 9442 N N . VAL D 1 192 ? -38.140 -0.984 19.765 1.00 9.32 191 VAL D N 1
ATOM 9443 C CA . VAL D 1 192 ? -37.294 -1.628 20.701 1.00 10.09 191 VAL D CA 1
ATOM 9444 C C . VAL D 1 192 ? -36.394 -0.589 21.280 1.00 9.60 191 VAL D C 1
ATOM 9445 O O . VAL D 1 192 ? -35.638 0.091 20.529 1.00 9.95 191 VAL D O 1
ATOM 9449 N N . GLY D 1 193 ? -36.481 -0.375 22.573 1.00 8.51 192 GLY D N 1
ATOM 9450 C CA . GLY D 1 193 ? -35.648 0.613 23.238 1.00 9.94 192 GLY D CA 1
ATOM 9451 C C . GLY D 1 193 ? -34.200 0.250 23.237 1.00 9.30 192 GLY D C 1
ATOM 9452 O O . GLY D 1 193 ? -33.814 -0.904 22.992 1.00 8.90 192 GLY D O 1
ATOM 9453 N N . ASN D 1 194 ? -33.335 1.230 23.506 1.00 10.39 193 ASN D N 1
ATOM 9454 C CA . ASN D 1 194 ? -31.927 0.856 23.747 1.00 12.69 193 ASN D CA 1
ATOM 9455 C C . ASN D 1 194 ? -31.807 -0.016 25.004 1.00 13.45 193 ASN D C 1
ATOM 9456 O O . ASN D 1 194 ? -30.802 -0.726 25.178 1.00 13.64 193 ASN D O 1
ATOM 9461 N N . ASP D 1 195 ? -32.862 -0.007 25.822 1.00 11.68 194 ASP D N 1
ATOM 9462 C CA . ASP D 1 195 ? -33.006 -0.949 26.926 1.00 11.82 194 ASP D CA 1
ATOM 9463 C C . ASP D 1 195 ? -33.439 -2.406 26.567 1.00 12.51 194 ASP D C 1
ATOM 9464 O O . ASP D 1 195 ? -33.527 -3.296 27.447 1.00 11.80 194 ASP D O 1
ATOM 9469 N N . GLY D 1 196 ? -33.706 -2.693 25.292 1.00 10.72 195 GLY D N 1
ATOM 9470 C CA . GLY D 1 196 ? -34.172 -3.963 24.872 1.00 10.26 195 GLY D CA 1
ATOM 9471 C C . GLY D 1 196 ? -35.666 -4.198 25.053 1.00 10.03 195 GLY D C 1
ATOM 9472 O O . GLY D 1 196 ? -36.147 -5.252 24.672 1.00 10.16 195 GLY D O 1
ATOM 9473 N N . ASN D 1 197 ? -36.364 -3.281 25.645 1.00 10.22 196 ASN D N 1
ATOM 9474 C CA . ASN D 1 197 ? -37.820 -3.450 25.922 1.00 11.64 196 ASN D CA 1
ATOM 9475 C C . ASN D 1 197 ? -38.628 -3.010 24.732 1.00 11.30 196 ASN D C 1
ATOM 9476 O O . ASN D 1 197 ? -38.227 -2.099 23.989 1.00 10.82 196 ASN D O 1
ATOM 9481 N N . ALA D 1 198 ? -39.834 -3.601 24.600 1.00 11.25 197 ALA D N 1
ATOM 9482 C CA . ALA D 1 198 ? -40.754 -3.182 23.539 1.00 10.07 197 ALA D CA 1
ATOM 9483 C C . ALA D 1 198 ? -41.705 -2.083 24.010 1.00 9.32 197 ALA D C 1
ATOM 9484 O O . ALA D 1 198 ? -42.341 -2.246 25.043 1.00 9.88 197 ALA D O 1
ATOM 9486 N N . TYR D 1 199 ? -41.882 -1.053 23.172 1.00 9.46 198 TYR D N 1
ATOM 9487 C CA . TYR D 1 199 ? -42.700 0.067 23.453 1.00 9.84 198 TYR D CA 1
ATOM 9488 C C . TYR D 1 199 ? -43.703 0.375 22.360 1.00 10.50 198 TYR D C 1
ATOM 9489 O O . TYR D 1 199 ? -43.435 0.171 21.175 1.00 9.94 198 TYR D O 1
ATOM 9498 N N . LEU D 1 200 ? -44.868 0.859 22.774 1.00 9.55 199 LEU D N 1
ATOM 9499 C CA . LEU D 1 200 ? -45.621 1.711 21.899 1.00 10.47 199 LEU D CA 1
ATOM 9500 C C . LEU D 1 200 ? -44.951 3.071 22.097 1.00 11.10 199 LEU D C 1
ATOM 9501 O O . LEU D 1 200 ? -45.031 3.701 23.212 1.00 10.37 199 LEU D O 1
ATOM 9506 N N . VAL D 1 201 ? -44.245 3.557 21.093 1.00 9.82 200 VAL D N 1
ATOM 9507 C CA . VAL D 1 201 ? -43.488 4.804 21.284 1.00 9.76 200 VAL D CA 1
ATOM 9508 C C . VAL D 1 201 ? -44.410 5.985 21.321 1.00 9.36 200 VAL D C 1
ATOM 9509 O O . VAL D 1 201 ? -44.358 6.797 22.271 1.00 10.04 200 VAL D O 1
ATOM 9513 N N . THR D 1 202 ? -45.271 6.013 20.302 1.00 10.36 201 THR D N 1
ATOM 9514 C CA . THR D 1 202 ? -46.198 7.112 20.057 1.00 10.76 201 THR D CA 1
ATOM 9515 C C . THR D 1 202 ? -47.254 6.670 19.112 1.00 10.64 201 THR D C 1
ATOM 9516 O O . THR D 1 202 ? -47.101 5.667 18.394 1.00 9.28 201 THR D O 1
ATOM 9520 N N . TRP D 1 203 ? -48.388 7.385 19.164 1.00 11.15 202 TRP D N 1
ATOM 9521 C CA . TRP D 1 203 ? -49.462 7.153 18.148 1.00 12.16 202 TRP D CA 1
ATOM 9522 C C . TRP D 1 203 ? -50.063 8.475 17.771 1.00 12.64 202 TRP D C 1
ATOM 9523 O O . TRP D 1 203 ? -50.000 9.464 18.528 1.00 11.88 202 TRP D O 1
ATOM 9534 N N . GLN D 1 204 ? -50.694 8.491 16.605 1.00 13.39 203 GLN D N 1
ATOM 9535 C CA . GLN D 1 204 ? -51.282 9.717 16.078 1.00 13.33 203 GLN D CA 1
ATOM 9536 C C . GLN D 1 204 ? -52.803 9.626 16.096 1.00 14.49 203 GLN D C 1
ATOM 9537 O O . GLN D 1 204 ? -53.368 8.660 15.617 1.00 12.78 203 GLN D O 1
ATOM 9543 N N . ASN D 1 205 ? -53.427 10.630 16.713 1.00 13.59 204 ASN D N 1
ATOM 9544 C CA . ASN D 1 205 ? -54.861 10.600 16.904 1.00 16.67 204 ASN D CA 1
ATOM 9545 C C . ASN D 1 205 ? -55.606 11.192 15.737 1.00 15.68 204 ASN D C 1
ATOM 9546 O O . ASN D 1 205 ? -55.049 11.503 14.691 1.00 16.53 204 ASN D O 1
ATOM 9551 N N . ALA D 1 206 ? -56.932 11.349 15.898 1.00 20.99 205 ALA D N 1
ATOM 9552 C CA . ALA D 1 206 ? -57.779 11.620 14.743 1.00 24.95 205 ALA D CA 1
ATOM 9553 C C . ALA D 1 206 ? -57.591 13.019 14.176 1.00 33.32 205 ALA D C 1
ATOM 9554 O O . ALA D 1 206 ? -57.953 13.270 13.002 1.00 37.37 205 ALA D O 1
ATOM 9556 N N . GLN D 1 207 ? -56.975 13.900 14.962 1.00 33.18 206 GLN D N 1
ATOM 9557 C CA . GLN D 1 207 ? -56.518 15.193 14.451 1.00 33.99 206 GLN D CA 1
ATOM 9558 C C . GLN D 1 207 ? -55.085 15.266 13.913 1.00 33.21 206 GLN D C 1
ATOM 9559 O O . GLN D 1 207 ? -54.609 16.341 13.549 1.00 31.64 206 GLN D O 1
ATOM 9565 N N . GLY D 1 208 ? -54.376 14.160 13.830 1.00 27.14 207 GLY D N 1
ATOM 9566 C CA . GLY D 1 208 ? -53.004 14.237 13.357 1.00 27.16 207 GLY D CA 1
ATOM 9567 C C . GLY D 1 208 ? -52.016 14.588 14.458 1.00 25.09 207 GLY D C 1
ATOM 9568 O O . GLY D 1 208 ? -50.812 14.662 14.213 1.00 24.24 207 GLY D O 1
ATOM 9569 N N . GLN D 1 209 ? -52.498 14.714 15.688 1.00 23.05 208 GLN D N 1
ATOM 9570 C CA . GLN D 1 209 ? -51.645 14.937 16.856 1.00 23.83 208 GLN D CA 1
ATOM 9571 C C . GLN D 1 209 ? -51.046 13.681 17.485 1.00 21.89 208 GLN D C 1
ATOM 9572 O O . GLN D 1 209 ? -51.744 12.683 17.780 1.00 16.76 208 GLN D O 1
ATOM 9578 N N . TRP D 1 210 ? -49.790 13.788 17.858 1.00 16.76 209 TRP D N 1
ATOM 9579 C CA . TRP D 1 210 ? -49.109 12.601 18.429 1.00 16.16 209 TRP D CA 1
ATOM 9580 C C . TRP D 1 210 ? -49.098 12.548 19.950 1.00 15.38 209 TRP D C 1
ATOM 9581 O O . TRP D 1 210 ? -48.904 13.590 20.634 1.00 18.64 209 TRP D O 1
ATOM 9592 N N . SER D 1 211 ? -49.268 11.383 20.537 1.00 14.57 210 SER D N 1
ATOM 9593 C CA . SER D 1 211 ? -49.281 11.224 22.022 1.00 17.23 210 SER D CA 1
ATOM 9594 C C . SER D 1 211 ? -48.190 10.295 22.527 1.00 16.91 210 SER D C 1
ATOM 9595 O O . SER D 1 211 ? -47.791 9.365 21.777 1.00 15.02 210 SER D O 1
ATOM 9598 N N . PRO D 1 212 ? -47.757 10.492 23.756 1.00 16.99 211 PRO D N 1
ATOM 9599 C CA . PRO D 1 212 ? -46.784 9.558 24.345 1.00 17.38 211 PRO D CA 1
ATOM 9600 C C . PRO D 1 212 ? -47.371 8.193 24.511 1.00 17.90 211 PRO D C 1
ATOM 9601 O O . PRO D 1 212 ? -48.588 8.045 24.829 1.00 14.85 211 PRO D O 1
ATOM 9605 N N . GLY D 1 213 ? -46.548 7.182 24.228 1.00 15.19 212 GLY D N 1
ATOM 9606 C CA . GLY D 1 213 ? -46.972 5.822 24.381 1.00 14.59 212 GLY D CA 1
ATOM 9607 C C . GLY D 1 213 ? -46.579 5.239 25.716 1.00 14.35 212 GLY D C 1
ATOM 9608 O O . GLY D 1 213 ? -46.618 5.880 26.820 1.00 12.27 212 GLY D O 1
ATOM 9609 N N . PHE D 1 214 ? -46.170 4.006 25.681 1.00 13.15 213 PHE D N 1
ATOM 9610 C CA . PHE D 1 214 ? -45.985 3.218 26.940 1.00 13.85 213 PHE D CA 1
ATOM 9611 C C . PHE D 1 214 ? -45.372 1.914 26.609 1.00 12.89 213 PHE D C 1
ATOM 9612 O O . PHE D 1 214 ? -45.304 1.573 25.422 1.00 12.45 213 PHE D O 1
ATOM 9620 N N . ALA D 1 215 ? -44.860 1.196 27.606 1.00 12.68 214 ALA D N 1
ATOM 9621 C CA . ALA D 1 215 ? -44.334 -0.171 27.415 1.00 13.38 214 ALA D CA 1
ATOM 9622 C C . ALA D 1 215 ? -45.451 -1.075 26.966 1.00 12.76 214 ALA D C 1
ATOM 9623 O O . ALA D 1 215 ? -46.566 -1.003 27.494 1.00 13.50 214 ALA D O 1
ATOM 9625 N N . LEU D 1 216 ? -45.186 -1.865 25.956 1.00 11.77 215 LEU D N 1
ATOM 9626 C CA . LEU D 1 216 ? -46.106 -2.932 25.499 1.00 11.49 215 LEU D CA 1
ATOM 9627 C C . LEU D 1 216 ? -46.194 -3.980 26.610 1.00 10.85 215 LEU D C 1
ATOM 9628 O O . LEU D 1 216 ? -45.186 -4.231 27.309 1.00 11.08 215 LEU D O 1
ATOM 9633 N N . PRO D 1 217 ? -47.350 -4.639 26.716 1.00 12.13 216 PRO D N 1
ATOM 9634 C CA . PRO D 1 217 ? -47.482 -5.898 27.443 1.00 13.96 216 PRO D CA 1
ATOM 9635 C C . PRO D 1 217 ? -46.396 -6.860 27.043 1.00 13.94 216 PRO D C 1
ATOM 9636 O O . PRO D 1 217 ? -46.021 -6.922 25.880 1.00 13.60 216 PRO D O 1
ATOM 9640 N N . LYS D 1 218 ? -45.862 -7.616 27.984 1.00 13.92 217 LYS D N 1
ATOM 9641 C CA . LYS D 1 218 ? -44.852 -8.615 27.660 1.00 15.16 217 LYS D CA 1
ATOM 9642 C C . LYS D 1 218 ? -45.509 -9.926 27.381 1.00 15.09 217 LYS D C 1
ATOM 9643 O O . LYS D 1 218 ? -46.530 -10.283 28.059 1.00 13.85 217 LYS D O 1
ATOM 9649 N N . PRO D 1 219 ? -44.924 -10.723 26.492 1.00 13.31 218 PRO D N 1
ATOM 9650 C CA . PRO D 1 219 ? -45.479 -12.021 26.138 1.00 13.56 218 PRO D CA 1
ATOM 9651 C C . PRO D 1 219 ? -45.478 -12.935 27.375 1.00 15.20 218 PRO D C 1
ATOM 9652 O O . PRO D 1 219 ? -44.548 -12.886 28.186 1.00 13.40 218 PRO D O 1
ATOM 9656 N N . SER D 1 220 ? -46.574 -13.656 27.543 1.00 18.53 219 SER D N 1
ATOM 9657 C CA . SER D 1 220 ? -46.654 -14.690 28.568 1.00 19.76 219 SER D CA 1
ATOM 9658 C C . SER D 1 220 ? -45.453 -15.613 28.415 1.00 18.49 219 SER D C 1
ATOM 9659 O O . SER D 1 220 ? -45.033 -16.009 27.268 1.00 18.74 219 SER D O 1
ATOM 9662 N N . GLY D 1 221 ? -44.837 -15.901 29.547 1.00 20.66 220 GLY D N 1
ATOM 9663 C CA . GLY D 1 221 ? -43.736 -16.877 29.615 1.00 20.13 220 GLY D CA 1
ATOM 9664 C C . GLY D 1 221 ? -42.371 -16.304 29.260 1.00 20.08 220 GLY D C 1
ATOM 9665 O O . GLY D 1 221 ? -41.367 -16.986 29.398 1.00 19.57 220 GLY D O 1
ATOM 9666 N N . TYR D 1 222 ? -42.281 -15.006 28.964 1.00 16.85 221 TYR D N 1
ATOM 9667 C CA . TYR D 1 222 ? -40.937 -14.423 28.662 1.00 15.64 221 TYR D CA 1
ATOM 9668 C C . TYR D 1 222 ? -40.909 -12.991 29.067 1.00 15.57 221 TYR D C 1
ATOM 9669 O O . TYR D 1 222 ? -41.682 -12.172 28.514 1.00 16.37 221 TYR D O 1
ATOM 9678 N N . SER D 1 223 ? -40.085 -12.656 30.045 1.00 16.10 222 SER D N 1
ATOM 9679 C CA . SER D 1 223 ? -39.989 -11.315 30.510 1.00 18.65 222 SER D CA 1
ATOM 9680 C C . SER D 1 223 ? -38.690 -10.643 30.062 1.00 21.79 222 SER D C 1
ATOM 9681 O O . SER D 1 223 ? -38.432 -9.515 30.501 1.00 22.25 222 SER D O 1
ATOM 9684 N N . GLY D 1 224 ? -37.953 -11.290 29.145 1.00 18.13 223 GLY D N 1
ATOM 9685 C CA . GLY D 1 224 ? -36.647 -10.788 28.721 1.00 17.61 223 GLY D CA 1
ATOM 9686 C C . GLY D 1 224 ? -36.798 -9.734 27.639 1.00 14.56 223 GLY D C 1
ATOM 9687 O O . GLY D 1 224 ? -37.906 -9.260 27.301 1.00 13.10 223 GLY D O 1
ATOM 9688 N N . THR D 1 225 ? -35.644 -9.359 27.109 1.00 12.33 224 THR D N 1
ATOM 9689 C CA . THR D 1 225 ? -35.567 -8.268 26.111 1.00 13.27 224 THR D CA 1
ATOM 9690 C C . THR D 1 225 ? -35.656 -8.773 24.690 1.00 10.56 224 THR D C 1
ATOM 9691 O O . THR D 1 225 ? -35.726 -9.959 24.467 1.00 10.32 224 THR D O 1
ATOM 9695 N N . PHE D 1 226 ? -35.670 -7.808 23.743 1.00 10.15 225 PHE D N 1
ATOM 9696 C CA . PHE D 1 226 ? -35.886 -8.020 22.313 1.00 10.34 225 PHE D CA 1
ATOM 9697 C C . PHE D 1 226 ? -34.818 -7.278 21.501 1.00 10.95 225 PHE D C 1
ATOM 9698 O O . PHE D 1 226 ? -34.165 -6.347 21.991 1.00 9.69 225 PHE D O 1
ATOM 9706 N N . THR D 1 227 ? -34.571 -7.846 20.333 1.00 11.46 226 THR D N 1
ATOM 9707 C CA . THR D 1 227 ? -33.586 -7.271 19.376 1.00 13.35 226 THR D CA 1
ATOM 9708 C C . THR D 1 227 ? -34.263 -6.668 18.155 1.00 12.65 226 THR D C 1
ATOM 9709 O O . THR D 1 227 ? -33.660 -5.803 17.499 1.00 12.74 226 THR D O 1
ATOM 9713 N N . GLN D 1 228 ? -35.516 -7.066 17.867 1.00 11.46 227 GLN D N 1
ATOM 9714 C CA . GLN D 1 228 ? -36.149 -6.583 16.621 1.00 11.36 227 GLN D CA 1
ATOM 9715 C C . GLN D 1 228 ? -37.637 -6.792 16.812 1.00 11.14 227 GLN D C 1
ATOM 9716 O O . GLN D 1 228 ? -38.023 -7.768 17.457 1.00 9.87 227 GLN D O 1
ATOM 9722 N N . LEU D 1 229 ? -38.409 -5.884 16.264 1.00 9.65 228 LEU D N 1
ATOM 9723 C CA . LEU D 1 229 ? -39.866 -6.055 16.171 1.00 10.96 228 LEU D CA 1
ATOM 9724 C C . LEU D 1 229 ? -40.276 -6.000 14.724 1.00 12.52 228 LEU D C 1
ATOM 9725 O O . LEU D 1 229 ? -39.524 -5.521 13.878 1.00 14.40 228 LEU D O 1
ATOM 9730 N N . ALA D 1 230 ? -41.487 -6.496 14.399 1.00 10.50 229 ALA D N 1
ATOM 9731 C CA . ALA D 1 230 ? -42.119 -6.270 13.125 1.00 10.29 229 ALA D CA 1
ATOM 9732 C C . ALA D 1 230 ? -43.619 -6.269 13.343 1.00 9.73 229 ALA D C 1
ATOM 9733 O O . ALA D 1 230 ? -44.082 -7.025 14.158 1.00 11.13 229 ALA D O 1
ATOM 9735 N N . THR D 1 231 ? -44.371 -5.512 12.606 1.00 9.13 230 THR D N 1
ATOM 9736 C CA . THR D 1 231 ? -45.873 -5.572 12.724 1.00 10.19 230 THR D CA 1
ATOM 9737 C C . THR D 1 231 ? -46.438 -6.440 11.665 1.00 9.85 230 THR D C 1
ATOM 9738 O O . THR D 1 231 ? -45.809 -6.684 10.619 1.00 10.66 230 THR D O 1
ATOM 9742 N N . GLY D 1 232 ? -47.651 -6.939 11.914 1.00 10.37 231 GLY D N 1
ATOM 9743 C CA . GLY D 1 232 ? -48.358 -7.682 10.956 1.00 10.75 231 GLY D CA 1
ATOM 9744 C C . GLY D 1 232 ? -49.856 -7.474 11.195 1.00 12.33 231 GLY D C 1
ATOM 9745 O O . GLY D 1 232 ? -50.273 -7.341 12.352 1.00 12.98 231 GLY D O 1
ATOM 9746 N N . VAL D 1 233 ? -50.589 -7.511 10.144 1.00 13.58 232 VAL D N 1
ATOM 9747 C CA . VAL D 1 233 ? -52.047 -7.460 10.225 1.00 17.60 232 VAL D CA 1
ATOM 9748 C C . VAL D 1 233 ? -52.633 -8.886 10.282 1.00 15.96 232 VAL D C 1
ATOM 9749 O O . VAL D 1 233 ? -52.520 -9.633 9.351 1.00 15.39 232 VAL D O 1
ATOM 9753 N N . GLY D 1 234 ? -53.250 -9.243 11.396 1.00 15.98 233 GLY D N 1
ATOM 9754 C CA . GLY D 1 234 ? -53.783 -10.587 11.545 1.00 18.33 233 GLY D CA 1
ATOM 9755 C C . GLY D 1 234 ? -55.292 -10.637 11.392 1.00 22.70 233 GLY D C 1
ATOM 9756 O O . GLY D 1 234 ? -55.895 -9.889 10.605 1.00 21.09 233 GLY D O 1
ATOM 9757 N N . ASN D 1 235 ? -55.859 -11.550 12.176 1.00 28.20 234 ASN D N 1
ATOM 9758 C CA . ASN D 1 235 ? -57.289 -11.934 12.113 1.00 28.12 234 ASN D CA 1
ATOM 9759 C C . ASN D 1 235 ? -58.102 -10.728 12.483 1.00 28.78 234 ASN D C 1
ATOM 9760 O O . ASN D 1 235 ? -57.760 -9.988 13.455 1.00 30.90 234 ASN D O 1
ATOM 9765 N N . GLY D 1 236 ? -59.185 -10.491 11.739 1.00 30.64 235 GLY D N 1
ATOM 9766 C CA . GLY D 1 236 ? -59.980 -9.267 11.971 1.00 28.50 235 GLY D CA 1
ATOM 9767 C C . GLY D 1 236 ? -59.243 -7.959 11.729 1.00 25.11 235 GLY D C 1
ATOM 9768 O O . GLY D 1 236 ? -59.670 -6.894 12.219 1.00 24.94 235 GLY D O 1
ATOM 9769 N N . ASN D 1 237 ? -58.146 -8.028 10.963 1.00 25.46 236 ASN D N 1
ATOM 9770 C CA . ASN D 1 237 ? -57.193 -6.900 10.791 1.00 23.74 236 ASN D CA 1
ATOM 9771 C C . ASN D 1 237 ? -56.537 -6.366 12.075 1.00 20.26 236 ASN D C 1
ATOM 9772 O O . ASN D 1 237 ? -56.080 -5.191 12.140 1.00 25.26 236 ASN D O 1
ATOM 9777 N N . PHE D 1 238 ? -56.450 -7.191 13.075 1.00 16.84 237 PHE D N 1
ATOM 9778 C CA . PHE D 1 238 ? -55.936 -6.798 14.353 1.00 16.74 237 PHE D CA 1
ATOM 9779 C C . PHE D 1 238 ? -54.418 -6.640 14.159 1.00 13.19 237 PHE D C 1
ATOM 9780 O O . PHE D 1 238 ? -53.804 -7.517 13.601 1.00 12.77 237 PHE D O 1
ATOM 9788 N N . LEU D 1 239 ? -53.889 -5.591 14.738 1.00 12.87 238 LEU D N 1
ATOM 9789 C CA . LEU D 1 239 ? -52.481 -5.313 14.637 1.00 12.43 238 LEU D CA 1
ATOM 9790 C C . LEU D 1 239 ? -51.725 -6.159 15.641 1.00 11.75 238 LEU D C 1
ATOM 9791 O O . LEU D 1 239 ? -52.064 -6.233 16.835 1.00 12.78 238 LEU D O 1
ATOM 9796 N N . GLN D 1 240 ? -50.653 -6.791 15.165 1.00 10.70 239 GLN D N 1
ATOM 9797 C CA . GLN D 1 240 ? -49.864 -7.731 15.963 1.00 11.29 239 GLN D CA 1
ATOM 9798 C C . GLN D 1 240 ? -48.463 -7.197 15.937 1.00 10.02 239 GLN D C 1
ATOM 9799 O O . GLN D 1 240 ? -48.028 -6.721 14.896 1.00 9.99 239 GLN D O 1
ATOM 9805 N N . VAL D 1 241 ? -47.789 -7.277 17.039 1.00 9.14 240 VAL D N 1
ATOM 9806 C CA . VAL D 1 241 ? -46.378 -6.913 17.115 1.00 9.91 240 VAL D CA 1
ATOM 9807 C C . VAL D 1 241 ? -45.616 -8.169 17.381 1.00 9.69 240 VAL D C 1
ATOM 9808 O O . VAL D 1 241 ? -45.689 -8.725 18.463 1.00 10.08 240 VAL D O 1
ATOM 9812 N N . LEU D 1 242 ? -44.831 -8.571 16.411 1.00 9.84 241 LEU D N 1
ATOM 9813 C CA . LEU D 1 242 ? -43.918 -9.693 16.542 1.00 9.34 241 LEU D CA 1
ATOM 9814 C C . LEU D 1 242 ? -42.506 -9.196 16.953 1.00 9.31 241 LEU D C 1
ATOM 9815 O O . LEU D 1 242 ? -42.125 -8.057 16.671 1.00 9.01 241 LEU D O 1
ATOM 9820 N N . GLY D 1 243 ? -41.776 -10.079 17.545 1.00 8.75 242 GLY D N 1
ATOM 9821 C CA . GLY D 1 243 ? -40.424 -9.767 18.043 1.00 9.50 242 GLY D CA 1
ATOM 9822 C C . GLY D 1 243 ? -39.505 -10.989 18.030 1.00 10.51 242 GLY D C 1
ATOM 9823 O O . GLY D 1 243 ? -39.944 -12.152 18.115 1.00 10.05 242 GLY D O 1
ATOM 9824 N N . ILE D 1 244 ? -38.207 -10.698 18.024 1.00 8.87 243 ILE D N 1
ATOM 9825 C CA . ILE D 1 244 ? -37.142 -11.633 18.214 1.00 9.48 243 ILE D CA 1
ATOM 9826 C C . ILE D 1 244 ? -36.561 -11.237 19.549 1.00 9.60 243 ILE D C 1
ATOM 9827 O O . ILE D 1 244 ? -36.193 -10.132 19.745 1.00 9.83 243 ILE D O 1
ATOM 9832 N N . GLY D 1 245 ? -36.564 -12.205 20.459 1.00 10.00 244 GLY D N 1
ATOM 9833 C CA . GLY D 1 245 ? -36.090 -12.090 21.781 1.00 9.92 244 GLY D CA 1
ATOM 9834 C C . GLY D 1 245 ? -34.567 -12.146 21.769 1.00 10.85 244 GLY D C 1
ATOM 9835 O O . GLY D 1 245 ? -33.937 -12.681 20.850 1.00 11.14 244 GLY D O 1
ATOM 9836 N N . THR D 1 246 ? -33.965 -11.480 22.759 1.00 12.44 245 THR D N 1
ATOM 9837 C CA . THR D 1 246 ? -32.493 -11.654 22.973 1.00 14.39 245 THR D CA 1
ATOM 9838 C C . THR D 1 246 ? -32.146 -13.107 23.300 1.00 15.19 245 THR D C 1
ATOM 9839 O O . THR D 1 246 ? -30.954 -13.534 23.210 1.00 14.02 245 THR D O 1
ATOM 9843 N N . ASP D 1 247 ? -33.155 -13.918 23.626 1.00 15.48 246 ASP D N 1
ATOM 9844 C CA . ASP D 1 247 ? -33.054 -15.380 23.735 1.00 15.81 246 ASP D CA 1
ATOM 9845 C C . ASP D 1 247 ? -33.010 -16.107 22.400 1.00 14.22 246 ASP D C 1
ATOM 9846 O O . ASP D 1 247 ? -32.963 -17.357 22.350 1.00 16.40 246 ASP D O 1
ATOM 9851 N N . GLY D 1 248 ? -33.098 -15.337 21.296 1.00 12.30 247 GLY D N 1
ATOM 9852 C CA . GLY D 1 248 ? -33.272 -15.850 19.934 1.00 13.31 247 GLY D CA 1
ATOM 9853 C C . GLY D 1 248 ? -34.576 -16.498 19.511 1.00 11.78 247 GLY D C 1
ATOM 9854 O O . GLY D 1 248 ? -34.670 -17.117 18.491 1.00 10.37 247 GLY D O 1
ATOM 9855 N N . ASN D 1 249 ? -35.617 -16.402 20.331 1.00 12.38 248 ASN D N 1
ATOM 9856 C CA . ASN D 1 249 ? -36.840 -17.039 20.003 1.00 10.72 248 ASN D CA 1
ATOM 9857 C C . ASN D 1 249 ? -37.783 -15.979 19.412 1.00 10.58 248 ASN D C 1
ATOM 9858 O O . ASN D 1 249 ? -37.690 -14.778 19.759 1.00 9.96 248 ASN D O 1
ATOM 9863 N N . ALA D 1 250 ? -38.747 -16.429 18.642 1.00 10.82 249 ALA D N 1
ATOM 9864 C CA . ALA D 1 250 ? -39.781 -15.578 18.090 1.00 10.68 249 ALA D CA 1
ATOM 9865 C C . ALA D 1 250 ? -41.030 -15.512 18.966 1.00 10.97 249 ALA D C 1
ATOM 9866 O O . ALA D 1 250 ? -41.524 -16.542 19.437 1.00 12.04 249 ALA D O 1
ATOM 9868 N N . TYR D 1 251 ? -41.526 -14.289 19.167 1.00 10.94 250 TYR D N 1
ATOM 9869 C CA . TYR D 1 251 ? -42.690 -14.023 19.967 1.00 9.66 250 TYR D CA 1
ATOM 9870 C C . TYR D 1 251 ? -43.765 -13.218 19.293 1.00 10.09 250 TYR D C 1
ATOM 9871 O O . TYR D 1 251 ? -43.453 -12.386 18.487 1.00 9.86 250 TYR D O 1
ATOM 9880 N N . LEU D 1 252 ? -45.035 -13.481 19.597 1.00 9.71 251 LEU D N 1
ATOM 9881 C CA . LEU D 1 252 ? -46.014 -12.430 19.479 1.00 10.30 251 LEU D CA 1
ATOM 9882 C C . LEU D 1 252 ? -45.824 -11.617 20.748 1.00 10.03 251 LEU D C 1
ATOM 9883 O O . LEU D 1 252 ? -46.066 -12.083 21.885 1.00 10.43 251 LEU D O 1
ATOM 9888 N N . VAL D 1 253 ? -45.321 -10.371 20.623 1.00 10.43 252 VAL D N 1
ATOM 9889 C CA . VAL D 1 253 ? -45.097 -9.574 21.830 1.00 11.00 252 VAL D CA 1
ATOM 9890 C C . VAL D 1 253 ? -46.412 -9.130 22.426 1.00 11.72 252 VAL D C 1
ATOM 9891 O O . VAL D 1 253 ? -46.683 -9.331 23.627 1.00 13.60 252 VAL D O 1
ATOM 9895 N N . ALA D 1 254 ? -47.263 -8.543 21.598 1.00 10.90 253 ALA D N 1
ATOM 9896 C CA . ALA D 1 254 ? -48.538 -8.048 22.048 1.00 11.29 253 ALA D CA 1
ATOM 9897 C C . ALA D 1 254 ? -49.407 -7.851 20.840 1.00 11.68 253 ALA D C 1
ATOM 9898 O O . ALA D 1 254 ? -48.947 -7.779 19.750 1.00 10.58 253 ALA D O 1
ATOM 9900 N N . TRP D 1 255 ? -50.712 -7.780 21.055 1.00 11.78 254 TRP D N 1
ATOM 9901 C CA . TRP D 1 255 ? -51.604 -7.453 19.967 1.00 13.00 254 TRP D CA 1
ATOM 9902 C C . TRP D 1 255 ? -52.644 -6.443 20.450 1.00 11.61 254 TRP D C 1
ATOM 9903 O O . TRP D 1 255 ? -52.833 -6.266 21.643 1.00 12.27 254 TRP D O 1
ATOM 9914 N N . GLN D 1 256 ? -53.170 -5.698 19.465 1.00 13.05 255 GLN D N 1
ATOM 9915 C CA . GLN D 1 256 ? -54.068 -4.609 19.725 1.00 12.79 255 GLN D CA 1
ATOM 9916 C C . GLN D 1 256 ? -55.517 -4.985 19.344 1.00 14.26 255 GLN D C 1
ATOM 9917 O O . GLN D 1 256 ? -55.764 -5.561 18.256 1.00 13.44 255 GLN D O 1
ATOM 9923 N N . ASP D 1 257 ? -56.445 -4.695 20.256 1.00 14.27 256 ASP D N 1
ATOM 9924 C CA . ASP D 1 257 ? -57.857 -5.035 20.002 1.00 15.48 256 ASP D CA 1
ATOM 9925 C C . ASP D 1 257 ? -58.576 -3.911 19.258 1.00 15.36 256 ASP D C 1
ATOM 9926 O O . ASP D 1 257 ? -58.014 -2.891 19.021 1.00 15.99 256 ASP D O 1
ATOM 9931 N N . ASN D 1 258 ? -59.856 -4.136 18.912 1.00 17.41 257 ASN D N 1
ATOM 9932 C CA . ASN D 1 258 ? -60.600 -3.073 18.231 1.00 17.75 257 ASN D CA 1
ATOM 9933 C C . ASN D 1 258 ? -60.929 -1.868 19.111 1.00 19.85 257 ASN D C 1
ATOM 9934 O O . ASN D 1 258 ? -61.340 -0.800 18.604 1.00 23.73 257 ASN D O 1
ATOM 9939 N N . GLY D 1 259 ? -60.739 -1.979 20.412 1.00 18.19 258 GLY D N 1
ATOM 9940 C CA . GLY D 1 259 ? -60.872 -0.799 21.284 1.00 20.56 258 GLY D CA 1
ATOM 9941 C C . GLY D 1 259 ? -59.537 -0.079 21.429 1.00 22.54 258 GLY D C 1
ATOM 9942 O O . GLY D 1 259 ? -59.385 0.875 22.266 1.00 24.52 258 GLY D O 1
ATOM 9943 N N . GLY D 1 260 ? -58.530 -0.517 20.659 1.00 18.32 259 GLY D N 1
ATOM 9944 C CA . GLY D 1 260 ? -57.167 0.023 20.826 1.00 20.52 259 GLY D CA 1
ATOM 9945 C C . GLY D 1 260 ? -56.403 -0.387 22.096 1.00 21.50 259 GLY D C 1
ATOM 9946 O O . GLY D 1 260 ? -55.309 0.136 22.377 1.00 21.98 259 GLY D O 1
ATOM 9947 N N . ASN D 1 261 ? -56.936 -1.313 22.861 1.00 21.23 260 ASN D N 1
ATOM 9948 C CA . ASN D 1 261 ? -56.236 -1.821 24.058 1.00 19.95 260 ASN D CA 1
ATOM 9949 C C . ASN D 1 261 ? -55.208 -2.876 23.577 1.00 17.28 260 ASN D C 1
ATOM 9950 O O . ASN D 1 261 ? -55.467 -3.642 22.636 1.00 14.41 260 ASN D O 1
ATOM 9955 N N . TRP D 1 262 ? -54.088 -2.954 24.285 1.00 15.70 261 TRP D N 1
ATOM 9956 C CA . TRP D 1 262 ? -53.029 -3.915 24.010 1.00 14.28 261 TRP D CA 1
ATOM 9957 C C . TRP D 1 262 ? -53.070 -5.077 24.985 1.00 14.32 261 TRP D C 1
ATOM 9958 O O . TRP D 1 262 ? -53.430 -4.864 26.179 1.00 16.26 261 TRP D O 1
ATOM 9969 N N . HIS D 1 263 ? -52.782 -6.271 24.488 1.00 12.90 262 HIS D N 1
ATOM 9970 C CA . HIS D 1 263 ? -52.789 -7.520 25.200 1.00 16.32 262 HIS D CA 1
ATOM 9971 C C . HIS D 1 263 ? -51.479 -8.232 25.039 1.00 14.98 262 HIS D C 1
ATOM 9972 O O . HIS D 1 263 ? -50.930 -8.225 23.986 1.00 13.33 262 HIS D O 1
ATOM 9979 N N . PRO D 1 264 ? -51.037 -8.946 26.067 1.00 15.78 263 PRO D N 1
ATOM 9980 C CA . PRO D 1 264 ? -49.793 -9.715 25.947 1.00 15.13 263 PRO D CA 1
ATOM 9981 C C . PRO D 1 264 ? -49.903 -10.875 25.010 1.00 15.04 263 PRO D C 1
ATOM 9982 O O . PRO D 1 264 ? -50.978 -11.508 24.863 1.00 11.91 263 PRO D O 1
ATOM 9986 N N . GLY D 1 265 ? -48.787 -11.187 24.361 1.00 12.82 264 GLY D N 1
ATOM 9987 C CA . GLY D 1 265 ? -48.700 -12.319 23.503 1.00 11.80 264 GLY D CA 1
ATOM 9988 C C . GLY D 1 265 ? -48.068 -13.515 24.194 1.00 14.00 264 GLY D C 1
ATOM 9989 O O . GLY D 1 265 ? -48.444 -13.885 25.357 1.00 14.82 264 GLY D O 1
ATOM 9990 N N . PHE D 1 266 ? -47.178 -14.193 23.476 1.00 13.02 265 PHE D N 1
ATOM 9991 C CA . PHE D 1 266 ? -46.628 -15.480 23.876 1.00 14.76 265 PHE D CA 1
ATOM 9992 C C . PHE D 1 266 ? -45.559 -15.888 22.846 1.00 13.95 265 PHE D C 1
ATOM 9993 O O . PHE D 1 266 ? -45.467 -15.291 21.761 1.00 12.21 265 PHE D O 1
ATOM 10001 N N . ALA D 1 267 ? -44.790 -16.907 23.189 1.00 12.20 266 ALA D N 1
ATOM 10002 C CA . ALA D 1 267 ? -43.834 -17.455 22.214 1.00 12.62 266 ALA D CA 1
ATOM 10003 C C . ALA D 1 267 ? -44.612 -18.039 21.015 1.00 12.28 266 ALA D C 1
ATOM 10004 O O . ALA D 1 267 ? -45.653 -18.708 21.150 1.00 11.48 266 ALA D O 1
ATOM 10006 N N . LEU D 1 268 ? -44.133 -17.811 19.794 1.00 11.81 267 LEU D N 1
ATOM 10007 C CA . LEU D 1 268 ? -44.759 -18.389 18.634 1.00 11.81 267 LEU D CA 1
ATOM 10008 C C . LEU D 1 268 ? -44.533 -19.882 18.609 1.00 10.94 267 LEU D C 1
ATOM 10009 O O . LEU D 1 268 ? -43.466 -20.329 19.035 1.00 11.20 267 LEU D O 1
ATOM 10014 N N . PRO D 1 269 ? -45.497 -20.659 18.054 1.00 12.10 268 PRO D N 1
ATOM 10015 C CA . PRO D 1 269 ? -45.322 -22.084 17.826 1.00 12.68 268 PRO D CA 1
ATOM 10016 C C . PRO D 1 269 ? -44.303 -22.289 16.754 1.00 14.01 268 PRO D C 1
ATOM 10017 O O . PRO D 1 269 ? -44.449 -21.804 15.642 1.00 12.56 268 PRO D O 1
ATOM 10021 N N . LYS D 1 270 ? -43.227 -22.977 17.102 1.00 12.49 269 LYS D N 1
ATOM 10022 C CA . LYS D 1 270 ? -42.125 -23.154 16.157 1.00 14.09 269 LYS D CA 1
ATOM 10023 C C . LYS D 1 270 ? -42.413 -24.262 15.154 1.00 13.03 269 LYS D C 1
ATOM 10024 O O . LYS D 1 270 ? -43.197 -25.179 15.456 1.00 12.71 269 LYS D O 1
ATOM 10030 N N . PRO D 1 271 ? -41.723 -24.272 13.997 1.00 12.19 270 PRO D N 1
ATOM 10031 C CA . PRO D 1 271 ? -41.835 -25.392 13.091 1.00 11.88 270 PRO D CA 1
ATOM 10032 C C . PRO D 1 271 ? -41.493 -26.725 13.821 1.00 13.37 270 PRO D C 1
ATOM 10033 O O . PRO D 1 271 ? -40.539 -26.786 14.579 1.00 12.41 270 PRO D O 1
ATOM 10037 N N . SER D 1 272 ? -42.300 -27.748 13.574 1.00 13.87 271 SER D N 1
ATOM 10038 C CA . SER D 1 272 ? -42.135 -28.945 14.364 1.00 16.24 271 SER D CA 1
ATOM 10039 C C . SER D 1 272 ? -40.735 -29.502 14.109 1.00 15.08 271 SER D C 1
ATOM 10040 O O . SER D 1 272 ? -40.170 -29.491 12.965 1.00 13.98 271 SER D O 1
ATOM 10043 N N . GLY D 1 273 ? -40.091 -29.914 15.169 1.00 16.82 272 GLY D N 1
ATOM 10044 C CA . GLY D 1 273 ? -38.799 -30.486 14.972 1.00 16.99 272 GLY D CA 1
ATOM 10045 C C . GLY D 1 273 ? -37.706 -29.494 15.155 1.00 19.45 272 GLY D C 1
ATOM 10046 O O . GLY D 1 273 ? -36.548 -29.910 15.348 1.00 21.30 272 GLY D O 1
ATOM 10047 N N . TYR D 1 274 ? -38.003 -28.183 15.021 1.00 14.57 273 TYR D N 1
ATOM 10048 C CA . TYR D 1 274 ? -36.912 -27.204 14.959 1.00 13.43 273 TYR D CA 1
ATOM 10049 C C . TYR D 1 274 ? -36.595 -26.649 16.336 1.00 12.79 273 TYR D C 1
ATOM 10050 O O . TYR D 1 274 ? -37.475 -26.107 17.010 1.00 11.61 273 TYR D O 1
ATOM 10059 N N . ASN D 1 275 ? -35.308 -26.740 16.727 1.00 10.77 274 ASN D N 1
ATOM 10060 C CA . ASN D 1 275 ? -34.859 -26.289 18.005 1.00 11.67 274 ASN D CA 1
ATOM 10061 C C . ASN D 1 275 ? -33.834 -25.155 18.073 1.00 12.34 274 ASN D C 1
ATOM 10062 O O . ASN D 1 275 ? -33.423 -24.785 19.157 1.00 14.41 274 ASN D O 1
ATOM 10067 N N . GLY D 1 276 ? -33.588 -24.442 17.018 1.00 12.50 275 GLY D N 1
ATOM 10068 C CA . GLY D 1 276 ? -32.651 -23.387 17.040 1.00 11.51 275 GLY D CA 1
ATOM 10069 C C . GLY D 1 276 ? -33.356 -22.025 17.241 1.00 11.31 275 GLY D C 1
ATOM 10070 O O . GLY D 1 276 ? -34.493 -21.956 17.720 1.00 10.44 275 GLY D O 1
ATOM 10071 N N . THR D 1 277 ? -32.664 -20.980 16.854 1.00 9.44 276 THR D N 1
ATOM 10072 C CA . THR D 1 277 ? -33.087 -19.585 17.050 1.00 10.00 276 THR D CA 1
ATOM 10073 C C . THR D 1 277 ? -33.558 -19.031 15.727 1.00 9.28 276 THR D C 1
ATOM 10074 O O . THR D 1 277 ? -33.429 -19.659 14.701 1.00 10.09 276 THR D O 1
ATOM 10078 N N . PHE D 1 278 ? -34.160 -17.830 15.795 1.00 8.91 277 PHE D N 1
ATOM 10079 C CA . PHE D 1 278 ? -34.546 -17.075 14.628 1.00 9.46 277 PHE D CA 1
ATOM 10080 C C . PHE D 1 278 ? -34.009 -15.660 14.693 1.00 8.64 277 PHE D C 1
ATOM 10081 O O . PHE D 1 278 ? -33.752 -15.081 15.774 1.00 9.44 277 PHE D O 1
ATOM 10089 N N . ALA D 1 279 ? -33.765 -15.129 13.502 1.00 7.94 278 ALA D N 1
ATOM 10090 C CA . ALA D 1 279 ? -33.409 -13.711 13.371 1.00 8.05 278 ALA D CA 1
ATOM 10091 C C . ALA D 1 279 ? -34.015 -13.234 12.061 1.00 7.57 278 ALA D C 1
ATOM 10092 O O . ALA D 1 279 ? -34.432 -14.004 11.237 1.00 8.29 278 ALA D O 1
ATOM 10094 N N . LYS D 1 280 ? -33.983 -11.942 11.868 1.00 7.62 279 LYS D N 1
ATOM 10095 C CA . LYS D 1 280 ? -34.326 -11.366 10.540 1.00 7.76 279 LYS D CA 1
ATOM 10096 C C . LYS D 1 280 ? -35.791 -11.640 10.223 1.00 8.18 279 LYS D C 1
ATOM 10097 O O . LYS D 1 280 ? -36.180 -12.102 9.096 1.00 8.26 279 LYS D O 1
ATOM 10103 N N . LEU D 1 281 ? -36.606 -11.368 11.225 1.00 8.00 280 LEU D N 1
ATOM 10104 C CA . LEU D 1 281 ? -38.035 -11.682 11.130 1.00 9.33 280 LEU D CA 1
ATOM 10105 C C . LEU D 1 281 ? -38.746 -10.708 10.205 1.00 8.56 280 LEU D C 1
ATOM 10106 O O . LEU D 1 281 ? -38.462 -9.464 10.241 1.00 8.37 280 LEU D O 1
ATOM 10111 N N . VAL D 1 282 ? -39.618 -11.236 9.316 1.00 8.31 281 VAL D N 1
ATOM 10112 C CA . VAL D 1 282 ? -40.517 -10.400 8.507 1.00 9.88 281 VAL D CA 1
ATOM 10113 C C . VAL D 1 282 ? -41.875 -11.069 8.424 1.00 9.08 281 VAL D C 1
ATOM 10114 O O . VAL D 1 282 ? -42.035 -12.265 8.735 1.00 7.79 281 VAL D O 1
ATOM 10118 N N . THR D 1 283 ? -42.850 -10.247 8.208 1.00 8.79 282 THR D N 1
ATOM 10119 C CA . THR D 1 283 ? -44.231 -10.770 8.031 1.00 9.73 282 THR D CA 1
ATOM 10120 C C . THR D 1 283 ? -44.741 -10.666 6.631 1.00 10.00 282 THR D C 1
ATOM 10121 O O . THR D 1 283 ? -44.269 -9.839 5.795 1.00 10.64 282 THR D O 1
ATOM 10125 N N . GLY D 1 284 ? -45.793 -11.441 6.346 1.00 10.41 283 GLY D N 1
ATOM 10126 C CA . GLY D 1 284 ? -46.452 -11.378 5.072 1.00 9.94 283 GLY D CA 1
ATOM 10127 C C . GLY D 1 284 ? -47.890 -11.838 5.191 1.00 9.90 283 GLY D C 1
ATOM 10128 O O . GLY D 1 284 ? -48.297 -12.508 6.179 1.00 10.69 283 GLY D O 1
ATOM 10129 N N . ILE D 1 285 ? -48.645 -11.425 4.236 1.00 10.16 284 ILE D N 1
ATOM 10130 C CA . ILE D 1 285 ? -50.076 -11.800 4.248 1.00 10.46 284 ILE D CA 1
ATOM 10131 C C . ILE D 1 285 ? -50.255 -12.919 3.249 1.00 9.63 284 ILE D C 1
ATOM 10132 O O . ILE D 1 285 ? -50.030 -12.783 2.034 1.00 9.49 284 ILE D O 1
ATOM 10137 N N . GLY D 1 286 ? -50.629 -14.067 3.742 1.00 8.99 285 GLY D N 1
ATOM 10138 C CA . GLY D 1 286 ? -50.694 -15.240 2.909 1.00 9.44 285 GLY D CA 1
ATOM 10139 C C . GLY D 1 286 ? -52.109 -15.553 2.389 1.00 10.76 285 GLY D C 1
ATOM 10140 O O . GLY D 1 286 ? -53.029 -14.692 2.401 1.00 8.43 285 GLY D O 1
ATOM 10141 N N . ASN D 1 287 ? -52.269 -16.816 2.009 1.00 10.48 286 ASN D N 1
ATOM 10142 C CA . ASN D 1 287 ? -53.585 -17.366 1.630 1.00 12.37 286 ASN D CA 1
ATOM 10143 C C . ASN D 1 287 ? -54.643 -17.048 2.629 1.00 12.32 286 ASN D C 1
ATOM 10144 O O . ASN D 1 287 ? -54.409 -17.124 3.810 1.00 12.05 286 ASN D O 1
ATOM 10149 N N . SER D 1 288 ? -55.877 -16.719 2.153 1.00 12.33 287 SER D N 1
ATOM 10150 C CA . SER D 1 288 ? -56.975 -16.383 3.051 1.00 12.94 287 SER D CA 1
ATOM 10151 C C . SER D 1 288 ? -56.664 -15.223 3.987 1.00 12.39 287 SER D C 1
ATOM 10152 O O . SER D 1 288 ? -57.241 -15.150 5.026 1.00 13.77 287 SER D O 1
ATOM 10155 N N . ASN D 1 289 ? -55.701 -14.359 3.628 1.00 12.14 288 ASN D N 1
ATOM 10156 C CA . ASN D 1 289 ? -55.173 -13.234 4.467 1.00 12.41 288 ASN D CA 1
ATOM 10157 C C . ASN D 1 289 ? -54.613 -13.726 5.789 1.00 11.84 288 ASN D C 1
ATOM 10158 O O . ASN D 1 289 ? -54.571 -12.963 6.780 1.00 12.10 288 ASN D O 1
ATOM 10163 N N . TYR D 1 290 ? -54.210 -14.999 5.850 1.00 11.94 289 TYR D N 1
ATOM 10164 C CA . TYR D 1 290 ? -53.614 -15.511 7.085 1.00 11.19 289 TYR D CA 1
ATOM 10165 C C . TYR D 1 290 ? -52.227 -14.883 7.258 1.00 10.83 289 TYR D C 1
ATOM 10166 O O . TYR D 1 290 ? -51.391 -14.991 6.346 1.00 9.85 289 TYR D O 1
ATOM 10175 N N . LEU D 1 291 ? -52.005 -14.290 8.429 1.00 9.52 290 LEU D N 1
ATOM 10176 C CA . LEU D 1 291 ? -50.733 -13.647 8.744 1.00 9.84 290 LEU D CA 1
ATOM 10177 C C . LEU D 1 291 ? -49.634 -14.733 8.772 1.00 9.27 290 LEU D C 1
ATOM 10178 O O . LEU D 1 291 ? -49.810 -15.800 9.343 1.00 9.07 290 LEU D O 1
ATOM 10183 N N . GLN D 1 292 ? -48.467 -14.459 8.135 1.00 9.61 291 GLN D N 1
ATOM 10184 C CA . GLN D 1 292 ? -47.338 -15.378 8.050 1.00 9.47 291 GLN D CA 1
ATOM 10185 C C . GLN D 1 292 ? -46.160 -14.662 8.709 1.00 9.62 291 GLN D C 1
ATOM 10186 O O . GLN D 1 292 ? -45.954 -13.424 8.518 1.00 9.33 291 GLN D O 1
ATOM 10192 N N . VAL D 1 293 ? -45.367 -15.438 9.472 1.00 8.52 292 VAL D N 1
ATOM 10193 C CA . VAL D 1 293 ? -44.163 -14.880 10.068 1.00 9.07 292 VAL D CA 1
ATOM 10194 C C . VAL D 1 293 ? -42.985 -15.671 9.575 1.00 10.00 292 VAL D C 1
ATOM 10195 O O . VAL D 1 293 ? -42.990 -16.901 9.654 1.00 10.02 292 VAL D O 1
ATOM 10199 N N . PHE D 1 294 ? -41.946 -14.983 9.101 1.00 9.74 293 PHE D N 1
ATOM 10200 C CA . PHE D 1 294 ? -40.782 -15.687 8.482 1.00 8.82 293 PHE D CA 1
ATOM 10201 C C . PHE D 1 294 ? -39.541 -15.349 9.241 1.00 9.07 293 PHE D C 1
ATOM 10202 O O . PHE D 1 294 ? -39.463 -14.325 9.854 1.00 9.16 293 PHE D O 1
ATOM 10210 N N . GLY D 1 295 ? -38.550 -16.219 9.163 1.00 8.31 294 GLY D N 1
ATOM 10211 C CA . GLY D 1 295 ? -37.263 -15.854 9.748 1.00 7.91 294 GLY D CA 1
ATOM 10212 C C . GLY D 1 295 ? -36.217 -16.794 9.342 1.00 8.28 294 GLY D C 1
ATOM 10213 O O . GLY D 1 295 ? -36.479 -17.809 8.689 1.00 8.24 294 GLY D O 1
ATOM 10214 N N . ILE D 1 296 ? -34.993 -16.432 9.701 1.00 7.62 295 ILE D N 1
ATOM 10215 C CA . ILE D 1 296 ? -33.778 -17.192 9.309 1.00 8.35 295 ILE D CA 1
ATOM 10216 C C . ILE D 1 296 ? -33.229 -17.905 10.511 1.00 7.38 295 ILE D C 1
ATOM 10217 O O . ILE D 1 296 ? -33.039 -17.317 11.594 1.00 7.20 295 ILE D O 1
ATOM 10222 N N . GLY D 1 297 ? -33.058 -19.220 10.367 1.00 8.13 296 GLY D N 1
ATOM 10223 C CA . GLY D 1 297 ? -32.629 -20.054 11.490 1.00 7.87 296 GLY D CA 1
ATOM 10224 C C . GLY D 1 297 ? -31.100 -19.999 11.771 1.00 9.39 296 GLY D C 1
ATOM 10225 O O . GLY D 1 297 ? -30.263 -19.554 10.965 1.00 9.09 296 GLY D O 1
ATOM 10226 N N . SER D 1 298 ? -30.744 -20.557 12.907 1.00 9.93 297 SER D N 1
ATOM 10227 C CA . SER D 1 298 ? -29.348 -20.643 13.299 1.00 9.75 297 SER D CA 1
ATOM 10228 C C . SER D 1 298 ? -28.626 -21.762 12.553 1.00 11.07 297 SER D C 1
ATOM 10229 O O . SER D 1 298 ? -27.394 -21.811 12.569 1.00 9.82 297 SER D O 1
ATOM 10232 N N . ASN D 1 299 ? -29.349 -22.664 11.887 1.00 9.64 298 ASN D N 1
ATOM 10233 C CA . ASN D 1 299 ? -28.862 -23.538 10.927 1.00 11.02 298 ASN D CA 1
ATOM 10234 C C . ASN D 1 299 ? -28.690 -22.956 9.502 1.00 11.32 298 ASN D C 1
ATOM 10235 O O . ASN D 1 299 ? -28.274 -23.650 8.534 1.00 11.39 298 ASN D O 1
ATOM 10240 N N . GLY D 1 300 ? -29.034 -21.681 9.320 1.00 10.03 299 GLY D N 1
ATOM 10241 C CA . GLY D 1 300 ? -29.004 -20.965 8.067 1.00 11.43 299 GLY D CA 1
ATOM 10242 C C . GLY D 1 300 ? -30.207 -21.120 7.174 1.00 11.22 299 GLY D C 1
ATOM 10243 O O . GLY D 1 300 ? -30.293 -20.488 6.134 1.00 12.81 299 GLY D O 1
ATOM 10244 N N . VAL D 1 301 ? -31.230 -21.841 7.675 1.00 9.66 300 VAL D N 1
ATOM 10245 C CA . VAL D 1 301 ? -32.368 -22.177 6.827 1.00 8.90 300 VAL D CA 1
ATOM 10246 C C . VAL D 1 301 ? -33.435 -21.086 6.967 1.00 8.10 300 VAL D C 1
ATOM 10247 O O . VAL D 1 301 ? -33.656 -20.550 8.016 1.00 8.95 300 VAL D O 1
ATOM 10251 N N . ALA D 1 302 ? -34.150 -20.900 5.865 1.00 9.41 301 ALA D N 1
ATOM 10252 C CA . ALA D 1 302 ? -35.258 -20.008 5.808 1.00 9.17 301 ALA D CA 1
ATOM 10253 C C . ALA D 1 302 ? -36.516 -20.708 6.185 1.00 9.47 301 ALA D C 1
ATOM 10254 O O . ALA D 1 302 ? -36.823 -21.756 5.641 1.00 10.30 301 ALA D O 1
ATOM 10256 N N . TYR D 1 303 ? -37.261 -20.127 7.108 1.00 8.79 302 TYR D N 1
ATOM 10257 C CA . TYR D 1 303 ? -38.455 -20.731 7.626 1.00 9.46 302 TYR D CA 1
ATOM 10258 C C . TYR D 1 303 ? -39.661 -19.818 7.559 1.00 9.32 302 TYR D C 1
ATOM 10259 O O . TYR D 1 303 ? -39.538 -18.628 7.704 1.00 8.24 302 TYR D O 1
ATOM 10268 N N . LEU D 1 304 ? -40.842 -20.434 7.453 1.00 9.33 303 LEU D N 1
ATOM 10269 C CA . LEU D 1 304 ? -42.084 -19.861 7.892 1.00 9.31 303 LEU D CA 1
ATOM 10270 C C . LEU D 1 304 ? -42.036 -20.227 9.357 1.00 10.12 303 LEU D C 1
ATOM 10271 O O . LEU D 1 304 ? -42.101 -21.407 9.665 1.00 9.51 303 LEU D O 1
ATOM 10276 N N . VAL D 1 305 ? -41.927 -19.287 10.284 1.00 8.29 304 VAL D N 1
ATOM 10277 C CA . VAL D 1 305 ? -41.920 -19.581 11.678 1.00 9.76 304 VAL D CA 1
ATOM 10278 C C . VAL D 1 305 ? -43.294 -20.081 12.112 1.00 10.12 304 VAL D C 1
ATOM 10279 O O . VAL D 1 305 ? -43.421 -21.147 12.733 1.00 9.35 304 VAL D O 1
ATOM 10283 N N . SER D 1 306 ? -44.301 -19.287 11.800 1.00 9.21 305 SER D N 1
ATOM 10284 C CA . SER D 1 306 ? -45.681 -19.576 12.238 1.00 10.20 305 SER D CA 1
ATOM 10285 C C . SER D 1 306 ? -46.641 -18.918 11.328 1.00 10.78 305 SER D C 1
ATOM 10286 O O . SER D 1 306 ? -46.267 -18.011 10.650 1.00 9.71 305 SER D O 1
ATOM 10289 N N . TRP D 1 307 ? -47.932 -19.325 11.375 1.00 9.66 306 TRP D N 1
ATOM 10290 C CA . TRP D 1 307 ? -48.955 -18.642 10.605 1.00 10.34 306 TRP D CA 1
ATOM 10291 C C . TRP D 1 307 ? -50.226 -18.596 11.459 1.00 10.60 306 TRP D C 1
ATOM 10292 O O . TRP D 1 307 ? -50.352 -19.369 12.378 1.00 9.93 306 TRP D O 1
ATOM 10303 N N . GLN D 1 308 ? -51.096 -17.641 11.196 1.00 11.30 307 GLN D N 1
ATOM 10304 C CA . GLN D 1 308 ? -52.258 -17.435 12.096 1.00 10.76 307 GLN D CA 1
ATOM 10305 C C . GLN D 1 308 ? -53.569 -17.592 11.302 1.00 12.26 307 GLN D C 1
ATOM 10306 O O . GLN D 1 308 ? -53.669 -17.051 10.190 1.00 10.81 307 GLN D O 1
ATOM 10312 N N . ASP D 1 309 ? -54.537 -18.315 11.863 1.00 12.86 308 ASP D N 1
ATOM 10313 C CA . ASP D 1 309 ? -55.764 -18.580 11.091 1.00 14.58 308 ASP D CA 1
ATOM 10314 C C . ASP D 1 309 ? -56.828 -17.485 11.365 1.00 16.12 308 ASP D C 1
ATOM 10315 O O . ASP D 1 309 ? -56.631 -16.554 12.130 1.00 14.08 308 ASP D O 1
ATOM 10320 N N . SER D 1 310 ? -58.032 -17.651 10.761 1.00 16.15 309 SER D N 1
ATOM 10321 C CA . SER D 1 310 ? -59.057 -16.626 10.976 1.00 19.84 309 SER D CA 1
ATOM 10322 C C . SER D 1 310 ? -59.702 -16.570 12.355 1.00 20.87 309 SER D C 1
ATOM 10323 O O . SER D 1 310 ? -60.352 -15.585 12.649 1.00 21.98 309 SER D O 1
ATOM 10326 N N . GLY D 1 311 ? -59.510 -17.609 13.202 1.00 20.29 310 GLY D N 1
ATOM 10327 C CA . GLY D 1 311 ? -59.923 -17.569 14.628 1.00 20.78 310 GLY D CA 1
ATOM 10328 C C . GLY D 1 311 ? -58.861 -16.952 15.526 1.00 19.46 310 GLY D C 1
ATOM 10329 O O . GLY D 1 311 ? -59.082 -16.741 16.708 1.00 19.57 310 GLY D O 1
ATOM 10330 N N . GLY D 1 312 ? -57.711 -16.577 14.923 1.00 17.62 311 GLY D N 1
ATOM 10331 C CA . GLY D 1 312 ? -56.697 -15.882 15.596 1.00 16.58 311 GLY D CA 1
ATOM 10332 C C . GLY D 1 312 ? -55.714 -16.870 16.185 1.00 15.88 311 GLY D C 1
ATOM 10333 O O . GLY D 1 312 ? -54.840 -16.470 16.945 1.00 17.63 311 GLY D O 1
ATOM 10334 N N . ASN D 1 313 ? -55.837 -18.127 15.870 1.00 16.76 312 ASN D N 1
ATOM 10335 C CA . ASN D 1 313 ? -54.982 -19.144 16.485 1.00 19.24 312 ASN D CA 1
ATOM 10336 C C . ASN D 1 313 ? -53.682 -19.259 15.631 1.00 15.54 312 ASN D C 1
ATOM 10337 O O . ASN D 1 313 ? -53.754 -19.335 14.396 1.00 14.68 312 ASN D O 1
ATOM 10342 N N . TRP D 1 314 ? -52.566 -19.374 16.318 1.00 13.25 313 TRP D N 1
ATOM 10343 C CA . TRP D 1 314 ? -51.282 -19.623 15.651 1.00 11.73 313 TRP D CA 1
ATOM 10344 C C . TRP D 1 314 ? -50.885 -21.078 15.491 1.00 12.64 313 TRP D C 1
ATOM 10345 O O . TRP D 1 314 ? -51.226 -21.940 16.360 1.00 11.77 313 TRP D O 1
ATOM 10356 N N . HIS D 1 315 ? -50.157 -21.374 14.404 1.00 10.79 314 HIS D N 1
ATOM 10357 C CA . HIS D 1 315 ? -49.797 -22.670 13.994 1.00 12.00 314 HIS D CA 1
ATOM 10358 C C . HIS D 1 315 ? -48.316 -22.734 13.668 1.00 11.62 314 HIS D C 1
ATOM 10359 O O . HIS D 1 315 ? -47.768 -21.768 13.082 1.00 11.48 314 HIS D O 1
ATOM 10366 N N . GLY D 1 316 ? -47.717 -23.862 13.985 1.00 11.65 315 GLY D N 1
ATOM 10367 C CA . GLY D 1 316 ? -46.295 -24.044 13.714 1.00 11.32 315 GLY D CA 1
ATOM 10368 C C . GLY D 1 316 ? -46.031 -24.000 12.239 1.00 10.65 315 GLY D C 1
ATOM 10369 O O . GLY D 1 316 ? -46.848 -24.377 11.401 1.00 10.58 315 GLY D O 1
ATOM 10370 N N . GLY D 1 317 ? -44.839 -23.506 11.886 1.00 10.63 316 GLY D N 1
ATOM 10371 C CA . GLY D 1 317 ? -44.493 -23.309 10.482 1.00 10.36 316 GLY D CA 1
ATOM 10372 C C . GLY D 1 317 ? -43.767 -24.489 9.850 1.00 11.12 316 GLY D C 1
ATOM 10373 O O . GLY D 1 317 ? -44.047 -25.642 10.125 1.00 11.07 316 GLY D O 1
ATOM 10374 N N . LEU D 1 318 ? -42.879 -24.186 8.919 1.00 12.08 317 LEU D N 1
ATOM 10375 C CA . LEU D 1 318 ? -42.207 -25.175 8.093 1.00 11.81 317 LEU D CA 1
ATOM 10376 C C . LEU D 1 318 ? -40.968 -24.612 7.465 1.00 11.84 317 LEU D C 1
ATOM 10377 O O . LEU D 1 318 ? -40.780 -23.366 7.360 1.00 12.06 317 LEU D O 1
ATOM 10382 N N . THR D 1 319 ? -40.158 -25.523 6.948 1.00 11.09 318 THR D N 1
ATOM 10383 C CA . THR D 1 319 ? -39.010 -25.100 6.141 1.00 11.31 318 THR D CA 1
ATOM 10384 C C . THR D 1 319 ? -39.509 -24.604 4.786 1.00 11.06 318 THR D C 1
ATOM 10385 O O . THR D 1 319 ? -40.242 -25.332 4.051 1.00 11.85 318 THR D O 1
ATOM 10389 N N . LEU D 1 320 ? -39.154 -23.400 4.407 1.00 9.77 319 LEU D N 1
ATOM 10390 C CA . LEU D 1 320 ? -39.515 -22.951 3.051 1.00 11.15 319 LEU D CA 1
ATOM 10391 C C . LEU D 1 320 ? -38.838 -23.830 1.993 1.00 12.99 319 LEU D C 1
ATOM 10392 O O . LEU D 1 320 ? -37.642 -24.043 2.126 1.00 11.87 319 LEU D O 1
ATOM 10397 N N . PRO D 1 321 ? -39.562 -24.296 0.968 1.00 12.09 320 PRO D N 1
ATOM 10398 C CA . PRO D 1 321 ? -39.050 -25.200 -0.053 1.00 14.02 320 PRO D CA 1
ATOM 10399 C C . PRO D 1 321 ? -37.921 -24.522 -0.760 1.00 14.83 320 PRO D C 1
ATOM 10400 O O . PRO D 1 321 ? -38.092 -23.442 -1.283 1.00 14.85 320 PRO D O 1
ATOM 10404 N N . GLN D 1 322 ? -36.750 -25.159 -0.754 1.00 14.48 321 GLN D N 1
ATOM 10405 C CA . GLN D 1 322 ? -35.546 -24.567 -1.313 1.00 15.02 321 GLN D CA 1
ATOM 10406 C C . GLN D 1 322 ? -35.705 -24.262 -2.809 1.00 14.08 321 GLN D C 1
ATOM 10407 O O . GLN D 1 322 ? -36.255 -25.091 -3.586 1.00 13.60 321 GLN D O 1
ATOM 10413 N N . PRO D 1 323 ? -35.269 -23.095 -3.255 1.00 12.57 322 PRO D N 1
ATOM 10414 C CA . PRO D 1 323 ? -35.434 -22.746 -4.637 1.00 12.29 322 PRO D CA 1
ATOM 10415 C C . PRO D 1 323 ? -34.530 -23.625 -5.606 1.00 13.53 322 PRO D C 1
ATOM 10416 O O . PRO D 1 323 ? -33.525 -24.184 -5.171 1.00 12.61 322 PRO D O 1
ATOM 10420 N N . SER D 1 324 ? -34.960 -23.696 -6.849 1.00 14.16 323 SER D N 1
ATOM 10421 C CA . SER D 1 324 ? -34.253 -24.401 -7.902 1.00 16.16 323 SER D CA 1
ATOM 10422 C C . SER D 1 324 ? -32.856 -23.798 -8.038 1.00 16.01 323 SER D C 1
ATOM 10423 O O . SER D 1 324 ? -32.715 -22.614 -8.140 1.00 19.83 323 SER D O 1
ATOM 10426 N N . GLY D 1 325 ? -31.872 -24.633 -8.021 1.00 15.91 324 GLY D N 1
ATOM 10427 C CA . GLY D 1 325 ? -30.504 -24.227 -8.384 1.00 16.66 324 GLY D CA 1
ATOM 10428 C C . GLY D 1 325 ? -29.674 -23.727 -7.219 1.00 18.27 324 GLY D C 1
ATOM 10429 O O . GLY D 1 325 ? -28.581 -23.302 -7.423 1.00 17.66 324 GLY D O 1
ATOM 10430 N N . TYR D 1 326 ? -30.199 -23.743 -5.989 1.00 15.24 325 TYR D N 1
ATOM 10431 C CA . TYR D 1 326 ? -29.400 -23.218 -4.849 1.00 13.37 325 TYR D CA 1
ATOM 10432 C C . TYR D 1 326 ? -29.781 -23.923 -3.578 1.00 12.92 325 TYR D C 1
ATOM 10433 O O . TYR D 1 326 ? -30.959 -23.844 -3.217 1.00 13.86 325 TYR D O 1
ATOM 10442 N N . ASN D 1 327 ? -28.842 -24.600 -2.937 1.00 12.32 326 ASN D N 1
ATOM 10443 C CA . ASN D 1 327 ? -29.116 -25.214 -1.682 1.00 13.26 326 ASN D CA 1
ATOM 10444 C C . ASN D 1 327 ? -28.465 -24.545 -0.445 1.00 12.78 326 ASN D C 1
ATOM 10445 O O . ASN D 1 327 ? -28.547 -25.068 0.667 1.00 14.20 326 ASN D O 1
ATOM 10450 N N . GLY D 1 328 ? -27.942 -23.341 -0.615 1.00 10.22 327 GLY D N 1
ATOM 10451 C CA . GLY D 1 328 ? -27.418 -22.564 0.481 1.00 9.06 327 GLY D CA 1
ATOM 10452 C C . GLY D 1 328 ? -28.425 -21.743 1.264 1.00 8.32 327 GLY D C 1
ATOM 10453 O O . GLY D 1 328 ? -29.637 -21.961 1.193 1.00 8.99 327 GLY D O 1
ATOM 10454 N N . SER D 1 329 ? -27.898 -20.805 2.005 1.00 7.67 328 SER D N 1
ATOM 10455 C CA . SER D 1 329 ? -28.636 -19.972 2.921 1.00 7.57 328 SER D CA 1
ATOM 10456 C C . SER D 1 329 ? -28.975 -18.621 2.287 1.00 7.76 328 SER D C 1
ATOM 10457 O O . SER D 1 329 ? -28.229 -18.132 1.386 1.00 7.53 328 SER D O 1
ATOM 10460 N N . PHE D 1 330 ? -30.033 -17.996 2.788 1.00 7.02 329 PHE D N 1
ATOM 10461 C CA . PHE D 1 330 ? -30.339 -16.593 2.443 1.00 7.47 329 PHE D CA 1
ATOM 10462 C C . PHE D 1 330 ? -29.953 -15.702 3.589 1.00 8.18 329 PHE D C 1
ATOM 10463 O O . PHE D 1 330 ? -30.193 -16.009 4.731 1.00 8.96 329 PHE D O 1
ATOM 10471 N N . SER D 1 331 ? -29.404 -14.546 3.248 1.00 8.40 330 SER D N 1
ATOM 10472 C CA . SER D 1 331 ? -29.012 -13.550 4.194 1.00 8.57 330 SER D CA 1
ATOM 10473 C C . SER D 1 331 ? -30.092 -12.494 4.533 1.00 8.82 330 SER D C 1
ATOM 10474 O O . SER D 1 331 ? -29.890 -11.713 5.433 1.00 9.71 330 SER D O 1
ATOM 10477 N N . GLN D 1 332 ? -31.194 -12.483 3.821 1.00 8.17 331 GLN D N 1
ATOM 10478 C CA . GLN D 1 332 ? -32.310 -11.599 4.104 1.00 7.64 331 GLN D CA 1
ATOM 10479 C C . GLN D 1 332 ? -33.502 -12.273 3.375 1.00 8.12 331 GLN D C 1
ATOM 10480 O O . GLN D 1 332 ? -33.331 -12.791 2.287 1.00 8.48 331 GLN D O 1
ATOM 10486 N N . LEU D 1 333 ? -34.668 -12.184 3.979 1.00 7.87 332 LEU D N 1
ATOM 10487 C CA . LEU D 1 333 ? -35.940 -12.494 3.411 1.00 8.66 332 LEU D CA 1
ATOM 10488 C C . LEU D 1 333 ? -36.787 -11.246 3.343 1.00 9.19 332 LEU D C 1
ATOM 10489 O O . LEU D 1 333 ? -36.778 -10.427 4.291 1.00 10.08 332 LEU D O 1
ATOM 10494 N N . ALA D 1 334 ? -37.535 -11.085 2.287 1.00 8.94 333 ALA D N 1
ATOM 10495 C CA . ALA D 1 334 ? -38.567 -10.008 2.176 1.00 9.64 333 ALA D CA 1
ATOM 10496 C C . ALA D 1 334 ? -39.811 -10.622 1.585 1.00 9.65 333 ALA D C 1
ATOM 10497 O O . ALA D 1 334 ? -39.693 -11.520 0.810 1.00 10.55 333 ALA D O 1
ATOM 10499 N N . ALA D 1 335 ? -40.994 -10.129 1.959 1.00 10.30 334 ALA D N 1
ATOM 10500 C CA . ALA D 1 335 ? -42.230 -10.802 1.532 1.00 10.00 334 ALA D CA 1
ATOM 10501 C C . ALA D 1 335 ? -43.193 -9.782 0.990 1.00 9.61 334 ALA D C 1
ATOM 10502 O O . ALA D 1 335 ? -43.230 -8.644 1.537 1.00 9.37 334 ALA D O 1
ATOM 10504 N N . GLY D 1 336 ? -43.917 -10.162 -0.072 1.00 8.49 335 GLY D N 1
ATOM 10505 C CA . GLY D 1 336 ? -44.983 -9.337 -0.605 1.00 9.34 335 GLY D CA 1
ATOM 10506 C C . GLY D 1 336 ? -45.932 -10.067 -1.463 1.00 8.87 335 GLY D C 1
ATOM 10507 O O . GLY D 1 336 ? -45.685 -11.194 -1.918 1.00 7.36 335 GLY D O 1
ATOM 10508 N N . ASN D 1 337 ? -47.113 -9.465 -1.675 1.00 9.39 336 ASN D N 1
ATOM 10509 C CA . ASN D 1 337 ? -48.102 -10.167 -2.457 1.00 9.39 336 ASN D CA 1
ATOM 10510 C C . ASN D 1 337 ? -47.953 -9.791 -3.914 1.00 10.58 336 ASN D C 1
ATOM 10511 O O . ASN D 1 337 ? -47.919 -8.627 -4.294 1.00 11.38 336 ASN D O 1
ATOM 10516 N N . GLY D 1 338 ? -47.982 -10.779 -4.759 1.00 9.27 337 GLY D N 1
ATOM 10517 C CA . GLY D 1 338 ? -47.821 -10.557 -6.160 1.00 11.39 337 GLY D CA 1
ATOM 10518 C C . GLY D 1 338 ? -49.076 -10.962 -6.885 1.00 13.56 337 GLY D C 1
ATOM 10519 O O . GLY D 1 338 ? -50.199 -10.625 -6.397 1.00 13.44 337 GLY D O 1
ATOM 10520 N N . ASN D 1 339 ? -48.886 -11.688 -7.985 1.00 12.56 338 ASN D N 1
ATOM 10521 C CA . ASN D 1 339 ? -49.990 -12.040 -8.896 1.00 13.39 338 ASN D CA 1
ATOM 10522 C C . ASN D 1 339 ? -51.085 -12.827 -8.163 1.00 12.24 338 ASN D C 1
ATOM 10523 O O . ASN D 1 339 ? -50.784 -13.778 -7.433 1.00 11.32 338 ASN D O 1
ATOM 10528 N N . SER D 1 340 ? -52.336 -12.417 -8.359 1.00 12.75 339 SER D N 1
ATOM 10529 C CA . SER D 1 340 ? -53.470 -13.038 -7.679 1.00 14.29 339 SER D CA 1
ATOM 10530 C C . SER D 1 340 ? -53.301 -13.125 -6.173 1.00 12.75 339 SER D C 1
ATOM 10531 O O . SER D 1 340 ? -53.927 -13.954 -5.527 1.00 12.85 339 SER D O 1
ATOM 10534 N N . HIS D 1 341 ? -52.589 -12.161 -5.602 1.00 12.82 340 HIS D N 1
ATOM 10535 C CA . HIS D 1 341 ? -52.296 -12.076 -4.168 1.00 13.45 340 HIS D CA 1
ATOM 10536 C C . HIS D 1 341 ? -51.272 -13.117 -3.665 1.00 12.35 340 HIS D C 1
ATOM 10537 O O . HIS D 1 341 ? -50.966 -13.119 -2.474 1.00 12.22 340 HIS D O 1
ATOM 10544 N N . TYR D 1 342 ? -50.762 -13.999 -4.544 1.00 10.89 341 TYR D N 1
ATOM 10545 C CA . TYR D 1 342 ? -49.853 -15.088 -4.102 1.00 10.87 341 TYR D CA 1
ATOM 10546 C C . TYR D 1 342 ? -48.656 -14.464 -3.363 1.00 9.82 341 TYR D C 1
ATOM 10547 O O . TYR D 1 342 ? -48.019 -13.513 -3.852 1.00 9.09 341 TYR D O 1
ATOM 10556 N N . LEU D 1 343 ? -48.427 -14.968 -2.163 1.00 9.50 342 LEU D N 1
ATOM 10557 C CA . LEU D 1 343 ? -47.368 -14.462 -1.345 1.00 9.16 342 LEU D CA 1
ATOM 10558 C C . LEU D 1 343 ? -45.992 -14.934 -1.909 1.00 8.33 342 LEU D C 1
ATOM 10559 O O . LEU D 1 343 ? -45.778 -16.145 -2.127 1.00 8.99 342 LEU D O 1
ATOM 10564 N N . GLN D 1 344 ? -45.091 -13.965 -2.121 1.00 8.20 343 GLN D N 1
ATOM 10565 C CA . GLN D 1 344 ? -43.737 -14.167 -2.649 1.00 8.30 343 GLN D CA 1
ATOM 10566 C C . GLN D 1 344 ? -42.772 -13.891 -1.502 1.00 8.82 343 GLN D C 1
ATOM 10567 O O . GLN D 1 344 ? -42.829 -12.818 -0.839 1.00 9.89 343 GLN D O 1
ATOM 10573 N N . VAL D 1 345 ? -41.830 -14.842 -1.281 1.00 9.51 344 VAL D N 1
ATOM 10574 C CA . VAL D 1 345 ? -40.746 -14.589 -0.351 1.00 8.55 344 VAL D CA 1
ATOM 10575 C C . VAL D 1 345 ? -39.467 -14.576 -1.190 1.00 9.02 344 VAL D C 1
ATOM 10576 O O . VAL D 1 345 ? -39.083 -15.604 -1.785 1.00 8.80 344 VAL D O 1
ATOM 10580 N N . VAL D 1 346 ? -38.883 -13.410 -1.251 1.00 8.33 345 VAL D N 1
ATOM 10581 C CA . VAL D 1 346 ? -37.628 -13.174 -2.034 1.00 8.32 345 VAL D CA 1
ATOM 10582 C C . VAL D 1 346 ? -36.470 -13.071 -1.034 1.00 8.21 345 VAL D C 1
ATOM 10583 O O . VAL D 1 346 ? -36.664 -12.844 0.182 1.00 9.23 345 VAL D O 1
ATOM 10587 N N . GLY D 1 347 ? -35.257 -13.219 -1.552 1.00 7.50 346 GLY D N 1
ATOM 10588 C CA . GLY D 1 347 ? -34.126 -13.221 -0.681 1.00 7.51 346 GLY D CA 1
ATOM 10589 C C . GLY D 1 347 ? -32.861 -13.048 -1.446 1.00 8.17 346 GLY D C 1
ATOM 10590 O O . GLY D 1 347 ? -32.836 -13.226 -2.662 1.00 7.99 346 GLY D O 1
ATOM 10591 N N . THR D 1 348 ? -31.826 -12.698 -0.736 1.00 7.81 347 THR D N 1
ATOM 10592 C CA . THR D 1 348 ? -30.433 -12.652 -1.269 1.00 7.99 347 THR D CA 1
ATOM 10593 C C . THR D 1 348 ? -29.637 -13.845 -0.826 1.00 7.67 347 THR D C 1
ATOM 10594 O O . THR D 1 348 ? -29.609 -14.200 0.351 1.00 7.11 347 THR D O 1
ATOM 10598 N N . ASP D 1 349 ? -29.136 -14.576 -1.796 1.00 7.37 348 ASP D N 1
ATOM 10599 C CA . ASP D 1 349 ? -28.236 -15.666 -1.509 1.00 7.46 348 ASP D CA 1
ATOM 10600 C C . ASP D 1 349 ? -26.912 -15.140 -0.922 1.00 7.20 348 ASP D C 1
ATOM 10601 O O . ASP D 1 349 ? -26.743 -13.976 -0.728 1.00 7.55 348 ASP D O 1
ATOM 10606 N N . ALA D 1 350 ? -26.000 -16.039 -0.629 1.00 6.58 349 ALA D N 1
ATOM 10607 C CA . ALA D 1 350 ? -24.757 -15.670 0.017 1.00 6.85 349 ALA D CA 1
ATOM 10608 C C . ALA D 1 350 ? -23.948 -14.693 -0.781 1.00 7.49 349 ALA D C 1
ATOM 10609 O O . ALA D 1 350 ? -23.290 -13.821 -0.146 1.00 9.18 349 ALA D O 1
ATOM 10611 N N . GLN D 1 351 ? -23.975 -14.796 -2.104 1.00 8.44 350 GLN D N 1
ATOM 10612 C CA . GLN D 1 351 ? -23.304 -13.839 -3.001 1.00 8.54 350 GLN D CA 1
ATOM 10613 C C . GLN D 1 351 ? -24.004 -12.485 -3.134 1.00 8.77 350 GLN D C 1
ATOM 10614 O O . GLN D 1 351 ? -23.326 -11.466 -3.390 1.00 9.06 350 GLN D O 1
ATOM 10620 N N . GLY D 1 352 ? -25.308 -12.490 -2.836 1.00 7.86 351 GLY D N 1
ATOM 10621 C CA . GLY D 1 352 ? -26.194 -11.361 -3.157 1.00 7.63 351 GLY D CA 1
ATOM 10622 C C . GLY D 1 352 ? -27.119 -11.528 -4.341 1.00 7.75 351 GLY D C 1
ATOM 10623 O O . GLY D 1 352 ? -27.844 -10.563 -4.661 1.00 7.69 351 GLY D O 1
ATOM 10624 N N . ASN D 1 353 ? -27.162 -12.698 -4.979 1.00 7.87 352 ASN D N 1
ATOM 10625 C CA . ASN D 1 353 ? -28.048 -12.871 -6.128 1.00 7.94 352 ASN D CA 1
ATOM 10626 C C . ASN D 1 353 ? -29.474 -12.890 -5.573 1.00 7.93 352 ASN D C 1
ATOM 10627 O O . ASN D 1 353 ? -29.698 -13.464 -4.500 1.00 6.97 352 ASN D O 1
ATOM 10632 N N . VAL D 1 354 ? -30.414 -12.260 -6.273 1.00 7.71 353 VAL D N 1
ATOM 10633 C CA . VAL D 1 354 ? -31.772 -12.244 -5.748 1.00 8.05 353 VAL D CA 1
ATOM 10634 C C . VAL D 1 354 ? -32.526 -13.498 -6.254 1.00 7.70 353 VAL D C 1
ATOM 10635 O O . VAL D 1 354 ? -32.570 -13.715 -7.433 1.00 8.47 353 VAL D O 1
ATOM 10639 N N . TYR D 1 355 ? -33.170 -14.230 -5.337 1.00 7.71 354 TYR D N 1
ATOM 10640 C CA . TYR D 1 355 ? -33.963 -15.390 -5.603 1.00 8.09 354 TYR D CA 1
ATOM 10641 C C . TYR D 1 355 ? -35.411 -15.089 -5.147 1.00 8.11 354 TYR D C 1
ATOM 10642 O O . TYR D 1 355 ? -35.631 -14.295 -4.205 1.00 6.56 354 TYR D O 1
ATOM 10651 N N . LEU D 1 356 ? -36.343 -15.656 -5.902 1.00 8.58 355 LEU D N 1
ATOM 10652 C CA . LEU D 1 356 ? -37.638 -16.028 -5.303 1.00 8.81 355 LEU D CA 1
ATOM 10653 C C . LEU D 1 356 ? -37.349 -17.304 -4.461 1.00 8.26 355 LEU D C 1
ATOM 10654 O O . LEU D 1 356 ? -36.972 -18.327 -5.056 1.00 9.39 355 LEU D O 1
ATOM 10659 N N . VAL D 1 357 ? -37.384 -17.218 -3.128 1.00 8.86 356 VAL D N 1
ATOM 10660 C CA . VAL D 1 357 ? -37.042 -18.313 -2.275 1.00 8.48 356 VAL D CA 1
ATOM 10661 C C . VAL D 1 357 ? -38.201 -19.324 -2.463 1.00 9.50 356 VAL D C 1
ATOM 10662 O O . VAL D 1 357 ? -37.968 -20.532 -2.701 1.00 9.81 356 VAL D O 1
ATOM 10666 N N . SER D 1 358 ? -39.430 -18.818 -2.280 1.00 8.63 357 SER D N 1
ATOM 10667 C CA . SER D 1 358 ? -40.591 -19.738 -2.363 1.00 9.43 357 SER D CA 1
ATOM 10668 C C . SER D 1 358 ? -41.776 -18.834 -2.595 1.00 10.41 357 SER D C 1
ATOM 10669 O O . SER D 1 358 ? -41.719 -17.649 -2.251 1.00 9.02 357 SER D O 1
ATOM 10672 N N . TRP D 1 359 ? -42.804 -19.369 -3.173 1.00 9.78 358 TRP D N 1
ATOM 10673 C CA . TRP D 1 359 ? -44.065 -18.657 -3.308 1.00 9.68 358 TRP D CA 1
ATOM 10674 C C . TRP D 1 359 ? -45.179 -19.568 -2.762 1.00 10.49 358 TRP D C 1
ATOM 10675 O O . TRP D 1 359 ? -45.050 -20.792 -2.742 1.00 9.60 358 TRP D O 1
ATOM 10686 N N . GLN D 1 360 ? -46.262 -18.948 -2.308 1.00 9.95 359 GLN D N 1
ATOM 10687 C CA . GLN D 1 360 ? -47.371 -19.718 -1.718 1.00 10.72 359 GLN D CA 1
ATOM 10688 C C . GLN D 1 360 ? -48.624 -19.633 -2.637 1.00 11.73 359 GLN D C 1
ATOM 10689 O O . GLN D 1 360 ? -48.992 -18.537 -2.994 1.00 9.47 359 GLN D O 1
ATOM 10695 N N . ASP D 1 361 ? -49.274 -20.778 -2.901 1.00 10.89 360 ASP D N 1
ATOM 10696 C CA . ASP D 1 361 ? -50.503 -20.761 -3.676 1.00 13.69 360 ASP D CA 1
ATOM 10697 C C . ASP D 1 361 ? -51.697 -20.429 -2.812 1.00 13.56 360 ASP D C 1
ATOM 10698 O O . ASP D 1 361 ? -51.578 -20.092 -1.635 1.00 14.23 360 ASP D O 1
ATOM 10703 N N . SER D 1 362 ? -52.854 -20.430 -3.463 1.00 17.36 361 SER D N 1
ATOM 10704 C CA . SER D 1 362 ? -54.132 -20.024 -2.891 1.00 18.73 361 SER D CA 1
ATOM 10705 C C . SER D 1 362 ? -54.564 -20.815 -1.719 1.00 17.86 361 SER D C 1
ATOM 10706 O O . SER D 1 362 ? -55.341 -20.335 -0.831 1.00 18.63 361 SER D O 1
ATOM 10709 N N . GLU D 1 363 ? -54.095 -22.060 -1.735 1.00 18.27 362 GLU D N 1
ATOM 10710 C CA . GLU D 1 363 ? -54.426 -23.082 -0.757 1.00 19.91 362 GLU D CA 1
ATOM 10711 C C . GLU D 1 363 ? -53.419 -23.069 0.435 1.00 17.83 362 GLU D C 1
ATOM 10712 O O . GLU D 1 363 ? -53.560 -23.845 1.369 1.00 17.04 362 GLU D O 1
ATOM 10718 N N . GLY D 1 364 ? -52.438 -22.177 0.398 1.00 13.67 363 GLY D N 1
ATOM 10719 C CA . GLY D 1 364 ? -51.439 -22.095 1.509 1.00 15.09 363 GLY D CA 1
ATOM 10720 C C . GLY D 1 364 ? -50.284 -23.034 1.306 1.00 14.09 363 GLY D C 1
ATOM 10721 O O . GLY D 1 364 ? -49.385 -23.072 2.171 1.00 12.97 363 GLY D O 1
ATOM 10722 N N . LYS D 1 365 ? -50.214 -23.716 0.154 1.00 14.11 364 LYS D N 1
ATOM 10723 C CA . LYS D 1 365 ? -49.088 -24.669 -0.060 1.00 16.89 364 LYS D CA 1
ATOM 10724 C C . LYS D 1 365 ? -47.911 -23.856 -0.646 1.00 13.79 364 LYS D C 1
ATOM 10725 O O . LYS D 1 365 ? -48.063 -23.060 -1.541 1.00 12.61 364 LYS D O 1
ATOM 10731 N N . TRP D 1 366 ? -46.744 -24.098 -0.086 1.00 12.96 365 TRP D N 1
ATOM 10732 C CA . TRP D 1 366 ? -45.527 -23.402 -0.576 1.00 11.48 365 TRP D CA 1
ATOM 10733 C C . TRP D 1 366 ? -44.805 -24.161 -1.663 1.00 11.95 365 TRP D C 1
ATOM 10734 O O . TRP D 1 366 ? -44.799 -25.368 -1.697 1.00 11.39 365 TRP D O 1
ATOM 10745 N N . HIS D 1 367 ? -44.230 -23.420 -2.544 1.00 12.69 366 HIS D N 1
ATOM 10746 C CA . HIS D 1 367 ? -43.565 -23.942 -3.707 1.00 13.69 366 HIS D CA 1
ATOM 10747 C C . HIS D 1 367 ? -42.146 -23.356 -3.806 1.00 12.71 366 HIS D C 1
ATOM 10748 O O . HIS D 1 367 ? -41.946 -22.163 -3.620 1.00 11.14 366 HIS D O 1
ATOM 10755 N N . ALA D 1 368 ? -41.221 -24.200 -4.275 1.00 12.61 367 ALA D N 1
ATOM 10756 C CA . ALA D 1 368 ? -39.831 -23.791 -4.554 1.00 13.47 367 ALA D CA 1
ATOM 10757 C C . ALA D 1 368 ? -39.731 -22.652 -5.561 1.00 13.63 367 ALA D C 1
ATOM 10758 O O . ALA D 1 368 ? -40.336 -22.669 -6.631 1.00 12.18 367 ALA D O 1
ATOM 10760 N N . GLY D 1 369 ? -38.935 -21.657 -5.215 1.00 11.78 368 GLY D N 1
ATOM 10761 C CA . GLY D 1 369 ? -38.616 -20.664 -6.159 1.00 10.98 368 GLY D CA 1
ATOM 10762 C C . GLY D 1 369 ? -37.448 -20.899 -7.061 1.00 11.54 368 GLY D C 1
ATOM 10763 O O . GLY D 1 369 ? -37.226 -22.021 -7.546 1.00 11.90 368 GLY D O 1
ATOM 10764 N N . PHE D 1 370 ? -36.841 -19.785 -7.459 1.00 12.47 369 PHE D N 1
ATOM 10765 C CA . PHE D 1 370 ? -35.792 -19.810 -8.485 1.00 12.22 369 PHE D CA 1
ATOM 10766 C C . PHE D 1 370 ? -35.067 -18.503 -8.468 1.00 12.17 369 PHE D C 1
ATOM 10767 O O . PHE D 1 370 ? -35.569 -17.506 -7.918 1.00 10.66 369 PHE D O 1
ATOM 10775 N N . GLU D 1 371 ? -33.908 -18.465 -9.130 1.00 11.33 370 GLU D N 1
ATOM 10776 C CA . GLU D 1 371 ? -33.194 -17.253 -9.231 1.00 11.89 370 GLU D CA 1
ATOM 10777 C C . GLU D 1 371 ? -33.924 -16.251 -10.158 1.00 12.13 370 GLU D C 1
ATOM 10778 O O . GLU D 1 371 ? -34.361 -16.605 -11.282 1.00 14.76 370 GLU D O 1
ATOM 10784 N N . LEU D 1 372 ? -34.042 -15.021 -9.732 1.00 10.71 371 LEU D N 1
ATOM 10785 C CA . LEU D 1 372 ? -34.669 -13.966 -10.523 1.00 10.42 371 LEU D CA 1
ATOM 10786 C C . LEU D 1 372 ? -33.850 -13.461 -11.640 1.00 10.32 371 LEU D C 1
ATOM 10787 O O . LEU D 1 372 ? -32.618 -13.501 -11.590 1.00 10.70 371 LEU D O 1
ATOM 10792 N N . PRO D 1 373 ? -34.519 -12.873 -12.653 1.00 10.01 372 PRO D N 1
ATOM 10793 C CA . PRO D 1 373 ? -33.750 -12.185 -13.699 1.00 11.74 372 PRO D CA 1
ATOM 10794 C C . PRO D 1 373 ? -32.765 -11.156 -13.179 1.00 11.16 372 PRO D C 1
ATOM 10795 O O . PRO D 1 373 ? -33.038 -10.413 -12.257 1.00 12.20 372 PRO D O 1
ATOM 10799 N N . ARG D 1 374 ? -31.562 -11.115 -13.748 1.00 13.97 373 ARG D N 1
ATOM 10800 C CA . ARG D 1 374 ? -30.584 -10.188 -13.229 1.00 16.13 373 ARG D CA 1
ATOM 10801 C C . ARG D 1 374 ? -30.773 -8.775 -13.723 1.00 15.32 373 ARG D C 1
ATOM 10802 O O . ARG D 1 374 ? -30.865 -8.506 -14.968 1.00 14.17 373 ARG D O 1
ATOM 10810 N N . ALA D 1 375 ? -30.721 -7.823 -12.796 1.00 15.59 374 ALA D N 1
ATOM 10811 C CA . ALA D 1 375 ? -30.921 -6.421 -13.145 1.00 18.12 374 ALA D CA 1
ATOM 10812 C C . ALA D 1 375 ? -29.822 -5.958 -14.139 1.00 24.30 374 ALA D C 1
ATOM 10813 O O . ALA D 1 375 ? -28.714 -6.409 -14.018 1.00 20.93 374 ALA D O 1
ATOM 10815 N N . SER D 1 376 ? -30.180 -5.051 -15.055 1.00 25.04 375 SER D N 1
ATOM 10816 C CA . SER D 1 376 ? -29.314 -4.647 -16.188 1.00 34.06 375 SER D CA 1
ATOM 10817 C C . SER D 1 376 ? -28.656 -3.333 -15.851 1.00 35.42 375 SER D C 1
ATOM 10818 O O . SER D 1 376 ? -29.140 -2.617 -15.006 1.00 29.30 375 SER D O 1
#

Sequence (1448 aa):
SSSQFHGLAIGNGNSNYLQVLGLANITDTAYLTDWQDSGGNWHAGFALPVPSDYPKGHFFQLTTGVGNSNYLQVLLGAGEDGNPYLVSWQDGSGKWHGGMPLPKPSGYSGGPLVTGIGNSNYLQVIGARVESSPYLVAWQDNGGNWHAGMMPLPNPSGYAGGFQQLATGNGNDHFLQVVGVGNDGNAYLVTWQNAQGQWSPGFALPKPSGYSGTFTQLATGVGNGNFLQVLGIGTDGNAYLVAWQDNGGNWHPGFALPKPSGYNGTFAKLVTGIGNSNYLQVFGIGSNGVAYLVSWQDSGGNWHGGLTLPQPSGYNGSFSQLAAGNGNSHYLQVVGTDAQGNVYLVSWQDSEGKWHAGFELPRASSSQFHGLAIGNGNSNYLQVLGLANITDTAYLTDWQDSGGNWHAGFALPVPSDYPKGHFFQLTTGVGNSNYLQVLGAGEDGNPYLVSWQDGSGKWHGGMPLPKPSGYSGGPLVTGIGNSNYLQVIGARVESSPYLVAWQDNGGNWHAGMPLPNPSGYAGGFQQLATGNGNDHFLQVVGVGNDGNAYLVTWQNAQGQWSPGFALPKPSGYSGTFTQLATGVGNGNFLQVLGIGTDGNAYLVAWQDNGGNWHPGFALPKPSGYNGTFAKLVTGIGNSNYLQVFGIGSNGVAYLVSWQDSGGNWHGGLTLPQPSGYNGSFSQLAAGNGNSHYLQVVGTDAQGNVYLVSWQDSEGKWHAGFELPRASSSQFHGLAIGNGNSNYLQVLGLANITDTAYLTDWQDSGGNWHAGFALPVPSDYPKGHFFQLTTGVGNSNYLQVLGAGEDGNPYLVSWQDGSSGKWHGGMPLPKPSGYSGGPLVTGIGNSSNYLQVIGARVESSPYLVAWQDNGGNWHAGMMPLPNPSGYAGGFQQLATGNGNDHFLQVVGVGNDGNAYLVTWQNAQGQWSPGFALPKPSGYSGTFTQLATGVGNGNFLQVLGIGTDGNAYLVAWQDNGGNWHPGFALPKPSGYNGTFAKLVTGIGNSNYLQVFGIGSNGVAYLVSWQDSGGNWHGGLTLPQPSGYNGSFSQLAAGNGNSHHYLQVVGTDAQGNVYLVSWQDSEGKWHAGFELPRASSQFHGLAIGNGNSNYLQVLGLANITDTAYLTDWQDSGGNWHAGFALPVPSDYPKGHFFQLTTGVGNSNYLQVLGAGEDGNPYLVSWQDGSGKWHGGMPLPKPSGYSGGPLVTGIGNSNYLQVIGARVESSPYLVAWQDNGGNWHAGMPLPNPSGYAGGFQQLATGNGNDHFLQVVGVGNDGNAYLVTWQNAQGQWSPGFALPKPSGYSGTFTQLATGVGNGNFLQVLGIGTDGNAYLVAWQDNGGNWHPGFALPKPSGYNGTFAKLVTGIGNSNYLQVFGIGSNGVAYLVSWQDSGGNWHGGLTLPQPSGYNGSFSQLAAGNGNSHYLQVVGTDAQGNVYLVSWQDSEGKWHAGFELPRAS

Organism: Chromobacterium violaceum (strain ATCC 12472 / DSM 30191 / JCM 1249 / CCUG 213 / NBRC 12614 / NCIMB 9131 / NCTC 9757 / MK) (NCBI:txid243365)

Foldseek 3Di:
DAFFFDAWEWFAAAVRKIWIWTQGPPQQFIWRQWIADQVRAIDGTGGAQAAPVQHSWHFPHWYWDQAAPRWIWIWGQTPVFFIWRGWIADNVGDIDHTGTFQADPPDTTDYWEWDQAAVRKIWIWHFWWQFFTKGGWIADNVGDIGYIDTAAAAPPDGQIFPGWYWDAAAPRKIWIWTQGPVQFIWRGWIADNVGDIDHTYTAAAAPPDPAGFDDWYWAQAAPSKIWIWTQTPVQFIWRGWIADNVGDIDHTYTAAAAPPDDWGWDQKYWEQAAVRWIWIWTATPVQFTWRGWIADNVGDIDHTDGADAAPPDPGHFPHWDWYAHHVRWIWIWTAGPRRFIKRGWIADNVGDIGGTYGGDGD/DFLFFDQWEWAAAAVRKIWIWTADPPQQFIWRQWIADQVRAIDGIATAQAAPVQRSWHFPHWYWDQAAVRWIWIWGQTPVFFTWRGWIADNVGDIDHTGTQDAPPPDTTADWEWEQAAVRKIWIWHFKWQFFTKGQWIADNVGDIDGIDTAAAAPPDGHIFPGWYWAAAAVRKIWIWTQGPQQFIWRGWIADNVRDIDGIYGAAAAPPDDAGFDDWEWDQAAVRKIWIWTQTPVQFIWRGWIADNVRDIGHTYTAAAAPPDPWGWDQKYWEQAAPRKIWIWTATPQLFTWRGWIADNVRDIGHTDGAQAAPPDDAHFPHWDWYARHVRKIWIWTAGPRRFIKRGWIADNVGDIDGTYGGDRHD/DLFFDQWEWAAAAVRKIWIWTADPPFQFIKRQWIADQVRDIDGIDGAQAAPVQRSWHFPHWYWDQAAPRWIWIWGQTPVFFIWRGWIADNVGDIGHTGTFQADPPDTTDYWAWDQAAVRKIWIWHFWWQFFTKGGWIADNVGDIDHIDTAAAAPPDRQIFPGWEWDQAAVRKIWIWTQGPQQFIWRGWIADNVGDIDGTYTAAAAPPDPFGFDDWYWAQAAVRWIWIWTQTPVQFIWRGWIADNVRDIGHTYTAAAAPPDDWGWDQKYWEQAAVRKIWIWTATPQQFIWRGWIADNVRDIGHTDGAAAAPPDDGHFPHWDWAARHVRKIWIWTADPRRFIKRGWIADNVGDIGHTYGGDRD/DFFFDQWEWFAAAVRKIWIWTADPPQQFIKRQWIADQVGDIDGIAGAQFAPVQRSWHFDHWYWDQAAPRKIWIWGQTPVFFTWRGWIADNVGDIGHTGTAQADPPDTTDYWAWDQAAVRWIWIWHFWWQFFTKRGWTADNVGDIDGTDGAAAADPDTQIFGGWYWDAAPQGKIWIWTQGPQQFIWRTWIADNVRDIDGTHGAAAAPPDPAGFDDWYWDQAAVRKIWIWTQGPVQFIWRGWIADNVRDIGGTHTAAAAPPDDFGWDQWDWEQAAVRWIWIWTATPVQFTWRGWTADNVRDIDHTDTADAAPPDDGHFPHWDWFARHVRWIWIWTAGPRRFIKRGWIADNVRDIGHTYTGDGHD

Nearest PDB structures (foldseek):
  6gxs-assembly2_C  TM=9.994E-01  e=2.820E-63  Chromobacterium violaceum ATCC 12472
  7b7c-assembly1_A  TM=8.033E-01  e=1.525E-14  Photorhabdus laumondii
  5mxe-assembly1_A  TM=8.109E-01  e=7.308E-13  Photorhabdus asymbiotica subsp. asymbiotica ATCC 43949
  6gxr-assembly1_A  TM=7.724E-01  e=1.340E-12  Burkholderia pseudomallei
  7p1f-assembly1_B  TM=4.722E-01  e=2.084E-03  Aspergillus terreus NIH2624